Protein AF-A0A4Z0EQK8-F1 (afdb_monomer_lite)

pLDDT: mean 84.34, std 14.25, range [27.05, 97.75]

Secondary structure (DSSP, 8-state):
-----HHHHHHT---HHHHHHHHHH-SGGGEEEEEE-SSEEEEEE--SSSSPEEEEEETTTTEEEE-SS--SSS-HHHHHHHHHHHH-GGGS-B-PPPHHHHHHHHHHHHHHHHHHHS-------S------S--HHHHHHHHHHHHHHHHHHHHHHHHHHHHHHH-STTGGGS-THHHHHHHHHHHHTT-HHHHHHHHHHTTGGGSSTTHHHHHHHHHHHHHHHHHHHHTGGGS-HHHHHHHHHHTT-PPPHHHHHH-TTSEEEEEEEEEEEEEEEEETTEEEEEEEEEETTT--EEEEEEEEETTPPPSS---TT-EEEEEEEEPPSSS--EEEE-TT-EEE-S-PPPPPPPB-HHHHHHHHHHHHHH-TT---EEEEEEEEEEE-TTS-EEEE-TTT-EEEEEE-S-HHHHHHHHHHHTT--EEEEEEE-SS-EEEEEEEPPPTTTSS-----------SPPPP---PPPPPPPPS----SHHHHHHHHHH-TTT--SPPP----S-PPPPSSHHHHHHHHHHHHHHHHHHTPPPEE-PPPPPPPPPSSPBPPHHHHHHHHHHHH-GGGGGGHHHHHHHHHHTT-B--GGGHHHHHHHHTT-TT-HHHHTTTSHHHHHHHHTT-GGGGGG--TTSTT---HHHHHHS-HHHHHHHHHHHHHH-HHHHHHHHHHHGGGS-HHHHHHHHHGGGGS-SSSPBPGGGHHHHGGGGG-S-HHHHHHHHHHHTTBTT-SSHHHHHHHHGGGEEEEEETTEEEEEEE---SS--HHHHHTT--SS-SSSSS-HHHHHHHHHHHHS-THHHHHHHT--HHHHHHHHHTSTTHHHHHHHHHHHHHHHT-HHHHHHHHHHHHTSS---TT-HHHHHHHTTS-HHHHHHHHHHHS-S-GGG--S--HHHHHGGGG-SSPPHHHHHHHHHHHHHHHTPPP-SSTHHHHHHHHHHHHHHHHHH---TTSHHHHHHHH--GGGS-GGGHHHHHHHHHHHHHHHHHHHTT-

Radius of gyration: 37.52 Å; chains: 1; bounding box: 92×62×118 Å

Sequence (999 aa):
MISYTEDQATALVPDAGTLQRGRELAAPAKWAGLGRTDTAAWGECAGSGTKPYLTGIDLTAPAFKCSCPSRVFPCKHGAGLLLLLAQQPELLPPAAPPTWLAEWLDKRQTKQEEQAAKPTVAPASDAVADSAAPDKARLKREAQRQARMAAGAEELETWLLDLLRTGLADLPSRPRSFWETPAARLVDNQLPGLAAVLRELAAYPSTGPDWASRLLGQLGELYLLLRAWANRAALPPAAQLEIAQQVGVTLKKDELLADPTALAVADTWLVLGQHTWPEDRLMARRSWLHGQHSGRRALVLEFAFGSQPFATALLPQERYAGELIFYPGLLPLRAVASAGLVRQPAAPGRRPTPRSLAAMLDAYATALARQPWLREFPASVWAVVGRGAAGAWQLHDPESGAALPLRLPSERRGWHLLARSGGQPLALFGEWDGREFRVLSYWLTTAEEGAELPMAPAPAVAGPTPAATSQVAPPPPPPPATNPWPALLRVALLGTRQAPEALPDLNLGEFPAAATREQQLLSDAGTLALMQKAGFQLLNNALPPAAPPEAQPLLGPTGHALLRQLLSRPHYRPLLSHYLQQIAQHQRIIPPALLVEVLSWLKDQTWAAPLLEGALGARGQWLAAQNPDWFFAVDTAAQHAPTEADWHTDPHPRRQLFLEKLLLTDPAHAARLLADALPQEAAATQVALLDALDTLPLAPPLPADFAPTLAPLLASRSKEVRQITARWLARVADSPLLPRLWARAEPLLQVKRKLLGRAKLTITLPTAWAAEWQRDGIEQKTADYAGGEKAGQLGQLLALLPPGRWAAAWGVRATEAVALAAASDWAVVLLPAWLRAAHLHHDADFALALLLHEASQPSLPPKSRLVVEASRVLSPDQTITWLLAALPASAATLPASSAWAHWLPRAGQPWPAALRQRALPLLRAALRQPPSWAPEQTERDAAVRNLLLSLGASPDPELLLPLTAALGDPADWEPRFADEVAQTLELLALRPQLAASLT

Foldseek 3Di:
DQADALQLLCLQFQDPVLLVLLLVLLFCVQWDPWADAPFKTWTFGDDPDPGTKTWMFGRQATFIDIPDPDPFPVGSPNSNRNNNCNQPVVSHYHDDDPPVVVVVVVVVVVVVVVVVPDDPPDPDDPDDDDDPDDPVVVVVVVVVLLVLLLVLLVVVLVLLLVLLQQFDQCLLVDDPCSQQVSLVSLVVSVQNLLSVLSNVLSPQSVDDDCSLLVSLQSSLQSLVLSVCQVVVVVDDPQANQASCVNSPNDDDPVNLVPDPPFDKDWAKKAFAFKDWDDDPQKIKMWTWIAGQVQRAIAIEIFIGGDNDGTPDSDGHQWIWGTMWTFDRHLQTRYTDGDPRTGTDDDDRGDDPQADFPVLVLQLQLVVCVSPVPPQWDKHWHWFFWFAFPVRFIWTAGPPQRFIAGEDEPDPLVSLLSCLVCLRPIWGFIFIDRLHYTYTGDIDDDDPVNPPDDDPDDDNPSDDDDDPDDDDDDDDDDDDDDDPQSVVLSVSNRNHVNRDPDDRDDPPPDDDDDDPDPSSVSSNVSNVVSSVCSSVPDTHNGHGDDGFDDWPFAAQDPLLLSVLVSCLSDPLNVLQNLVLLQLCQVLLHAYRSSCLSSLQVVCLVPPPRQVSNVSHQTRSSLSSLLRDLSRLSPHDCPRPSHDDPVCCVVDDLSNVLSVLLVCCAPPVLVSLVSLQVPLVVDDPVSNLSNLVSNVSDPQPAQRELSNQVNLLVQLPPPDLSSNQSSLLNLLRYDVRPLAVVLCVVQVVQWDWDDDPPDDIAIHGDFDPDDDVVLSSSSADQDDPQAPDDRRLSSNLSSLLSYQQVVVCVVRVHFLLVVLVNLCPDPSVRRNLLSNLNNCLSHLVQRNLLSSLLVLLPDPDNDLDDPSNVSSLVSHDLVSLLVSLLSNADPALVRQDLAPSSLSSVLSNAPDDDPSCLVRVLLNLLSLQLDDQDPDPRRVRSVVSSLVSLSSLLSHPDLPSLVSNDVSNPDLVNGDPVCSVSNVSSNVSSVCVVSSSVSSD

Structure (mmCIF, N/CA/C/O backbone):
data_AF-A0A4Z0EQK8-F1
#
_entry.id   AF-A0A4Z0EQK8-F1
#
loop_
_atom_site.group_PDB
_atom_site.id
_atom_site.type_symbol
_atom_site.label_atom_id
_atom_site.label_alt_id
_atom_site.label_comp_id
_atom_site.label_asym_id
_atom_site.label_entity_id
_atom_site.label_seq_id
_atom_site.pdbx_PDB_ins_code
_atom_site.Cartn_x
_atom_site.Cartn_y
_atom_site.Cartn_z
_atom_site.occupancy
_atom_site.B_iso_or_equiv
_atom_site.auth_seq_id
_atom_site.auth_comp_id
_atom_site.auth_asym_id
_atom_site.auth_atom_id
_atom_site.pdbx_PDB_model_num
ATOM 1 N N . MET A 1 1 ? 16.840 -4.604 28.975 1.00 59.81 1 MET A N 1
ATOM 2 C CA . MET A 1 1 ? 16.496 -3.410 28.174 1.00 59.81 1 MET A CA 1
ATOM 3 C C . MET A 1 1 ? 15.029 -3.404 27.794 1.00 59.81 1 MET A C 1
ATOM 5 O O . MET A 1 1 ? 14.562 -4.369 27.197 1.00 59.81 1 MET A O 1
ATOM 9 N N . ILE A 1 2 ? 14.304 -2.332 28.132 1.00 66.44 2 ILE A N 1
ATOM 10 C CA . ILE A 1 2 ? 12.931 -2.114 27.654 1.00 66.44 2 ILE A CA 1
ATOM 11 C C . ILE A 1 2 ? 12.987 -1.829 26.146 1.00 66.44 2 ILE A C 1
ATOM 13 O O . ILE A 1 2 ? 13.693 -0.924 25.706 1.00 66.44 2 ILE A O 1
ATOM 17 N N . SER A 1 3 ? 12.260 -2.612 25.351 1.00 70.12 3 SER A N 1
ATOM 18 C CA . SER A 1 3 ? 12.130 -2.429 23.903 1.00 70.12 3 SER A CA 1
ATOM 19 C C . SER A 1 3 ? 10.661 -2.208 23.559 1.00 70.12 3 SER A C 1
ATOM 21 O O . SER A 1 3 ? 9.792 -2.842 24.154 1.00 70.12 3 SER A O 1
ATOM 23 N N . TYR A 1 4 ? 10.400 -1.293 22.624 1.00 81.00 4 TYR A N 1
ATOM 24 C CA . TYR A 1 4 ? 9.065 -1.011 22.110 1.00 81.00 4 TYR A CA 1
ATOM 25 C C . TYR A 1 4 ? 8.918 -1.568 20.702 1.00 81.00 4 TYR A C 1
ATOM 27 O O . TYR A 1 4 ? 9.802 -1.399 19.867 1.00 81.00 4 TYR A O 1
ATOM 35 N N . THR A 1 5 ? 7.778 -2.190 20.421 1.00 81.25 5 THR A N 1
ATOM 36 C CA . THR A 1 5 ? 7.383 -2.498 19.041 1.00 81.25 5 THR A CA 1
ATOM 37 C C . THR A 1 5 ? 6.897 -1.235 18.329 1.00 81.25 5 THR A C 1
ATOM 39 O O . THR A 1 5 ? 6.509 -0.256 18.966 1.00 81.25 5 THR A O 1
ATOM 42 N N . GLU A 1 6 ? 6.866 -1.243 16.997 1.00 80.06 6 GLU A N 1
ATOM 43 C CA . GLU A 1 6 ? 6.343 -0.111 16.220 1.00 80.06 6 GLU A CA 1
ATOM 44 C C . GLU A 1 6 ? 4.860 0.183 16.520 1.00 80.06 6 GLU A C 1
ATOM 46 O O . GLU A 1 6 ? 4.454 1.348 16.573 1.00 80.06 6 GLU A O 1
ATOM 51 N N . ASP A 1 7 ? 4.065 -0.857 16.791 1.00 78.25 7 ASP A N 1
ATOM 52 C CA . ASP A 1 7 ? 2.664 -0.715 17.196 1.00 78.25 7 ASP A CA 1
ATOM 53 C C . ASP A 1 7 ? 2.560 -0.026 18.576 1.00 78.25 7 ASP A C 1
ATOM 55 O O . ASP A 1 7 ? 1.748 0.883 18.754 1.00 78.25 7 ASP A O 1
ATOM 59 N N . GLN A 1 8 ? 3.431 -0.375 19.534 1.00 85.56 8 GLN A N 1
ATOM 60 C CA . GLN A 1 8 ? 3.511 0.299 20.840 1.00 85.56 8 GLN A CA 1
ATOM 61 C C . GLN A 1 8 ? 4.018 1.745 20.722 1.00 85.56 8 GLN A C 1
ATOM 63 O O . GLN A 1 8 ? 3.476 2.642 21.366 1.00 85.56 8 GLN A O 1
ATOM 68 N N . ALA A 1 9 ? 5.019 1.994 19.874 1.00 86.50 9 ALA A N 1
ATOM 69 C CA . ALA A 1 9 ? 5.524 3.336 19.596 1.00 86.50 9 ALA A CA 1
ATOM 70 C C . ALA A 1 9 ? 4.435 4.234 18.991 1.00 86.50 9 ALA A C 1
ATOM 72 O O . ALA A 1 9 ? 4.259 5.377 19.408 1.00 86.50 9 ALA A O 1
ATOM 73 N N . THR A 1 10 ? 3.658 3.690 18.053 1.00 84.56 10 THR A N 1
ATOM 74 C CA . THR A 1 10 ? 2.514 4.376 17.443 1.00 84.56 10 THR A CA 1
ATOM 75 C C . THR A 1 10 ? 1.422 4.669 18.474 1.00 84.56 10 THR A C 1
ATOM 77 O O . THR A 1 10 ? 0.884 5.774 18.492 1.00 84.56 10 THR A O 1
ATOM 80 N N . ALA A 1 11 ? 1.135 3.733 19.385 1.00 83.75 11 ALA A N 1
ATOM 81 C CA . ALA A 1 11 ? 0.147 3.924 20.450 1.00 83.75 11 ALA A CA 1
ATOM 82 C C . ALA A 1 11 ? 0.491 5.076 21.420 1.00 83.75 11 ALA A C 1
ATOM 84 O O . ALA A 1 11 ? -0.411 5.673 22.011 1.00 83.75 11 ALA A O 1
ATOM 85 N N . LEU A 1 12 ? 1.778 5.410 21.565 1.00 86.56 12 LEU A N 1
ATOM 86 C CA . LEU A 1 12 ? 2.270 6.522 22.388 1.00 86.56 12 LEU A CA 1
ATOM 87 C C . LEU A 1 12 ? 2.244 7.886 21.676 1.00 86.56 12 LEU A C 1
ATOM 89 O O . LEU A 1 12 ? 2.430 8.912 22.332 1.00 86.56 12 LEU A O 1
ATOM 93 N N . VAL A 1 13 ? 2.013 7.919 20.359 1.00 86.12 13 VAL A N 1
ATOM 94 C CA . VAL A 1 13 ? 1.959 9.145 19.546 1.00 86.12 13 VAL A CA 1
ATOM 95 C C . VAL A 1 13 ? 0.552 9.283 18.942 1.00 86.12 13 VAL A C 1
ATOM 97 O O . VAL A 1 13 ? 0.334 8.911 17.790 1.00 86.12 13 VAL A O 1
ATOM 100 N N . PRO A 1 14 ? -0.428 9.802 19.706 1.00 74.88 14 PRO A N 1
ATOM 101 C CA . PRO A 1 14 ? -1.833 9.784 19.294 1.00 74.88 14 PRO A CA 1
ATOM 102 C C . PRO A 1 14 ? -2.148 10.731 18.130 1.00 74.88 14 PRO A C 1
ATOM 104 O O . PRO A 1 14 ? -3.024 10.442 17.320 1.00 74.88 14 PRO A O 1
ATOM 107 N N . ASP A 1 15 ? -1.438 11.856 18.027 1.00 83.00 15 ASP A N 1
ATOM 108 C CA . ASP A 1 15 ? -1.609 12.810 16.931 1.00 83.00 15 ASP A CA 1
ATOM 109 C C . ASP A 1 15 ? -1.003 12.247 15.634 1.00 83.00 15 ASP A C 1
ATOM 111 O O . ASP A 1 15 ? 0.219 12.149 15.491 1.00 83.00 15 ASP A O 1
ATOM 115 N N . ALA A 1 16 ? -1.867 11.937 14.662 1.00 79.25 16 ALA A N 1
ATOM 116 C CA . ALA A 1 16 ? -1.488 11.394 13.359 1.00 79.25 16 ALA A CA 1
ATOM 117 C C . ALA A 1 16 ? -0.525 12.304 12.573 1.00 79.25 16 ALA A C 1
ATOM 119 O O . ALA A 1 16 ? 0.393 11.810 11.916 1.00 79.25 16 ALA A O 1
ATOM 120 N N . GLY A 1 17 ? -0.683 13.628 12.662 1.00 82.81 17 GLY A N 1
ATOM 121 C CA . GLY A 1 17 ? 0.214 14.584 12.014 1.00 82.81 17 GLY A CA 1
ATOM 122 C C . GLY A 1 17 ? 1.586 14.624 12.685 1.00 82.81 17 GLY A C 1
ATOM 123 O O . GLY A 1 17 ? 2.615 14.772 12.023 1.00 82.81 17 GLY A O 1
ATOM 124 N N . THR A 1 18 ? 1.641 14.467 14.007 1.00 87.38 18 THR A N 1
ATOM 125 C CA . THR A 1 18 ? 2.906 14.300 14.737 1.00 87.38 18 THR A CA 1
ATOM 126 C C . THR A 1 18 ? 3.566 12.961 14.442 1.00 87.38 18 THR A C 1
ATOM 128 O O . THR A 1 18 ? 4.769 12.944 14.193 1.00 87.38 18 THR A O 1
ATOM 131 N N . LEU A 1 19 ? 2.803 11.868 14.394 1.00 84.94 19 LEU A N 1
ATOM 132 C CA . LEU A 1 19 ? 3.302 10.547 14.027 1.00 84.94 19 LEU A CA 1
ATOM 133 C C . LEU A 1 19 ? 3.905 10.555 12.620 1.00 84.94 19 LEU A C 1
ATOM 135 O O . LEU A 1 19 ? 5.017 10.069 12.434 1.00 84.94 19 LEU A O 1
ATOM 139 N N . GLN A 1 20 ? 3.219 11.156 11.645 1.00 83.44 20 GLN A N 1
ATOM 140 C CA . GLN A 1 20 ? 3.707 11.240 10.269 1.00 83.44 20 GLN A CA 1
ATOM 141 C C . GLN A 1 20 ? 5.024 12.022 10.174 1.00 83.44 20 GLN A C 1
ATOM 143 O O . GLN A 1 20 ? 6.002 11.520 9.626 1.00 83.44 20 GLN A O 1
ATOM 148 N N . ARG A 1 21 ? 5.094 13.206 10.794 1.00 89.06 21 ARG A N 1
ATOM 149 C CA . ARG A 1 21 ? 6.337 13.997 10.869 1.00 89.06 21 ARG A CA 1
ATOM 150 C C . ARG A 1 21 ? 7.431 13.296 11.681 1.00 89.06 21 ARG A C 1
ATOM 152 O O . ARG A 1 21 ? 8.613 13.508 11.439 1.00 89.06 21 ARG A O 1
ATOM 159 N N . GLY A 1 22 ? 7.048 12.486 12.664 1.00 89.25 22 GLY A N 1
ATOM 160 C CA . GLY A 1 22 ? 7.953 11.637 13.430 1.00 89.25 22 GLY A CA 1
ATOM 161 C C . GLY A 1 22 ? 8.560 10.533 12.570 1.00 89.25 22 GLY A C 1
ATOM 162 O O . GLY A 1 22 ? 9.768 10.339 12.623 1.00 89.25 22 GLY A O 1
ATOM 163 N N . ARG A 1 23 ? 7.766 9.872 11.717 1.00 87.50 23 ARG A N 1
ATOM 164 C CA . ARG A 1 23 ? 8.251 8.866 10.753 1.00 87.50 23 ARG A CA 1
ATOM 165 C C . ARG A 1 23 ? 9.282 9.445 9.789 1.00 87.50 23 ARG A C 1
ATOM 167 O O . ARG A 1 23 ? 10.286 8.798 9.526 1.00 87.50 23 ARG A O 1
ATOM 174 N N . GLU A 1 24 ? 9.079 10.677 9.323 1.00 84.31 24 GLU A N 1
ATOM 175 C CA . GLU A 1 24 ? 10.063 11.393 8.492 1.00 84.31 24 GLU A CA 1
ATOM 176 C C . GLU A 1 24 ? 11.385 11.648 9.233 1.00 84.31 24 GLU A C 1
ATOM 178 O O . GLU A 1 24 ? 12.454 11.671 8.622 1.00 84.31 24 GLU A O 1
ATOM 183 N N . LEU A 1 25 ? 11.318 11.835 10.554 1.00 89.62 25 LEU A N 1
ATOM 184 C CA . LEU A 1 25 ? 12.483 12.027 11.411 1.00 89.62 25 LEU A CA 1
ATOM 185 C C . LEU A 1 25 ? 13.075 10.722 11.939 1.00 89.62 25 LEU A C 1
ATOM 187 O O . LEU A 1 25 ? 14.202 10.759 12.411 1.00 89.62 25 LEU A O 1
ATOM 191 N N . ALA A 1 26 ? 12.401 9.576 11.835 1.00 87.75 26 ALA A N 1
ATOM 192 C CA . ALA A 1 26 ? 12.920 8.258 12.224 1.00 87.75 26 ALA A CA 1
ATOM 193 C C . ALA A 1 26 ? 13.975 7.726 11.224 1.00 87.75 26 ALA A C 1
ATOM 195 O O . ALA A 1 26 ? 14.028 6.544 10.894 1.00 87.75 26 ALA A O 1
ATOM 196 N N . ALA A 1 27 ? 14.822 8.624 10.719 1.00 79.56 27 ALA A N 1
ATOM 197 C CA . ALA A 1 27 ? 15.885 8.375 9.767 1.00 79.56 27 ALA A CA 1
ATOM 198 C C . ALA A 1 27 ? 17.236 8.701 10.430 1.00 79.56 27 ALA A C 1
ATOM 200 O O . ALA A 1 27 ? 17.451 9.853 10.808 1.00 79.56 27 ALA A O 1
ATOM 201 N N . PRO A 1 28 ? 18.172 7.744 10.537 1.00 79.69 28 PRO A N 1
ATOM 202 C CA . PRO A 1 28 ? 19.445 7.924 11.249 1.00 79.69 28 PRO A CA 1
ATOM 203 C C . PRO A 1 28 ? 20.269 9.138 10.823 1.00 79.69 28 PRO A C 1
ATOM 205 O O . PRO A 1 28 ? 20.849 9.794 11.674 1.00 79.69 28 PRO A O 1
ATOM 208 N N . ALA A 1 29 ? 20.234 9.516 9.541 1.00 78.81 29 ALA A N 1
ATOM 209 C CA . ALA A 1 29 ? 20.912 10.713 9.028 1.00 78.81 29 ALA A CA 1
ATOM 210 C C . ALA A 1 29 ? 20.441 12.037 9.672 1.00 78.81 29 ALA A C 1
ATOM 212 O O . ALA A 1 29 ? 21.072 13.075 9.501 1.00 78.81 29 ALA A O 1
ATOM 213 N N . LYS A 1 30 ? 19.306 12.033 10.380 1.00 84.75 30 LYS A N 1
ATOM 214 C CA . LYS A 1 30 ? 18.789 13.193 11.118 1.00 84.75 30 LYS A CA 1
ATOM 215 C C . LYS A 1 30 ? 19.263 13.238 12.570 1.00 84.75 30 LYS A C 1
ATOM 217 O O . LYS A 1 30 ? 18.976 14.230 13.235 1.00 84.75 30 LYS A O 1
ATOM 222 N N . TRP A 1 31 ? 19.959 12.208 13.049 1.00 90.56 31 TRP A N 1
ATOM 223 C CA . TRP A 1 31 ? 20.312 12.029 14.453 1.00 90.56 31 TRP A CA 1
ATOM 224 C C . TRP A 1 31 ? 21.820 11.900 14.657 1.00 90.56 31 TRP A C 1
ATOM 226 O O . TRP A 1 31 ? 22.506 11.199 13.921 1.00 90.56 31 TRP A O 1
ATOM 236 N N . ALA A 1 32 ? 22.317 12.537 15.710 1.00 88.94 32 ALA A N 1
ATOM 237 C CA . ALA A 1 32 ? 23.660 12.358 16.249 1.00 88.94 32 ALA A CA 1
ATOM 238 C C . ALA A 1 32 ? 23.580 12.045 17.752 1.00 88.94 32 ALA A C 1
ATOM 240 O O . ALA A 1 32 ? 22.521 12.192 18.363 1.00 88.94 32 ALA A O 1
ATOM 241 N N . GLY A 1 33 ? 24.681 11.582 18.352 1.00 90.06 33 GLY A N 1
ATOM 242 C CA . GLY A 1 33 ? 24.763 11.370 19.806 1.00 90.06 33 GLY A CA 1
ATOM 243 C C . GLY A 1 33 ? 23.715 10.401 20.372 1.00 90.06 33 GLY A C 1
ATOM 244 O O . GLY A 1 33 ? 23.259 10.585 21.500 1.00 90.06 33 GLY A O 1
ATOM 245 N N . LEU A 1 34 ? 23.289 9.413 19.577 1.00 93.12 34 LEU A N 1
ATOM 246 C CA . LEU A 1 34 ? 22.296 8.422 19.986 1.00 93.12 34 LEU A CA 1
ATOM 247 C C . LEU A 1 34 ? 22.839 7.530 21.107 1.00 93.12 34 LEU A C 1
ATOM 249 O O . LEU A 1 34 ? 23.995 7.112 21.079 1.00 93.12 34 LEU A O 1
ATOM 253 N N . GLY A 1 35 ? 21.981 7.193 22.064 1.00 91.25 35 GLY A N 1
ATOM 254 C CA . GLY A 1 35 ? 22.306 6.235 23.114 1.00 91.25 35 GLY A CA 1
ATOM 255 C C . GLY A 1 35 ? 21.079 5.801 23.904 1.00 91.25 35 GLY A C 1
ATOM 256 O O . GLY A 1 35 ? 20.003 6.401 23.801 1.00 91.25 35 GLY A O 1
ATOM 257 N N . ARG A 1 36 ? 21.226 4.719 24.670 1.00 93.94 36 ARG A N 1
ATOM 258 C CA . ARG A 1 36 ? 20.176 4.217 25.565 1.00 93.94 36 ARG A CA 1
ATOM 259 C C . ARG A 1 36 ? 20.732 3.573 26.830 1.00 93.94 36 ARG A C 1
ATOM 261 O O . ARG A 1 36 ? 21.876 3.134 26.872 1.00 93.94 36 ARG A O 1
ATOM 268 N N . THR A 1 37 ? 19.870 3.452 27.828 1.00 90.69 37 THR A N 1
ATOM 269 C CA . THR A 1 37 ? 20.004 2.557 28.983 1.00 90.69 37 THR A CA 1
ATOM 270 C C . THR A 1 37 ? 18.851 1.546 28.973 1.00 90.69 37 THR A C 1
ATOM 272 O O . THR A 1 37 ? 18.054 1.496 28.034 1.00 90.69 37 THR A O 1
ATOM 275 N N . ASP A 1 38 ? 18.713 0.749 30.034 1.00 83.81 38 ASP A N 1
ATOM 276 C CA . ASP A 1 38 ? 17.526 -0.088 30.235 1.00 83.81 38 ASP A CA 1
ATOM 277 C C . ASP A 1 38 ? 16.225 0.714 30.401 1.00 83.81 38 ASP A C 1
ATOM 279 O O . ASP A 1 38 ? 15.146 0.175 30.149 1.00 83.81 38 ASP A O 1
ATOM 283 N N . THR A 1 39 ? 16.330 1.981 30.813 1.00 86.12 39 THR A N 1
ATOM 284 C CA . THR A 1 39 ? 15.215 2.819 31.274 1.00 86.12 39 THR A CA 1
ATOM 285 C C . THR A 1 39 ? 15.073 4.138 30.518 1.00 86.12 39 THR A C 1
ATOM 287 O O . THR A 1 39 ? 14.067 4.815 30.703 1.00 86.12 39 THR A O 1
ATOM 290 N N . ALA A 1 40 ? 16.018 4.515 29.652 1.00 91.56 40 ALA A N 1
ATOM 291 C CA . ALA A 1 40 ? 15.977 5.768 28.902 1.00 91.56 40 ALA A CA 1
ATOM 292 C C . ALA A 1 40 ? 16.613 5.652 27.508 1.00 91.56 40 ALA A C 1
ATOM 294 O O . ALA A 1 40 ? 17.468 4.803 27.275 1.00 91.56 40 ALA A O 1
ATOM 295 N N . ALA A 1 41 ? 16.229 6.534 26.585 1.00 93.81 41 ALA A N 1
ATOM 296 C CA . ALA A 1 41 ? 16.848 6.678 25.263 1.00 93.81 41 ALA A CA 1
ATOM 297 C C . ALA A 1 41 ? 16.998 8.158 24.891 1.00 93.81 41 ALA A C 1
ATOM 299 O O . ALA A 1 41 ? 16.163 8.970 25.286 1.00 93.81 41 ALA A O 1
ATOM 300 N N . TRP A 1 42 ? 18.031 8.525 24.132 1.00 96.25 42 TRP A N 1
ATOM 301 C CA . TRP A 1 42 ? 18.270 9.912 23.715 1.00 96.25 42 TRP A CA 1
ATOM 302 C C . TRP A 1 42 ? 18.949 10.029 22.354 1.00 96.25 42 TRP A C 1
ATOM 304 O O . TRP A 1 42 ? 19.489 9.062 21.821 1.00 96.25 42 TRP A O 1
ATOM 314 N N . GLY A 1 43 ? 18.920 11.246 21.814 1.00 95.19 43 GLY A N 1
ATOM 315 C CA . GLY A 1 43 ? 19.637 11.640 20.611 1.00 95.19 43 GLY A CA 1
ATOM 316 C C . GLY A 1 43 ? 19.526 13.135 20.326 1.00 95.19 43 GLY A C 1
ATOM 317 O O . GLY A 1 43 ? 18.683 13.847 20.881 1.00 95.19 43 GLY A O 1
ATOM 318 N N . GLU A 1 44 ? 20.370 13.605 19.421 1.00 94.62 44 GLU A N 1
ATOM 319 C CA . GLU A 1 44 ? 20.440 14.986 18.958 1.00 94.62 44 GLU A CA 1
ATOM 320 C C . GLU A 1 44 ? 19.886 15.069 17.534 1.00 94.62 44 GLU A C 1
ATOM 322 O O . GLU A 1 44 ? 20.495 14.564 16.594 1.00 94.62 44 GLU A O 1
ATOM 327 N N . CYS A 1 45 ? 18.714 15.683 17.357 1.00 92.62 45 CYS A N 1
ATOM 328 C CA . CYS A 1 45 ? 18.074 15.776 16.045 1.00 92.62 45 CYS A CA 1
ATOM 329 C C . CYS A 1 45 ? 18.479 17.063 15.319 1.00 92.62 45 CYS A C 1
ATOM 331 O O . CYS A 1 45 ? 18.271 18.161 15.843 1.00 92.62 45 CYS A O 1
ATOM 333 N N . ALA A 1 46 ? 18.966 16.952 14.083 1.00 82.50 46 ALA A N 1
ATOM 334 C CA . ALA A 1 46 ? 19.225 18.100 13.219 1.00 82.50 46 ALA A CA 1
ATOM 335 C C . ALA A 1 46 ? 17.922 18.884 12.960 1.00 82.50 46 ALA A C 1
ATOM 337 O O . ALA A 1 46 ? 16.905 18.316 12.550 1.00 82.50 46 ALA A O 1
ATOM 338 N N . GLY A 1 47 ? 17.943 20.190 13.237 1.00 73.81 47 GLY A N 1
ATOM 339 C CA . GLY A 1 47 ? 16.789 21.087 13.149 1.00 73.81 47 GLY A CA 1
ATOM 340 C C . GLY A 1 47 ? 17.026 22.267 12.206 1.00 73.81 47 GLY A C 1
ATOM 341 O O . GLY A 1 47 ? 18.071 22.377 11.582 1.00 73.81 47 GLY A O 1
ATOM 342 N N . SER A 1 48 ? 16.059 23.185 12.124 1.00 60.56 48 SER A N 1
ATOM 343 C CA . SER A 1 48 ? 16.155 24.404 11.300 1.00 60.56 48 SER A CA 1
ATOM 344 C C . SER A 1 48 ? 17.058 25.499 11.893 1.00 60.56 48 SER A C 1
ATOM 346 O O . SER A 1 48 ? 17.120 26.594 11.347 1.00 60.56 48 SER A O 1
ATOM 348 N N . GLY A 1 49 ? 17.691 25.248 13.042 1.00 66.75 49 GLY A N 1
ATOM 349 C CA . GLY A 1 49 ? 18.603 26.173 13.718 1.00 66.75 49 GLY A CA 1
ATOM 350 C C . GLY A 1 49 ? 20.044 25.661 13.726 1.00 66.75 49 GLY A C 1
ATOM 351 O O . GLY A 1 49 ? 20.314 24.535 13.326 1.00 66.75 49 GLY A O 1
ATOM 352 N N . THR A 1 50 ? 20.968 26.478 14.236 1.00 70.50 50 THR A N 1
ATOM 353 C CA . THR A 1 50 ? 22.411 26.167 14.291 1.00 70.50 50 THR A CA 1
ATOM 354 C C . THR A 1 50 ? 22.799 25.112 15.332 1.00 70.50 50 THR A C 1
ATOM 356 O O . THR A 1 50 ? 23.902 24.581 15.260 1.00 70.50 50 THR A O 1
ATOM 359 N N . LYS A 1 51 ? 21.924 24.790 16.297 1.00 83.62 51 LYS A N 1
ATOM 360 C CA . LYS A 1 51 ? 22.142 23.738 17.307 1.00 83.62 51 LYS A CA 1
ATOM 361 C C . LYS A 1 51 ? 21.105 22.617 17.152 1.00 83.62 51 LYS A C 1
ATOM 363 O O . LYS A 1 51 ? 19.924 22.940 16.983 1.00 83.62 51 LYS A O 1
ATOM 368 N N . PRO A 1 52 ? 21.501 21.333 17.239 1.00 87.88 52 PRO A N 1
ATOM 369 C CA . PRO A 1 52 ? 20.559 20.221 17.174 1.00 87.88 52 PRO A CA 1
ATOM 370 C C . PRO A 1 52 ? 19.638 20.196 18.403 1.00 87.88 52 PRO A C 1
ATOM 372 O O . PRO A 1 52 ? 19.977 20.685 19.485 1.00 87.88 52 PRO A O 1
ATOM 375 N N . TYR A 1 53 ? 18.445 19.628 18.239 1.00 93.00 53 TYR A N 1
ATOM 376 C CA . TYR A 1 53 ? 17.486 19.473 19.325 1.00 93.00 53 TYR A CA 1
ATOM 377 C C . TYR A 1 53 ? 17.820 18.241 20.168 1.00 93.00 53 TYR A C 1
ATOM 379 O O . TYR A 1 53 ? 17.716 17.107 19.698 1.00 93.00 53 TYR A O 1
ATOM 387 N N . LEU A 1 54 ? 18.156 18.469 21.437 1.00 94.94 54 LEU A N 1
ATOM 388 C CA . LEU A 1 54 ? 18.385 17.424 22.431 1.00 94.94 54 LEU A CA 1
ATOM 389 C C . LEU A 1 54 ? 17.049 16.763 22.759 1.00 94.94 54 LEU A C 1
ATOM 391 O O . LEU A 1 54 ? 16.127 17.438 23.229 1.00 94.94 54 LEU A O 1
ATOM 395 N N . THR A 1 55 ? 16.930 15.470 22.482 1.00 95.62 55 THR A N 1
ATOM 396 C CA . THR A 1 55 ? 15.694 14.702 22.648 1.00 95.62 55 THR A CA 1
ATOM 397 C C . THR A 1 55 ? 15.962 13.474 23.505 1.00 95.62 55 THR A C 1
ATOM 399 O O . THR A 1 55 ? 16.954 12.784 23.304 1.00 95.62 55 THR A O 1
ATOM 402 N N . GLY A 1 56 ? 15.085 13.206 24.468 1.00 94.19 56 GLY A N 1
ATOM 403 C CA . GLY A 1 56 ? 15.203 12.106 25.418 1.00 94.19 56 GLY A CA 1
ATOM 404 C C . GLY A 1 56 ? 13.848 11.510 25.776 1.00 94.19 56 GLY A C 1
ATOM 405 O O . GLY A 1 56 ? 12.819 12.189 25.709 1.00 94.19 56 GLY A O 1
ATOM 406 N N . ILE A 1 57 ? 13.862 10.233 26.139 1.00 92.81 57 ILE A N 1
ATOM 407 C CA . ILE A 1 57 ? 12.693 9.418 26.456 1.00 92.81 57 ILE A CA 1
ATOM 408 C C . ILE A 1 57 ? 12.976 8.665 27.754 1.00 92.81 57 ILE A C 1
ATOM 410 O O . ILE A 1 57 ? 14.002 8.001 27.864 1.00 92.81 57 ILE A O 1
ATOM 414 N N . ASP A 1 58 ? 12.051 8.743 28.705 1.00 90.31 58 ASP A N 1
ATOM 415 C CA . ASP A 1 58 ? 11.942 7.811 29.832 1.00 90.31 58 ASP A CA 1
ATOM 416 C C . ASP A 1 58 ? 11.123 6.599 29.366 1.00 90.31 58 ASP A C 1
ATOM 418 O O . ASP A 1 58 ? 9.968 6.754 28.975 1.00 90.31 58 ASP A O 1
ATOM 422 N N . LEU A 1 59 ? 11.725 5.409 29.345 1.00 85.94 59 LEU A N 1
ATOM 423 C CA . LEU A 1 59 ? 11.121 4.173 28.837 1.00 85.94 59 LEU A CA 1
ATOM 424 C C . LEU A 1 59 ? 10.294 3.434 29.896 1.00 85.94 59 LEU A C 1
ATOM 426 O O . LEU A 1 59 ? 9.576 2.505 29.535 1.00 85.94 59 LEU A O 1
ATOM 430 N N . THR A 1 60 ? 10.380 3.798 31.178 1.00 78.19 60 THR A N 1
ATOM 431 C CA . THR A 1 60 ? 9.651 3.104 32.258 1.00 78.19 60 THR A CA 1
ATOM 432 C C . THR A 1 60 ? 8.200 3.569 32.338 1.00 78.19 60 THR A C 1
ATOM 434 O O . THR A 1 60 ? 7.276 2.753 32.292 1.00 78.19 60 THR A O 1
ATOM 437 N N . ALA A 1 61 ? 8.012 4.888 32.356 1.00 74.12 61 ALA A N 1
ATOM 438 C CA . ALA A 1 61 ? 6.740 5.581 32.244 1.00 74.12 61 ALA A CA 1
ATOM 439 C C . ALA A 1 61 ? 6.846 6.576 31.075 1.00 74.12 61 ALA A C 1
ATOM 441 O O . ALA A 1 61 ? 7.232 7.725 31.316 1.00 74.12 61 ALA A O 1
ATOM 442 N N . PRO A 1 62 ? 6.529 6.143 29.832 1.00 77.50 62 PRO A N 1
ATOM 443 C CA . PRO A 1 62 ? 6.794 6.869 28.591 1.00 77.50 62 PRO A CA 1
ATOM 444 C C . PRO A 1 62 ? 6.577 8.376 28.688 1.00 77.50 62 PRO A C 1
ATOM 446 O O . PRO A 1 62 ? 5.449 8.867 28.654 1.00 77.50 62 PRO A O 1
ATOM 449 N N . ALA A 1 63 ? 7.675 9.117 28.805 1.00 86.69 63 ALA A N 1
ATOM 450 C CA . ALA A 1 63 ? 7.672 10.570 28.856 1.00 86.69 63 ALA A CA 1
ATOM 451 C C . ALA A 1 63 ? 8.792 11.126 27.988 1.00 86.69 63 ALA A C 1
ATOM 453 O O . ALA A 1 63 ? 9.857 10.527 27.859 1.00 86.69 63 ALA A O 1
ATOM 454 N N . PHE A 1 64 ? 8.544 12.295 27.405 1.00 90.00 64 PHE A N 1
ATOM 455 C CA . PHE A 1 64 ? 9.410 12.872 26.386 1.00 90.00 64 PHE A CA 1
ATOM 456 C C . PHE A 1 64 ? 9.970 14.206 26.855 1.00 90.00 64 PHE A C 1
ATOM 458 O O . PHE A 1 64 ? 9.236 15.078 27.325 1.00 90.00 64 PHE A O 1
ATOM 465 N N . LYS A 1 65 ? 11.269 14.392 26.645 1.00 91.94 65 LYS A N 1
ATOM 466 C CA . LYS A 1 65 ? 11.959 15.667 26.796 1.00 91.94 65 LYS A CA 1
ATOM 467 C C . LYS A 1 65 ? 12.552 16.052 25.451 1.00 91.94 65 LYS A C 1
ATOM 469 O O . LYS A 1 65 ? 13.223 15.255 24.813 1.00 91.94 65 LYS A O 1
ATOM 474 N N . CYS A 1 66 ? 12.304 17.278 25.007 1.00 93.56 66 CYS A N 1
ATOM 475 C CA . CYS A 1 66 ? 12.946 17.822 23.816 1.00 93.56 66 CYS A CA 1
ATOM 476 C C . CYS A 1 66 ? 13.259 19.305 24.034 1.00 93.56 66 CYS A C 1
ATOM 478 O O . CYS A 1 66 ? 12.476 20.000 24.685 1.00 93.56 66 CYS A O 1
ATOM 480 N N . SER A 1 67 ? 14.379 19.796 23.498 1.00 92.56 67 SER A N 1
ATOM 481 C CA . SER A 1 67 ? 14.740 21.222 23.536 1.00 92.56 67 SER A CA 1
ATOM 482 C C . SER A 1 67 ? 14.060 22.072 22.449 1.00 92.56 67 SER A C 1
ATOM 484 O O . SER A 1 67 ? 14.296 23.276 22.374 1.00 92.56 67 SER A O 1
ATOM 486 N N . CYS A 1 68 ? 13.215 21.483 21.595 1.00 90.00 68 CYS A N 1
ATOM 487 C CA . CYS A 1 68 ? 12.514 22.216 20.538 1.00 90.00 68 CYS A CA 1
ATOM 488 C C . CYS A 1 68 ? 11.401 23.134 21.091 1.00 90.00 68 CYS A C 1
ATOM 490 O O . CYS A 1 68 ? 10.809 22.814 22.121 1.00 90.00 68 CYS A O 1
ATOM 492 N N . PRO A 1 69 ? 11.027 24.221 20.384 1.00 86.44 69 PRO A N 1
ATOM 493 C CA . PRO A 1 69 ? 10.017 25.180 20.854 1.00 86.44 69 PRO A CA 1
ATOM 494 C C . PRO A 1 69 ? 8.571 24.651 20.795 1.00 86.44 69 PRO A C 1
ATOM 496 O O . PRO A 1 69 ? 7.627 25.383 21.093 1.00 86.44 69 PRO A O 1
ATOM 499 N N . SER A 1 70 ? 8.370 23.398 20.372 1.00 83.38 70 SER A N 1
ATOM 500 C CA . SER A 1 70 ? 7.040 22.802 20.284 1.00 83.38 70 SER A CA 1
ATOM 501 C C . SER A 1 70 ? 6.426 22.638 21.670 1.00 83.38 70 SER A C 1
ATOM 503 O O . SER A 1 70 ? 7.070 22.153 22.596 1.00 83.38 70 SER A O 1
ATOM 505 N N . ARG A 1 71 ? 5.148 22.999 21.787 1.00 80.12 71 ARG A N 1
ATOM 506 C CA . ARG A 1 71 ? 4.334 22.736 22.980 1.00 80.12 71 ARG A CA 1
ATOM 507 C C . ARG A 1 71 ? 3.595 21.390 22.901 1.00 80.12 71 ARG A C 1
ATOM 509 O O . ARG A 1 71 ? 2.858 21.065 23.822 1.00 80.12 71 ARG A O 1
ATOM 516 N N . VAL A 1 72 ? 3.797 20.629 21.816 1.00 76.88 72 VAL A N 1
ATOM 517 C CA . VAL A 1 72 ? 3.180 19.318 21.562 1.00 76.88 72 VAL A CA 1
ATOM 518 C C . VAL A 1 72 ? 4.120 18.204 22.024 1.00 76.88 72 VAL A C 1
ATOM 520 O O . VAL A 1 72 ? 5.263 18.180 21.572 1.00 76.88 72 VAL A O 1
ATOM 523 N N . PHE A 1 73 ? 3.667 17.295 22.901 1.00 78.19 73 PHE A N 1
ATOM 524 C CA . PHE A 1 73 ? 4.487 16.210 23.465 1.00 78.19 73 PHE A CA 1
ATOM 525 C C . PHE A 1 73 ? 3.785 14.836 23.383 1.00 78.19 73 PHE A C 1
ATOM 527 O O . PHE A 1 73 ? 2.684 14.712 23.907 1.00 78.19 73 PHE A O 1
ATOM 534 N N . PRO A 1 74 ? 4.409 13.792 22.799 1.00 87.19 74 PRO A N 1
ATOM 535 C CA . PRO A 1 74 ? 5.691 13.826 22.092 1.00 87.19 74 PRO A CA 1
ATOM 536 C C . PRO A 1 74 ? 5.665 14.824 20.931 1.00 87.19 74 PRO A C 1
ATOM 538 O O . PRO A 1 74 ? 4.686 14.916 20.203 1.00 87.19 74 PRO A O 1
ATOM 541 N N . CYS A 1 75 ? 6.735 15.604 20.767 1.00 91.50 75 CYS A N 1
ATOM 542 C CA . CYS A 1 75 ? 6.903 16.424 19.570 1.00 91.50 75 CYS A CA 1
ATOM 543 C C . CYS A 1 75 ? 7.347 15.522 18.409 1.00 91.50 75 CYS A C 1
ATOM 545 O O . CYS A 1 75 ? 7.710 14.365 18.628 1.00 91.50 75 CYS A O 1
ATOM 547 N N . LYS A 1 76 ? 7.417 16.049 17.179 1.00 91.69 76 LYS A N 1
ATOM 548 C CA . LYS A 1 76 ? 7.917 15.267 16.031 1.00 91.69 76 LYS A CA 1
ATOM 549 C C . LYS A 1 76 ? 9.297 14.628 16.282 1.00 91.69 76 LYS A C 1
ATOM 551 O O . LYS A 1 76 ? 9.530 13.521 15.822 1.00 91.69 76 LYS A O 1
ATOM 556 N N . HIS A 1 77 ? 10.181 15.275 17.052 1.00 93.62 77 HIS A N 1
ATOM 557 C CA . HIS A 1 77 ? 11.496 14.718 17.400 1.00 93.62 77 HIS A CA 1
ATOM 558 C C . HIS A 1 77 ? 11.379 13.583 18.425 1.00 93.62 77 HIS A C 1
ATOM 560 O O . HIS A 1 77 ? 11.987 12.538 18.242 1.00 93.62 77 HIS A O 1
ATOM 566 N N . GLY A 1 78 ? 10.557 13.746 19.468 1.00 92.94 78 GLY A N 1
ATOM 567 C CA . GLY A 1 78 ? 10.295 12.682 20.446 1.00 92.94 78 GLY A CA 1
ATOM 568 C C . GLY A 1 78 ? 9.644 11.454 19.805 1.00 92.94 78 GLY A C 1
ATOM 569 O O . GLY A 1 78 ? 10.072 10.332 20.056 1.00 92.94 78 GLY A O 1
ATOM 570 N N . ALA A 1 79 ? 8.671 11.675 18.916 1.00 91.94 79 ALA A N 1
ATOM 571 C CA . ALA A 1 79 ? 8.064 10.623 18.106 1.00 91.94 79 ALA A CA 1
ATOM 572 C C . ALA A 1 79 ? 9.094 9.962 17.174 1.00 91.94 79 ALA A C 1
ATOM 574 O O . ALA A 1 79 ? 9.143 8.739 17.093 1.00 91.94 79 ALA A O 1
ATOM 575 N N . GLY A 1 80 ? 9.946 10.757 16.517 1.00 92.62 80 GLY A N 1
ATOM 576 C CA . GLY A 1 80 ? 11.018 10.258 15.657 1.00 92.62 80 GLY A CA 1
ATOM 577 C C . GLY A 1 80 ? 12.028 9.385 16.400 1.00 92.62 80 GLY A C 1
ATOM 578 O O . GLY A 1 80 ? 12.343 8.306 15.915 1.00 92.62 80 GLY A O 1
ATOM 579 N N . LEU A 1 81 ? 12.476 9.788 17.595 1.00 94.06 81 LEU A N 1
ATOM 580 C CA . LEU A 1 81 ? 13.394 8.992 18.419 1.00 94.06 81 LEU A CA 1
ATOM 581 C C . LEU A 1 81 ? 12.745 7.695 18.916 1.00 94.06 81 LEU A C 1
ATOM 583 O O . LEU A 1 81 ? 13.395 6.655 18.925 1.00 94.06 81 LEU A O 1
ATOM 587 N N . LEU A 1 82 ? 11.468 7.735 19.307 1.00 92.62 82 LEU A N 1
ATOM 588 C CA . LEU A 1 82 ? 10.742 6.543 19.753 1.00 92.62 82 LEU A CA 1
ATOM 589 C C . LEU A 1 82 ? 10.549 5.537 18.616 1.00 92.62 82 LEU A C 1
ATOM 591 O O . LEU A 1 82 ? 10.785 4.346 18.803 1.00 92.62 82 LEU A O 1
ATOM 595 N N . LEU A 1 83 ? 10.147 6.015 17.437 1.00 90.44 83 LEU A N 1
ATOM 596 C CA . LEU A 1 83 ? 10.044 5.185 16.238 1.00 90.44 83 LEU A CA 1
ATOM 597 C C . LEU A 1 83 ? 11.414 4.643 15.833 1.00 90.44 83 LEU A C 1
ATOM 599 O O . LEU A 1 83 ? 11.516 3.471 15.493 1.00 90.44 83 LEU A O 1
ATOM 603 N N . LEU A 1 84 ? 12.468 5.457 15.931 1.00 88.31 84 LEU A N 1
ATOM 604 C CA . LEU A 1 84 ? 13.830 5.022 15.652 1.00 88.31 84 LEU A CA 1
ATOM 605 C C . LEU A 1 84 ? 14.286 3.930 16.627 1.00 88.31 84 LEU A C 1
ATOM 607 O O . LEU A 1 84 ? 14.838 2.934 16.183 1.00 88.31 84 LEU A O 1
ATOM 611 N N . LEU A 1 85 ? 13.997 4.066 17.924 1.00 90.00 85 LEU A N 1
ATOM 612 C CA . LEU A 1 85 ? 14.276 3.039 18.931 1.00 90.00 85 LEU A CA 1
ATOM 613 C C . LEU A 1 85 ? 13.493 1.745 18.671 1.00 90.00 85 LEU A C 1
ATOM 615 O O . LEU A 1 85 ? 14.036 0.659 18.857 1.00 90.00 85 LEU A O 1
ATOM 619 N N . ALA A 1 86 ? 12.228 1.853 18.263 1.00 87.31 86 ALA A N 1
ATOM 620 C CA . ALA A 1 86 ? 11.376 0.699 17.986 1.00 87.31 86 ALA A CA 1
ATOM 621 C C . ALA A 1 86 ? 11.761 -0.022 16.688 1.00 87.31 86 ALA A C 1
ATOM 623 O O . ALA A 1 86 ? 11.659 -1.243 16.585 1.00 87.31 86 ALA A O 1
ATOM 624 N N . GLN A 1 87 ? 12.196 0.735 15.683 1.00 81.62 87 GLN A N 1
ATOM 625 C CA . GLN A 1 87 ? 12.574 0.198 14.388 1.00 81.62 87 GLN A CA 1
ATOM 626 C C . GLN A 1 87 ? 14.029 -0.282 14.404 1.00 81.62 87 GLN A C 1
ATOM 628 O O . GLN A 1 87 ? 14.276 -1.421 14.026 1.00 81.62 87 GLN A O 1
ATOM 633 N N . GLN A 1 88 ? 14.979 0.550 14.820 1.00 81.12 88 GLN A N 1
ATOM 634 C CA . GLN A 1 88 ? 16.429 0.341 14.699 1.00 81.12 88 GLN A CA 1
ATOM 635 C C . GLN A 1 88 ? 17.134 0.478 16.070 1.00 81.12 88 GLN A C 1
ATOM 637 O O . GLN A 1 88 ? 17.965 1.376 16.252 1.00 81.12 88 GLN A O 1
ATOM 642 N N . PRO A 1 89 ? 16.806 -0.367 17.072 1.00 82.50 89 PRO A N 1
ATOM 643 C CA . PRO A 1 89 ? 17.391 -0.284 18.415 1.00 82.50 89 PRO A CA 1
ATOM 644 C C . PRO A 1 89 ? 18.922 -0.422 18.438 1.00 82.50 89 PRO A C 1
ATOM 646 O O . PRO A 1 89 ? 19.562 0.051 19.374 1.00 82.50 89 PRO A O 1
ATOM 649 N N . GLU A 1 90 ? 19.509 -1.061 17.427 1.00 78.81 90 GLU A N 1
ATOM 650 C CA . GLU A 1 90 ? 20.949 -1.227 17.223 1.00 78.81 90 GLU A CA 1
ATOM 651 C C . GLU A 1 90 ? 21.705 0.098 17.052 1.00 78.81 90 GLU A C 1
ATOM 653 O O . GLU A 1 90 ? 22.889 0.170 17.369 1.00 78.81 90 GLU A O 1
ATOM 658 N N . LEU A 1 91 ? 21.025 1.161 16.612 1.00 81.81 91 LEU A N 1
ATOM 659 C CA . LEU A 1 91 ? 21.626 2.488 16.439 1.00 81.81 91 LEU A CA 1
ATOM 660 C C . LEU A 1 91 ? 21.760 3.271 17.746 1.00 81.81 91 LEU A C 1
ATOM 662 O O . LEU A 1 91 ? 22.387 4.329 17.765 1.00 81.81 91 LEU A O 1
ATOM 666 N N . LEU A 1 92 ? 21.159 2.775 18.829 1.00 88.75 92 LEU A N 1
ATOM 667 C CA . LEU A 1 92 ? 21.238 3.365 20.157 1.00 88.75 92 LEU A CA 1
ATOM 668 C C . LEU A 1 92 ? 22.111 2.454 21.034 1.00 88.75 92 LEU A C 1
ATOM 670 O O . LEU A 1 92 ? 21.591 1.527 21.669 1.00 88.75 92 LEU A O 1
ATOM 674 N N . PRO A 1 93 ? 23.439 2.664 21.065 1.00 85.12 93 PRO A N 1
ATOM 675 C CA . PRO A 1 93 ? 24.323 1.847 21.881 1.00 85.12 93 PRO A CA 1
ATOM 676 C C . PRO A 1 93 ? 24.030 2.046 23.380 1.00 85.12 93 PRO A C 1
ATOM 678 O O . PRO A 1 93 ? 23.618 3.139 23.790 1.00 85.12 93 PRO A O 1
ATOM 681 N N . PRO A 1 94 ? 24.247 1.013 24.216 1.00 87.88 94 PRO A N 1
ATOM 682 C CA . PRO A 1 94 ? 24.231 1.170 25.664 1.00 87.88 94 PRO A CA 1
ATOM 683 C C . PRO A 1 94 ? 25.272 2.209 26.094 1.00 87.88 94 PRO A C 1
ATOM 685 O O . PRO A 1 94 ? 26.452 2.070 25.778 1.00 87.88 94 PRO A O 1
ATOM 688 N N . ALA A 1 95 ? 24.846 3.250 26.803 1.00 89.69 95 ALA A N 1
ATOM 689 C CA . ALA A 1 95 ? 25.722 4.325 27.260 1.00 89.69 95 ALA A CA 1
ATOM 690 C C . ALA A 1 95 ? 25.202 4.940 28.568 1.00 89.69 95 ALA A C 1
ATOM 692 O O . ALA A 1 95 ? 24.055 4.725 28.957 1.00 89.69 95 ALA A O 1
ATOM 693 N N . ALA A 1 96 ? 26.040 5.716 29.257 1.00 89.38 96 ALA A N 1
ATOM 694 C CA . ALA A 1 96 ? 25.575 6.532 30.376 1.00 89.38 96 ALA A CA 1
ATOM 695 C C . ALA A 1 96 ? 24.740 7.718 29.845 1.00 89.38 96 ALA A C 1
ATOM 697 O O . ALA A 1 96 ? 25.127 8.316 28.835 1.00 89.38 96 ALA A O 1
ATOM 698 N N . PRO A 1 97 ? 23.612 8.074 30.491 1.00 90.81 97 PRO A N 1
ATOM 699 C CA . PRO A 1 97 ? 22.785 9.187 30.043 1.00 90.81 97 PRO A CA 1
ATOM 700 C C . PRO A 1 97 ? 23.558 10.515 30.159 1.00 90.81 97 PRO A C 1
ATOM 702 O O . PRO A 1 97 ? 24.244 10.735 31.161 1.00 90.81 97 PRO A O 1
ATOM 705 N N . PRO A 1 98 ? 23.436 11.434 29.182 1.00 92.19 98 PRO A N 1
ATOM 706 C CA . PRO A 1 98 ? 24.000 12.776 29.284 1.00 92.19 98 PRO A CA 1
ATOM 707 C C . PRO A 1 98 ? 23.489 13.504 30.531 1.00 92.19 98 PRO A C 1
ATOM 709 O O . PRO A 1 98 ? 22.346 13.302 30.943 1.00 92.19 98 PRO A O 1
ATOM 712 N N . THR A 1 99 ? 24.292 14.413 31.087 1.00 90.69 99 THR A N 1
ATOM 713 C CA . THR A 1 99 ? 23.976 15.131 32.338 1.00 90.69 99 THR A CA 1
ATOM 714 C C . THR A 1 99 ? 22.598 15.793 32.323 1.00 90.69 99 THR A C 1
ATOM 716 O O . THR A 1 99 ? 21.823 15.616 33.257 1.00 90.69 99 THR A O 1
ATOM 719 N N . TRP A 1 100 ? 22.231 16.463 31.225 1.00 93.06 100 TRP A N 1
ATOM 720 C CA . TRP A 1 100 ? 20.917 17.107 31.082 1.00 93.06 100 TRP A CA 1
ATOM 721 C C . TRP A 1 100 ? 19.739 16.123 31.172 1.00 93.06 100 TRP A C 1
ATOM 723 O O . TRP A 1 100 ? 18.646 16.504 31.598 1.00 93.06 100 TRP A O 1
ATOM 733 N N . LEU A 1 101 ? 19.938 14.877 30.729 1.00 92.75 101 LEU A N 1
ATOM 734 C CA . LEU A 1 101 ? 18.921 13.832 30.754 1.00 92.75 101 LEU A CA 1
ATOM 735 C C . LEU A 1 101 ? 18.867 13.176 32.130 1.00 92.75 101 LEU A C 1
ATOM 737 O O . LEU A 1 101 ? 17.770 12.980 32.641 1.00 92.75 101 LEU A O 1
ATOM 741 N N . ALA A 1 102 ? 20.026 12.892 32.731 1.00 90.56 102 ALA A N 1
ATOM 742 C CA . ALA A 1 102 ? 20.125 12.361 34.088 1.00 90.56 102 ALA A CA 1
ATOM 743 C C . ALA A 1 102 ? 19.417 13.285 35.093 1.00 90.56 102 ALA A C 1
ATOM 745 O O . ALA A 1 102 ? 18.493 12.856 35.774 1.00 90.56 102 ALA A O 1
ATOM 746 N N . GLU A 1 103 ? 19.713 14.589 35.062 1.00 91.00 103 GLU A N 1
ATOM 747 C CA . GLU A 1 103 ? 19.041 15.583 35.911 1.00 91.00 103 GLU A CA 1
ATOM 748 C C . GLU A 1 103 ? 17.518 15.637 35.699 1.00 91.00 103 GLU A C 1
ATOM 750 O O . GLU A 1 103 ? 16.759 15.960 36.617 1.00 91.00 103 GLU A O 1
ATOM 755 N N . TRP A 1 104 ? 17.048 15.380 34.474 1.00 92.88 104 TRP A N 1
ATOM 756 C CA . TRP A 1 104 ? 15.619 15.349 34.165 1.00 92.88 104 TRP A CA 1
ATOM 757 C C . TRP A 1 104 ? 14.944 14.063 34.661 1.00 92.88 104 TRP A C 1
ATOM 759 O O . TRP A 1 104 ? 13.821 14.139 35.168 1.00 92.88 104 TRP A O 1
ATOM 769 N N . LEU A 1 105 ? 15.615 12.914 34.533 1.00 89.88 105 LEU A N 1
ATOM 770 C CA . LEU A 1 105 ? 15.146 11.620 35.029 1.00 89.88 105 LEU A CA 1
ATOM 771 C C . LEU A 1 105 ? 15.084 11.608 36.560 1.00 89.88 105 LEU A C 1
ATOM 773 O O . LEU A 1 105 ? 14.037 11.256 37.098 1.00 89.88 105 LEU A O 1
ATOM 777 N N . ASP A 1 106 ? 16.120 12.097 37.246 1.00 88.00 106 ASP A N 1
ATOM 778 C CA . ASP A 1 106 ? 16.168 12.164 38.714 1.00 88.00 106 ASP A CA 1
ATOM 779 C C . ASP A 1 106 ? 15.021 13.023 39.262 1.00 88.00 106 ASP A C 1
ATOM 781 O O . ASP A 1 106 ? 14.234 12.580 40.096 1.00 88.00 106 ASP A O 1
ATOM 785 N N . LYS A 1 107 ? 14.820 14.227 38.700 1.00 87.19 107 LYS A N 1
ATOM 786 C CA . LYS A 1 107 ? 13.689 15.100 39.068 1.00 87.19 107 LYS A CA 1
ATOM 787 C C . LYS A 1 107 ? 12.330 14.437 38.838 1.00 87.19 107 LYS A C 1
ATOM 789 O O . LYS A 1 107 ? 11.375 14.739 39.556 1.00 87.19 107 LYS A O 1
ATOM 794 N N . ARG A 1 108 ? 12.201 13.586 37.812 1.00 85.25 108 ARG A N 1
ATOM 795 C CA . ARG A 1 108 ? 10.965 12.833 37.549 1.00 85.25 108 ARG A CA 1
ATOM 796 C C . ARG A 1 108 ? 10.762 11.719 38.560 1.00 85.25 108 ARG A C 1
ATOM 798 O O . ARG A 1 108 ? 9.642 11.604 39.046 1.00 85.25 108 ARG A O 1
ATOM 805 N N . GLN A 1 109 ? 11.800 10.950 38.869 1.00 78.81 109 GLN A N 1
ATOM 806 C CA . GLN A 1 109 ? 11.731 9.864 39.843 1.00 78.81 109 GLN A CA 1
ATOM 807 C C . GLN A 1 109 ? 11.341 10.403 41.219 1.00 78.81 109 GLN A C 1
ATOM 809 O O . GLN A 1 109 ? 10.333 9.960 41.758 1.00 78.81 109 GLN A O 1
ATOM 814 N N . THR A 1 110 ? 11.990 11.470 41.702 1.00 76.56 110 THR A N 1
ATOM 815 C CA . THR A 1 110 ? 11.612 12.117 42.973 1.00 76.56 110 THR A CA 1
ATOM 816 C C . THR A 1 110 ? 10.156 12.589 42.961 1.00 76.56 110 THR A C 1
ATOM 818 O O . THR A 1 110 ? 9.413 12.356 43.907 1.00 76.56 110 THR A O 1
ATOM 821 N N . LYS A 1 111 ? 9.692 13.200 41.861 1.00 74.94 111 LYS A N 1
ATOM 822 C CA . LYS A 1 111 ? 8.305 13.677 41.752 1.00 74.94 111 LYS A CA 1
ATOM 823 C C . LYS A 1 111 ? 7.283 12.536 41.665 1.00 74.94 111 LYS A C 1
ATOM 825 O O . LYS A 1 111 ? 6.155 12.699 42.125 1.00 74.94 111 LYS A O 1
ATOM 830 N N . GLN A 1 112 ? 7.645 11.409 41.056 1.00 66.44 112 GLN A N 1
ATOM 831 C CA . GLN A 1 112 ? 6.809 10.209 40.993 1.00 66.44 112 GLN A CA 1
ATOM 832 C C . GLN A 1 112 ? 6.744 9.504 42.347 1.00 66.44 112 GLN A C 1
ATOM 834 O O . GLN A 1 112 ? 5.659 9.100 42.749 1.00 66.44 112 GLN A O 1
ATOM 839 N N . GLU A 1 113 ? 7.856 9.425 43.076 1.00 65.44 113 GLU A N 1
ATOM 840 C CA . GLU A 1 113 ? 7.908 8.915 44.448 1.00 65.44 113 GLU A CA 1
ATOM 841 C C . GLU A 1 113 ? 7.096 9.806 45.401 1.00 65.44 113 GLU A C 1
ATOM 843 O O . GLU A 1 113 ? 6.288 9.299 46.173 1.00 65.44 113 GLU A O 1
ATOM 848 N N . GLU A 1 114 ? 7.191 11.134 45.279 1.00 64.38 114 GLU A N 1
ATOM 849 C CA . GLU A 1 114 ? 6.363 12.090 46.033 1.00 64.38 114 GLU A CA 1
ATOM 850 C C . GLU A 1 114 ? 4.864 12.002 45.688 1.00 64.38 114 GLU A C 1
ATOM 852 O O . GLU A 1 114 ? 4.013 12.231 46.550 1.00 64.38 114 GLU A O 1
ATOM 857 N N . GLN A 1 115 ? 4.518 11.691 44.434 1.00 55.62 115 GLN A N 1
ATOM 858 C CA . GLN A 1 115 ? 3.129 11.484 44.003 1.00 55.62 115 GLN A CA 1
ATOM 859 C C . GLN A 1 115 ? 2.582 10.109 44.404 1.00 55.62 115 GLN A C 1
ATOM 861 O O . GLN A 1 115 ? 1.393 10.012 44.688 1.00 55.62 115 GLN A O 1
ATOM 866 N N . ALA A 1 116 ? 3.426 9.076 44.467 1.00 52.53 116 ALA A N 1
ATOM 867 C CA . ALA A 1 116 ? 3.066 7.741 44.939 1.00 52.53 116 ALA A CA 1
ATOM 868 C C . ALA A 1 116 ? 2.987 7.659 46.476 1.00 52.53 116 ALA A C 1
ATOM 870 O O . ALA A 1 116 ? 2.204 6.874 47.005 1.00 52.53 116 ALA A O 1
ATOM 871 N N . ALA A 1 117 ? 3.764 8.481 47.194 1.00 44.69 117 ALA A N 1
ATOM 872 C CA . ALA A 1 117 ? 3.784 8.550 48.658 1.00 44.69 117 ALA A CA 1
ATOM 873 C C . ALA A 1 117 ? 2.755 9.529 49.254 1.00 44.69 117 ALA A C 1
ATOM 875 O O . ALA A 1 117 ? 2.511 9.502 50.462 1.00 44.69 117 ALA A O 1
ATOM 876 N N . LYS A 1 118 ? 2.128 10.391 48.444 1.00 35.28 118 LYS A N 1
ATOM 877 C CA . LYS A 1 118 ? 0.980 11.187 48.891 1.00 35.28 118 LYS A CA 1
ATOM 878 C C . LYS A 1 118 ? -0.280 10.319 48.857 1.00 35.28 118 LYS A C 1
ATOM 880 O O . LYS A 1 118 ? -0.679 9.904 47.770 1.00 35.28 118 LYS A O 1
ATOM 885 N N . PRO A 1 119 ? -0.984 10.119 49.990 1.00 36.44 119 PRO A N 1
ATOM 886 C CA . PRO A 1 119 ? -2.395 9.777 49.917 1.00 36.44 119 PRO A CA 1
ATOM 887 C C . PRO A 1 119 ? -3.049 10.861 49.064 1.00 36.44 119 PRO A C 1
ATOM 889 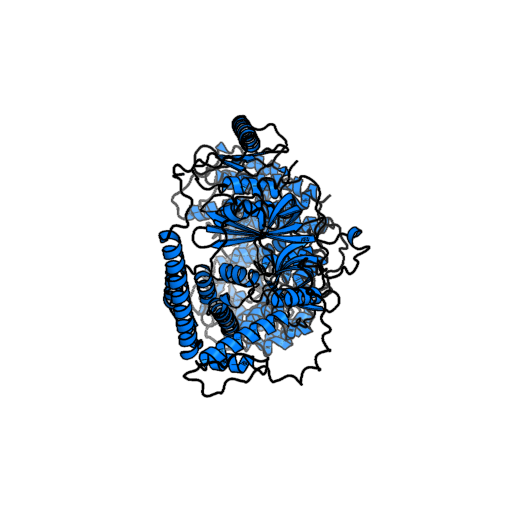O O . PRO A 1 119 ? -2.804 12.049 49.295 1.00 36.44 119 PRO A O 1
ATOM 892 N N . THR A 1 120 ? -3.830 10.477 48.061 1.00 32.25 120 THR A N 1
ATOM 893 C CA . THR A 1 120 ? -4.650 11.397 47.272 1.00 32.25 120 THR A CA 1
ATOM 894 C C . THR A 1 120 ? -5.666 12.077 48.185 1.00 32.25 120 THR A C 1
ATOM 896 O O . THR A 1 120 ? -6.822 11.679 48.273 1.00 32.25 120 THR A O 1
ATOM 899 N N . VAL A 1 121 ? -5.225 13.115 48.890 1.00 33.56 121 VAL A N 1
ATOM 900 C CA . VAL A 1 121 ? -6.096 14.155 49.409 1.00 33.56 121 VAL A CA 1
ATOM 901 C C . VAL A 1 121 ? -6.462 14.992 48.194 1.00 33.56 121 VAL A C 1
ATOM 903 O O . VAL A 1 121 ? -5.597 15.572 47.532 1.00 33.56 121 VAL A O 1
ATOM 906 N N . ALA A 1 122 ? -7.751 14.963 47.865 1.00 32.47 122 ALA A N 1
ATOM 907 C CA . ALA A 1 122 ? -8.369 15.799 46.852 1.00 32.47 122 ALA A CA 1
ATOM 908 C C . ALA A 1 122 ? -7.921 17.268 47.002 1.00 32.47 122 ALA A C 1
ATOM 910 O O . ALA A 1 122 ? -7.641 17.711 48.120 1.00 32.47 122 ALA A O 1
ATOM 911 N N . PRO A 1 123 ? -7.882 18.062 45.918 1.00 28.92 123 PRO A N 1
ATOM 912 C CA . PRO A 1 123 ? -7.809 19.507 46.064 1.00 28.92 123 PRO A CA 1
ATOM 913 C C . PRO A 1 123 ? -8.966 19.942 46.964 1.00 28.92 123 PRO A C 1
ATOM 915 O O . PRO A 1 123 ? -10.118 19.611 46.680 1.00 28.92 123 PRO A O 1
ATOM 918 N N . ALA A 1 124 ? -8.653 20.643 48.054 1.00 28.55 124 ALA A N 1
ATOM 919 C CA . ALA A 1 124 ? -9.655 21.292 48.878 1.00 28.55 124 ALA A CA 1
ATOM 920 C C . ALA A 1 124 ? -10.482 22.209 47.971 1.00 28.55 124 ALA A C 1
ATOM 922 O O . ALA A 1 124 ? -9.999 23.225 47.472 1.00 28.55 124 ALA A O 1
ATOM 923 N N . SER A 1 125 ? -11.722 21.808 47.708 1.00 30.98 125 SER A N 1
ATOM 924 C CA . SER A 1 125 ? -12.746 22.727 47.256 1.00 30.98 125 SER A CA 1
ATOM 925 C C . SER A 1 125 ? -13.029 23.661 48.425 1.00 30.98 125 SER A C 1
ATOM 927 O O . SER A 1 125 ? -13.667 23.257 49.401 1.00 30.98 125 SER A O 1
ATOM 929 N N . ASP A 1 126 ? -12.559 24.899 48.330 1.00 29.45 126 ASP A N 1
ATOM 930 C CA . ASP A 1 126 ? -13.112 25.997 49.113 1.00 29.45 126 ASP A CA 1
ATOM 931 C C . ASP A 1 126 ? -14.586 26.163 48.725 1.00 29.45 126 ASP A C 1
ATOM 933 O O . ASP A 1 126 ? -14.916 26.808 47.732 1.00 29.45 126 ASP A O 1
ATOM 937 N N . ALA A 1 127 ? -15.446 25.464 49.469 1.00 33.72 127 ALA A N 1
ATOM 938 C CA . ALA A 1 127 ? -16.830 25.782 49.821 1.00 33.72 127 ALA A CA 1
ATOM 939 C C . ALA A 1 127 ? -17.534 24.499 50.302 1.00 33.72 127 ALA A C 1
ATOM 941 O O . ALA A 1 127 ? -18.392 23.946 49.615 1.00 33.72 127 ALA A O 1
ATOM 942 N N . VAL A 1 128 ? -17.201 24.035 51.509 1.00 31.62 128 VAL A N 1
ATOM 943 C CA . VAL A 1 128 ? -18.164 23.274 52.314 1.00 31.62 128 VAL A CA 1
ATOM 944 C C . VAL A 1 128 ? -18.738 24.253 53.325 1.00 31.62 128 VAL A C 1
ATOM 946 O O . VAL A 1 128 ? -18.165 24.490 54.383 1.00 31.62 128 VAL A O 1
ATOM 949 N N . ALA A 1 129 ? -19.854 24.869 52.949 1.00 30.14 129 ALA A N 1
ATOM 950 C CA . ALA A 1 129 ? -20.824 25.338 53.919 1.00 30.14 129 ALA A CA 1
ATOM 951 C C . ALA A 1 129 ? -21.843 24.210 54.110 1.00 30.14 129 ALA A C 1
ATOM 953 O O . ALA A 1 129 ? -22.368 23.668 53.134 1.00 30.14 129 ALA A O 1
ATOM 954 N N . ASP A 1 130 ? -22.069 23.862 55.372 1.00 31.50 130 ASP A N 1
ATOM 955 C CA . ASP A 1 130 ? -23.129 22.992 55.864 1.00 31.50 130 ASP A CA 1
ATOM 956 C C . ASP A 1 130 ? -24.452 23.148 55.103 1.00 31.50 130 ASP A C 1
ATOM 958 O O . ASP A 1 130 ? -24.950 24.258 54.909 1.00 31.50 130 ASP A O 1
ATOM 962 N N . SER A 1 131 ? -25.093 22.027 54.768 1.00 33.66 131 SER A N 1
ATOM 963 C CA . SER A 1 131 ? -26.461 21.764 55.243 1.00 33.66 131 SER A CA 1
ATOM 964 C C . SER A 1 131 ? -27.014 20.439 54.719 1.00 33.66 131 SER A C 1
ATOM 966 O O . SER A 1 131 ? -27.151 20.180 53.523 1.00 33.66 131 SER A O 1
ATOM 968 N N . ALA A 1 132 ? -27.412 19.607 55.675 1.00 45.50 132 ALA A N 1
ATOM 969 C CA . ALA A 1 132 ? -28.341 18.514 55.484 1.00 45.50 132 ALA A CA 1
ATOM 970 C C . ALA A 1 132 ? -29.757 19.069 55.220 1.00 45.50 132 ALA A C 1
ATOM 972 O O . ALA A 1 132 ? -30.467 19.429 56.151 1.00 45.50 132 ALA A O 1
ATOM 973 N N . ALA A 1 133 ? -30.153 19.144 53.945 1.00 46.44 133 ALA A N 1
ATOM 974 C CA . ALA A 1 133 ? -31.529 19.046 53.430 1.00 46.44 133 ALA A CA 1
ATOM 975 C C . ALA A 1 133 ? -31.475 19.022 51.884 1.00 46.44 133 ALA A C 1
ATOM 977 O O . ALA A 1 133 ? -30.681 19.761 51.302 1.00 46.44 133 ALA A O 1
ATOM 978 N N . PRO A 1 134 ? -32.281 18.214 51.163 1.00 48.50 134 PRO A N 1
ATOM 979 C CA . PRO A 1 134 ? -32.300 18.262 49.705 1.00 48.50 134 PRO A CA 1
ATOM 980 C C . PRO A 1 134 ? -32.918 19.588 49.252 1.00 48.50 134 PRO A C 1
ATOM 982 O O . PRO A 1 134 ? -34.129 19.800 49.303 1.00 48.50 134 PRO A O 1
ATOM 985 N N . ASP A 1 135 ? -32.049 20.496 48.828 1.00 61.38 135 ASP A N 1
ATOM 986 C CA . ASP A 1 135 ? -32.394 21.855 48.451 1.00 61.38 135 ASP A CA 1
ATOM 987 C C . ASP A 1 135 ? -33.346 21.850 47.238 1.00 61.38 135 ASP A C 1
ATOM 989 O O . ASP A 1 135 ? -33.013 21.331 46.164 1.00 61.38 135 ASP A O 1
ATOM 993 N N . LYS A 1 136 ? -34.556 22.409 47.388 1.00 68.38 136 LYS A N 1
ATOM 994 C CA . LYS A 1 136 ? -35.609 22.438 46.345 1.00 68.38 136 LYS A CA 1
ATOM 995 C C . LYS A 1 136 ? -35.085 22.976 45.007 1.00 68.38 136 LYS A C 1
ATOM 997 O O . LYS A 1 136 ? -35.568 22.587 43.943 1.00 68.38 136 LYS A O 1
ATOM 1002 N N . ALA A 1 137 ? -34.064 23.832 45.048 1.00 73.50 137 ALA A N 1
ATOM 1003 C CA . ALA A 1 137 ? -33.376 24.366 43.881 1.00 73.50 137 ALA A CA 1
ATOM 1004 C C . ALA A 1 137 ? -32.600 23.308 43.068 1.00 73.50 137 ALA A C 1
ATOM 1006 O O . ALA A 1 137 ? -32.504 23.443 41.848 1.00 73.50 137 ALA A O 1
ATOM 1007 N N . ARG A 1 138 ? -32.040 22.262 43.695 1.00 74.19 138 ARG A N 1
ATOM 1008 C CA . ARG A 1 138 ? -31.358 21.152 42.999 1.00 74.19 138 ARG A CA 1
ATOM 1009 C C . ARG A 1 138 ? -32.367 20.246 42.300 1.00 74.19 138 ARG A C 1
ATOM 1011 O O . ARG A 1 138 ? -32.192 19.941 41.126 1.00 74.19 138 ARG A O 1
ATOM 1018 N N . LEU A 1 139 ? -33.457 19.904 42.992 1.00 78.94 139 LEU A N 1
ATOM 1019 C CA . LEU A 1 139 ? -34.565 19.125 42.426 1.00 78.94 139 LEU A CA 1
ATOM 1020 C C . LEU A 1 139 ? -35.229 19.862 41.253 1.00 78.94 139 LEU A C 1
ATOM 1022 O O . LEU A 1 139 ? -35.467 19.266 40.209 1.00 78.94 139 LEU A O 1
ATOM 1026 N N . LYS A 1 140 ? -35.450 21.179 41.380 1.00 82.56 140 LYS A N 1
ATOM 1027 C CA . LYS A 1 140 ? -35.986 22.015 40.293 1.00 82.56 140 LYS A CA 1
ATOM 1028 C C . LYS A 1 140 ? -35.051 22.068 39.079 1.00 82.56 140 LYS A C 1
ATOM 1030 O O . LYS A 1 140 ? -35.534 22.002 37.953 1.00 82.56 140 LYS A O 1
ATOM 1035 N N . ARG A 1 141 ? -33.731 22.170 39.287 1.00 85.56 141 ARG A N 1
ATOM 1036 C CA . ARG A 1 141 ? -32.729 22.156 38.204 1.00 85.56 141 ARG A CA 1
ATOM 1037 C C . ARG A 1 141 ? -32.673 20.810 37.483 1.00 85.56 141 ARG A C 1
ATOM 1039 O O . ARG A 1 141 ? -32.653 20.796 36.257 1.00 85.56 141 ARG A O 1
ATOM 1046 N N . GLU A 1 142 ? -32.709 19.702 38.220 1.00 84.31 142 GLU A N 1
ATOM 1047 C CA . GLU A 1 142 ? -32.740 18.362 37.621 1.00 84.31 142 GLU A CA 1
ATOM 1048 C C . GLU A 1 142 ? -34.046 18.122 36.851 1.00 84.31 142 GLU A C 1
ATOM 1050 O O . GLU A 1 142 ? -34.012 17.652 35.718 1.00 84.31 142 GLU A O 1
ATOM 1055 N N . ALA A 1 143 ? -35.192 18.542 37.395 1.00 84.81 143 ALA A N 1
ATOM 1056 C CA . ALA A 1 143 ? -36.472 18.453 36.691 1.00 84.81 143 ALA A CA 1
ATOM 1057 C C . ALA A 1 143 ? -36.481 19.290 35.396 1.00 84.81 143 ALA A C 1
ATOM 1059 O O . ALA A 1 143 ? -36.937 18.822 34.356 1.00 84.81 143 ALA A O 1
ATOM 1060 N N . GLN A 1 144 ? -35.928 20.511 35.425 1.00 89.00 144 GLN A N 1
ATOM 1061 C CA . GLN A 1 144 ? -35.769 21.349 34.228 1.00 89.00 144 GLN A CA 1
ATOM 1062 C C . GLN A 1 144 ? -34.832 20.720 33.193 1.00 89.00 144 GLN A C 1
ATOM 1064 O O . GLN A 1 144 ? -35.100 20.798 31.996 1.00 89.00 144 GLN A O 1
ATOM 1069 N N . ARG A 1 145 ? -33.742 20.091 33.642 1.00 90.44 145 ARG A N 1
ATOM 1070 C CA . ARG A 1 145 ? -32.828 19.337 32.781 1.00 90.44 145 ARG A CA 1
ATOM 1071 C C . ARG A 1 145 ? -33.547 18.172 32.105 1.00 90.44 145 ARG A C 1
ATOM 1073 O O . ARG A 1 145 ? -33.497 18.070 30.884 1.00 90.44 145 ARG A O 1
ATOM 1080 N N . GLN A 1 146 ? -34.270 17.357 32.870 1.00 87.88 146 GLN A N 1
ATOM 1081 C CA . GLN A 1 146 ? -35.049 16.243 32.329 1.00 87.88 146 GLN A CA 1
ATOM 1082 C C . GLN A 1 146 ? -36.122 16.711 31.338 1.00 87.88 146 GLN A C 1
ATOM 1084 O O . GLN A 1 146 ? -36.302 16.072 30.306 1.00 87.88 146 GLN A O 1
ATOM 1089 N N . ALA A 1 147 ? -36.783 17.843 31.603 1.00 89.75 147 ALA A N 1
ATOM 1090 C CA . ALA A 1 147 ? -37.758 18.427 30.683 1.00 89.75 147 ALA A CA 1
ATOM 1091 C C . ALA A 1 147 ? -37.120 18.884 29.356 1.00 89.75 147 ALA A C 1
ATOM 1093 O O . ALA A 1 147 ? -37.670 18.604 28.295 1.00 89.75 147 ALA A O 1
ATOM 1094 N N . ARG A 1 148 ? -35.942 19.531 29.391 1.00 93.44 148 ARG A N 1
ATOM 1095 C CA . ARG A 1 148 ? -35.198 19.912 28.169 1.00 93.44 148 ARG A CA 1
ATOM 1096 C C . ARG A 1 148 ? -34.773 18.693 27.357 1.00 93.44 148 ARG A C 1
ATOM 1098 O O . ARG A 1 148 ? -34.937 18.678 26.144 1.00 93.44 148 ARG A O 1
ATOM 1105 N N . MET A 1 149 ? -34.280 17.659 28.034 1.00 94.75 149 MET A N 1
ATOM 1106 C CA . MET A 1 149 ? -33.911 16.403 27.387 1.00 94.75 149 MET A CA 1
ATOM 1107 C C . MET A 1 149 ? -35.121 15.695 26.766 1.00 94.75 149 MET A C 1
ATOM 1109 O O . MET A 1 149 ? -35.014 15.152 25.675 1.00 94.75 149 MET A O 1
ATOM 1113 N N . ALA A 1 150 ? -36.279 15.689 27.433 1.00 92.81 150 ALA A N 1
ATOM 1114 C CA . ALA A 1 150 ? -37.502 15.127 26.861 1.00 92.81 150 ALA A CA 1
ATOM 1115 C C . ALA A 1 150 ? -37.922 15.886 25.590 1.00 92.81 150 ALA A C 1
ATOM 1117 O O . ALA A 1 150 ? -38.087 15.265 24.545 1.00 92.81 150 ALA A O 1
ATOM 1118 N N . ALA A 1 151 ? -37.966 17.221 25.651 1.00 93.94 151 ALA A N 1
ATOM 1119 C CA . ALA A 1 151 ? -38.306 18.061 24.503 1.00 93.94 151 ALA A CA 1
ATOM 1120 C C . ALA A 1 151 ? -37.331 17.877 23.324 1.00 93.94 151 ALA A C 1
ATOM 1122 O O . ALA A 1 151 ? -37.757 17.769 22.179 1.00 93.94 151 ALA A O 1
ATOM 1123 N N . GLY A 1 152 ? -36.023 17.786 23.592 1.00 95.88 152 GLY A N 1
ATOM 1124 C CA . GLY A 1 152 ? -35.025 17.538 22.548 1.00 95.88 152 GLY A CA 1
ATOM 1125 C C . GLY A 1 152 ? -35.159 16.164 21.885 1.00 95.88 152 GLY A C 1
ATOM 1126 O O . GLY A 1 152 ? -34.946 16.042 20.680 1.00 95.88 152 GLY A O 1
ATOM 1127 N N . ALA A 1 153 ? -35.540 15.133 22.646 1.00 95.38 153 ALA A N 1
ATOM 1128 C CA . ALA A 1 153 ? -35.808 13.802 22.104 1.00 95.38 153 ALA A CA 1
ATOM 1129 C C . ALA A 1 153 ? -37.081 13.780 21.235 1.00 95.38 153 ALA A C 1
ATOM 1131 O O . ALA A 1 153 ? -37.072 13.172 20.166 1.00 95.38 153 ALA A O 1
ATOM 1132 N N . GLU A 1 154 ? -38.143 14.478 21.650 1.00 95.94 154 GLU A N 1
ATOM 1133 C CA . GLU A 1 154 ? -39.389 14.630 20.878 1.00 95.94 154 GLU A CA 1
ATOM 1134 C C . GLU A 1 154 ? -39.177 15.420 19.575 1.00 95.94 154 GLU A C 1
ATOM 1136 O O . GLU A 1 154 ? -39.716 15.064 18.522 1.00 95.94 154 GLU A O 1
ATOM 1141 N N . GLU A 1 155 ? -38.351 16.471 19.615 1.00 96.88 155 GLU A N 1
ATOM 1142 C CA . GLU A 1 155 ? -37.967 17.231 18.422 1.00 96.88 155 GLU A CA 1
ATOM 1143 C C . GLU A 1 155 ? -37.198 16.349 17.428 1.00 96.88 155 GLU A C 1
ATOM 1145 O O . GLU A 1 155 ? -37.479 16.377 16.227 1.00 96.88 155 GLU A O 1
ATOM 1150 N N . LEU A 1 156 ? -36.270 15.518 17.920 1.00 97.75 156 LEU A N 1
ATOM 1151 C CA . LEU A 1 156 ? -35.549 14.569 17.076 1.00 97.75 156 LEU A CA 1
ATOM 1152 C C . LEU A 1 156 ? -36.475 13.507 16.481 1.00 97.75 156 LEU A C 1
ATOM 1154 O O . LEU A 1 156 ? -36.356 13.210 15.295 1.00 97.75 156 LEU A O 1
ATOM 1158 N N . GLU A 1 157 ? -37.401 12.952 17.267 1.00 96.88 157 GLU A N 1
ATOM 1159 C CA . GLU A 1 157 ? -38.399 12.008 16.755 1.00 96.88 157 GLU A CA 1
ATOM 1160 C C . GLU A 1 157 ? -39.202 12.653 15.618 1.00 96.88 157 GLU A C 1
ATOM 1162 O O . GLU A 1 157 ? -39.295 12.083 14.534 1.00 96.88 157 GLU A O 1
ATOM 1167 N N . THR A 1 158 ? -39.686 13.882 15.812 1.00 97.12 158 THR A N 1
ATOM 1168 C CA . THR A 1 158 ? -40.407 14.637 14.774 1.00 97.12 158 THR A CA 1
ATOM 1169 C C . THR A 1 158 ? -39.566 14.801 13.507 1.00 97.12 158 THR A C 1
ATOM 1171 O O . THR A 1 158 ? -40.046 14.540 12.403 1.00 97.12 158 THR A O 1
ATOM 1174 N N . TRP A 1 159 ? -38.290 15.160 13.660 1.00 97.75 159 TRP A N 1
ATOM 1175 C CA . TRP A 1 159 ? -37.364 15.314 12.541 1.00 97.75 159 TRP A CA 1
ATOM 1176 C C . TRP A 1 159 ? -37.118 13.998 11.782 1.00 97.75 159 TRP A C 1
ATOM 1178 O O . TRP A 1 159 ? -37.108 13.999 10.550 1.00 97.75 159 TRP A O 1
ATOM 1188 N N . LEU A 1 160 ? -36.981 12.863 12.481 1.00 97.62 160 LEU A N 1
ATOM 1189 C CA . LEU A 1 160 ? -36.837 11.539 11.856 1.00 97.62 160 LEU A CA 1
ATOM 1190 C C . LEU A 1 160 ? -38.085 11.145 11.057 1.00 97.62 160 LEU A C 1
ATOM 1192 O O . LEU A 1 160 ? -37.974 10.597 9.956 1.00 97.62 160 LEU A O 1
ATOM 1196 N N . LEU A 1 161 ? -39.271 11.443 11.590 1.00 97.75 161 LEU A N 1
ATOM 1197 C CA . LEU A 1 161 ? -40.531 11.183 10.899 1.00 97.75 161 LEU A CA 1
ATOM 1198 C C . LEU A 1 161 ? -40.659 12.066 9.650 1.00 97.75 161 LEU A C 1
ATOM 1200 O O . LEU A 1 161 ? -41.013 11.564 8.587 1.00 97.75 161 LEU A O 1
ATOM 1204 N N . ASP A 1 162 ? -40.307 13.351 9.723 1.00 97.38 162 ASP A N 1
ATOM 1205 C CA . ASP A 1 162 ? -40.312 14.242 8.554 1.00 97.38 162 ASP A CA 1
ATOM 1206 C C . ASP A 1 162 ? -39.289 13.837 7.485 1.00 97.38 162 ASP A C 1
ATOM 1208 O O . ASP A 1 162 ? -39.566 13.942 6.281 1.00 97.38 162 ASP A O 1
ATOM 1212 N N . LEU A 1 163 ? -38.136 13.317 7.911 1.00 96.44 163 LEU A N 1
ATOM 1213 C CA . LEU A 1 163 ? -37.135 12.746 7.020 1.00 96.44 163 LEU A CA 1
ATOM 1214 C C . LEU A 1 163 ? -37.712 11.555 6.241 1.00 96.44 163 LEU A C 1
ATOM 1216 O O . LEU A 1 163 ? -37.662 11.556 5.010 1.00 96.44 163 LEU A O 1
ATOM 1220 N N . LEU A 1 164 ? -38.318 10.575 6.922 1.00 96.88 164 LEU A N 1
ATOM 1221 C CA . LEU A 1 164 ? -38.917 9.415 6.245 1.00 96.88 164 LEU A CA 1
ATOM 1222 C C . LEU A 1 164 ? -40.176 9.770 5.451 1.00 96.88 164 LEU A C 1
ATOM 1224 O O . LEU A 1 164 ? -40.486 9.112 4.459 1.00 96.88 164 LEU A O 1
ATOM 1228 N N . ARG A 1 165 ? -40.880 10.833 5.836 1.00 96.62 165 ARG A N 1
ATOM 1229 C CA . ARG A 1 165 ? -42.010 11.365 5.074 1.00 96.62 165 ARG A CA 1
ATOM 1230 C C . ARG A 1 165 ? -41.591 11.927 3.725 1.00 96.62 165 ARG A C 1
ATOM 1232 O O . ARG A 1 165 ? -42.308 11.746 2.740 1.00 96.62 165 ARG A O 1
ATOM 1239 N N . THR A 1 166 ? -40.452 12.612 3.699 1.00 95.81 166 THR A N 1
ATOM 1240 C CA . THR A 1 166 ? -39.901 13.262 2.502 1.00 95.81 166 THR A CA 1
ATOM 1241 C C . THR A 1 166 ? -39.135 12.281 1.617 1.00 95.81 166 THR A C 1
ATOM 1243 O O . THR A 1 166 ? -39.227 12.385 0.398 1.00 95.81 166 THR A O 1
ATOM 1246 N N . GLY A 1 167 ? -38.430 11.322 2.223 1.00 96.12 167 GLY A N 1
ATOM 1247 C CA . GLY A 1 167 ? -37.646 10.296 1.540 1.00 96.12 167 GLY A CA 1
ATOM 1248 C C . GLY A 1 167 ? -36.135 10.503 1.652 1.00 96.12 167 GLY A C 1
ATOM 1249 O O . GLY A 1 167 ? -35.645 11.616 1.846 1.00 96.12 167 GLY A O 1
ATOM 1250 N N . LEU A 1 168 ? -35.383 9.407 1.531 1.00 96.12 168 LEU A N 1
ATOM 1251 C CA . LEU A 1 168 ? -33.925 9.391 1.686 1.00 96.12 168 LEU A CA 1
ATOM 1252 C C . LEU A 1 168 ? -33.169 9.720 0.387 1.00 96.12 168 LEU A C 1
ATOM 1254 O O . LEU A 1 168 ? -31.999 10.083 0.460 1.00 96.12 168 LEU A O 1
ATOM 1258 N N . ALA A 1 169 ? -33.792 9.607 -0.792 1.00 93.94 169 ALA A N 1
ATOM 1259 C CA . ALA A 1 169 ? -33.086 9.654 -2.081 1.00 93.94 169 ALA A CA 1
ATOM 1260 C C . ALA A 1 169 ? -32.314 10.963 -2.357 1.00 93.94 169 ALA A C 1
ATOM 1262 O O . ALA A 1 169 ? -31.265 10.925 -2.993 1.00 93.94 169 ALA A O 1
ATOM 1263 N N . ASP A 1 170 ? -32.799 12.102 -1.857 1.00 91.81 170 ASP A N 1
ATOM 1264 C CA . ASP A 1 170 ? -32.187 13.429 -2.051 1.00 91.81 170 ASP A CA 1
ATOM 1265 C C . ASP A 1 170 ? -31.117 13.765 -0.989 1.00 91.81 170 ASP A C 1
ATOM 1267 O O . ASP A 1 170 ? -30.508 14.830 -1.014 1.00 91.81 170 ASP A O 1
ATOM 1271 N N . LEU A 1 171 ? -30.845 12.873 -0.029 1.00 93.25 171 LEU A N 1
ATOM 1272 C CA . LEU A 1 171 ? -29.858 13.138 1.023 1.00 93.25 171 LEU A CA 1
ATOM 1273 C C . LEU A 1 171 ? -28.424 13.400 0.527 1.00 93.25 171 LEU A C 1
ATOM 1275 O O . LEU A 1 171 ? -27.781 14.270 1.118 1.00 93.25 171 LEU A O 1
ATOM 1279 N N . PRO A 1 172 ? -27.904 12.734 -0.527 1.00 92.12 172 PRO A N 1
ATOM 1280 C CA . PRO A 1 172 ? -26.571 13.037 -1.053 1.00 92.12 172 PRO A CA 1
ATOM 1281 C C . PRO A 1 172 ? -26.406 14.489 -1.538 1.00 92.12 172 PRO A C 1
ATOM 1283 O O . PRO A 1 172 ? -25.299 15.020 -1.502 1.00 92.12 172 PRO A O 1
ATOM 1286 N N . SER A 1 173 ? -27.492 15.142 -1.968 1.00 90.25 173 SER A N 1
ATOM 1287 C CA . SER A 1 173 ? -27.521 16.539 -2.430 1.00 90.25 173 SER A CA 1
ATOM 1288 C C . SER A 1 173 ? -27.739 17.555 -1.305 1.00 90.25 173 SER A C 1
ATOM 1290 O O . SER A 1 173 ? -27.613 18.761 -1.535 1.00 90.25 173 SER A O 1
ATOM 1292 N N . ARG A 1 174 ? -28.069 17.117 -0.082 1.00 92.44 174 ARG A N 1
ATOM 1293 C CA . ARG A 1 174 ? -28.365 18.029 1.031 1.00 92.44 174 ARG A CA 1
ATOM 1294 C C . ARG A 1 174 ? -27.090 18.644 1.620 1.00 92.44 174 ARG A C 1
ATOM 1296 O O . ARG A 1 174 ? -26.073 17.967 1.767 1.00 92.44 174 ARG A O 1
ATOM 1303 N N . PRO A 1 175 ? -27.127 19.929 2.018 1.00 92.50 175 PRO A N 1
ATOM 1304 C CA . PRO A 1 175 ? -25.985 20.574 2.653 1.00 92.50 175 PRO A CA 1
ATOM 1305 C C . PRO A 1 175 ? -25.727 19.993 4.050 1.00 92.50 175 PRO A C 1
ATOM 1307 O O . PRO A 1 175 ? -26.652 19.564 4.737 1.00 92.50 175 PRO A O 1
ATOM 1310 N N . ARG A 1 176 ? -24.479 20.078 4.533 1.00 89.06 176 ARG A N 1
ATOM 1311 C CA . ARG A 1 176 ? -24.098 19.617 5.887 1.00 89.06 176 ARG A CA 1
ATOM 1312 C C . ARG A 1 176 ? -24.948 20.229 7.008 1.00 89.06 176 ARG A C 1
ATOM 1314 O O . ARG A 1 176 ? -25.206 19.570 8.009 1.00 89.06 176 ARG A O 1
ATOM 1321 N N . SER A 1 177 ? -25.421 21.464 6.827 1.00 93.75 177 SER A N 1
ATOM 1322 C CA . SER A 1 177 ? -26.297 22.156 7.781 1.00 93.75 177 SER A CA 1
ATOM 1323 C C . SER A 1 177 ? -27.627 21.441 8.028 1.00 93.75 177 SER A C 1
ATOM 1325 O O . SER A 1 177 ? -28.213 21.632 9.091 1.00 93.75 177 SER A O 1
ATOM 1327 N N . PHE A 1 178 ? -28.089 20.596 7.101 1.00 94.88 178 PHE A N 1
ATOM 1328 C CA . PHE A 1 178 ? -29.298 19.794 7.280 1.00 94.88 178 PHE A CA 1
ATOM 1329 C C . PHE A 1 178 ? -29.188 18.840 8.480 1.00 94.88 178 PHE A C 1
ATOM 1331 O O . PHE A 1 178 ? -30.141 18.707 9.240 1.00 94.88 178 PHE A O 1
ATOM 1338 N N . TRP A 1 179 ? -28.013 18.234 8.672 1.00 94.31 179 TRP A N 1
ATOM 1339 C CA . TRP A 1 179 ? -27.717 17.330 9.787 1.00 94.31 179 TRP A CA 1
ATOM 1340 C C . TRP A 1 179 ? -27.201 18.077 11.015 1.00 94.31 179 TRP A C 1
ATOM 1342 O O . TRP A 1 179 ? -27.550 17.747 12.146 1.00 94.31 179 TRP A O 1
ATOM 1352 N N . GLU A 1 180 ? -26.386 19.111 10.799 1.00 94.56 180 GLU A N 1
ATOM 1353 C CA . GLU A 1 180 ? -25.732 19.800 11.911 1.00 94.56 180 GLU A CA 1
ATOM 1354 C C . GLU A 1 180 ? -26.699 20.673 12.721 1.00 94.56 180 GLU A C 1
ATOM 1356 O O . GLU A 1 180 ? -26.534 20.809 13.929 1.00 94.56 180 GLU A O 1
ATOM 1361 N N . THR A 1 181 ? -27.753 21.212 12.096 1.00 95.69 181 THR A N 1
ATOM 1362 C CA . THR A 1 181 ? -28.790 21.984 12.807 1.00 95.69 181 THR A CA 1
ATOM 1363 C C . THR A 1 181 ? -29.490 21.166 13.906 1.00 95.69 181 THR A C 1
ATOM 1365 O O . THR A 1 181 ? -29.466 21.604 15.059 1.00 95.69 181 THR A O 1
ATOM 1368 N N . PRO A 1 182 ? -30.096 19.993 13.617 1.00 96.06 182 PRO A N 1
ATOM 1369 C CA . PRO A 1 182 ? -30.697 19.162 14.660 1.00 96.06 182 PRO A CA 1
ATOM 1370 C C . PRO A 1 182 ? -29.655 18.604 15.643 1.00 96.06 182 PRO A C 1
ATOM 1372 O O . PRO A 1 182 ? -29.932 18.543 16.839 1.00 96.06 182 PRO A O 1
ATOM 1375 N N . ALA A 1 183 ? -28.436 18.276 15.193 1.00 95.56 183 ALA A N 1
ATOM 1376 C CA . ALA A 1 183 ? -27.367 17.828 16.090 1.00 95.56 183 ALA A CA 1
ATOM 1377 C C . ALA A 1 183 ? -26.970 18.903 17.123 1.00 95.56 183 ALA A C 1
ATOM 1379 O O . ALA A 1 183 ? -26.822 18.595 18.305 1.00 95.56 183 ALA A O 1
ATOM 1380 N N . ALA A 1 184 ? -26.852 20.170 16.715 1.00 95.12 184 ALA A N 1
ATOM 1381 C CA . ALA A 1 184 ? -26.565 21.279 17.626 1.00 95.12 184 ALA A CA 1
ATOM 1382 C C . ALA A 1 184 ? -27.681 21.474 18.667 1.00 95.12 184 ALA A C 1
ATOM 1384 O O . ALA A 1 184 ? -27.396 21.584 19.859 1.00 95.12 184 ALA A O 1
ATOM 1385 N N . ARG A 1 185 ? -28.953 21.406 18.246 1.00 95.19 185 ARG A N 1
ATOM 1386 C CA . ARG A 1 185 ? -30.105 21.494 19.164 1.00 95.19 185 ARG A CA 1
ATOM 1387 C C . ARG A 1 185 ? -30.128 20.366 20.194 1.00 95.19 185 ARG A C 1
ATOM 1389 O O . ARG A 1 185 ? -30.504 20.590 21.341 1.00 95.19 185 ARG A O 1
ATOM 1396 N N . LEU A 1 186 ? -29.697 19.160 19.825 1.00 96.62 186 LEU A N 1
ATOM 1397 C CA . LEU A 1 186 ? -29.552 18.053 20.776 1.00 96.62 186 LEU A CA 1
ATOM 1398 C C . LEU A 1 186 ? -28.493 18.346 21.841 1.00 96.62 186 LEU A C 1
ATOM 1400 O O . LEU A 1 186 ? -28.717 18.040 23.011 1.00 96.62 186 LEU A O 1
ATOM 1404 N N . VAL A 1 187 ? -27.372 18.974 21.475 1.00 93.38 187 VAL A N 1
ATOM 1405 C CA . VAL A 1 187 ? -26.363 19.422 22.450 1.00 93.38 187 VAL A CA 1
ATOM 1406 C C . VAL A 1 187 ? -26.961 20.460 23.404 1.00 93.38 187 VAL A C 1
ATOM 1408 O O . VAL A 1 187 ? -26.826 20.306 24.620 1.00 93.38 187 VAL A O 1
ATOM 1411 N N . ASP A 1 188 ? -27.691 21.448 22.880 1.00 93.75 188 ASP A N 1
ATOM 1412 C CA . ASP A 1 188 ? -28.375 22.474 23.685 1.00 93.75 188 ASP A CA 1
ATOM 1413 C C . ASP A 1 188 ? -29.413 21.863 24.649 1.00 93.75 188 ASP A C 1
ATOM 1415 O O . ASP A 1 188 ? -29.572 22.307 25.792 1.00 93.75 188 ASP A O 1
ATOM 1419 N N . ASN A 1 189 ? -30.065 20.780 24.218 1.00 95.31 189 ASN A N 1
ATOM 1420 C CA . ASN A 1 189 ? -31.017 19.994 25.003 1.00 95.31 189 ASN A CA 1
ATOM 1421 C C . ASN A 1 189 ? -30.367 18.898 25.873 1.00 95.31 189 ASN A C 1
ATOM 1423 O O . ASN A 1 189 ? -31.077 18.092 26.472 1.00 95.31 189 ASN A O 1
ATOM 1427 N N . GLN A 1 190 ? -29.036 18.897 26.018 1.00 93.94 190 GLN A N 1
ATOM 1428 C CA . GLN A 1 190 ? -28.267 17.970 26.864 1.00 93.94 190 GLN A CA 1
ATOM 1429 C C . GLN A 1 190 ? -28.350 16.490 26.446 1.00 93.94 190 GLN A C 1
ATOM 1431 O O . GLN A 1 190 ? -28.310 15.594 27.291 1.00 93.94 190 GLN A O 1
ATOM 1436 N N . LEU A 1 191 ? -28.410 16.236 25.138 1.00 94.69 191 LEU A N 1
ATOM 1437 C CA . LEU A 1 191 ? -28.395 14.911 24.509 1.00 94.69 191 LEU A CA 1
ATOM 1438 C C . LEU A 1 191 ? -27.181 14.740 23.568 1.00 94.69 191 LEU A C 1
ATOM 1440 O O . LEU A 1 191 ? -27.346 14.450 22.378 1.00 94.69 191 LEU A O 1
ATOM 1444 N N . PRO A 1 192 ? -25.937 14.932 24.051 1.00 91.75 192 PRO A N 1
ATOM 1445 C CA . PRO A 1 192 ? -24.754 14.903 23.192 1.00 91.75 192 PRO A CA 1
ATOM 1446 C C . PRO A 1 192 ? -24.503 13.529 22.552 1.00 91.75 192 PRO A C 1
ATOM 1448 O O . PRO A 1 192 ? -23.917 13.472 21.474 1.00 91.75 192 PRO A O 1
ATOM 1451 N N . GLY A 1 193 ? -24.978 12.433 23.162 1.00 90.81 193 GLY A N 1
ATOM 1452 C CA . GLY A 1 193 ? -24.871 11.092 22.576 1.00 90.81 193 GLY A CA 1
ATOM 1453 C C . GLY A 1 193 ? -25.691 10.962 21.291 1.00 90.81 193 GLY A C 1
ATOM 1454 O O . GLY A 1 193 ? -25.184 10.497 20.274 1.00 90.81 193 GLY A O 1
ATOM 1455 N N . LEU A 1 194 ? -26.923 11.481 21.292 1.00 94.50 194 LEU A N 1
ATOM 1456 C CA . LEU A 1 194 ? -27.773 11.502 20.096 1.00 94.50 194 LEU A CA 1
ATOM 1457 C C . LEU A 1 194 ? -27.222 12.448 19.018 1.00 94.50 194 LEU A C 1
ATOM 1459 O O . LEU A 1 194 ? -27.294 12.138 17.829 1.00 94.50 194 LEU A O 1
ATOM 1463 N N . ALA A 1 195 ? -26.629 13.575 19.425 1.00 93.44 195 ALA A N 1
ATOM 1464 C CA . ALA A 1 195 ? -25.958 14.491 18.503 1.00 93.44 195 ALA A CA 1
ATOM 1465 C C . ALA A 1 195 ? -24.774 13.820 17.785 1.00 93.44 195 ALA A C 1
ATOM 1467 O O . ALA A 1 195 ? -24.620 13.977 16.574 1.00 93.44 195 ALA A O 1
ATOM 1468 N N . ALA A 1 196 ? -23.960 13.050 18.516 1.00 89.88 196 ALA A N 1
ATOM 1469 C CA . ALA A 1 196 ? -22.854 12.290 17.941 1.00 89.88 196 ALA A CA 1
ATOM 1470 C C . ALA A 1 196 ? -23.354 11.259 16.917 1.00 89.88 196 ALA A C 1
ATOM 1472 O O . ALA A 1 196 ? -22.846 11.226 15.797 1.00 89.88 196 ALA A O 1
ATOM 1473 N N . VAL A 1 197 ? -24.408 10.501 17.249 1.00 91.56 197 VAL A N 1
ATOM 1474 C CA . VAL A 1 197 ? -25.027 9.542 16.316 1.00 91.56 197 VAL A CA 1
ATOM 1475 C C . VAL A 1 197 ? -25.500 10.241 15.038 1.00 91.56 197 VAL A C 1
ATOM 1477 O O . VAL A 1 197 ? -25.158 9.794 13.949 1.00 91.56 197 VAL A O 1
ATOM 1480 N N . LEU A 1 198 ? -26.211 11.373 15.122 1.00 93.62 198 LEU A N 1
ATOM 1481 C CA . LEU A 1 198 ? -26.644 12.105 13.920 1.00 93.62 198 LEU A CA 1
ATOM 1482 C C . LEU A 1 198 ? -25.481 12.537 13.019 1.00 93.62 198 LEU A C 1
ATOM 1484 O O . LEU A 1 198 ? -25.587 12.448 11.795 1.00 93.62 198 LEU A O 1
ATOM 1488 N N . ARG A 1 199 ? -24.372 12.996 13.606 1.00 92.31 199 ARG A N 1
ATOM 1489 C CA . ARG A 1 199 ? -23.179 13.391 12.842 1.00 92.31 199 ARG A CA 1
ATOM 1490 C C . ARG A 1 199 ? -22.526 12.206 12.140 1.00 92.31 199 ARG A C 1
ATOM 1492 O O . ARG A 1 199 ? -22.037 12.362 11.025 1.00 92.31 199 ARG A O 1
ATOM 1499 N N . GLU A 1 200 ? -22.555 11.025 12.750 1.00 89.56 200 GLU A N 1
ATOM 1500 C CA . GLU A 1 200 ? -22.111 9.794 12.096 1.00 89.56 200 GLU A CA 1
ATOM 1501 C C . GLU A 1 200 ? -23.035 9.405 10.931 1.00 89.56 200 GLU A C 1
ATOM 1503 O O . GLU A 1 200 ? -22.549 9.082 9.846 1.00 89.56 200 GLU A O 1
ATOM 1508 N N . LEU A 1 201 ? -24.359 9.494 11.109 1.00 92.12 201 LEU A N 1
ATOM 1509 C CA . LEU A 1 201 ? -25.335 9.204 10.047 1.00 92.12 201 LEU A CA 1
ATOM 1510 C C . LEU A 1 201 ? -25.199 10.150 8.849 1.00 92.12 201 LEU A C 1
ATOM 1512 O O . LEU A 1 201 ? -25.364 9.723 7.706 1.00 92.12 201 LEU A O 1
ATOM 1516 N N . ALA A 1 202 ? -24.814 11.406 9.090 1.00 92.00 202 ALA A N 1
ATOM 1517 C CA . ALA A 1 202 ? -24.567 12.395 8.043 1.00 92.00 202 ALA A CA 1
ATOM 1518 C C . ALA A 1 202 ? -23.455 11.987 7.057 1.00 92.00 202 ALA A C 1
ATOM 1520 O O . ALA A 1 202 ? -23.414 12.498 5.937 1.00 92.00 202 ALA A O 1
ATOM 1521 N N . ALA A 1 203 ? -22.562 11.070 7.446 1.00 90.00 203 ALA A N 1
ATOM 1522 C CA . ALA A 1 203 ? -21.496 10.568 6.583 1.00 90.00 203 ALA A CA 1
ATOM 1523 C C . ALA A 1 203 ? -21.956 9.454 5.626 1.00 90.00 203 ALA A C 1
ATOM 1525 O O . ALA A 1 203 ? -21.248 9.148 4.671 1.00 90.00 203 ALA A O 1
ATOM 1526 N N . TYR A 1 204 ? -23.123 8.839 5.843 1.00 89.94 204 TYR A N 1
ATOM 1527 C CA . TYR A 1 204 ? -23.560 7.679 5.061 1.00 89.94 204 TYR A CA 1
ATOM 1528 C C . TYR A 1 204 ? -23.825 7.988 3.580 1.00 89.94 204 TYR A C 1
ATOM 1530 O O . TYR A 1 204 ? -23.329 7.224 2.752 1.00 89.94 204 TYR A O 1
ATOM 1538 N N . PRO A 1 205 ? -24.541 9.065 3.193 1.00 88.94 205 PRO A N 1
ATOM 1539 C CA . PRO A 1 205 ? -24.924 9.305 1.795 1.00 88.94 205 PRO A CA 1
ATOM 1540 C C . PRO A 1 205 ? -23.770 9.363 0.781 1.00 88.94 205 PRO A C 1
ATOM 1542 O O . PRO A 1 205 ? -23.999 9.230 -0.416 1.00 88.94 205 PRO A O 1
ATOM 1545 N N . SER A 1 206 ? -22.530 9.528 1.245 1.00 82.31 206 SER A N 1
ATOM 1546 C CA . SER A 1 206 ? -21.315 9.524 0.427 1.00 82.31 206 SER A CA 1
ATOM 1547 C C . SER A 1 206 ? -20.519 8.206 0.473 1.00 82.31 206 SER A C 1
ATOM 1549 O O . SER A 1 206 ? -19.370 8.180 0.033 1.00 82.31 206 SER A O 1
ATOM 1551 N N . THR A 1 207 ? -21.084 7.105 0.994 1.00 81.75 207 THR A N 1
ATOM 1552 C CA . THR A 1 207 ? -20.342 5.853 1.264 1.00 81.75 207 THR A CA 1
ATOM 1553 C C . THR A 1 207 ? -20.867 4.636 0.494 1.00 81.75 207 THR A C 1
ATOM 1555 O O . THR A 1 207 ? -21.713 3.893 0.974 1.00 81.75 207 THR A O 1
ATOM 1558 N N . GLY A 1 208 ? -20.303 4.340 -0.677 1.00 79.75 208 GLY A N 1
ATOM 1559 C CA . GLY A 1 208 ? -20.592 3.093 -1.406 1.00 79.75 208 GLY A CA 1
ATOM 1560 C C . GLY A 1 208 ? -22.051 2.938 -1.882 1.00 79.75 208 GLY A C 1
ATOM 1561 O O . GLY A 1 208 ? -22.884 3.810 -1.649 1.00 79.75 208 GLY A O 1
ATOM 1562 N N . PRO A 1 209 ? -22.381 1.846 -2.590 1.00 81.31 209 PRO A N 1
ATOM 1563 C CA . PRO A 1 209 ? -23.686 1.681 -3.241 1.00 81.31 209 PRO A CA 1
ATOM 1564 C C . PRO A 1 209 ? -24.835 1.316 -2.282 1.00 81.31 209 PRO A C 1
ATOM 1566 O O . PRO A 1 209 ? -25.992 1.601 -2.575 1.00 81.31 209 PRO A O 1
ATOM 1569 N N . ASP A 1 210 ? -24.546 0.715 -1.128 1.00 87.81 210 ASP A N 1
ATOM 1570 C CA . ASP A 1 210 ? -25.528 0.242 -0.141 1.00 87.81 210 ASP A CA 1
ATOM 1571 C C . ASP A 1 210 ? -25.830 1.264 0.975 1.00 87.81 210 ASP A C 1
ATOM 1573 O O . ASP A 1 210 ? -26.507 0.935 1.955 1.00 87.81 210 ASP A O 1
ATOM 1577 N N . TRP A 1 211 ? -25.367 2.515 0.837 1.00 93.06 211 TRP A N 1
ATOM 1578 C CA . TRP A 1 211 ? -25.482 3.552 1.870 1.00 93.06 211 TRP A CA 1
ATOM 1579 C C . TRP A 1 211 ? -26.904 3.738 2.413 1.00 93.06 211 TRP A C 1
ATOM 1581 O O . TRP A 1 211 ? -27.081 3.847 3.626 1.00 93.06 211 TRP A O 1
ATOM 1591 N N . ALA A 1 212 ? -27.915 3.740 1.538 1.00 94.75 212 ALA A N 1
ATOM 1592 C CA . ALA A 1 212 ? -29.303 4.007 1.910 1.00 94.75 212 ALA A CA 1
ATOM 1593 C C . ALA A 1 212 ? -29.871 2.893 2.791 1.00 94.75 212 ALA A C 1
ATOM 1595 O O . ALA A 1 212 ? -30.559 3.160 3.774 1.00 94.75 212 ALA A O 1
ATOM 1596 N N . SER A 1 213 ? -29.513 1.644 2.479 1.00 93.38 213 SER A N 1
ATOM 1597 C CA . SER A 1 213 ? -29.859 0.490 3.302 1.00 93.38 213 SER A CA 1
ATOM 1598 C C . SER A 1 213 ? -29.253 0.629 4.693 1.00 93.38 213 SER A C 1
ATOM 1600 O O . SER A 1 213 ? -29.942 0.432 5.689 1.00 93.38 213 SER A O 1
ATOM 1602 N N . ARG A 1 214 ? -27.965 0.973 4.789 1.00 91.94 214 ARG A N 1
ATOM 1603 C CA . ARG A 1 214 ? -27.317 1.085 6.100 1.00 91.94 214 ARG A CA 1
ATOM 1604 C C . ARG A 1 214 ? -27.871 2.251 6.917 1.00 91.94 214 ARG A C 1
ATOM 1606 O O . ARG A 1 214 ? -28.087 2.099 8.116 1.00 91.94 214 ARG A O 1
ATOM 1613 N N . LEU A 1 215 ? -28.139 3.380 6.260 1.00 95.81 215 LEU A N 1
ATOM 1614 C CA . LEU A 1 215 ? -28.727 4.553 6.895 1.00 95.81 215 LEU A CA 1
ATOM 1615 C C . LEU A 1 215 ? -30.116 4.235 7.461 1.00 95.81 215 LEU A C 1
ATOM 1617 O O . LEU A 1 215 ? -30.373 4.555 8.615 1.00 95.81 215 LEU A O 1
ATOM 1621 N N . LEU A 1 216 ? -30.983 3.566 6.694 1.00 96.88 216 LEU A N 1
ATOM 1622 C CA . LEU A 1 216 ? -32.329 3.201 7.147 1.00 96.88 216 LEU A CA 1
ATOM 1623 C C . LEU A 1 216 ? -32.301 2.342 8.420 1.00 96.88 216 LEU A C 1
ATOM 1625 O O . LEU A 1 216 ? -33.027 2.638 9.367 1.00 96.88 216 LEU A O 1
ATOM 1629 N N . GLY A 1 217 ? -31.440 1.322 8.472 1.00 94.62 217 GLY A N 1
ATOM 1630 C CA . GLY A 1 217 ? -31.308 0.484 9.669 1.00 94.62 217 GLY A CA 1
ATOM 1631 C C . GLY A 1 217 ? -30.860 1.273 10.896 1.00 94.62 217 GLY A C 1
ATOM 1632 O O . GLY A 1 217 ? -31.433 1.127 11.972 1.00 94.62 217 GLY A O 1
ATOM 1633 N N . GLN A 1 218 ? -29.892 2.175 10.728 1.00 94.25 218 GLN A N 1
ATOM 1634 C CA . GLN A 1 218 ? -29.409 3.009 11.827 1.00 94.25 218 GLN A CA 1
ATOM 1635 C C . GLN A 1 218 ? -30.414 4.087 12.266 1.00 94.25 218 GLN A C 1
ATOM 1637 O O . GLN A 1 218 ? -30.520 4.366 13.459 1.00 94.25 218 GLN A O 1
ATOM 1642 N N . LEU A 1 219 ? -31.200 4.655 11.344 1.00 96.94 219 LEU A N 1
ATOM 1643 C CA . LEU A 1 219 ? -32.326 5.534 11.688 1.00 96.94 219 LEU A CA 1
ATOM 1644 C C . LEU A 1 219 ? -33.388 4.777 12.497 1.00 96.94 219 LEU A C 1
ATOM 1646 O O . LEU A 1 219 ? -33.920 5.320 13.464 1.00 96.94 219 LEU A O 1
ATOM 1650 N N . GLY A 1 220 ? -33.662 3.520 12.139 1.00 95.62 220 GLY A N 1
ATOM 1651 C CA . GLY A 1 220 ? -34.558 2.648 12.894 1.00 95.62 220 GLY A CA 1
ATOM 1652 C C . GLY A 1 220 ? -34.041 2.331 14.301 1.00 95.62 220 GLY A C 1
ATOM 1653 O O . GLY A 1 220 ? -34.777 2.468 15.274 1.00 95.62 220 GLY A O 1
ATOM 1654 N N . GLU A 1 221 ? -32.762 1.977 14.451 1.00 95.12 221 GLU A N 1
ATOM 1655 C CA . GLU A 1 221 ? -32.140 1.754 15.770 1.00 95.12 221 GLU A CA 1
ATOM 1656 C C . GLU A 1 221 ? -32.159 3.018 16.650 1.00 95.12 221 GLU A C 1
ATOM 1658 O O . GLU A 1 221 ? -32.447 2.940 17.849 1.00 95.12 221 GLU A O 1
ATOM 1663 N N . LEU A 1 222 ? -31.912 4.192 16.053 1.00 96.06 222 LEU A N 1
ATOM 1664 C CA . LEU A 1 222 ? -32.021 5.490 16.722 1.00 96.06 222 LEU A CA 1
ATOM 1665 C C . LEU A 1 222 ? -33.463 5.776 17.166 1.00 96.06 222 LEU A C 1
ATOM 1667 O O . LEU A 1 222 ? -33.684 6.237 18.285 1.00 96.06 222 LEU A O 1
ATOM 1671 N N . TYR A 1 223 ? -34.449 5.461 16.325 1.00 95.94 223 TYR A N 1
ATOM 1672 C CA . TYR A 1 223 ? -35.859 5.566 16.689 1.00 95.94 223 TYR A CA 1
ATOM 1673 C C . TYR A 1 223 ? -36.202 4.659 17.878 1.00 95.94 223 TYR A C 1
ATOM 1675 O O . TYR A 1 223 ? -36.794 5.122 18.852 1.00 95.94 223 TYR A O 1
ATOM 1683 N N . LEU A 1 224 ? -35.761 3.397 17.870 1.00 93.75 224 LEU A N 1
ATOM 1684 C CA . LEU A 1 224 ? -35.966 2.482 18.998 1.00 93.75 224 LEU A CA 1
ATOM 1685 C C . LEU A 1 224 ? -35.301 2.991 20.290 1.00 93.75 224 LEU A C 1
ATOM 1687 O O . LEU A 1 224 ? -35.888 2.855 21.366 1.00 93.75 224 LEU A O 1
ATOM 1691 N N . LEU A 1 225 ? -34.130 3.637 20.204 1.00 95.31 225 LEU A N 1
ATOM 1692 C CA . LEU A 1 225 ? -33.495 4.296 21.353 1.00 95.31 225 LEU A CA 1
ATOM 1693 C C . LEU A 1 225 ? -34.352 5.443 21.907 1.00 95.31 225 LEU A C 1
ATOM 1695 O O . LEU A 1 225 ? -34.518 5.552 23.122 1.00 95.31 225 LEU A O 1
ATOM 1699 N N . LEU A 1 226 ? -34.933 6.275 21.037 1.00 95.00 226 LEU A N 1
ATOM 1700 C CA . LEU A 1 226 ? -35.837 7.358 21.441 1.00 95.00 226 LEU A CA 1
ATOM 1701 C C . LEU A 1 226 ? -37.095 6.820 22.128 1.00 95.00 226 LEU A C 1
ATOM 1703 O O . LEU A 1 226 ? -37.492 7.331 23.177 1.00 95.00 226 LEU A O 1
ATOM 1707 N N . ARG A 1 227 ? -37.682 5.740 21.601 1.00 92.75 227 ARG A N 1
ATOM 1708 C CA . ARG A 1 227 ? -38.831 5.070 22.229 1.00 92.75 227 ARG A CA 1
ATOM 1709 C C . ARG A 1 227 ? -38.467 4.466 23.584 1.00 92.75 227 ARG A C 1
ATOM 1711 O O . ARG A 1 227 ? -39.242 4.589 24.534 1.00 92.75 227 ARG A O 1
ATOM 1718 N N . ALA A 1 228 ? -37.284 3.866 23.709 1.00 93.00 228 ALA A N 1
ATOM 1719 C CA . ALA A 1 228 ? -36.784 3.359 24.982 1.00 93.00 228 ALA A CA 1
ATOM 1720 C C . ALA A 1 228 ? -36.535 4.491 25.993 1.00 93.00 228 ALA A C 1
ATOM 1722 O O . ALA A 1 228 ? -36.886 4.356 27.163 1.00 93.00 228 ALA A O 1
ATOM 1723 N N . TRP A 1 229 ? -36.008 5.636 25.545 1.00 93.56 229 TRP A N 1
ATOM 1724 C CA . TRP A 1 229 ? -35.850 6.833 26.372 1.00 93.56 229 TRP A CA 1
ATOM 1725 C C . TRP A 1 229 ? -37.195 7.372 26.860 1.00 93.56 229 TRP A C 1
ATOM 1727 O O . TRP A 1 229 ? -37.340 7.639 28.054 1.00 93.56 229 TRP A O 1
ATOM 1737 N N . ALA A 1 230 ? -38.195 7.482 25.984 1.00 91.81 230 ALA A N 1
ATOM 1738 C CA . ALA A 1 230 ? -39.538 7.926 26.354 1.00 91.81 230 ALA A CA 1
ATOM 1739 C C . ALA A 1 230 ? -40.182 6.998 27.403 1.00 91.81 230 ALA A C 1
ATOM 1741 O O . ALA A 1 230 ? -40.749 7.472 28.386 1.00 91.81 230 ALA A O 1
ATOM 1742 N N . ASN A 1 231 ? -40.003 5.682 27.252 1.00 90.75 231 ASN A N 1
ATOM 1743 C CA . ASN A 1 231 ? -40.599 4.660 28.121 1.00 90.75 231 ASN A CA 1
ATOM 1744 C C . ASN A 1 231 ? -39.703 4.211 29.289 1.00 90.75 231 ASN A C 1
ATOM 1746 O O . ASN A 1 231 ? -40.041 3.267 30.004 1.00 90.75 231 ASN A O 1
ATOM 1750 N N . ARG A 1 232 ? -38.567 4.881 29.519 1.00 91.75 232 ARG A N 1
ATOM 1751 C CA . ARG A 1 232 ? -37.516 4.431 30.451 1.00 91.75 232 ARG A CA 1
ATOM 1752 C C . ARG A 1 232 ? -37.996 4.147 31.875 1.00 91.75 232 ARG A C 1
ATOM 1754 O O . ARG A 1 232 ? -37.451 3.268 32.529 1.00 91.75 232 ARG A O 1
ATOM 1761 N N . ALA A 1 233 ? -39.020 4.857 32.354 1.00 90.94 233 ALA A N 1
ATOM 1762 C CA . ALA A 1 233 ? -39.554 4.683 33.707 1.00 90.94 233 ALA A CA 1
ATOM 1763 C C . ALA A 1 233 ? -40.135 3.277 33.956 1.00 90.94 233 ALA A C 1
ATOM 1765 O O . ALA A 1 233 ? -40.170 2.832 35.099 1.00 90.94 233 ALA A O 1
ATOM 1766 N N . ALA A 1 234 ? -40.558 2.577 32.899 1.00 91.44 234 ALA A N 1
ATOM 1767 C CA . ALA A 1 234 ? -41.071 1.210 32.970 1.00 91.44 234 ALA A CA 1
ATOM 1768 C C . ALA A 1 234 ? -39.970 0.135 32.859 1.00 91.44 234 ALA A C 1
ATOM 1770 O O . ALA A 1 234 ? -40.261 -1.054 32.964 1.00 91.44 234 ALA A O 1
ATOM 1771 N N . LEU A 1 235 ? -38.712 0.528 32.623 1.00 91.44 235 LEU A N 1
ATOM 1772 C CA . LEU A 1 235 ? -37.603 -0.399 32.397 1.00 91.44 235 LEU A CA 1
ATOM 1773 C C . LEU A 1 235 ? -36.821 -0.687 33.690 1.00 91.44 235 LEU A C 1
ATOM 1775 O O . LEU A 1 235 ? -36.788 0.159 34.588 1.00 91.44 235 LEU A O 1
ATOM 1779 N N . PRO A 1 236 ? -36.132 -1.840 33.797 1.00 91.50 236 PRO A N 1
ATOM 1780 C CA . PRO A 1 236 ? -35.278 -2.144 34.944 1.00 91.50 236 PRO A CA 1
ATOM 1781 C C . PRO A 1 236 ? -34.168 -1.095 35.156 1.00 91.50 236 PRO A C 1
ATOM 1783 O O . PRO A 1 236 ? -33.679 -0.529 34.174 1.00 91.50 236 PRO A O 1
ATOM 1786 N N . PRO A 1 237 ? -33.677 -0.878 36.393 1.00 89.69 237 PRO A N 1
ATOM 1787 C CA . PRO A 1 237 ? -32.669 0.150 36.685 1.00 89.69 237 PRO A CA 1
ATOM 1788 C C . PRO A 1 237 ? -31.401 0.070 35.819 1.00 89.69 237 PRO A C 1
ATOM 1790 O O . PRO A 1 237 ? -30.898 1.092 35.358 1.00 89.69 237 PRO A O 1
ATOM 1793 N N . ALA A 1 238 ? -30.914 -1.141 35.527 1.00 88.38 238 ALA A N 1
ATOM 1794 C CA . ALA A 1 238 ? -29.758 -1.341 34.650 1.00 88.38 238 ALA A CA 1
ATOM 1795 C C . ALA A 1 238 ? -30.012 -0.854 33.210 1.00 88.38 238 ALA A C 1
ATOM 1797 O O . ALA A 1 238 ? -29.123 -0.264 32.600 1.00 88.38 238 ALA A O 1
ATOM 1798 N N . ALA A 1 239 ? -31.230 -1.040 32.687 1.00 91.25 239 ALA A N 1
ATOM 1799 C CA . ALA A 1 239 ? -31.624 -0.542 31.370 1.00 91.25 239 ALA A CA 1
ATOM 1800 C C . ALA A 1 239 ? -31.771 0.985 31.363 1.00 91.25 239 ALA A C 1
ATOM 1802 O O . ALA A 1 239 ? -31.366 1.636 30.406 1.00 91.25 239 ALA A O 1
ATOM 1803 N N . GLN A 1 240 ? -32.296 1.574 32.443 1.00 92.06 240 GLN A N 1
ATOM 1804 C CA . GLN A 1 240 ? -32.389 3.032 32.574 1.00 92.06 240 GLN A CA 1
ATOM 1805 C C . GLN A 1 240 ? -31.008 3.693 32.514 1.00 92.06 240 GLN A C 1
ATOM 1807 O O . GLN A 1 240 ? -30.826 4.672 31.792 1.00 92.06 240 GLN A O 1
ATOM 1812 N N . LEU A 1 241 ? -30.032 3.136 33.240 1.00 89.31 241 LEU A N 1
ATOM 1813 C CA . LEU A 1 241 ? -28.645 3.607 33.226 1.00 89.31 241 LEU A CA 1
ATOM 1814 C C . LEU A 1 241 ? -27.994 3.429 31.855 1.00 89.31 241 LEU A C 1
ATOM 1816 O O . LEU A 1 241 ? -27.284 4.322 31.398 1.00 89.31 241 LEU A O 1
ATOM 1820 N N . GLU A 1 242 ? -28.249 2.303 31.193 1.00 91.06 242 GLU A N 1
ATOM 1821 C CA . GLU A 1 242 ? -27.733 2.039 29.854 1.00 91.06 242 GLU A CA 1
ATOM 1822 C C . GLU A 1 242 ? -28.261 3.065 28.843 1.00 91.06 242 GLU A C 1
ATOM 1824 O O . GLU A 1 242 ? -27.478 3.729 28.171 1.00 91.06 242 GLU A O 1
ATOM 1829 N N . ILE A 1 243 ? -29.579 3.276 28.786 1.00 92.94 243 ILE A N 1
ATOM 1830 C CA . ILE A 1 243 ? -30.193 4.248 27.870 1.00 92.94 243 ILE A CA 1
ATOM 1831 C C . ILE A 1 243 ? -29.697 5.663 28.186 1.00 92.94 243 ILE A C 1
ATOM 1833 O O . ILE A 1 243 ? -29.383 6.420 27.268 1.00 92.94 243 ILE A O 1
ATOM 1837 N N . ALA A 1 244 ? -29.566 6.016 29.470 1.00 91.44 244 ALA A N 1
ATOM 1838 C CA . ALA A 1 244 ? -28.993 7.291 29.887 1.00 91.44 244 ALA A CA 1
ATOM 1839 C C . ALA A 1 244 ? -27.578 7.488 29.314 1.00 91.44 244 ALA A C 1
ATOM 1841 O O . ALA A 1 244 ? -27.295 8.542 28.745 1.00 91.44 244 ALA A O 1
ATOM 1842 N N . GLN A 1 245 ? -26.721 6.464 29.371 1.00 89.56 245 GLN A N 1
ATOM 1843 C CA . GLN A 1 245 ? -25.385 6.515 28.773 1.00 89.56 245 GLN A CA 1
ATOM 1844 C C . GLN A 1 245 ? -25.437 6.668 27.246 1.00 89.56 245 GLN A C 1
ATOM 1846 O O . GLN A 1 245 ? -24.705 7.502 26.713 1.00 89.56 245 GLN A O 1
ATOM 1851 N N . GLN A 1 246 ? -26.322 5.939 26.555 1.00 90.94 246 GLN A N 1
ATOM 1852 C CA . GLN A 1 246 ? -26.474 6.017 25.092 1.00 90.94 246 GLN A CA 1
ATOM 1853 C C . GLN A 1 246 ? -26.906 7.415 24.615 1.00 90.94 246 GLN A C 1
ATOM 1855 O O . GLN A 1 246 ? -26.419 7.899 23.595 1.00 90.94 246 GLN A O 1
ATOM 1860 N N . VAL A 1 247 ? -27.765 8.113 25.368 1.00 92.88 247 VAL A N 1
ATOM 1861 C CA . VAL A 1 247 ? -28.180 9.489 25.024 1.00 92.88 247 VAL A CA 1
ATOM 1862 C C . VAL A 1 247 ? -27.177 10.566 25.472 1.00 92.88 247 VAL A C 1
ATOM 1864 O O . VAL A 1 247 ? -27.343 11.744 25.149 1.00 92.88 247 VAL A O 1
ATOM 1867 N N . GLY A 1 248 ? -26.104 10.182 26.174 1.00 88.50 248 GLY A N 1
ATOM 1868 C CA . GLY A 1 248 ? -25.017 11.074 26.592 1.00 88.50 248 GLY A CA 1
ATOM 1869 C C . GLY A 1 248 ? -25.061 11.539 28.052 1.00 88.50 248 GLY A C 1
ATOM 1870 O O . GLY A 1 248 ? -24.332 12.458 28.421 1.00 88.50 248 GLY A O 1
ATOM 1871 N N . VAL A 1 249 ? -25.880 10.918 28.905 1.00 88.00 249 VAL A N 1
ATOM 1872 C CA . VAL A 1 249 ? -25.847 11.107 30.364 1.00 88.00 249 VAL A CA 1
ATOM 1873 C C . VAL A 1 249 ? -24.905 10.083 30.986 1.00 88.00 249 VAL A C 1
ATOM 1875 O O . VAL A 1 249 ? -25.289 8.963 31.315 1.00 88.00 249 VAL A O 1
ATOM 1878 N N . THR A 1 250 ? -23.642 10.470 31.141 1.00 81.69 250 THR A N 1
ATOM 1879 C CA . THR A 1 250 ? -22.597 9.592 31.677 1.00 81.69 250 THR A CA 1
ATOM 1880 C C . THR A 1 250 ? -22.364 9.822 33.165 1.00 81.69 250 THR A C 1
ATOM 1882 O O . THR A 1 250 ? -22.210 10.967 33.594 1.00 81.69 250 THR A O 1
ATOM 1885 N N . LEU A 1 251 ? -22.236 8.733 33.927 1.00 84.94 251 LEU A N 1
ATOM 1886 C CA . LEU A 1 251 ? -21.666 8.759 35.276 1.00 84.94 251 LEU A CA 1
ATOM 1887 C C . LEU A 1 251 ? -20.224 9.281 35.203 1.00 84.94 251 LEU A C 1
ATOM 1889 O O . LEU A 1 251 ? -19.462 8.869 34.323 1.00 84.94 251 LEU A O 1
ATOM 1893 N N . LYS A 1 252 ? -19.839 10.211 36.082 1.00 88.06 252 LYS A N 1
ATOM 1894 C CA . LYS A 1 252 ? -18.474 10.753 36.059 1.00 88.06 252 LYS A CA 1
ATOM 1895 C C . LYS A 1 252 ? -17.484 9.734 36.611 1.00 88.06 252 LYS A C 1
ATOM 1897 O O . LYS A 1 252 ? -17.805 8.977 37.521 1.00 88.06 252 LYS A O 1
ATOM 1902 N N . LYS A 1 253 ? -16.248 9.770 36.104 1.00 87.00 253 LYS A N 1
ATOM 1903 C CA . LYS A 1 253 ? -15.159 8.894 36.563 1.00 87.00 253 LYS A CA 1
ATOM 1904 C C . LYS A 1 253 ? -14.962 8.971 38.080 1.00 87.00 253 LYS A C 1
ATOM 1906 O O . LYS A 1 253 ? -14.883 7.930 38.716 1.00 87.00 253 LYS A O 1
ATOM 1911 N N . ASP A 1 254 ? -14.909 10.175 38.643 1.00 86.88 254 ASP A N 1
ATOM 1912 C CA . ASP A 1 254 ? -14.645 10.359 40.077 1.00 86.88 254 ASP A CA 1
ATOM 1913 C C . ASP A 1 254 ? -15.815 9.870 40.943 1.00 86.88 254 ASP A C 1
ATOM 1915 O O . ASP A 1 254 ? -15.592 9.296 42.003 1.00 86.88 254 ASP A O 1
ATOM 1919 N N . GLU A 1 255 ? -17.053 10.027 40.461 1.00 89.81 255 GLU A N 1
ATOM 1920 C CA . GLU A 1 255 ? -18.253 9.491 41.120 1.00 89.81 255 GLU A CA 1
ATOM 1921 C C . GLU A 1 255 ? -18.242 7.957 41.111 1.00 89.81 255 GLU A C 1
ATOM 1923 O O . GLU A 1 255 ? -18.504 7.343 42.138 1.00 89.81 255 GLU A O 1
ATOM 1928 N N . LEU A 1 256 ? -17.868 7.336 39.985 1.00 90.75 256 LEU A N 1
ATOM 1929 C CA . LEU A 1 256 ? -17.737 5.881 39.876 1.00 90.75 256 LEU A CA 1
ATOM 1930 C C . LEU A 1 256 ? -16.604 5.327 40.752 1.00 90.75 256 LEU A C 1
ATOM 1932 O O . LEU A 1 256 ? -16.761 4.276 41.360 1.00 90.75 256 LEU A O 1
ATOM 1936 N N . LEU A 1 257 ? -15.461 6.018 40.818 1.00 88.75 257 LEU A N 1
ATOM 1937 C CA . LEU A 1 257 ? -14.334 5.618 41.667 1.00 88.75 257 LEU A CA 1
ATOM 1938 C C . LEU A 1 257 ? -14.651 5.742 43.164 1.00 88.75 257 LEU A C 1
ATOM 1940 O O . LEU A 1 257 ? -14.062 5.021 43.964 1.00 88.75 257 LEU A O 1
ATOM 1944 N N . ALA A 1 258 ? -15.551 6.655 43.536 1.00 88.88 258 ALA A N 1
ATOM 1945 C CA . ALA A 1 258 ? -15.991 6.854 44.913 1.00 88.88 258 ALA A CA 1
ATOM 1946 C C . ALA A 1 258 ? -17.176 5.958 45.319 1.00 88.88 258 ALA A C 1
ATOM 1948 O O . ALA A 1 258 ? -17.503 5.905 46.505 1.00 88.88 258 ALA A O 1
ATOM 1949 N N . ASP A 1 259 ? -17.831 5.280 44.371 1.00 87.56 259 ASP A N 1
ATOM 1950 C CA . ASP A 1 259 ? -18.990 4.425 44.630 1.00 87.56 259 ASP A CA 1
ATOM 1951 C C . ASP A 1 259 ? -18.551 3.046 45.167 1.00 87.56 259 ASP A C 1
ATOM 1953 O O . ASP A 1 259 ? -18.012 2.234 44.411 1.00 87.56 259 ASP A O 1
ATOM 1957 N N . PRO A 1 260 ? -18.813 2.723 46.450 1.00 85.56 260 PRO A N 1
ATOM 1958 C CA . PRO A 1 260 ? -18.420 1.443 47.037 1.00 85.56 260 PRO A CA 1
ATOM 1959 C C . PRO A 1 260 ? -19.234 0.258 46.496 1.00 85.56 260 PRO A C 1
ATOM 1961 O O . PRO A 1 260 ? -18.880 -0.892 46.746 1.00 85.56 260 PRO A O 1
ATOM 1964 N N . THR A 1 261 ? -20.340 0.519 45.793 1.00 87.38 261 THR A N 1
ATOM 1965 C CA . THR A 1 261 ? -21.198 -0.510 45.193 1.00 87.38 261 THR A CA 1
ATOM 1966 C C . THR A 1 261 ? -20.824 -0.826 43.746 1.00 87.38 261 THR A C 1
ATOM 1968 O O . THR A 1 261 ? -21.354 -1.778 43.166 1.00 87.38 261 THR A O 1
ATOM 1971 N N . ALA A 1 262 ? -19.896 -0.063 43.161 1.00 89.81 262 ALA A N 1
ATOM 1972 C CA . ALA A 1 262 ? -19.416 -0.297 41.812 1.00 89.81 262 ALA A CA 1
ATOM 1973 C C . ALA A 1 262 ? -18.666 -1.634 41.707 1.00 89.81 262 ALA A C 1
ATOM 1975 O O . ALA A 1 262 ? -17.948 -2.060 42.613 1.00 89.81 262 ALA A O 1
ATOM 1976 N N . LEU A 1 263 ? -18.802 -2.303 40.560 1.00 93.12 263 LEU A N 1
ATOM 1977 C CA . LEU A 1 263 ? -18.111 -3.564 40.306 1.00 93.12 263 LEU A CA 1
ATOM 1978 C C . LEU A 1 263 ? -16.613 -3.305 40.090 1.00 93.12 263 LEU A C 1
ATOM 1980 O O . LEU A 1 263 ? -16.197 -2.953 38.985 1.00 93.12 263 LEU A O 1
ATOM 1984 N N . ALA A 1 264 ? -15.812 -3.514 41.131 1.00 94.31 264 ALA A N 1
ATOM 1985 C CA . ALA A 1 264 ? -14.354 -3.503 41.072 1.00 94.31 264 ALA A CA 1
ATOM 1986 C C . ALA A 1 264 ? -13.809 -4.926 40.873 1.00 94.31 264 ALA A C 1
ATOM 1988 O O . ALA A 1 264 ? -14.200 -5.860 41.572 1.00 94.31 264 ALA A O 1
ATOM 1989 N N . VAL A 1 265 ? -12.907 -5.102 39.904 1.00 96.12 265 VAL A N 1
ATOM 1990 C CA . VAL A 1 265 ? -12.269 -6.394 39.616 1.00 96.12 265 VAL A CA 1
ATOM 1991 C C . VAL A 1 265 ? -10.754 -6.228 39.644 1.00 96.12 265 VAL A C 1
ATOM 1993 O O . VAL A 1 265 ? -10.183 -5.575 38.768 1.00 96.12 265 VAL A O 1
ATOM 1996 N N . ALA A 1 266 ? -10.111 -6.849 40.634 1.00 95.62 266 ALA A N 1
ATOM 1997 C CA . ALA A 1 266 ? -8.663 -7.013 40.693 1.00 95.62 266 ALA A CA 1
ATOM 1998 C C . ALA A 1 266 ? -8.230 -8.161 39.772 1.00 95.62 266 ALA A C 1
ATOM 2000 O O . ALA A 1 266 ? -8.721 -9.283 39.896 1.00 95.62 266 ALA A O 1
ATOM 2001 N N . ASP A 1 267 ? -7.315 -7.892 38.842 1.00 95.00 267 ASP A N 1
ATOM 2002 C CA . ASP A 1 267 ? -6.761 -8.915 37.951 1.00 95.00 267 ASP A CA 1
ATOM 2003 C C . ASP A 1 267 ? -5.379 -8.490 37.424 1.00 95.00 267 ASP A C 1
ATOM 2005 O O . ASP A 1 267 ? -4.880 -7.393 37.685 1.00 95.00 267 ASP A O 1
ATOM 2009 N N . THR A 1 268 ? -4.760 -9.371 36.645 1.00 93.81 268 THR A N 1
ATOM 2010 C CA . THR A 1 268 ? -3.719 -9.013 35.687 1.00 93.81 268 THR A CA 1
ATOM 2011 C C . THR A 1 268 ? -4.367 -8.853 34.318 1.00 93.81 268 THR A C 1
ATOM 2013 O O . THR A 1 268 ? -4.918 -9.796 33.758 1.00 93.81 268 THR A O 1
ATOM 2016 N N . TRP A 1 269 ? -4.317 -7.642 33.783 1.00 94.19 269 TRP A N 1
ATOM 2017 C CA . TRP A 1 269 ? -4.989 -7.230 32.562 1.00 94.19 269 TRP A CA 1
ATOM 2018 C C . TRP A 1 269 ? -4.008 -7.190 31.394 1.00 94.19 269 TRP A C 1
ATOM 2020 O O . TRP A 1 269 ? -3.079 -6.383 31.383 1.00 94.19 269 TRP A O 1
ATOM 2030 N N . LEU A 1 270 ? -4.225 -8.038 30.390 1.00 93.62 270 LEU A N 1
ATOM 2031 C CA . LEU A 1 270 ? -3.517 -7.984 29.111 1.00 93.62 270 LEU A CA 1
ATOM 2032 C C . LEU A 1 270 ? -4.208 -6.980 28.186 1.00 93.62 270 LEU A C 1
ATOM 2034 O O . LEU A 1 270 ? -5.388 -7.152 27.881 1.00 93.62 270 LEU A O 1
ATOM 2038 N N . VAL A 1 271 ? -3.486 -5.975 27.688 1.00 93.50 271 VAL A N 1
ATOM 2039 C CA . VAL A 1 271 ? -4.003 -5.059 26.660 1.00 93.50 271 VAL A CA 1
ATOM 2040 C C . VAL A 1 271 ? -3.985 -5.771 25.310 1.00 93.50 271 VAL A C 1
ATOM 2042 O O . VAL A 1 271 ? -2.928 -6.049 24.746 1.00 93.50 271 VAL A O 1
ATOM 2045 N N . LEU A 1 272 ? -5.161 -6.072 24.773 1.00 93.50 272 LEU A N 1
ATOM 2046 C CA . LEU A 1 272 ? -5.302 -6.853 23.547 1.00 93.50 272 LEU A CA 1
ATOM 2047 C C . LEU A 1 272 ? -5.089 -6.004 22.304 1.00 93.50 272 LEU A C 1
ATOM 2049 O O . LEU A 1 272 ? -4.457 -6.455 21.359 1.00 93.50 272 LEU A O 1
ATOM 2053 N N . GLY A 1 273 ? -5.627 -4.789 22.290 1.00 91.88 273 GLY A N 1
ATOM 2054 C CA . GLY A 1 273 ? -5.629 -3.931 21.116 1.00 91.88 273 GLY A CA 1
ATOM 2055 C C . GLY A 1 273 ? -6.249 -2.577 21.416 1.00 91.88 273 GLY A C 1
ATOM 2056 O O . GLY A 1 273 ? -6.943 -2.401 22.423 1.00 91.88 273 GLY A O 1
ATOM 2057 N N . GLN A 1 274 ? -5.964 -1.614 20.545 1.00 92.69 274 GLN A N 1
ATOM 2058 C CA . GLN A 1 274 ? -6.405 -0.236 20.704 1.00 92.69 274 GLN A CA 1
ATOM 2059 C C . GLN A 1 274 ? -6.877 0.347 19.379 1.00 92.69 274 GLN A C 1
ATOM 2061 O O . GLN A 1 274 ? -6.346 0.022 18.318 1.00 92.69 274 GLN A O 1
ATOM 2066 N N . HIS A 1 275 ? -7.843 1.252 19.462 1.00 91.00 275 HIS A N 1
ATOM 2067 C CA . HIS A 1 275 ? -8.273 2.075 18.344 1.00 91.00 275 HIS A CA 1
ATOM 2068 C C . HIS A 1 275 ? -8.314 3.538 18.777 1.00 91.00 275 HIS A C 1
ATOM 2070 O O . HIS A 1 275 ? -8.920 3.861 19.798 1.00 91.00 275 HIS A O 1
ATOM 2076 N N . THR A 1 276 ? -7.677 4.405 17.992 1.00 89.50 276 THR A N 1
ATOM 2077 C CA . THR A 1 276 ? -7.575 5.843 18.253 1.00 89.50 276 THR A CA 1
ATOM 2078 C C . THR A 1 276 ? -8.145 6.607 17.065 1.00 89.50 276 THR A C 1
ATOM 2080 O O . THR A 1 276 ? -7.815 6.286 15.921 1.00 89.50 276 THR A O 1
ATOM 2083 N N . TRP A 1 277 ? -8.975 7.615 17.325 1.00 86.69 277 TRP A N 1
ATOM 2084 C CA . TRP A 1 277 ? -9.585 8.457 16.295 1.00 86.69 277 TRP A CA 1
ATOM 2085 C C . TRP A 1 277 ? -9.696 9.919 16.765 1.00 86.69 277 TRP A C 1
ATOM 2087 O O . TRP A 1 277 ? -9.741 10.176 17.971 1.00 86.69 277 TRP A O 1
ATOM 2097 N N . PRO A 1 278 ? -9.694 10.890 15.836 1.00 83.44 278 PRO A N 1
ATOM 2098 C CA . PRO A 1 278 ? -9.956 12.287 16.166 1.00 83.44 278 PRO A CA 1
ATOM 2099 C C . PRO A 1 278 ? -11.452 12.529 16.410 1.00 83.44 278 PRO A C 1
ATOM 2101 O O . PRO A 1 278 ? -12.294 12.027 15.668 1.00 83.44 278 PRO A O 1
ATOM 2104 N N . GLU A 1 279 ? -11.771 13.346 17.412 1.00 79.31 279 GLU A N 1
ATOM 2105 C CA . GLU A 1 279 ? -13.133 13.757 17.769 1.00 79.31 279 GLU A CA 1
ATOM 2106 C C . GLU A 1 279 ? -13.140 15.261 18.098 1.00 79.31 279 GLU A C 1
ATOM 2108 O O . GLU A 1 279 ? -12.689 15.692 19.159 1.00 79.31 279 GLU A O 1
ATOM 2113 N N . ASP A 1 280 ? -13.589 16.087 17.149 1.00 75.25 280 ASP A N 1
ATOM 2114 C CA . ASP A 1 280 ? -13.504 17.555 17.189 1.00 75.25 280 ASP A CA 1
ATOM 2115 C C . ASP A 1 280 ? -12.091 18.092 17.508 1.00 75.25 280 ASP A C 1
ATOM 2117 O O . ASP A 1 280 ? -11.215 18.133 16.644 1.00 75.25 280 ASP A O 1
ATOM 2121 N N . ARG A 1 281 ? -11.867 18.553 18.748 1.00 78.25 281 ARG A N 1
ATOM 2122 C CA . ARG A 1 281 ? -10.582 19.083 19.254 1.00 78.25 281 ARG A CA 1
ATOM 2123 C C . ARG A 1 281 ? -9.857 18.098 20.182 1.00 78.25 281 ARG A C 1
ATOM 2125 O O . ARG A 1 281 ? -8.876 18.471 20.831 1.00 78.25 281 ARG A O 1
ATOM 2132 N N . LEU A 1 282 ? -10.362 16.873 20.282 1.00 86.12 282 LEU A N 1
ATOM 2133 C CA . LEU A 1 282 ? -9.878 15.804 21.146 1.00 86.12 282 LEU A CA 1
ATOM 2134 C C . LEU A 1 282 ? -9.380 14.625 20.301 1.00 86.12 282 LEU A C 1
ATOM 2136 O O . LEU A 1 282 ? -9.796 14.420 19.163 1.00 86.12 282 LEU A O 1
ATOM 2140 N N . MET A 1 283 ? -8.503 13.820 20.889 1.00 85.50 283 MET A N 1
ATOM 2141 C CA . MET A 1 283 ? -8.218 12.463 20.437 1.00 85.50 283 MET A CA 1
ATOM 2142 C C . MET A 1 283 ? -8.919 11.495 21.378 1.00 85.50 283 MET A C 1
ATOM 2144 O O . MET A 1 283 ? -8.726 11.577 22.590 1.00 85.50 283 MET A O 1
ATOM 2148 N N . ALA A 1 284 ? -9.701 10.574 20.834 1.00 89.69 284 ALA A N 1
ATOM 2149 C CA . ALA A 1 284 ? -10.350 9.517 21.590 1.00 89.69 284 ALA A CA 1
ATOM 2150 C C . ALA A 1 284 ? -9.619 8.188 21.369 1.00 89.69 284 ALA A C 1
ATOM 2152 O O . ALA A 1 284 ? -9.095 7.923 20.283 1.00 89.69 284 ALA A O 1
ATOM 2153 N N . ARG A 1 285 ? -9.566 7.347 22.405 1.00 92.75 285 ARG A N 1
ATOM 2154 C CA . ARG A 1 285 ? -8.960 6.013 22.348 1.00 92.75 285 ARG A CA 1
ATOM 2155 C C . ARG A 1 285 ? -9.801 4.988 23.085 1.00 92.75 285 ARG A C 1
ATOM 2157 O O . ARG A 1 285 ? -10.148 5.173 24.249 1.00 92.75 285 ARG A O 1
ATOM 2164 N N . ARG A 1 286 ? -10.028 3.854 22.425 1.00 94.25 286 ARG A N 1
ATOM 2165 C CA . ARG A 1 286 ? -10.548 2.618 23.016 1.00 94.25 286 ARG A CA 1
ATOM 2166 C C . ARG A 1 286 ? -9.405 1.649 23.232 1.00 94.25 286 ARG A C 1
ATOM 2168 O O . ARG A 1 286 ? -8.679 1.345 22.290 1.00 94.25 286 ARG A O 1
ATOM 2175 N N . SER A 1 287 ? -9.263 1.165 24.460 1.00 95.44 287 SER A N 1
ATOM 2176 C CA . SER A 1 287 ? -8.321 0.104 24.816 1.00 95.44 287 SER A CA 1
ATOM 2177 C C . SER A 1 287 ? -9.084 -1.097 25.340 1.00 95.44 287 SER A C 1
ATOM 2179 O O . SER A 1 287 ? -9.803 -0.983 26.332 1.00 95.44 287 SER A O 1
ATOM 2181 N N . TRP A 1 288 ? -8.905 -2.246 24.694 1.00 96.62 288 TRP A N 1
ATOM 2182 C CA . TRP A 1 288 ? -9.482 -3.502 25.154 1.00 96.62 288 TRP A CA 1
ATOM 2183 C C . TRP A 1 288 ? -8.485 -4.277 25.993 1.00 96.62 288 TRP A C 1
ATOM 2185 O O . TRP A 1 288 ? -7.347 -4.496 25.576 1.00 96.62 288 TRP A O 1
ATOM 2195 N N . LEU A 1 289 ? -8.940 -4.734 27.155 1.00 95.75 289 LEU A N 1
ATOM 2196 C CA . LEU A 1 289 ? -8.161 -5.542 28.075 1.00 95.75 289 LEU A CA 1
ATOM 2197 C C . LEU A 1 289 ? -8.845 -6.883 28.348 1.00 95.75 289 LEU A C 1
ATOM 2199 O O . LEU A 1 289 ? -10.070 -7.020 28.256 1.00 95.75 289 LEU A O 1
ATOM 2203 N N . HIS A 1 290 ? -8.032 -7.873 28.701 1.00 95.50 290 HIS A N 1
ATOM 2204 C CA . HIS A 1 290 ? -8.466 -9.187 29.151 1.00 95.50 290 HIS A CA 1
ATOM 2205 C C . HIS A 1 290 ? -7.892 -9.493 30.528 1.00 95.50 290 HIS A C 1
ATOM 2207 O O . HIS A 1 290 ? -6.672 -9.494 30.690 1.00 95.50 290 HIS A O 1
ATOM 2213 N N . GLY A 1 291 ? -8.767 -9.768 31.490 1.00 95.06 291 GLY A N 1
ATOM 2214 C CA . GLY A 1 291 ? -8.367 -10.269 32.797 1.00 95.06 291 GLY A CA 1
ATOM 2215 C C . GLY A 1 291 ? -7.898 -11.718 32.686 1.00 95.06 291 GLY A C 1
ATOM 2216 O O . GLY A 1 291 ? -8.644 -12.573 32.209 1.00 95.06 291 GLY A O 1
ATOM 2217 N N . GLN A 1 292 ? -6.656 -11.992 33.078 1.00 90.69 292 GLN A N 1
ATOM 2218 C CA . GLN A 1 292 ? -6.028 -13.303 32.904 1.00 90.69 292 GLN A CA 1
ATOM 2219 C C . GLN A 1 292 ? -6.587 -14.373 33.841 1.00 90.69 292 GLN A C 1
ATOM 2221 O O . GLN A 1 292 ? -6.575 -15.550 33.479 1.00 90.69 292 GLN A O 1
ATOM 2226 N N . HIS A 1 293 ? -7.081 -13.975 35.016 1.00 89.81 293 HIS A N 1
ATOM 2227 C CA . HIS A 1 293 ? -7.678 -14.889 35.990 1.00 89.81 293 HIS A CA 1
ATOM 2228 C C . HIS A 1 293 ? -9.205 -14.872 35.902 1.00 89.81 293 HIS A C 1
ATOM 2230 O O . HIS A 1 293 ? -9.835 -15.925 35.912 1.00 89.81 293 HIS A O 1
ATOM 2236 N N . SER A 1 294 ? -9.811 -13.689 35.763 1.00 91.62 294 SER A N 1
ATOM 2237 C CA . SER A 1 294 ? -11.269 -13.537 35.678 1.00 91.62 294 SER A CA 1
ATOM 2238 C C . SER A 1 294 ? -11.850 -13.927 34.317 1.00 91.62 294 SER A C 1
ATOM 2240 O O . SER A 1 294 ? -13.058 -14.124 34.198 1.00 91.62 294 SER A O 1
ATOM 2242 N N . GLY A 1 295 ? -11.030 -13.955 33.261 1.00 90.75 295 GLY A N 1
ATOM 2243 C CA . GLY A 1 295 ? -11.483 -14.116 31.879 1.00 90.75 295 GLY A CA 1
ATOM 2244 C C . GLY A 1 295 ? -12.295 -12.925 31.343 1.00 90.75 295 GLY A C 1
ATOM 2245 O O . GLY A 1 295 ? -12.773 -12.963 30.204 1.00 90.75 295 GLY A O 1
ATOM 2246 N N . ARG A 1 296 ? -12.465 -11.853 32.130 1.00 93.38 296 ARG A N 1
ATOM 2247 C CA . ARG A 1 296 ? -13.358 -10.731 31.815 1.00 93.38 296 ARG A CA 1
ATOM 2248 C C . ARG A 1 296 ? -12.779 -9.833 30.718 1.00 93.38 296 ARG A C 1
ATOM 2250 O O . ARG A 1 296 ? -11.566 -9.649 30.611 1.00 93.38 296 ARG A O 1
ATOM 2257 N N . ARG A 1 297 ? -13.658 -9.252 29.894 1.00 95.00 297 ARG A N 1
ATOM 2258 C CA . ARG A 1 297 ? -13.320 -8.182 28.939 1.00 95.00 297 ARG A CA 1
ATOM 2259 C C . ARG A 1 297 ? -13.545 -6.819 29.583 1.00 95.00 297 ARG A C 1
ATOM 2261 O O . ARG A 1 297 ? -14.567 -6.627 30.235 1.00 95.00 297 ARG A O 1
ATOM 2268 N N . ALA A 1 298 ? -12.630 -5.885 29.348 1.00 96.44 298 ALA A N 1
ATOM 2269 C CA . ALA A 1 298 ? -12.773 -4.500 29.781 1.00 96.44 298 ALA A CA 1
ATOM 2270 C C . ALA A 1 298 ? -12.448 -3.527 28.644 1.00 96.44 298 ALA A C 1
ATOM 2272 O O . ALA A 1 298 ? -11.479 -3.728 27.912 1.00 96.44 298 ALA A O 1
ATOM 2273 N N . LEU A 1 299 ? -13.247 -2.470 28.528 1.00 96.25 299 LEU A N 1
ATOM 2274 C CA . LEU A 1 299 ? -13.040 -1.345 27.626 1.00 96.25 299 LEU A CA 1
ATOM 2275 C C . LEU A 1 299 ? -12.683 -0.101 28.436 1.00 96.25 299 LEU A C 1
ATOM 2277 O O . LEU A 1 299 ? -13.532 0.447 29.139 1.00 96.25 299 LEU A O 1
ATOM 2281 N N . VAL A 1 300 ? -11.456 0.382 28.282 1.00 95.31 300 VAL A N 1
ATOM 2282 C CA . VAL A 1 300 ? -11.037 1.688 28.799 1.00 95.31 300 VAL A CA 1
ATOM 2283 C C . VAL A 1 300 ? -11.152 2.705 27.665 1.00 95.31 300 VAL A C 1
ATOM 2285 O O . VAL A 1 300 ? -10.447 2.605 26.658 1.00 95.31 300 VAL A O 1
ATOM 2288 N N . LEU A 1 301 ? -12.084 3.651 27.818 1.00 92.50 301 LEU A N 1
ATOM 2289 C CA . LEU A 1 301 ? -12.324 4.752 26.883 1.00 92.50 301 LEU A CA 1
ATOM 2290 C C . LEU A 1 301 ? -11.726 6.041 27.452 1.00 92.50 301 LEU A C 1
ATOM 2292 O O . LEU A 1 301 ? -12.124 6.480 28.533 1.00 92.50 301 LEU A O 1
ATOM 2296 N N . GLU A 1 302 ? -10.799 6.646 26.718 1.00 90.94 302 GLU A N 1
ATOM 2297 C CA . GLU A 1 302 ? -10.074 7.844 27.139 1.00 90.94 302 GLU A CA 1
ATOM 2298 C C . GLU A 1 302 ? -10.102 8.928 26.067 1.00 90.94 302 GLU A C 1
ATOM 2300 O O . GLU A 1 302 ? -10.120 8.642 24.871 1.00 90.94 302 GLU A O 1
ATOM 2305 N N . PHE A 1 303 ? -10.043 10.177 26.521 1.00 88.38 303 PHE A N 1
ATOM 2306 C CA . PHE A 1 303 ? -9.991 11.362 25.677 1.00 88.38 303 PHE A CA 1
ATOM 2307 C C . PHE A 1 303 ? -8.776 12.197 26.074 1.00 88.38 303 PHE A C 1
ATOM 2309 O O . PHE A 1 303 ? -8.503 12.374 27.261 1.00 88.38 303 PHE A O 1
ATOM 2316 N N . ALA A 1 304 ? -8.057 12.710 25.085 1.00 85.50 304 ALA A N 1
ATOM 2317 C CA . ALA A 1 304 ? -6.906 13.580 25.264 1.00 85.50 304 ALA A CA 1
ATOM 2318 C C . ALA A 1 304 ? -7.122 14.894 24.505 1.00 85.50 304 ALA A C 1
ATOM 2320 O O . ALA A 1 304 ? -7.508 14.885 23.336 1.00 85.50 304 ALA A O 1
ATOM 2321 N N . PHE A 1 305 ? -6.875 16.031 25.162 1.00 81.50 305 PHE A N 1
ATOM 2322 C CA . PHE A 1 305 ? -7.016 17.353 24.549 1.00 81.50 305 PHE A CA 1
ATOM 2323 C C . PHE A 1 305 ? -5.687 17.876 24.015 1.00 81.50 305 PHE A C 1
ATOM 2325 O O . PHE A 1 305 ? -4.680 17.918 24.728 1.00 81.50 305 PHE A O 1
ATOM 2332 N N . GLY A 1 306 ? -5.703 18.318 22.756 1.00 73.56 306 GLY A N 1
ATOM 2333 C CA . GLY A 1 306 ? -4.522 18.823 22.070 1.00 73.56 306 GLY A CA 1
ATOM 2334 C C . GLY A 1 306 ? -3.396 17.791 22.062 1.00 73.56 306 GLY A C 1
ATOM 2335 O O . GLY A 1 306 ? -3.518 16.724 21.474 1.00 73.56 306 GLY A O 1
ATOM 2336 N N . SER A 1 307 ? -2.287 18.124 22.714 1.00 67.44 307 SER A N 1
ATOM 2337 C CA . SER A 1 307 ? -1.074 17.306 22.748 1.00 67.44 307 SER A CA 1
ATOM 2338 C C . SER A 1 307 ? -0.824 16.615 24.080 1.00 67.44 307 SER A C 1
ATOM 2340 O O . SER A 1 307 ? 0.320 16.293 24.391 1.00 67.44 307 SER A O 1
ATOM 2342 N N . GLN A 1 308 ? -1.839 16.509 24.932 1.00 73.00 308 GLN A N 1
ATOM 2343 C CA . GLN A 1 308 ? -1.690 15.770 26.176 1.00 73.00 308 GLN A CA 1
ATOM 2344 C C . GLN A 1 308 ? -1.660 14.264 25.871 1.00 73.00 308 GLN A C 1
ATOM 2346 O O . GLN A 1 308 ? -2.383 13.813 24.981 1.00 73.00 308 GLN A O 1
ATOM 2351 N N . PRO A 1 309 ? -0.837 13.470 26.575 1.00 73.19 309 PRO A N 1
ATOM 2352 C CA . PRO A 1 309 ? -0.955 12.022 26.512 1.00 73.19 309 PRO A CA 1
ATOM 2353 C C . PRO A 1 309 ? -2.282 11.578 27.140 1.00 73.19 309 PRO A C 1
ATOM 2355 O O . PRO A 1 309 ? -2.880 12.294 27.946 1.00 73.19 309 PRO A O 1
ATOM 2358 N N . PHE A 1 310 ? -2.725 10.369 26.804 1.00 83.62 310 PHE A N 1
ATOM 2359 C CA . PHE A 1 310 ? -3.826 9.734 27.525 1.00 83.62 310 PHE A CA 1
ATOM 2360 C C . PHE A 1 310 ? -3.459 9.512 28.998 1.00 83.62 310 PHE A C 1
ATOM 2362 O O . PHE A 1 310 ? -2.291 9.291 29.326 1.00 83.62 310 PHE A O 1
ATOM 2369 N N . ALA A 1 311 ? -4.461 9.571 29.878 1.00 79.81 311 ALA A N 1
ATOM 2370 C CA . ALA A 1 311 ? -4.267 9.531 31.326 1.00 79.81 311 ALA A CA 1
ATOM 2371 C C . ALA A 1 311 ? -3.600 8.229 31.795 1.00 79.81 311 ALA A C 1
ATOM 2373 O O . ALA A 1 311 ? -2.779 8.248 32.710 1.00 79.81 311 ALA A O 1
ATOM 2374 N N . THR A 1 312 ? -3.923 7.105 31.156 1.00 81.25 312 THR A N 1
ATOM 2375 C CA . THR A 1 312 ? -3.300 5.809 31.413 1.00 81.25 312 THR A CA 1
ATOM 2376 C C . THR A 1 312 ? -2.431 5.407 30.224 1.00 81.25 312 THR A C 1
ATOM 2378 O O . THR A 1 312 ? -2.899 5.289 29.094 1.00 81.25 312 THR A O 1
ATOM 2381 N N . ALA A 1 313 ? -1.144 5.141 30.446 1.00 81.06 313 ALA A N 1
ATOM 2382 C CA . ALA A 1 313 ? -0.226 4.692 29.397 1.00 81.06 313 ALA A CA 1
ATOM 2383 C C . ALA A 1 313 ? -0.407 3.193 29.082 1.00 81.06 313 ALA A C 1
ATOM 2385 O O . ALA A 1 313 ? 0.520 2.405 29.256 1.00 81.06 313 ALA A O 1
ATOM 2386 N N . LEU A 1 314 ? -1.614 2.788 28.665 1.00 87.94 314 LEU A N 1
ATOM 2387 C CA . LEU A 1 314 ? -1.912 1.430 28.204 1.00 87.94 314 LEU A CA 1
ATOM 2388 C C . LEU A 1 314 ? -1.238 1.180 26.856 1.00 87.94 314 LEU A C 1
ATOM 2390 O O . LEU A 1 314 ? -1.479 1.920 25.900 1.00 87.94 314 LEU A O 1
ATOM 2394 N N . LEU A 1 315 ? -0.422 0.133 26.790 1.00 86.50 315 LEU A N 1
ATOM 2395 C CA . LEU A 1 315 ? 0.328 -0.263 25.605 1.00 86.50 315 LEU A CA 1
ATOM 2396 C C . LEU A 1 315 ? -0.154 -1.617 25.084 1.00 86.50 315 LEU A C 1
ATOM 2398 O O . LEU A 1 315 ? -0.331 -2.531 25.890 1.00 86.50 315 LEU A O 1
ATOM 2402 N N . PRO A 1 316 ? -0.331 -1.793 23.763 1.00 87.62 316 PRO A N 1
ATOM 2403 C CA . PRO A 1 316 ? -0.725 -3.076 23.198 1.00 87.62 316 PRO A CA 1
ATOM 2404 C C . PRO A 1 316 ? 0.239 -4.201 23.591 1.00 87.62 316 PRO A C 1
ATOM 2406 O O . PRO A 1 316 ? 1.458 -4.016 23.596 1.00 87.62 316 PRO A O 1
ATOM 2409 N N . GLN A 1 317 ? -0.327 -5.374 23.875 1.00 85.25 317 GLN A N 1
ATOM 2410 C CA . GLN A 1 317 ? 0.363 -6.613 24.256 1.00 85.25 317 GLN A CA 1
ATOM 2411 C C . GLN A 1 317 ? 1.096 -6.583 25.610 1.00 85.25 317 GLN A C 1
ATOM 2413 O O . GLN A 1 317 ? 1.734 -7.567 25.981 1.00 85.25 317 GLN A O 1
ATOM 2418 N N . GLU A 1 318 ? 0.966 -5.503 26.381 1.00 86.94 318 GLU A N 1
ATOM 2419 C CA . GLU A 1 318 ? 1.523 -5.386 27.731 1.00 86.94 318 GLU A CA 1
ATOM 2420 C C . GLU A 1 318 ? 0.516 -5.814 28.807 1.00 86.94 318 GLU A C 1
ATOM 2422 O O . GLU A 1 318 ? -0.699 -5.846 28.581 1.00 86.94 318 GLU A O 1
ATOM 2427 N N . ARG A 1 319 ? 1.033 -6.128 30.000 1.00 90.25 319 ARG A N 1
ATOM 2428 C CA . ARG A 1 319 ? 0.237 -6.533 31.166 1.00 90.25 319 ARG A CA 1
ATOM 2429 C C . ARG A 1 319 ? 0.235 -5.463 32.245 1.00 90.25 319 ARG A C 1
ATOM 2431 O O . ARG A 1 319 ? 1.263 -4.837 32.505 1.00 90.25 319 ARG A O 1
ATOM 2438 N N . TYR A 1 320 ? -0.898 -5.329 32.921 1.00 91.69 320 TYR A N 1
ATOM 2439 C CA . TYR A 1 320 ? -1.086 -4.402 34.030 1.00 91.69 320 TYR A CA 1
ATOM 2440 C C . TYR A 1 320 ? -1.770 -5.118 35.189 1.00 91.69 320 TYR A C 1
ATOM 2442 O O . TYR A 1 320 ? -2.841 -5.685 35.004 1.00 91.69 320 TYR A O 1
ATOM 2450 N N . ALA A 1 321 ? -1.175 -5.101 36.376 1.00 92.94 321 ALA A N 1
ATOM 2451 C CA . ALA A 1 321 ? -1.804 -5.639 37.576 1.00 92.94 321 ALA A CA 1
ATOM 2452 C C . ALA A 1 321 ? -2.497 -4.523 38.352 1.00 92.94 321 ALA A C 1
ATOM 2454 O O . ALA A 1 321 ? -1.934 -3.442 38.515 1.00 92.94 321 ALA A O 1
ATOM 2455 N N . GLY A 1 322 ? -3.719 -4.788 38.806 1.00 93.38 322 GLY A N 1
ATOM 2456 C CA . GLY A 1 322 ? -4.513 -3.841 39.578 1.00 93.38 322 GLY A CA 1
ATOM 2457 C C . GLY A 1 322 ? -6.006 -3.984 39.313 1.00 93.38 322 GLY A C 1
ATOM 2458 O O . GLY A 1 322 ? -6.476 -4.970 38.739 1.00 93.38 322 GLY A O 1
ATOM 2459 N N . GLU A 1 323 ? -6.755 -2.977 39.743 1.00 95.00 323 GLU A N 1
ATOM 2460 C CA . GLU A 1 323 ? -8.214 -2.992 39.714 1.00 95.00 323 GLU A CA 1
ATOM 2461 C C . GLU A 1 323 ? -8.777 -2.164 38.558 1.00 95.00 323 GLU A C 1
ATOM 2463 O O . GLU A 1 323 ? -8.339 -1.040 38.292 1.00 95.00 323 GLU A O 1
ATOM 2468 N N . LEU A 1 324 ? -9.797 -2.716 37.898 1.00 96.06 324 LEU A N 1
ATOM 2469 C CA . LEU A 1 324 ? -10.674 -1.978 36.993 1.00 96.06 324 LEU A CA 1
ATOM 2470 C C . LEU A 1 324 ? -12.073 -1.880 37.606 1.00 96.06 324 LEU A C 1
ATOM 2472 O O . LEU A 1 324 ? -12.636 -2.893 38.023 1.00 96.06 324 LEU A O 1
ATOM 2476 N N . ILE A 1 325 ? -12.636 -0.670 37.623 1.00 95.88 325 ILE A N 1
ATOM 2477 C CA . ILE A 1 325 ? -13.996 -0.400 38.104 1.00 95.88 325 ILE A CA 1
ATOM 2478 C C . ILE A 1 325 ? -14.924 -0.259 36.895 1.00 95.88 325 ILE A C 1
ATOM 2480 O O . ILE A 1 325 ? -14.682 0.578 36.021 1.00 95.88 325 ILE A O 1
ATOM 2484 N N . PHE A 1 326 ? -15.968 -1.082 36.822 1.00 94.50 326 PHE A N 1
ATOM 2485 C CA . PHE A 1 326 ? -16.881 -1.159 35.681 1.00 94.50 326 PHE A CA 1
ATOM 2486 C C . PHE A 1 326 ? -18.075 -0.217 35.829 1.00 94.50 326 PHE A C 1
ATOM 2488 O O . PHE A 1 326 ? -18.688 -0.130 36.891 1.00 94.50 326 PHE A O 1
ATOM 2495 N N . TYR A 1 327 ? -18.450 0.431 34.725 1.00 91.38 327 TYR A N 1
ATOM 2496 C CA . TYR A 1 327 ? -19.694 1.191 34.658 1.00 91.38 327 TYR A CA 1
ATOM 2497 C C . TYR A 1 327 ? -20.888 0.230 34.745 1.00 91.38 327 TYR A C 1
ATOM 2499 O O . TYR A 1 327 ? -20.889 -0.797 34.056 1.00 91.38 327 TYR A O 1
ATOM 2507 N N . PRO A 1 328 ? -21.916 0.552 35.547 1.00 89.88 328 PRO A N 1
ATOM 2508 C CA . PRO A 1 328 ? -23.137 -0.239 35.593 1.00 89.88 328 PRO A CA 1
ATOM 2509 C C . PRO A 1 328 ? -23.886 -0.149 34.256 1.00 89.88 328 PRO A C 1
ATOM 2511 O O . PRO A 1 328 ? -23.858 0.882 33.581 1.00 89.88 328 PRO A O 1
ATOM 2514 N N . GLY A 1 329 ? -24.573 -1.225 33.882 1.00 87.81 329 GLY A N 1
ATOM 2515 C CA . GLY A 1 329 ? -25.317 -1.316 32.627 1.00 87.81 329 GLY A CA 1
ATOM 2516 C C . GLY A 1 329 ? -25.800 -2.737 32.356 1.00 87.81 329 GLY A C 1
ATOM 2517 O O . GLY A 1 329 ? -25.584 -3.642 33.166 1.00 87.81 329 GLY A O 1
ATOM 2518 N N . LEU A 1 330 ? -26.447 -2.937 31.207 1.00 91.12 330 LEU A N 1
ATOM 2519 C CA . LEU A 1 330 ? -26.972 -4.250 30.802 1.00 91.12 330 LEU A CA 1
ATOM 2520 C C . LEU A 1 330 ? -25.849 -5.237 30.460 1.00 91.12 330 LEU A C 1
ATOM 2522 O O . LEU A 1 330 ? -25.967 -6.442 30.695 1.00 91.12 330 LEU A O 1
ATOM 2526 N N . LEU A 1 331 ? -24.736 -4.713 29.945 1.00 91.19 331 LEU A N 1
ATOM 2527 C CA . LEU A 1 331 ? -23.530 -5.470 29.640 1.00 91.19 331 LEU A CA 1
ATOM 2528 C C . LEU A 1 331 ? -22.290 -4.673 30.090 1.00 91.19 331 LEU A C 1
ATOM 2530 O O . LEU A 1 331 ? -21.723 -3.923 29.293 1.00 91.19 331 LEU A O 1
ATOM 2534 N N . PRO A 1 332 ? -21.850 -4.805 31.360 1.00 90.75 332 PRO A N 1
ATOM 2535 C CA . PRO A 1 332 ? -20.752 -4.006 31.909 1.00 90.75 332 PRO A CA 1
ATOM 2536 C C . PRO A 1 332 ? -19.392 -4.363 31.282 1.00 90.75 332 PRO A C 1
ATOM 2538 O O . PRO A 1 332 ? -18.660 -5.219 31.793 1.00 90.75 332 PRO A O 1
ATOM 2541 N N . LEU A 1 333 ? -19.071 -3.707 30.161 1.00 92.94 333 LEU A N 1
ATOM 2542 C CA . LEU A 1 333 ? -17.788 -3.787 29.449 1.00 92.94 333 LEU A CA 1
ATOM 2543 C C . LEU A 1 333 ? -16.902 -2.572 29.723 1.00 92.94 333 LEU A C 1
ATOM 2545 O O . LEU A 1 333 ? -15.689 -2.715 29.856 1.00 92.94 333 LEU A O 1
ATOM 2549 N N . ARG A 1 334 ? -17.493 -1.375 29.789 1.00 93.69 334 ARG A N 1
ATOM 2550 C CA . ARG A 1 334 ? -16.754 -0.129 30.009 1.00 93.69 334 ARG A CA 1
ATOM 2551 C C . ARG A 1 334 ? -16.222 -0.089 31.437 1.00 93.69 334 ARG A C 1
ATOM 2553 O O . ARG A 1 334 ? -16.970 -0.347 32.377 1.00 93.69 334 ARG A O 1
ATOM 2560 N N . ALA A 1 335 ? -14.957 0.280 31.596 1.00 94.69 335 ALA A N 1
ATOM 2561 C CA . ALA A 1 335 ? -14.299 0.389 32.889 1.00 94.69 335 ALA A CA 1
ATOM 2562 C C . ALA A 1 335 ? -13.347 1.591 32.957 1.00 94.69 335 ALA A C 1
ATOM 2564 O O . ALA A 1 335 ? -12.951 2.161 31.937 1.00 94.69 335 ALA A O 1
ATOM 2565 N N . VAL A 1 336 ? -12.971 1.965 34.176 1.00 94.12 336 VAL A N 1
ATOM 2566 C CA . VAL A 1 336 ? -11.899 2.921 34.478 1.00 94.12 336 VAL A CA 1
ATOM 2567 C C . VAL A 1 336 ? -10.813 2.236 35.294 1.00 94.12 336 VAL A C 1
ATOM 2569 O O . VAL A 1 336 ? -11.097 1.429 36.178 1.00 94.12 336 VAL A O 1
ATOM 2572 N N . ALA A 1 337 ? -9.562 2.566 34.982 1.00 90.88 337 ALA A N 1
ATOM 2573 C CA . ALA A 1 337 ? -8.415 2.122 35.759 1.00 90.88 337 ALA A CA 1
ATOM 2574 C C . ALA A 1 337 ? -8.392 2.806 37.130 1.00 90.88 337 ALA A C 1
ATOM 2576 O O . ALA A 1 337 ? -8.541 4.033 37.206 1.00 90.88 337 ALA A O 1
ATOM 2577 N N . SER A 1 338 ? -8.179 2.021 38.189 1.00 87.25 338 SER A N 1
ATOM 2578 C CA . SER A 1 338 ? -7.856 2.561 39.508 1.00 87.25 338 SER A CA 1
ATOM 2579 C C . SER A 1 338 ? -6.445 3.167 39.515 1.00 87.25 338 SER A C 1
ATOM 2581 O O . SER A 1 338 ? -5.635 2.923 38.616 1.00 87.25 338 SER A O 1
ATOM 2583 N N . ALA A 1 339 ? -6.127 3.960 40.542 1.00 80.94 339 ALA A N 1
ATOM 2584 C CA . ALA A 1 339 ? -4.787 4.530 40.709 1.00 80.94 339 ALA A CA 1
ATOM 2585 C C . ALA A 1 339 ? -3.694 3.456 40.901 1.00 80.94 339 ALA A C 1
ATOM 2587 O O . ALA A 1 339 ? -2.527 3.720 40.631 1.00 80.94 339 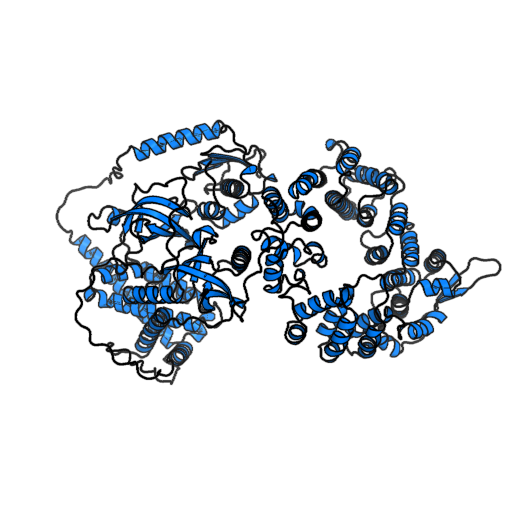ALA A O 1
ATOM 2588 N N . GLY A 1 340 ? -4.071 2.246 41.332 1.00 80.81 340 GLY A N 1
ATOM 2589 C CA . GLY A 1 340 ? -3.160 1.126 41.580 1.00 80.81 340 GLY A CA 1
ATOM 2590 C C . GLY A 1 340 ? -2.878 0.240 40.364 1.00 80.81 340 GLY A C 1
ATOM 2591 O O . GLY A 1 340 ? -2.285 -0.821 40.531 1.00 80.81 340 GLY A O 1
ATOM 2592 N N . LEU A 1 341 ? -3.313 0.618 39.155 1.00 87.31 341 LEU A N 1
ATOM 2593 C CA . LEU A 1 341 ? -3.037 -0.158 37.945 1.00 87.31 341 LEU A CA 1
ATOM 2594 C C . LEU A 1 341 ? -1.584 0.052 37.484 1.00 87.31 341 LEU A C 1
ATOM 2596 O O . LEU A 1 341 ? -1.240 1.093 36.922 1.00 87.31 341 LEU A O 1
ATOM 2600 N N . VAL A 1 342 ? -0.736 -0.957 37.681 1.00 87.06 342 VAL A N 1
ATOM 2601 C CA . VAL A 1 342 ? 0.712 -0.875 37.436 1.00 87.06 342 VAL A CA 1
ATOM 2602 C C . VAL A 1 342 ? 1.137 -1.822 36.318 1.00 87.06 342 VAL A C 1
ATOM 2604 O O . VAL A 1 342 ? 0.748 -2.990 36.287 1.00 87.06 342 VAL A O 1
ATOM 2607 N N . ARG A 1 343 ? 1.972 -1.331 35.394 1.00 87.06 343 ARG A N 1
ATOM 2608 C CA . ARG A 1 343 ? 2.556 -2.143 34.317 1.00 87.06 343 ARG A CA 1
ATOM 2609 C C . ARG A 1 343 ? 3.490 -3.213 34.892 1.00 87.06 343 ARG A C 1
ATOM 2611 O O . ARG A 1 343 ? 4.372 -2.898 35.685 1.00 87.06 343 ARG A O 1
ATOM 2618 N N . GLN A 1 344 ? 3.356 -4.456 34.433 1.00 83.44 344 GLN A N 1
ATOM 2619 C CA . GLN A 1 344 ? 4.246 -5.558 34.804 1.00 83.44 344 GLN A CA 1
ATOM 2620 C C . GLN A 1 344 ? 5.248 -5.880 33.682 1.00 83.44 344 GLN A C 1
ATOM 2622 O O . GLN A 1 344 ? 4.836 -6.387 32.634 1.00 83.44 344 GLN A O 1
ATOM 2627 N N . PRO A 1 345 ? 6.559 -5.646 33.877 1.00 63.19 345 PRO A N 1
ATOM 2628 C CA . PRO A 1 345 ? 7.558 -5.974 32.866 1.00 63.19 345 PRO A CA 1
ATOM 2629 C C . PRO A 1 345 ? 7.769 -7.497 32.708 1.00 63.19 345 PRO A C 1
ATOM 2631 O O . PRO A 1 345 ? 7.815 -8.242 33.683 1.00 63.19 345 PRO A O 1
ATOM 2634 N N . ALA A 1 346 ? 7.956 -7.925 31.452 1.00 58.22 346 ALA A N 1
ATOM 2635 C CA . ALA A 1 346 ? 8.724 -9.108 31.023 1.00 58.22 346 ALA A CA 1
ATOM 2636 C C . ALA A 1 346 ? 8.102 -10.530 31.017 1.00 58.22 346 ALA A C 1
ATOM 2638 O O . ALA A 1 346 ? 8.835 -11.506 31.139 1.00 58.22 346 ALA A O 1
ATOM 2639 N N . ALA A 1 347 ? 6.807 -10.693 30.720 1.00 60.03 347 ALA A N 1
ATOM 2640 C CA . ALA A 1 347 ? 6.332 -11.930 30.070 1.00 60.03 347 ALA A CA 1
ATOM 2641 C C . ALA A 1 347 ? 5.082 -11.657 29.213 1.00 60.03 347 ALA A C 1
ATOM 2643 O O . ALA A 1 347 ? 4.212 -10.903 29.666 1.00 60.03 347 ALA A O 1
ATOM 2644 N N . PRO A 1 348 ? 4.957 -12.244 28.005 1.00 64.06 348 PRO A N 1
ATOM 2645 C CA . PRO A 1 348 ? 3.717 -12.174 27.245 1.00 64.06 348 PRO A CA 1
ATOM 2646 C C . PRO A 1 348 ? 2.600 -12.817 28.067 1.00 64.06 348 PRO A C 1
ATOM 2648 O O . PRO A 1 348 ? 2.734 -13.921 28.593 1.00 64.06 348 PRO A O 1
ATOM 2651 N N . GLY A 1 349 ? 1.498 -12.093 28.232 1.00 67.12 349 GLY A N 1
ATOM 2652 C CA . GLY A 1 349 ? 0.362 -12.617 28.967 1.00 67.12 349 GLY A CA 1
ATOM 2653 C C . GLY A 1 349 ? -0.312 -13.779 28.243 1.00 67.12 349 GLY A C 1
ATOM 2654 O O . GLY A 1 349 ? -0.374 -13.777 27.015 1.00 67.12 349 GLY A O 1
ATOM 2655 N N . ARG A 1 350 ? -0.887 -14.727 29.002 1.00 78.62 350 ARG A N 1
ATOM 2656 C CA . ARG A 1 350 ? -1.842 -15.703 28.467 1.00 78.62 350 ARG A CA 1
ATOM 2657 C C . ARG A 1 350 ? -2.901 -14.965 27.649 1.00 78.62 350 ARG A C 1
ATOM 2659 O O . ARG A 1 350 ? -3.582 -14.074 28.163 1.00 78.62 350 ARG A O 1
ATOM 2666 N N . ARG A 1 351 ? -2.984 -15.324 26.371 1.00 83.44 351 ARG A N 1
ATOM 2667 C CA . ARG A 1 351 ? -3.915 -14.745 25.406 1.00 83.44 351 ARG A CA 1
ATOM 2668 C C . ARG A 1 351 ? -5.294 -15.393 25.572 1.00 83.44 351 ARG A C 1
ATOM 2670 O O . ARG A 1 351 ? -5.369 -16.556 25.972 1.00 83.44 351 ARG A O 1
ATOM 2677 N N . PRO A 1 352 ? -6.382 -14.669 25.267 1.00 85.06 352 PRO A N 1
ATOM 2678 C CA . PRO A 1 352 ? -7.709 -15.270 25.196 1.00 85.06 352 PRO A CA 1
ATOM 2679 C C . PRO A 1 352 ? -7.744 -16.354 24.110 1.00 85.06 352 PRO A C 1
ATOM 2681 O O . PRO A 1 352 ? -7.255 -16.124 23.003 1.00 85.06 352 PRO A O 1
ATOM 2684 N N . THR A 1 353 ? -8.358 -17.501 24.405 1.00 86.44 353 THR A N 1
ATOM 2685 C CA . THR A 1 353 ? -8.561 -18.560 23.408 1.00 86.44 353 THR A CA 1
ATOM 2686 C C . THR A 1 353 ? -9.433 -18.027 22.264 1.00 86.44 353 THR A C 1
ATOM 2688 O O . THR A 1 353 ? -10.527 -17.510 22.532 1.00 86.44 353 THR A O 1
ATOM 2691 N N . PRO A 1 354 ? -8.968 -18.093 21.006 1.00 90.31 354 PRO A N 1
ATOM 2692 C CA . PRO A 1 354 ? -9.762 -17.668 19.863 1.00 90.31 354 PRO A CA 1
ATOM 2693 C C . PRO A 1 354 ? -10.926 -18.637 19.604 1.00 90.31 354 PRO A C 1
ATOM 2695 O O . PRO A 1 354 ? -10.887 -19.796 20.009 1.00 90.31 354 PRO A O 1
ATOM 2698 N N . ARG A 1 355 ? -11.977 -18.150 18.940 1.00 89.69 355 ARG A N 1
ATOM 2699 C CA . ARG A 1 355 ? -13.169 -18.930 18.563 1.00 89.69 355 ARG A CA 1
ATOM 2700 C C . ARG A 1 355 ? -13.335 -19.022 17.051 1.00 89.69 355 ARG A C 1
ATOM 2702 O O . ARG A 1 355 ? -12.771 -18.201 16.329 1.00 89.69 355 ARG A O 1
ATOM 2709 N N . SER A 1 356 ? -14.164 -19.958 16.592 1.00 92.12 356 SER A N 1
ATOM 2710 C CA . SER A 1 356 ? -14.673 -19.947 15.216 1.00 92.12 356 SER A CA 1
ATOM 2711 C C . SER A 1 356 ? -15.526 -18.703 14.951 1.00 92.12 356 SER A C 1
ATOM 2713 O O . SER A 1 356 ? -16.014 -18.046 15.883 1.00 92.12 356 SER A O 1
ATOM 2715 N N . LEU A 1 357 ? -15.725 -18.376 13.671 1.00 94.19 357 LEU A N 1
ATOM 2716 C CA . LEU A 1 357 ? -16.524 -17.208 13.292 1.00 94.19 357 LEU A CA 1
ATOM 2717 C C . LEU A 1 357 ? -17.995 -17.371 13.700 1.00 94.19 357 LEU A C 1
ATOM 2719 O O . LEU A 1 357 ? -18.590 -16.426 14.213 1.00 94.19 357 LEU A O 1
ATOM 2723 N N . ALA A 1 358 ? -18.553 -18.577 13.569 1.00 93.12 358 ALA A N 1
ATOM 2724 C CA . ALA A 1 358 ? -19.920 -18.879 13.997 1.00 93.12 358 ALA A CA 1
ATOM 2725 C C . ALA A 1 358 ? -20.110 -18.671 15.512 1.00 93.12 358 ALA A C 1
ATOM 2727 O O . ALA A 1 358 ? -20.998 -17.935 15.933 1.00 93.12 358 ALA A O 1
ATOM 2728 N N . ALA A 1 359 ? -19.203 -19.209 16.337 1.00 93.50 359 ALA A N 1
ATOM 2729 C CA . ALA A 1 359 ? -19.277 -19.045 17.790 1.00 93.50 359 ALA A CA 1
ATOM 2730 C C . ALA A 1 359 ? -19.090 -17.582 18.241 1.00 93.50 359 ALA A C 1
ATOM 2732 O O . ALA A 1 359 ? -19.552 -17.186 19.314 1.00 93.50 359 ALA A O 1
ATOM 2733 N N . MET A 1 360 ? -18.393 -16.764 17.445 1.00 95.38 360 MET A N 1
ATOM 2734 C CA . MET A 1 360 ? -18.314 -15.320 17.665 1.00 95.38 360 MET A CA 1
ATOM 2735 C C . MET A 1 360 ? -19.661 -14.637 17.396 1.00 95.38 360 MET A C 1
ATOM 2737 O O . MET A 1 360 ? -20.094 -13.843 18.234 1.00 95.38 360 MET A O 1
ATOM 2741 N N . LEU A 1 361 ? -20.333 -14.979 16.292 1.00 96.00 361 LEU A N 1
ATOM 2742 C CA . LEU A 1 361 ? -21.651 -14.439 15.944 1.00 96.00 361 LEU A CA 1
ATOM 2743 C C . LEU A 1 361 ? -22.722 -14.831 16.973 1.00 96.00 361 LEU A C 1
ATOM 2745 O O . LEU A 1 361 ? -23.468 -13.961 17.413 1.00 96.00 361 LEU A O 1
ATOM 2749 N N . ASP A 1 362 ? -22.730 -16.075 17.459 1.00 95.75 362 ASP A N 1
ATOM 2750 C CA . ASP A 1 362 ? -23.650 -16.517 18.522 1.00 95.75 362 ASP A CA 1
ATOM 2751 C C . ASP A 1 362 ? -23.439 -15.739 19.831 1.00 95.75 362 ASP A C 1
ATOM 2753 O O . ASP A 1 362 ? -24.388 -15.327 20.513 1.00 95.75 362 ASP A O 1
ATOM 2757 N N . ALA A 1 363 ? -22.172 -15.493 20.187 1.00 94.81 363 ALA A N 1
ATOM 2758 C CA . ALA A 1 363 ? -21.828 -14.694 21.357 1.00 94.81 363 ALA A CA 1
ATOM 2759 C C . ALA A 1 363 ? -22.258 -13.228 21.187 1.00 94.81 363 ALA A C 1
ATOM 2761 O O . ALA A 1 363 ? -22.721 -12.615 22.153 1.00 94.81 363 ALA A O 1
ATOM 2762 N N . TYR A 1 364 ? -22.142 -12.678 19.975 1.00 95.88 364 TYR A N 1
ATOM 2763 C CA . TYR A 1 364 ? -22.633 -11.342 19.654 1.00 95.88 364 TYR A CA 1
ATOM 2764 C C . TYR A 1 364 ? -24.161 -11.265 19.712 1.00 95.88 364 TYR A C 1
ATOM 2766 O O . TYR A 1 364 ? -24.685 -10.362 20.356 1.00 95.88 364 TYR A O 1
ATOM 2774 N N . ALA A 1 365 ? -24.882 -12.231 19.138 1.00 95.69 365 ALA A N 1
ATOM 2775 C CA . ALA A 1 365 ? -26.341 -12.300 19.193 1.00 95.69 365 ALA A CA 1
ATOM 2776 C C . ALA A 1 365 ? -26.850 -12.366 20.642 1.00 95.69 365 ALA A C 1
ATOM 2778 O O . ALA A 1 365 ? -27.751 -11.623 21.030 1.00 95.69 365 ALA A O 1
ATOM 2779 N N . THR A 1 366 ? -26.200 -13.182 21.479 1.00 95.75 366 THR A N 1
ATOM 2780 C CA . THR A 1 366 ? -26.489 -13.267 22.920 1.00 95.75 366 THR A CA 1
ATOM 2781 C C . THR A 1 366 ? -26.240 -11.933 23.632 1.00 95.75 366 THR A C 1
ATOM 2783 O O . THR A 1 366 ? -27.001 -11.545 24.520 1.00 95.75 366 THR A O 1
ATOM 2786 N N . ALA A 1 367 ? -25.175 -11.216 23.260 1.00 94.69 367 ALA A N 1
ATOM 2787 C CA . ALA A 1 367 ? -24.871 -9.901 23.812 1.00 94.69 367 ALA A CA 1
ATOM 2788 C C . ALA A 1 367 ? -25.885 -8.840 23.352 1.00 94.69 367 ALA 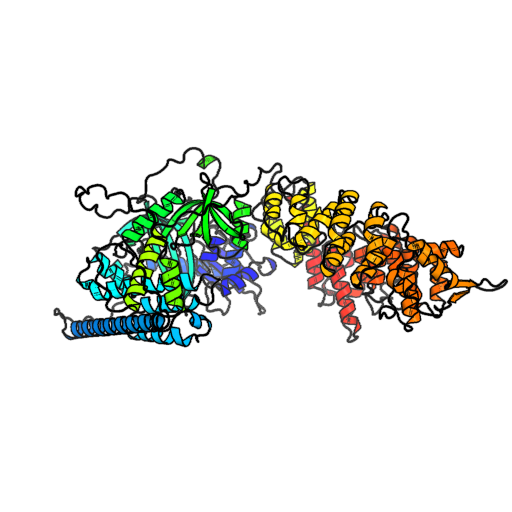A C 1
ATOM 2790 O O . ALA A 1 367 ? -26.346 -8.056 24.180 1.00 94.69 367 ALA A O 1
ATOM 2791 N N . LEU A 1 368 ? -26.281 -8.857 22.077 1.00 94.00 368 LEU A N 1
ATOM 2792 C CA . LEU A 1 368 ? -27.251 -7.931 21.491 1.00 94.00 368 LEU A CA 1
ATOM 2793 C C . LEU A 1 368 ? -28.654 -8.130 22.082 1.00 94.00 368 LEU A C 1
ATOM 2795 O O . LEU A 1 368 ? -29.347 -7.155 22.354 1.00 94.00 368 LEU A O 1
ATOM 2799 N N . ALA A 1 369 ? -29.040 -9.375 22.379 1.00 92.19 369 ALA A N 1
ATOM 2800 C CA . ALA A 1 369 ? -30.290 -9.686 23.075 1.00 92.19 369 ALA A CA 1
ATOM 2801 C C . ALA A 1 369 ? -30.353 -9.087 24.495 1.00 92.19 369 ALA A C 1
ATOM 2803 O O . ALA A 1 369 ? -31.438 -8.810 25.002 1.00 92.19 369 ALA A O 1
ATOM 2804 N N . ARG A 1 370 ? -29.199 -8.876 25.146 1.00 92.19 370 ARG A N 1
ATOM 2805 C CA . ARG A 1 370 ? -29.110 -8.188 26.446 1.00 92.19 370 ARG A CA 1
ATOM 2806 C C . ARG A 1 370 ? -28.980 -6.679 26.291 1.00 92.19 370 ARG A C 1
ATOM 2808 O O . ARG A 1 370 ? -29.547 -5.948 27.092 1.00 92.19 370 ARG A O 1
ATOM 2815 N N . GLN A 1 371 ? -28.206 -6.228 25.306 1.00 91.94 371 GLN A N 1
ATOM 2816 C CA . GLN A 1 371 ? -27.939 -4.822 25.038 1.00 91.94 371 GLN A CA 1
ATOM 2817 C C . GLN A 1 371 ? -28.099 -4.512 23.534 1.00 91.94 371 GLN A C 1
ATOM 2819 O O . GLN A 1 371 ? -27.122 -4.615 22.788 1.00 91.94 371 GLN A O 1
ATOM 2824 N N . PRO A 1 372 ? -29.301 -4.088 23.087 1.00 91.50 372 PRO A N 1
ATOM 2825 C CA . PRO A 1 372 ? -29.611 -3.835 21.676 1.00 91.50 372 PRO A CA 1
ATOM 2826 C C . PRO A 1 372 ? -28.790 -2.719 21.017 1.00 91.50 372 PRO A C 1
ATOM 2828 O O . PRO A 1 372 ? -28.645 -2.706 19.800 1.00 91.50 372 PRO A O 1
ATOM 2831 N N . TRP A 1 373 ? -28.221 -1.796 21.797 1.00 90.81 373 TRP A N 1
ATOM 2832 C CA . TRP A 1 373 ? -27.396 -0.693 21.277 1.00 90.81 373 TRP A CA 1
ATOM 2833 C C . TRP A 1 373 ? -25.891 -0.991 21.328 1.00 90.81 373 TRP A C 1
ATOM 2835 O O . TRP A 1 373 ? -25.063 -0.080 21.266 1.00 90.81 373 TRP A O 1
ATOM 2845 N N . LEU A 1 374 ? -25.506 -2.266 21.456 1.00 91.31 374 LEU A N 1
ATOM 2846 C CA . LEU A 1 374 ? -24.106 -2.678 21.443 1.00 91.31 374 LEU A CA 1
ATOM 2847 C C . LEU A 1 374 ? -23.474 -2.423 20.067 1.00 91.31 374 LEU A C 1
ATOM 2849 O O . LEU A 1 374 ? -23.680 -3.177 19.116 1.00 91.31 374 LEU A O 1
ATOM 2853 N N . ARG A 1 375 ? -22.666 -1.363 19.988 1.00 86.00 375 ARG A N 1
ATOM 2854 C CA . ARG A 1 375 ? -22.009 -0.945 18.744 1.00 86.00 375 ARG A CA 1
ATOM 2855 C C . ARG A 1 375 ? -20.771 -1.756 18.392 1.00 86.00 375 ARG A C 1
ATOM 2857 O O . ARG A 1 375 ? -20.541 -1.999 17.222 1.00 86.00 375 ARG A O 1
ATOM 2864 N N . GLU A 1 376 ? -19.953 -2.104 19.380 1.00 91.62 376 GLU A N 1
ATOM 2865 C CA . GLU A 1 376 ? -18.613 -2.656 19.153 1.00 91.62 376 GLU A CA 1
ATOM 2866 C C . GLU A 1 376 ? -18.392 -3.833 20.105 1.00 91.62 376 GLU A C 1
ATOM 2868 O O . GLU A 1 376 ? -18.275 -3.655 21.323 1.00 91.62 376 GLU A O 1
ATOM 2873 N N . PHE A 1 377 ? -18.375 -5.047 19.557 1.00 95.50 377 PHE A N 1
ATOM 2874 C CA . PHE A 1 377 ? -18.250 -6.278 20.330 1.00 95.50 377 PHE A CA 1
ATOM 2875 C C . PHE A 1 377 ? -16.818 -6.832 20.287 1.00 95.50 377 PHE A C 1
ATOM 2877 O O . PHE A 1 377 ? -16.311 -7.120 19.201 1.00 95.50 377 PHE A O 1
ATOM 2884 N N . PRO A 1 378 ? -16.151 -7.017 21.442 1.00 96.00 378 PRO A N 1
ATOM 2885 C CA . PRO A 1 378 ? -14.780 -7.511 21.487 1.00 96.00 378 PRO A CA 1
ATOM 2886 C C . PRO A 1 378 ? -14.728 -9.022 21.255 1.00 96.00 378 PRO A C 1
ATOM 2888 O O . PRO A 1 378 ? -15.223 -9.803 22.074 1.00 96.00 378 PRO A O 1
ATOM 2891 N N . ALA A 1 379 ? -14.031 -9.464 20.212 1.00 95.38 379 ALA A N 1
ATOM 2892 C CA . ALA A 1 379 ? -13.907 -10.887 19.920 1.00 95.38 379 ALA A CA 1
ATOM 2893 C C . ALA A 1 379 ? -12.475 -11.319 19.595 1.00 95.38 379 ALA A C 1
ATOM 2895 O O . ALA A 1 379 ? -11.694 -10.592 18.984 1.00 95.38 379 ALA A O 1
ATOM 2896 N N . SER A 1 380 ? -12.154 -12.536 20.043 1.00 94.94 380 SER A N 1
ATOM 2897 C CA . SER A 1 380 ? -10.947 -13.269 19.664 1.00 94.94 380 SER A CA 1
ATOM 2898 C C . SER A 1 380 ? -11.361 -14.391 18.727 1.00 94.94 380 SER A C 1
ATOM 2900 O O . SER A 1 380 ? -12.161 -15.236 19.130 1.00 94.94 380 SER A O 1
ATOM 2902 N N . VAL A 1 381 ? -10.845 -14.393 17.502 1.00 94.81 381 VAL A N 1
ATOM 2903 C CA . VAL A 1 381 ? -11.234 -15.341 16.453 1.00 94.81 381 VAL A CA 1
ATOM 2904 C C . VAL A 1 381 ? -10.023 -16.042 15.855 1.00 94.81 381 VAL A C 1
ATOM 2906 O O . VAL A 1 381 ? -8.923 -15.490 15.840 1.00 94.81 381 VAL A O 1
ATOM 2909 N N . TRP A 1 382 ? -10.236 -17.271 15.398 1.00 93.12 382 TRP A N 1
ATOM 2910 C CA . TRP A 1 382 ? -9.278 -18.064 14.643 1.00 93.12 382 TRP A CA 1
ATOM 2911 C C . TRP A 1 382 ? -9.724 -18.049 13.187 1.00 93.12 382 TRP A C 1
ATOM 2913 O O . TRP A 1 382 ? -10.756 -18.630 12.858 1.00 93.12 382 TRP A O 1
ATOM 2923 N N . ALA A 1 383 ? -9.018 -17.303 12.338 1.00 93.00 383 ALA A N 1
ATOM 2924 C CA . ALA A 1 383 ? -9.461 -17.086 10.964 1.00 93.00 383 ALA A CA 1
ATOM 2925 C C . ALA A 1 383 ? -8.304 -16.814 10.005 1.00 93.00 383 ALA A C 1
ATOM 2927 O O . ALA A 1 383 ? -7.258 -16.287 10.392 1.00 93.00 383 ALA A O 1
ATOM 2928 N N . VAL A 1 384 ? -8.519 -17.136 8.734 1.00 93.00 384 VAL A N 1
ATOM 2929 C CA . VAL A 1 384 ? -7.621 -16.783 7.637 1.00 93.00 384 VAL A CA 1
ATOM 2930 C C . VAL A 1 384 ? -8.008 -15.419 7.078 1.00 93.00 384 VAL A C 1
ATOM 2932 O O . VAL A 1 384 ? -9.167 -15.176 6.757 1.00 93.00 384 VAL A O 1
ATOM 2935 N N . VAL A 1 385 ? -7.040 -14.517 6.933 1.00 93.12 385 VAL A N 1
ATOM 2936 C CA . VAL A 1 385 ? -7.242 -13.256 6.204 1.00 93.12 385 VAL A CA 1
ATOM 2937 C C . VAL A 1 385 ? -7.129 -13.542 4.710 1.00 93.12 385 VAL A C 1
ATOM 2939 O O . VAL A 1 385 ? -6.124 -14.102 4.282 1.00 93.12 385 VAL A O 1
ATOM 2942 N N . GLY A 1 386 ? -8.122 -13.135 3.923 1.00 91.44 386 GLY A N 1
ATOM 2943 C CA . GLY A 1 386 ? -8.159 -13.345 2.476 1.00 91.44 386 GLY A CA 1
ATOM 2944 C C . GLY A 1 386 ? -8.888 -12.230 1.730 1.00 91.44 386 GLY A C 1
ATOM 2945 O O . GLY A 1 386 ? -9.369 -11.266 2.334 1.00 91.44 386 GLY A O 1
ATOM 2946 N N . ARG A 1 387 ? -8.958 -12.357 0.400 1.00 87.75 387 ARG A N 1
ATOM 2947 C CA . ARG A 1 387 ? -9.764 -11.488 -0.470 1.00 87.75 387 ARG A CA 1
ATOM 2948 C C . ARG A 1 387 ? -10.903 -12.300 -1.082 1.00 87.75 387 ARG A C 1
ATOM 2950 O O . ARG A 1 387 ? -10.667 -13.386 -1.598 1.00 87.75 387 ARG A O 1
ATOM 2957 N N . GLY A 1 388 ? -12.117 -11.755 -1.054 1.00 80.81 388 GLY A N 1
ATOM 2958 C CA . GLY A 1 388 ? -13.262 -12.330 -1.763 1.00 80.81 388 GLY A CA 1
ATOM 2959 C C . GLY A 1 388 ? -13.205 -12.060 -3.272 1.00 80.81 388 GLY A C 1
ATOM 2960 O O . GLY A 1 388 ? -12.414 -11.239 -3.734 1.00 80.81 388 GLY A O 1
ATOM 2961 N N . ALA A 1 389 ? -14.102 -12.686 -4.043 1.00 71.25 389 ALA A N 1
ATOM 2962 C CA . ALA A 1 389 ? -14.151 -12.565 -5.509 1.00 71.25 389 ALA A CA 1
ATOM 2963 C C . ALA A 1 389 ? -14.309 -11.115 -6.016 1.00 71.25 389 ALA A C 1
ATOM 2965 O O . ALA A 1 389 ? -13.744 -10.744 -7.039 1.00 71.25 389 ALA A O 1
ATOM 2966 N N . ALA A 1 390 ? -15.026 -10.268 -5.270 1.00 71.94 390 ALA A N 1
ATOM 2967 C CA . ALA A 1 390 ? -15.175 -8.839 -5.570 1.00 71.94 390 ALA A CA 1
ATOM 2968 C C . ALA A 1 390 ? -13.962 -7.984 -5.136 1.00 71.94 390 ALA A C 1
ATOM 2970 O O . ALA A 1 390 ? -14.009 -6.758 -5.188 1.00 71.94 390 ALA A O 1
ATOM 2971 N N . GLY A 1 391 ? -12.895 -8.612 -4.639 1.00 78.06 391 GLY A N 1
ATOM 2972 C CA . GLY A 1 391 ? -11.682 -7.955 -4.166 1.00 78.06 391 GLY A CA 1
ATOM 2973 C C . GLY A 1 391 ? -11.748 -7.416 -2.734 1.00 78.06 391 GLY A C 1
ATOM 2974 O O . GLY A 1 391 ? -10.731 -6.929 -2.256 1.00 78.06 391 GLY A O 1
ATOM 2975 N N . ALA A 1 392 ? -12.874 -7.499 -2.022 1.00 86.94 392 ALA A N 1
ATOM 2976 C CA . ALA A 1 392 ? -12.971 -7.032 -0.634 1.00 86.94 392 ALA A CA 1
ATOM 2977 C C . ALA A 1 392 ? -12.213 -7.947 0.347 1.00 86.94 392 ALA A C 1
ATOM 2979 O O . ALA A 1 392 ? -12.175 -9.164 0.162 1.00 86.94 392 ALA A O 1
ATOM 2980 N N . TRP A 1 393 ? -11.648 -7.371 1.411 1.00 93.12 393 TRP A N 1
ATOM 2981 C CA . TRP A 1 393 ? -10.985 -8.131 2.474 1.00 93.12 393 TRP A CA 1
ATOM 2982 C C . TRP A 1 393 ? -11.995 -8.892 3.331 1.00 93.12 393 TRP A C 1
ATOM 2984 O O . TRP A 1 393 ? -13.047 -8.360 3.695 1.00 93.12 393 TRP A O 1
ATOM 2994 N N . GLN A 1 394 ? -11.659 -10.134 3.673 1.00 94.50 394 GLN A N 1
ATOM 2995 C CA . GLN A 1 394 ? -12.518 -11.035 4.435 1.00 94.50 394 GLN A CA 1
ATOM 2996 C C . GLN A 1 394 ? -11.717 -11.861 5.448 1.00 94.50 394 GLN A C 1
ATOM 2998 O O . GLN A 1 394 ? -10.515 -12.088 5.289 1.00 94.50 394 GLN A O 1
ATOM 3003 N N . LEU A 1 395 ? -12.399 -12.295 6.507 1.00 94.56 395 LEU A N 1
ATOM 3004 C CA . LEU A 1 395 ? -11.939 -13.335 7.422 1.00 94.56 395 LEU A CA 1
ATOM 3005 C C . LEU A 1 395 ? -12.651 -14.630 7.082 1.00 94.56 395 LEU A C 1
ATOM 3007 O O . LEU A 1 395 ? -13.874 -14.650 7.116 1.00 94.56 395 LEU A O 1
ATOM 3011 N N . HIS A 1 396 ? -11.902 -15.685 6.801 1.00 93.38 396 HIS A N 1
ATOM 3012 C CA . HIS A 1 396 ? -12.428 -17.005 6.493 1.00 93.38 396 HIS A CA 1
ATOM 3013 C C . HIS A 1 396 ? -12.232 -17.936 7.682 1.00 93.38 396 HIS A C 1
ATOM 3015 O O . HIS A 1 396 ? -11.157 -17.995 8.284 1.00 93.38 396 HIS A O 1
ATOM 3021 N N . ASP A 1 397 ? -13.281 -18.667 8.009 1.00 90.19 397 ASP A N 1
ATOM 3022 C CA . ASP A 1 397 ? -13.245 -19.766 8.949 1.00 90.19 397 ASP A CA 1
ATOM 3023 C C . ASP A 1 397 ? -12.400 -20.909 8.347 1.00 90.19 397 ASP A C 1
ATOM 3025 O O . ASP A 1 397 ? -12.681 -21.336 7.223 1.00 90.19 397 ASP A O 1
ATOM 3029 N N . PRO A 1 398 ? -11.345 -21.388 9.032 1.00 87.31 398 PRO A N 1
ATOM 3030 C CA . PRO A 1 398 ? -10.410 -22.354 8.451 1.00 87.31 398 PRO A CA 1
ATOM 3031 C C . PRO A 1 398 ? -11.022 -23.720 8.130 1.00 87.31 398 PRO A C 1
ATOM 3033 O O . PRO A 1 398 ? -10.485 -24.431 7.285 1.00 87.31 398 PRO A O 1
ATOM 3036 N N . GLU A 1 399 ? -12.105 -24.100 8.812 1.00 85.06 399 GLU A N 1
ATOM 3037 C CA . GLU A 1 399 ? -12.728 -25.419 8.671 1.00 85.06 399 GLU A CA 1
ATOM 3038 C C . GLU A 1 399 ? -13.856 -25.393 7.640 1.00 85.06 399 GLU A C 1
ATOM 3040 O O . GLU A 1 399 ? -13.914 -26.238 6.749 1.00 85.06 399 GLU A O 1
ATOM 3045 N N . SER A 1 400 ? -14.752 -24.409 7.741 1.00 85.94 400 SER A N 1
ATOM 3046 C CA . SER A 1 400 ? -15.928 -24.309 6.869 1.00 85.94 400 SER A CA 1
ATOM 3047 C C . SER A 1 400 ? -15.690 -23.508 5.586 1.00 85.94 400 SER A C 1
ATOM 3049 O O . SER A 1 400 ? -16.492 -23.594 4.659 1.00 85.94 400 SER A O 1
ATOM 3051 N N . GLY A 1 401 ? -14.634 -22.687 5.532 1.00 84.69 401 GLY A N 1
ATOM 3052 C CA . GLY A 1 401 ? -14.380 -21.726 4.450 1.00 84.69 401 GLY A CA 1
ATOM 3053 C C . GLY A 1 401 ? -15.313 -20.507 4.457 1.00 84.69 401 GLY A C 1
ATOM 3054 O O . GLY A 1 401 ? -15.126 -19.578 3.669 1.00 84.69 401 GLY A O 1
ATOM 3055 N N . ALA A 1 402 ? -16.301 -20.486 5.354 1.00 89.44 402 ALA A N 1
ATOM 3056 C CA . ALA A 1 402 ? -17.282 -19.421 5.466 1.00 89.44 402 ALA A CA 1
ATOM 3057 C C . ALA A 1 402 ? -16.626 -18.115 5.943 1.00 89.44 402 ALA A C 1
ATOM 3059 O O . ALA A 1 402 ? -15.657 -18.140 6.698 1.00 89.44 402 ALA A O 1
ATOM 3060 N N . ALA A 1 403 ? -17.136 -16.965 5.508 1.00 93.19 403 ALA A N 1
ATOM 3061 C CA . ALA A 1 403 ? -16.408 -15.708 5.595 1.00 93.19 403 ALA A CA 1
ATOM 3062 C C . ALA A 1 403 ? -17.196 -14.551 6.222 1.00 93.19 403 ALA A C 1
ATOM 3064 O O . ALA A 1 403 ? -18.420 -14.463 6.123 1.00 93.19 403 ALA A O 1
ATOM 3065 N N . LEU A 1 404 ? -16.461 -13.613 6.820 1.00 93.62 404 LEU A N 1
ATOM 3066 C CA . LEU A 1 404 ? -16.954 -12.332 7.319 1.00 93.62 404 LEU A CA 1
ATOM 3067 C C . LEU A 1 404 ? -16.251 -11.161 6.628 1.00 93.62 404 LEU A C 1
ATOM 3069 O O . LEU A 1 404 ? -15.043 -11.240 6.391 1.00 93.62 404 LEU A O 1
ATOM 3073 N N . PRO A 1 405 ? -16.953 -10.046 6.356 1.00 93.94 405 PRO A N 1
ATOM 3074 C CA . PRO A 1 405 ? -16.317 -8.813 5.908 1.00 93.94 405 PRO A CA 1
ATOM 3075 C C . PRO A 1 405 ? -15.264 -8.315 6.905 1.00 93.94 405 PRO A C 1
ATOM 3077 O O . PRO A 1 405 ? -15.497 -8.284 8.117 1.00 93.94 405 PRO A O 1
ATOM 3080 N N . LEU A 1 406 ? -14.106 -7.901 6.391 1.00 94.62 406 LEU A N 1
ATOM 3081 C CA . LEU A 1 406 ? -12.978 -7.439 7.190 1.00 94.62 406 LEU A CA 1
ATOM 3082 C C . LEU A 1 406 ? -12.707 -5.951 6.956 1.00 94.62 406 LEU A C 1
ATOM 3084 O O . LEU A 1 406 ? -12.362 -5.526 5.854 1.00 94.62 406 LEU A O 1
ATOM 3088 N N . ARG A 1 407 ? -12.766 -5.167 8.033 1.00 91.12 407 ARG A N 1
ATOM 3089 C CA . ARG A 1 407 ? -12.460 -3.737 8.039 1.00 91.12 407 ARG A CA 1
ATOM 3090 C C . ARG A 1 407 ? -11.003 -3.505 8.413 1.00 91.12 407 ARG A C 1
ATOM 3092 O O . ARG A 1 407 ? -10.595 -3.705 9.561 1.00 91.12 407 ARG A O 1
ATOM 3099 N N . LEU A 1 408 ? -10.222 -3.011 7.459 1.00 88.50 408 LEU A N 1
ATOM 3100 C CA . LEU A 1 408 ? -8.810 -2.683 7.650 1.00 88.50 408 LEU A CA 1
ATOM 3101 C C . LEU A 1 408 ? -8.565 -1.170 7.562 1.00 88.50 408 LEU A C 1
ATOM 3103 O O . LEU A 1 408 ? -9.270 -0.477 6.834 1.00 88.50 408 LEU A O 1
ATOM 3107 N N . PRO A 1 409 ? -7.543 -0.630 8.255 1.00 82.06 409 PRO A N 1
ATOM 3108 C CA . PRO A 1 409 ? -7.184 0.788 8.143 1.00 82.06 409 PRO A CA 1
ATOM 3109 C C . PRO A 1 409 ? -6.702 1.201 6.743 1.00 82.06 409 PRO A C 1
ATOM 3111 O O . PRO A 1 409 ? -6.746 2.377 6.401 1.00 82.06 409 PRO A O 1
ATOM 3114 N N . SER A 1 410 ? -6.170 0.255 5.963 1.00 85.25 410 SER A N 1
ATOM 3115 C CA . SER A 1 410 ? -5.751 0.449 4.570 1.00 85.25 410 SER A CA 1
ATOM 3116 C C . SER A 1 410 ? -5.587 -0.897 3.860 1.00 85.25 410 SER A C 1
ATOM 3118 O O . SER A 1 410 ? -5.265 -1.896 4.508 1.00 85.25 410 SER A O 1
ATOM 3120 N N . GLU A 1 411 ? -5.700 -0.902 2.527 1.00 88.00 411 GLU A N 1
ATOM 3121 C CA . GLU A 1 411 ? -5.376 -2.057 1.667 1.00 88.00 411 GLU A CA 1
ATOM 3122 C C . GLU A 1 411 ? -3.983 -2.625 1.969 1.00 88.00 411 GLU A C 1
ATOM 3124 O O . GLU A 1 411 ? -3.792 -3.834 2.093 1.00 88.00 411 GLU A O 1
ATOM 3129 N N . ARG A 1 412 ? -3.000 -1.737 2.169 1.00 89.06 412 ARG A N 1
ATOM 3130 C CA . ARG A 1 412 ? -1.620 -2.119 2.484 1.00 89.06 412 ARG A CA 1
ATOM 3131 C C . ARG A 1 412 ? -1.535 -2.972 3.752 1.00 89.06 412 ARG A C 1
ATOM 3133 O O . ARG A 1 412 ? -0.755 -3.920 3.792 1.00 89.06 412 ARG A O 1
ATOM 3140 N N . ARG A 1 413 ? -2.340 -2.683 4.783 1.00 88.38 413 ARG A N 1
ATOM 3141 C CA . ARG A 1 413 ? -2.351 -3.493 6.014 1.00 88.38 413 ARG A CA 1
ATOM 3142 C C . ARG A 1 413 ? -2.864 -4.911 5.757 1.00 88.38 413 ARG A C 1
ATOM 3144 O O . ARG A 1 413 ? -2.338 -5.834 6.371 1.00 88.38 413 ARG A O 1
ATOM 3151 N N . GLY A 1 414 ? -3.824 -5.086 4.849 1.00 92.62 414 GLY A N 1
ATOM 3152 C CA . GLY A 1 414 ? -4.317 -6.407 4.449 1.00 92.62 414 GLY A CA 1
ATOM 3153 C C . GLY A 1 414 ? -3.225 -7.237 3.797 1.00 92.62 414 GLY A C 1
ATOM 3154 O O . GLY A 1 414 ? -2.954 -8.354 4.232 1.00 92.62 414 GLY A O 1
ATOM 3155 N N . TRP A 1 415 ? -2.491 -6.640 2.858 1.00 94.00 415 TRP A N 1
ATOM 3156 C CA . TRP A 1 415 ? -1.348 -7.298 2.233 1.00 94.00 415 TRP A CA 1
ATOM 3157 C C . TRP A 1 415 ? -0.239 -7.657 3.227 1.00 94.00 415 TRP A C 1
ATOM 3159 O O . TRP A 1 415 ? 0.347 -8.728 3.116 1.00 94.00 415 TRP A O 1
ATOM 3169 N N . HIS A 1 416 ? 0.028 -6.817 4.234 1.00 91.94 416 HIS A N 1
ATOM 3170 C CA . HIS A 1 416 ? 0.980 -7.162 5.297 1.00 91.94 416 HIS A CA 1
ATOM 3171 C C . HIS A 1 416 ? 0.528 -8.355 6.138 1.00 91.94 416 HIS A C 1
ATOM 3173 O O . HIS A 1 416 ? 1.359 -9.193 6.487 1.00 91.94 416 HIS A O 1
ATOM 3179 N N . LEU A 1 417 ? -0.760 -8.427 6.485 1.00 92.00 417 LEU A N 1
ATOM 3180 C CA . LEU A 1 417 ? -1.311 -9.572 7.212 1.00 92.00 417 LEU A CA 1
ATOM 3181 C C . LEU A 1 417 ? -1.186 -10.844 6.373 1.00 92.00 417 LEU A C 1
ATOM 3183 O O . LEU A 1 417 ? -0.684 -11.845 6.876 1.00 92.00 417 LEU A O 1
ATOM 3187 N N . LEU A 1 418 ? -1.548 -10.766 5.091 1.00 92.56 418 LEU A N 1
ATOM 3188 C CA . LEU A 1 418 ? -1.488 -11.882 4.152 1.00 92.56 418 LEU A CA 1
ATOM 3189 C C . LEU A 1 418 ? -0.050 -12.365 3.911 1.00 92.56 418 LEU A C 1
ATOM 3191 O O . LEU A 1 418 ? 0.213 -13.563 3.943 1.00 92.56 418 LEU A O 1
ATOM 3195 N N . ALA A 1 419 ? 0.905 -11.443 3.754 1.00 93.38 419 ALA A N 1
ATOM 3196 C CA . ALA A 1 419 ? 2.324 -11.770 3.637 1.00 93.38 419 ALA A CA 1
ATOM 3197 C C . ALA A 1 419 ? 2.847 -12.452 4.911 1.00 93.38 419 ALA A C 1
ATOM 3199 O O . ALA A 1 419 ? 3.556 -13.452 4.846 1.00 93.38 419 ALA A O 1
ATOM 3200 N N . ARG A 1 420 ? 2.476 -11.962 6.099 1.00 91.31 420 ARG A N 1
ATOM 3201 C CA . ARG A 1 420 ? 2.934 -12.544 7.371 1.00 91.31 420 ARG A CA 1
ATOM 3202 C C . ARG A 1 420 ? 2.306 -13.902 7.669 1.00 91.31 420 ARG A C 1
ATOM 3204 O O . ARG A 1 420 ? 3.017 -14.779 8.154 1.00 91.31 420 ARG A O 1
ATOM 3211 N N . SER A 1 421 ? 1.028 -14.104 7.360 1.00 91.94 421 SER A N 1
ATOM 3212 C CA . SER A 1 421 ? 0.369 -15.398 7.564 1.00 91.94 421 SER A CA 1
ATOM 3213 C C . SER A 1 421 ? 0.713 -16.415 6.479 1.00 91.94 421 SER A C 1
ATOM 3215 O O . SER A 1 421 ? 0.803 -17.601 6.769 1.00 91.94 421 SER A O 1
ATOM 3217 N N . GLY A 1 422 ? 0.939 -15.972 5.238 1.00 91.56 422 GLY A N 1
ATOM 3218 C CA . GLY A 1 422 ? 1.049 -16.868 4.087 1.00 91.56 422 GLY A CA 1
ATOM 3219 C C . GLY A 1 422 ? -0.263 -17.607 3.817 1.00 91.56 422 GLY A C 1
ATOM 3220 O O . GLY A 1 422 ? -0.236 -18.779 3.470 1.00 91.56 422 GLY A O 1
ATOM 3221 N N . GLY A 1 423 ? -1.409 -16.971 4.082 1.00 90.69 423 GLY A N 1
ATOM 3222 C CA . GLY A 1 423 ? -2.725 -17.606 3.939 1.00 90.69 423 GLY A CA 1
ATOM 3223 C C . GLY A 1 423 ? -3.033 -18.655 5.012 1.00 90.69 423 GLY A C 1
ATOM 3224 O O . GLY A 1 423 ? -4.026 -19.362 4.902 1.00 90.69 423 GLY A O 1
ATOM 3225 N N . GLN A 1 424 ? -2.204 -18.759 6.052 1.00 90.94 424 GLN A N 1
ATOM 3226 C CA . GLN A 1 424 ? -2.490 -19.598 7.213 1.00 90.94 424 GLN A CA 1
ATOM 3227 C C . GLN A 1 424 ? -3.433 -18.877 8.190 1.00 90.94 424 GLN A C 1
ATOM 3229 O O . GLN A 1 424 ? -3.461 -17.636 8.217 1.00 90.94 424 GLN A O 1
ATOM 3234 N N . PRO A 1 425 ? -4.197 -19.616 9.010 1.00 91.25 425 PRO A N 1
ATOM 3235 C CA . PRO A 1 425 ? -5.044 -18.999 10.018 1.00 91.25 425 PRO A CA 1
ATOM 3236 C C . PRO A 1 425 ? -4.232 -18.232 11.072 1.00 91.25 425 PRO A C 1
ATOM 3238 O O . PRO A 1 425 ? -3.093 -18.574 11.394 1.00 91.25 425 PRO A O 1
ATOM 3241 N N . LEU A 1 426 ? -4.837 -17.176 11.611 1.00 91.56 426 LEU A N 1
ATOM 3242 C CA . LEU A 1 426 ? -4.272 -16.321 12.647 1.00 91.56 426 LEU A CA 1
ATOM 3243 C C . LEU A 1 426 ? -5.196 -16.267 13.859 1.00 91.56 426 LEU A C 1
ATOM 3245 O O . LEU A 1 426 ? -6.422 -16.243 13.726 1.00 91.56 426 LEU A O 1
ATOM 3249 N N . ALA A 1 427 ? -4.597 -16.132 15.044 1.00 92.31 427 ALA A N 1
ATOM 3250 C CA . ALA A 1 427 ? -5.328 -15.701 16.223 1.00 92.31 427 ALA A CA 1
ATOM 3251 C C . ALA A 1 427 ? -5.475 -14.180 16.138 1.00 92.31 427 ALA A C 1
ATOM 3253 O O . ALA A 1 427 ? -4.489 -13.444 16.197 1.00 92.31 427 ALA A O 1
ATOM 3254 N N . LEU A 1 428 ? -6.704 -13.711 15.968 1.00 93.50 428 LEU A N 1
ATOM 3255 C CA . LEU A 1 428 ? -7.033 -12.306 15.758 1.00 93.50 428 LEU A CA 1
ATOM 3256 C C . LEU A 1 428 ? -7.840 -11.790 16.939 1.00 93.50 428 LEU A C 1
ATOM 3258 O O . LEU A 1 428 ? -8.703 -12.490 17.466 1.00 93.50 428 LEU A O 1
ATOM 3262 N N . PHE A 1 429 ? -7.595 -10.546 17.334 1.00 94.69 429 PHE A N 1
ATOM 3263 C CA . PHE A 1 429 ? -8.483 -9.820 18.230 1.00 94.69 429 PHE A CA 1
ATOM 3264 C C . PHE A 1 429 ? -8.955 -8.527 17.574 1.00 94.69 429 PHE A C 1
ATOM 3266 O O . PHE A 1 429 ? -8.186 -7.804 16.931 1.00 94.69 429 PHE A O 1
ATOM 3273 N N . GLY A 1 430 ? -10.240 -8.242 17.741 1.00 95.38 430 GLY A N 1
ATOM 3274 C CA . GLY A 1 430 ? -10.880 -7.137 17.061 1.00 95.38 430 GLY A CA 1
ATOM 3275 C C . GLY A 1 430 ? -12.276 -6.827 17.564 1.00 95.38 430 GLY A C 1
ATOM 3276 O O . GLY A 1 430 ? -12.722 -7.339 18.594 1.00 95.38 430 GLY A O 1
ATOM 3277 N N . GLU A 1 431 ? -12.939 -5.958 16.813 1.00 96.44 431 GLU A N 1
ATOM 3278 C CA . GLU A 1 431 ? -14.273 -5.446 17.108 1.00 96.44 431 GLU A CA 1
ATOM 3279 C C . GLU A 1 431 ? -15.226 -5.854 15.992 1.00 96.44 431 GLU A C 1
ATOM 3281 O O . GLU A 1 431 ? -14.934 -5.627 14.817 1.00 96.44 431 GLU A O 1
ATOM 3286 N N . TRP A 1 432 ? -16.350 -6.458 16.360 1.00 96.06 432 TRP A N 1
ATOM 3287 C CA . TRP A 1 432 ? -17.457 -6.723 15.452 1.00 96.06 432 TRP A CA 1
ATOM 3288 C C . TRP A 1 432 ? -18.544 -5.669 15.655 1.00 96.06 432 TRP A C 1
ATOM 3290 O O . TRP A 1 432 ? -19.032 -5.506 16.776 1.00 96.06 432 TRP A O 1
ATOM 3300 N N . ASP A 1 433 ? -18.924 -4.975 14.581 1.00 92.00 433 ASP A N 1
ATOM 3301 C CA . ASP A 1 433 ? -19.946 -3.916 14.616 1.00 92.00 433 ASP A CA 1
ATOM 3302 C C . ASP A 1 433 ? -21.337 -4.368 14.134 1.00 92.00 433 ASP A C 1
ATOM 3304 O O . ASP A 1 433 ? -22.252 -3.562 13.939 1.00 92.00 433 ASP A O 1
ATOM 3308 N N . GLY A 1 434 ? -21.506 -5.679 13.937 1.00 91.81 434 GLY A N 1
ATOM 3309 C CA . GLY A 1 434 ? -22.700 -6.266 13.336 1.00 91.81 434 GLY A CA 1
ATOM 3310 C C . GLY A 1 434 ? -22.623 -6.410 11.814 1.00 91.81 434 GLY A C 1
ATOM 3311 O O . GLY A 1 434 ? -23.544 -6.978 11.229 1.00 91.81 434 GLY A O 1
ATOM 3312 N N . ARG A 1 435 ? -21.564 -5.904 11.162 1.00 88.88 435 ARG A N 1
ATOM 3313 C CA . ARG A 1 435 ? -21.384 -5.991 9.702 1.00 88.88 435 ARG A CA 1
ATOM 3314 C C . ARG A 1 435 ? -19.964 -6.339 9.282 1.00 88.88 435 ARG A C 1
ATOM 3316 O O . ARG A 1 435 ? -19.786 -7.167 8.392 1.00 88.88 435 ARG A O 1
ATOM 3323 N N . GLU A 1 436 ? -18.971 -5.690 9.877 1.00 93.44 436 GLU A N 1
ATOM 3324 C CA . GLU A 1 436 ? -17.564 -5.874 9.544 1.00 93.44 436 GLU A CA 1
ATOM 3325 C C . GLU A 1 436 ? -16.725 -6.098 10.801 1.00 93.44 436 GLU A C 1
ATOM 3327 O O . GLU A 1 436 ? -16.956 -5.519 11.865 1.00 93.44 436 GLU A O 1
ATOM 3332 N N . PHE A 1 437 ? -15.693 -6.927 10.669 1.00 96.12 437 PHE A N 1
ATOM 3333 C CA . PHE A 1 437 ? -14.736 -7.164 11.739 1.00 96.12 437 PHE A CA 1
ATOM 3334 C C . PHE A 1 437 ? -13.538 -6.223 11.602 1.00 96.12 437 PHE A C 1
ATOM 3336 O O . PHE A 1 437 ? -12.818 -6.274 10.606 1.00 96.12 437 PHE A O 1
ATOM 3343 N N . ARG A 1 438 ? -13.266 -5.377 12.600 1.00 94.88 438 ARG A N 1
ATOM 3344 C CA . ARG A 1 438 ? -12.050 -4.550 12.666 1.00 94.88 438 ARG A CA 1
ATOM 3345 C C . ARG A 1 438 ? -10.943 -5.293 13.399 1.00 94.88 438 ARG A C 1
ATOM 3347 O O . ARG A 1 438 ? -11.031 -5.464 14.610 1.00 94.88 438 ARG A O 1
ATOM 3354 N N . VAL A 1 439 ? -9.850 -5.627 12.714 1.00 93.69 439 VAL A N 1
ATOM 3355 C CA . VAL A 1 439 ? -8.654 -6.175 13.384 1.00 93.69 439 VAL A CA 1
ATOM 3356 C C . VAL A 1 439 ? -7.952 -5.083 14.187 1.00 93.69 439 VAL A C 1
ATOM 3358 O O . VAL A 1 439 ? -7.595 -4.040 13.637 1.00 93.69 439 VAL A O 1
ATOM 3361 N N . LEU A 1 440 ? -7.705 -5.349 15.470 1.00 91.12 440 LEU A N 1
ATOM 3362 C CA . LEU A 1 440 ? -6.887 -4.499 16.339 1.00 91.12 440 LEU A CA 1
ATOM 3363 C C . LEU A 1 440 ? -5.512 -5.115 16.608 1.00 91.12 440 LEU A C 1
ATOM 3365 O O . LEU A 1 440 ? -4.521 -4.392 16.695 1.00 91.12 440 LEU A O 1
ATOM 3369 N N . SER A 1 441 ? -5.436 -6.440 16.714 1.00 89.44 441 SER A N 1
ATOM 3370 C CA . SER A 1 441 ? -4.186 -7.172 16.916 1.00 89.44 441 SER A CA 1
ATOM 3371 C C . SER A 1 441 ? -4.268 -8.595 16.376 1.00 89.44 441 SER A C 1
ATOM 3373 O O . SER A 1 441 ? -5.347 -9.117 16.084 1.00 89.44 441 SER A O 1
ATOM 3375 N N . TYR A 1 442 ? -3.100 -9.206 16.198 1.00 90.00 442 TYR A N 1
ATOM 3376 C CA . TYR A 1 442 ? -2.967 -10.565 15.700 1.00 90.00 442 TYR A CA 1
ATOM 3377 C C . TYR A 1 442 ? -1.727 -11.233 16.289 1.00 90.00 442 TYR A C 1
ATOM 3379 O O . TYR A 1 442 ? -0.757 -10.558 16.646 1.00 90.00 442 TYR A O 1
ATOM 3387 N N . TRP A 1 443 ? -1.750 -12.561 16.332 1.00 86.31 443 TRP A N 1
ATOM 3388 C CA . TRP A 1 443 ? -0.626 -13.395 16.735 1.00 86.31 443 TRP A CA 1
ATOM 3389 C C . TRP A 1 443 ? -0.434 -14.533 15.734 1.00 86.31 443 TRP A C 1
ATOM 3391 O O . TRP A 1 443 ? -1.403 -15.125 15.255 1.00 86.31 443 TRP A O 1
ATOM 3401 N N . LEU A 1 444 ? 0.829 -14.813 15.416 1.00 79.50 444 LEU A N 1
ATOM 3402 C CA . LEU A 1 444 ? 1.222 -15.992 14.651 1.00 79.50 444 LEU A CA 1
ATOM 3403 C C . LEU A 1 444 ? 1.248 -17.184 15.611 1.00 79.50 444 LEU A C 1
ATOM 3405 O O . LEU A 1 444 ? 1.826 -17.070 16.691 1.00 79.50 444 LEU A O 1
ATOM 3409 N N . THR A 1 445 ? 0.650 -18.306 15.226 1.00 65.25 445 THR A N 1
ATOM 3410 C CA . THR A 1 445 ? 0.805 -19.570 15.954 1.00 65.25 445 THR A CA 1
ATOM 3411 C C . THR A 1 445 ? 2.204 -20.120 15.726 1.00 65.25 445 THR A C 1
ATOM 3413 O O . THR A 1 445 ? 2.620 -20.315 14.583 1.00 65.25 445 THR A O 1
ATOM 3416 N N . THR A 1 446 ? 2.942 -20.370 16.804 1.00 51.06 446 THR A N 1
ATOM 3417 C CA . THR A 1 446 ? 4.181 -21.150 16.744 1.00 51.06 446 THR A CA 1
ATOM 3418 C C . THR A 1 446 ? 3.852 -22.643 16.781 1.00 51.06 446 THR A C 1
ATOM 3420 O O . THR A 1 446 ? 2.816 -23.048 17.306 1.00 51.06 446 THR A O 1
ATOM 3423 N N . ALA A 1 447 ? 4.738 -23.480 16.231 1.00 38.66 447 ALA A N 1
ATOM 3424 C CA . ALA A 1 447 ? 4.564 -24.937 16.199 1.00 38.66 447 ALA A CA 1
ATOM 3425 C C . ALA A 1 447 ? 4.396 -25.574 17.599 1.00 38.66 447 ALA A C 1
ATOM 3427 O O . ALA A 1 447 ? 3.818 -26.648 17.711 1.00 38.66 447 ALA A O 1
ATOM 3428 N N . GLU A 1 448 ? 4.846 -24.900 18.663 1.00 32.16 448 GLU A N 1
ATOM 3429 C CA . GLU A 1 448 ? 4.699 -25.350 20.056 1.00 32.16 448 GLU A CA 1
ATOM 3430 C C . GLU A 1 448 ? 3.305 -25.069 20.654 1.00 32.16 448 GLU A C 1
ATOM 3432 O O . GLU A 1 448 ? 2.886 -25.769 21.570 1.00 32.16 448 GLU A O 1
ATOM 3437 N N . GLU A 1 449 ? 2.548 -24.096 20.130 1.00 41.41 449 GLU A N 1
ATOM 3438 C CA . GLU A 1 449 ? 1.187 -23.769 20.605 1.00 41.41 449 GLU A CA 1
ATOM 3439 C C . GLU A 1 449 ? 0.096 -24.623 19.924 1.00 41.41 449 GLU A C 1
ATOM 3441 O O . GLU A 1 449 ? -1.051 -24.634 20.367 1.00 41.41 449 GLU A O 1
ATOM 3446 N N . GLY A 1 450 ? 0.442 -25.349 18.853 1.00 33.12 450 GLY A N 1
ATOM 3447 C CA . GLY A 1 450 ? -0.495 -26.129 18.037 1.00 33.12 450 GLY A CA 1
ATOM 3448 C C . GLY A 1 450 ? -0.871 -27.510 18.585 1.00 33.12 450 GLY A C 1
ATOM 3449 O O . GLY A 1 450 ? -1.684 -28.189 17.965 1.00 33.12 450 GLY A O 1
ATOM 3450 N N . ALA A 1 451 ? -0.290 -27.949 19.708 1.00 28.67 451 ALA A N 1
ATOM 3451 C CA . ALA A 1 451 ? -0.450 -29.330 20.168 1.00 28.67 451 ALA A CA 1
ATOM 3452 C C . ALA A 1 451 ? -1.786 -29.614 20.880 1.00 28.67 451 ALA A C 1
ATOM 3454 O O . ALA A 1 451 ? -2.279 -30.728 20.769 1.00 28.67 451 ALA A O 1
ATOM 3455 N N . GLU A 1 452 ? -2.423 -28.644 21.541 1.00 35.47 452 GLU A N 1
ATOM 3456 C CA . GLU A 1 452 ? -3.733 -28.845 22.182 1.00 35.47 452 GLU A CA 1
ATOM 3457 C C . GLU A 1 452 ? -4.510 -27.519 22.249 1.00 35.47 452 GLU A C 1
ATOM 3459 O O . GLU A 1 452 ? -4.255 -26.672 23.105 1.00 35.47 452 GLU A O 1
ATOM 3464 N N . LEU A 1 453 ? -5.496 -27.331 21.368 1.00 40.06 453 LEU A N 1
ATOM 3465 C CA . LEU A 1 453 ? -6.528 -26.302 21.533 1.00 40.06 453 LEU A CA 1
ATOM 3466 C C . LEU A 1 453 ? -7.854 -26.990 21.885 1.00 40.06 453 LEU A C 1
ATOM 3468 O O . LEU A 1 453 ? -8.540 -27.488 20.993 1.00 40.06 453 LEU A O 1
ATOM 3472 N N . PRO A 1 454 ? -8.254 -27.030 23.169 1.00 34.28 454 PRO A N 1
ATOM 3473 C CA . PRO A 1 454 ? -9.587 -27.469 23.544 1.00 34.28 454 PRO A CA 1
ATOM 3474 C C . PRO A 1 454 ? -10.617 -26.441 23.064 1.00 34.28 454 PRO A C 1
ATOM 3476 O O . PRO A 1 454 ? -10.452 -25.238 23.293 1.00 34.28 454 PRO A O 1
ATOM 3479 N N . MET A 1 455 ? -11.715 -26.918 22.469 1.00 37.50 455 MET A N 1
ATOM 3480 C CA . MET A 1 455 ? -12.971 -26.171 22.342 1.00 37.50 455 MET A CA 1
ATOM 3481 C C . MET A 1 455 ? -13.424 -25.724 23.739 1.00 37.50 455 MET A C 1
ATOM 3483 O O . MET A 1 455 ? -14.084 -26.463 24.467 1.00 37.50 455 MET A O 1
ATOM 3487 N N . ALA A 1 456 ? -13.029 -24.521 24.148 1.00 39.34 456 ALA A N 1
ATOM 3488 C CA . ALA A 1 456 ? -13.481 -23.943 25.402 1.00 39.34 456 ALA A CA 1
ATOM 3489 C C . ALA A 1 456 ? -14.919 -23.416 25.235 1.00 39.34 456 ALA A C 1
ATOM 3491 O O . ALA A 1 456 ? -15.217 -22.764 24.227 1.00 39.34 456 ALA A O 1
ATOM 3492 N N . PRO A 1 457 ? -15.812 -23.652 26.212 1.00 30.84 457 PRO A N 1
ATOM 3493 C CA . PRO A 1 457 ? -17.171 -23.129 26.174 1.00 30.84 457 PRO A CA 1
ATOM 3494 C C . PRO A 1 457 ? -17.186 -21.591 26.191 1.00 30.84 457 PRO A C 1
ATOM 3496 O O . PRO A 1 457 ? -16.206 -20.932 26.554 1.00 30.84 457 PRO A O 1
ATOM 3499 N N . ALA A 1 458 ? -18.318 -21.020 25.770 1.00 34.25 458 ALA A N 1
ATOM 3500 C CA . ALA A 1 458 ? -18.574 -19.581 25.731 1.00 34.25 458 ALA A CA 1
ATOM 3501 C C . ALA A 1 458 ? -18.132 -18.876 27.035 1.00 34.25 458 ALA A C 1
ATOM 3503 O O . ALA A 1 458 ? -18.246 -19.450 28.120 1.00 34.25 458 ALA A O 1
ATOM 3504 N N . PRO A 1 459 ? -17.645 -17.622 26.974 1.00 37.34 459 PRO A N 1
ATOM 3505 C CA . PRO A 1 459 ? -17.249 -16.918 28.174 1.00 37.34 459 PRO A CA 1
ATOM 3506 C C . PRO A 1 459 ? -18.537 -16.642 28.948 1.00 37.34 459 PRO A C 1
ATOM 3508 O O . PRO A 1 459 ? -19.465 -16.017 28.426 1.00 37.34 459 PRO A O 1
ATOM 3511 N N . ALA A 1 460 ? -18.613 -17.098 30.191 1.00 34.44 460 ALA A N 1
ATOM 3512 C CA . ALA A 1 460 ? -19.688 -16.670 31.061 1.00 34.44 460 ALA A CA 1
ATOM 3513 C C . ALA A 1 460 ? -19.567 -15.149 31.230 1.00 34.44 460 ALA A C 1
ATOM 3515 O O . ALA A 1 460 ? -18.684 -14.647 31.925 1.00 34.44 460 ALA A O 1
ATOM 3516 N N . VAL A 1 461 ? -20.457 -14.395 30.584 1.00 41.31 461 VAL A N 1
ATOM 3517 C CA . VAL A 1 461 ? -20.791 -13.047 31.036 1.00 41.31 461 VAL A CA 1
ATOM 3518 C C . VAL A 1 461 ? -21.457 -13.256 32.391 1.00 41.31 461 VAL A C 1
ATOM 3520 O O . VAL A 1 461 ? -22.663 -13.495 32.452 1.00 41.31 461 VAL A O 1
ATOM 3523 N N . ALA A 1 462 ? -20.647 -13.275 33.453 1.00 34.31 462 ALA A N 1
ATOM 3524 C CA . ALA A 1 462 ? -21.097 -13.456 34.823 1.00 34.31 462 ALA A CA 1
ATOM 3525 C C . ALA A 1 462 ? -22.011 -12.282 35.205 1.00 34.31 462 ALA A C 1
ATOM 3527 O O . ALA A 1 462 ? -21.562 -11.203 35.589 1.00 34.31 462 ALA A O 1
ATOM 3528 N N . GLY A 1 463 ? -23.305 -12.509 35.015 1.00 31.66 463 GLY A N 1
ATOM 3529 C CA . GLY A 1 463 ? -24.427 -11.794 35.597 1.00 31.66 463 GLY A CA 1
ATOM 3530 C C . GLY A 1 463 ? -25.379 -12.851 36.165 1.00 31.66 463 GLY A C 1
ATOM 3531 O O . GLY A 1 463 ? -25.301 -14.008 35.739 1.00 31.66 463 GLY A O 1
ATOM 3532 N N . PRO A 1 464 ? -26.228 -12.504 37.143 1.00 28.75 464 PRO A N 1
ATOM 3533 C CA . PRO A 1 464 ? -27.087 -13.473 37.806 1.00 28.75 464 PRO A CA 1
ATOM 3534 C C . PRO A 1 464 ? -27.950 -14.193 36.769 1.00 28.75 464 PRO A C 1
ATOM 3536 O O . PRO A 1 464 ? -28.673 -13.567 35.995 1.00 28.75 464 PRO A O 1
ATOM 3539 N N . THR A 1 465 ? -27.835 -15.517 36.743 1.00 27.05 465 THR A N 1
ATOM 3540 C CA . THR A 1 465 ? -28.721 -16.410 36.002 1.00 27.05 465 THR A CA 1
ATOM 3541 C C . THR A 1 465 ? -30.150 -16.144 36.485 1.00 27.05 465 THR A C 1
ATOM 3543 O O . THR A 1 465 ? -30.404 -16.311 37.681 1.00 27.05 465 THR A O 1
ATOM 3546 N N . PRO A 1 466 ? -31.102 -15.731 35.629 1.00 30.00 466 PRO A N 1
ATOM 3547 C CA . PRO A 1 466 ? -32.504 -15.790 36.008 1.00 30.00 466 PRO A CA 1
ATOM 3548 C C . PRO A 1 466 ? -32.828 -17.260 36.268 1.00 30.00 466 PRO A C 1
ATOM 3550 O O . PRO A 1 466 ? -32.451 -18.125 35.474 1.00 30.00 466 PRO A O 1
ATOM 3553 N N . ALA A 1 467 ? -33.465 -17.551 37.401 1.00 27.44 467 ALA A N 1
ATOM 3554 C CA . ALA A 1 467 ? -33.907 -18.897 37.729 1.00 27.44 467 ALA A CA 1
ATOM 3555 C C . ALA A 1 467 ? -34.681 -19.492 36.543 1.00 27.44 467 ALA A C 1
ATOM 3557 O O . ALA A 1 467 ? -35.599 -18.862 36.011 1.00 27.44 467 ALA A O 1
ATOM 3558 N N . ALA A 1 468 ? -34.271 -20.691 36.126 1.00 29.23 468 ALA A N 1
ATOM 3559 C CA . ALA A 1 468 ? -34.891 -21.445 35.053 1.00 29.23 468 ALA A CA 1
ATOM 3560 C C . ALA A 1 468 ? -36.380 -21.652 35.362 1.00 29.23 468 ALA A C 1
ATOM 3562 O O . ALA A 1 468 ? -36.752 -22.474 36.196 1.00 29.23 468 ALA A O 1
ATOM 3563 N N . THR A 1 469 ? -37.233 -20.887 34.691 1.00 32.47 469 THR A N 1
ATOM 3564 C CA . THR A 1 469 ? -38.634 -21.247 34.499 1.00 32.47 469 THR A CA 1
ATOM 3565 C C . THR A 1 469 ? -38.690 -22.092 33.236 1.00 32.47 469 THR A C 1
ATOM 3567 O O . THR A 1 469 ? -38.173 -21.694 32.194 1.00 32.47 469 THR A O 1
ATOM 3570 N N . SER A 1 470 ? -39.249 -23.294 33.353 1.00 32.75 470 SER A N 1
ATOM 3571 C CA . SER A 1 470 ? -39.398 -24.267 32.273 1.00 32.75 470 SER A CA 1
ATOM 3572 C C . SER A 1 470 ? -40.089 -23.636 31.058 1.00 32.75 470 SER A C 1
ATOM 3574 O O . SER A 1 470 ? -41.308 -23.479 31.051 1.00 32.75 470 SER A O 1
ATOM 3576 N N . GLN A 1 471 ? -39.320 -23.259 30.033 1.00 35.75 471 GLN A N 1
ATOM 3577 C CA . GLN A 1 471 ? -39.858 -22.835 28.743 1.00 35.75 471 GLN A CA 1
ATOM 3578 C C . GLN A 1 471 ? -40.055 -24.062 27.853 1.00 35.75 471 GLN A C 1
ATOM 3580 O O . GLN A 1 471 ? -39.118 -24.793 27.537 1.00 35.75 471 GLN A O 1
ATOM 3585 N N . VAL A 1 472 ? -41.312 -24.279 27.476 1.00 33.16 472 VAL A N 1
ATOM 3586 C CA . VAL A 1 472 ? -41.735 -25.160 26.386 1.00 33.16 472 VAL A CA 1
ATOM 3587 C C . VAL A 1 472 ? -40.992 -24.742 25.113 1.00 33.16 472 VAL A C 1
ATOM 3589 O O . VAL A 1 472 ? -40.902 -23.550 24.823 1.00 33.16 472 VAL A O 1
ATOM 3592 N N . ALA A 1 473 ? -40.444 -25.711 24.373 1.00 32.16 473 ALA A N 1
ATOM 3593 C CA . ALA A 1 473 ? -39.757 -25.458 23.109 1.00 32.16 473 ALA A CA 1
ATOM 3594 C C . ALA A 1 473 ? -40.663 -24.644 22.158 1.00 32.16 473 ALA A C 1
ATOM 3596 O O . ALA A 1 473 ? -41.814 -25.045 21.952 1.00 32.16 473 ALA A O 1
ATOM 3597 N N . PRO A 1 474 ? -40.190 -23.517 21.591 1.00 43.81 474 PRO A N 1
ATOM 3598 C CA . PRO A 1 474 ? -40.978 -22.759 20.632 1.00 43.81 474 PRO A CA 1
ATOM 3599 C C . PRO A 1 474 ? -41.230 -23.611 19.374 1.00 43.81 474 PRO A C 1
ATOM 3601 O O . PRO A 1 474 ? -40.362 -24.400 18.985 1.00 43.81 474 PRO A O 1
ATOM 3604 N N . PRO A 1 475 ? -42.409 -23.488 18.740 1.00 38.94 475 PRO A N 1
ATOM 3605 C CA . PRO A 1 475 ? -42.709 -24.196 17.502 1.00 38.94 475 PRO A CA 1
ATOM 3606 C C . PRO A 1 475 ? -41.721 -23.799 16.389 1.00 38.94 475 PRO A C 1
ATOM 3608 O O . PRO A 1 475 ? -41.176 -22.691 16.422 1.00 38.94 475 PRO A O 1
ATOM 3611 N N . PRO A 1 476 ? -41.476 -24.684 15.403 1.00 40.50 476 PRO A N 1
ATOM 3612 C CA . PRO A 1 476 ? -40.582 -24.384 14.290 1.00 40.50 476 PRO A CA 1
ATOM 3613 C C . PRO A 1 476 ? -41.047 -23.117 13.552 1.00 40.50 476 PRO A C 1
ATOM 3615 O O . PRO A 1 476 ? -42.257 -22.919 13.398 1.00 40.50 476 PRO A O 1
ATOM 3618 N N . PRO A 1 477 ? -40.115 -22.257 13.097 1.00 45.12 477 PRO A N 1
ATOM 3619 C CA . PRO A 1 477 ? -40.474 -21.030 12.405 1.00 45.12 477 PRO A CA 1
ATOM 3620 C C . PRO A 1 477 ? -41.260 -21.346 11.120 1.00 45.12 477 PRO A C 1
ATOM 3622 O O . PRO A 1 477 ? -40.957 -22.336 10.444 1.00 45.12 477 PRO A O 1
ATOM 3625 N N . PRO A 1 478 ? -42.265 -20.524 10.765 1.00 41.50 478 PRO A N 1
ATOM 3626 C CA . PRO A 1 478 ? -42.959 -20.641 9.487 1.00 41.50 478 PRO A CA 1
ATOM 3627 C C . PRO A 1 478 ? -41.972 -20.495 8.306 1.00 41.50 478 PRO A C 1
ATOM 3629 O O . PRO A 1 478 ? -40.884 -19.936 8.482 1.00 41.50 478 PRO A O 1
ATOM 3632 N N . PRO A 1 479 ? -42.318 -20.995 7.100 1.00 40.03 479 PRO A N 1
ATOM 3633 C CA . PRO A 1 479 ? -41.476 -20.861 5.905 1.00 40.03 479 PRO A CA 1
ATOM 3634 C C . PRO A 1 479 ? -41.085 -19.391 5.674 1.00 40.03 479 PRO A C 1
ATOM 3636 O O . PRO A 1 479 ? -41.868 -18.508 6.033 1.00 40.03 479 PRO A O 1
ATOM 3639 N N . PRO A 1 480 ? -39.899 -19.101 5.098 1.00 43.72 480 PRO A N 1
ATOM 3640 C CA . PRO A 1 480 ? -39.365 -17.747 5.066 1.00 43.72 480 PRO A CA 1
ATOM 3641 C C . PRO A 1 480 ? -40.342 -16.816 4.353 1.00 43.72 480 PRO A C 1
ATOM 3643 O O . PRO A 1 480 ? -40.566 -16.927 3.145 1.00 43.72 480 PRO A O 1
ATOM 3646 N N . ALA A 1 481 ? -40.912 -15.886 5.118 1.00 53.56 481 ALA A N 1
ATOM 3647 C CA . ALA A 1 481 ? -41.559 -14.715 4.565 1.00 53.56 481 ALA A CA 1
ATOM 3648 C C . ALA A 1 481 ? -40.567 -14.046 3.603 1.00 53.56 481 ALA A C 1
ATOM 3650 O O . ALA A 1 481 ? -39.372 -13.940 3.898 1.00 53.56 481 ALA A O 1
ATOM 3651 N N . THR A 1 482 ? -41.045 -13.620 2.435 1.00 69.19 482 THR A N 1
ATOM 3652 C CA . THR A 1 482 ? -40.284 -12.767 1.515 1.00 69.19 482 THR A CA 1
ATOM 3653 C C . THR A 1 482 ? -39.575 -11.679 2.315 1.00 69.19 482 THR A C 1
ATOM 3655 O O . THR A 1 482 ? -40.252 -10.954 3.041 1.00 69.19 482 THR A O 1
ATOM 3658 N N . ASN A 1 483 ? -38.242 -11.578 2.213 1.00 82.19 483 ASN A N 1
ATOM 3659 C CA . ASN A 1 483 ? -37.457 -10.584 2.951 1.00 82.19 483 ASN A CA 1
ATOM 3660 C C . ASN A 1 483 ? -38.121 -9.195 2.805 1.00 82.19 483 ASN A C 1
ATOM 3662 O O . ASN A 1 483 ? -38.149 -8.680 1.686 1.00 82.19 483 ASN A O 1
ATOM 3666 N N . PRO A 1 484 ? -38.664 -8.594 3.882 1.00 88.38 484 PRO A N 1
ATOM 3667 C CA . PRO A 1 484 ? -39.434 -7.351 3.796 1.00 88.38 484 PRO A CA 1
ATOM 3668 C C . PRO A 1 484 ? -38.539 -6.116 3.610 1.00 88.38 484 PRO A C 1
ATOM 3670 O O . PRO A 1 484 ? -39.016 -5.040 3.245 1.00 88.38 484 PRO A O 1
ATOM 3673 N N . TRP A 1 485 ? -37.225 -6.263 3.805 1.00 91.81 485 TRP A N 1
ATOM 3674 C CA . TRP A 1 485 ? -36.259 -5.170 3.762 1.00 91.81 485 TRP A CA 1
ATOM 3675 C C . TRP A 1 485 ? -36.237 -4.373 2.446 1.00 91.81 485 TRP A C 1
ATOM 3677 O O . TRP A 1 485 ? -36.256 -3.143 2.509 1.00 91.81 485 TRP A O 1
ATOM 3687 N N . PRO A 1 486 ? -36.243 -4.994 1.244 1.00 92.31 486 PRO A N 1
ATOM 3688 C CA . PRO A 1 486 ? -36.262 -4.244 -0.008 1.00 92.31 486 PRO A CA 1
ATOM 3689 C C . PRO A 1 486 ? -37.522 -3.385 -0.170 1.00 92.31 486 PRO A C 1
ATOM 3691 O O . PRO A 1 486 ? -37.438 -2.315 -0.766 1.00 92.31 486 PRO A O 1
ATOM 3694 N N . ALA A 1 487 ? -38.670 -3.820 0.365 1.00 91.38 487 ALA A N 1
ATOM 3695 C CA . ALA A 1 487 ? -39.903 -3.031 0.346 1.00 91.38 487 ALA A CA 1
ATOM 3696 C C . ALA A 1 487 ? -39.789 -1.805 1.261 1.00 91.38 487 ALA A C 1
ATOM 3698 O O . ALA A 1 487 ? -40.031 -0.683 0.816 1.00 91.38 487 ALA A O 1
ATOM 3699 N N . LEU A 1 488 ? -39.308 -1.991 2.496 1.00 93.94 488 LEU A N 1
ATOM 3700 C CA . LEU A 1 488 ? -39.044 -0.878 3.416 1.00 93.94 488 LEU A CA 1
ATOM 3701 C C . LEU A 1 488 ? -38.044 0.123 2.824 1.00 93.94 488 LEU A C 1
ATOM 3703 O O . LEU A 1 488 ? -38.272 1.330 2.885 1.00 93.94 488 LEU A O 1
ATOM 3707 N N . LEU A 1 489 ? -36.971 -0.363 2.192 1.00 95.44 489 LEU A N 1
ATOM 3708 C CA . LEU A 1 489 ? -35.960 0.488 1.569 1.00 95.44 489 LEU A CA 1
ATOM 3709 C C . LEU A 1 489 ? -36.523 1.303 0.398 1.00 95.44 489 LEU A C 1
ATOM 3711 O O . LEU A 1 489 ? -36.219 2.490 0.294 1.00 95.44 489 LEU A O 1
ATOM 3715 N N . ARG A 1 490 ? -37.365 0.707 -0.458 1.00 94.75 490 ARG A N 1
ATOM 3716 C CA . ARG A 1 490 ? -38.049 1.443 -1.536 1.00 94.75 490 ARG A CA 1
ATOM 3717 C C . ARG A 1 490 ? -38.940 2.551 -0.982 1.00 94.75 490 ARG A C 1
ATOM 3719 O O . ARG A 1 490 ? -38.847 3.686 -1.448 1.00 94.75 490 ARG A O 1
ATOM 3726 N N . VAL A 1 491 ? -39.763 2.239 0.024 1.00 96.12 491 VAL A N 1
ATOM 3727 C CA . VAL A 1 491 ? -40.645 3.224 0.667 1.00 96.12 491 VAL A CA 1
ATOM 3728 C C . VAL A 1 491 ? -39.827 4.332 1.333 1.00 96.12 491 VAL A C 1
ATOM 3730 O O . VAL A 1 491 ? -40.161 5.501 1.174 1.00 96.12 491 VAL A O 1
ATOM 3733 N N . ALA A 1 492 ? -38.728 4.001 2.015 1.00 96.44 492 ALA A N 1
ATOM 3734 C CA . ALA A 1 492 ? -37.854 4.988 2.645 1.00 96.44 492 ALA A CA 1
ATOM 3735 C C . ALA A 1 492 ? -37.127 5.879 1.623 1.00 96.44 492 ALA A C 1
ATOM 3737 O O . ALA A 1 492 ? -37.000 7.078 1.848 1.00 96.44 492 ALA A O 1
ATOM 3738 N N . LEU A 1 493 ? -36.666 5.330 0.493 1.00 95.88 493 LEU A N 1
ATOM 3739 C CA . LEU A 1 493 ? -36.013 6.107 -0.568 1.00 95.88 493 LEU A CA 1
ATOM 3740 C C . LEU A 1 493 ? -36.965 7.133 -1.195 1.00 95.88 493 LEU A C 1
ATOM 3742 O O . LEU A 1 493 ? -36.580 8.292 -1.336 1.00 95.88 493 LEU A O 1
ATOM 3746 N N . LEU A 1 494 ? -38.192 6.717 -1.525 1.00 95.62 494 LEU A N 1
ATOM 3747 C CA . LEU A 1 494 ? -39.236 7.574 -2.109 1.00 95.62 494 LEU A CA 1
ATOM 3748 C C . LEU A 1 494 ? -39.891 8.518 -1.085 1.00 95.62 494 LEU A C 1
ATOM 3750 O O . LEU A 1 494 ? -40.372 9.588 -1.445 1.00 95.62 494 LEU A O 1
ATOM 3754 N N . GLY A 1 495 ? -39.920 8.112 0.182 1.00 96.38 495 GLY A N 1
ATOM 3755 C CA . GLY A 1 495 ? -40.660 8.764 1.256 1.00 96.38 495 GLY A CA 1
ATOM 3756 C C . GLY A 1 495 ? -42.091 8.238 1.396 1.00 96.38 495 GLY A C 1
ATOM 3757 O O . GLY A 1 495 ? -42.783 7.970 0.408 1.00 96.38 495 GLY A O 1
ATOM 3758 N N . THR A 1 496 ? -42.581 8.127 2.634 1.00 95.50 496 THR A N 1
ATOM 3759 C CA . THR A 1 496 ? -43.923 7.577 2.933 1.00 95.50 496 THR A CA 1
ATOM 3760 C C . THR A 1 496 ? -45.061 8.393 2.318 1.00 95.50 496 THR A C 1
ATOM 3762 O O . THR A 1 496 ? -46.140 7.847 2.092 1.00 95.50 496 THR A O 1
ATOM 3765 N N . ARG A 1 497 ? -44.845 9.685 2.025 1.00 94.00 497 ARG A N 1
ATOM 3766 C CA . ARG A 1 497 ? -45.834 10.539 1.349 1.00 94.00 497 ARG A CA 1
ATOM 3767 C C . ARG A 1 497 ? -46.008 10.170 -0.125 1.00 94.00 497 ARG A C 1
ATOM 3769 O O . ARG A 1 497 ? -47.115 10.271 -0.640 1.00 94.00 497 ARG A O 1
ATOM 3776 N N . GLN A 1 498 ? -44.921 9.804 -0.801 1.00 91.06 498 GLN A N 1
ATOM 3777 C CA . GLN A 1 498 ? -44.912 9.581 -2.249 1.00 91.06 498 GLN A CA 1
ATOM 3778 C C . GLN A 1 498 ? -45.072 8.103 -2.615 1.00 91.06 498 GLN A C 1
ATOM 3780 O O . GLN A 1 498 ? -45.562 7.793 -3.697 1.00 91.06 498 GLN A O 1
ATOM 3785 N N . ALA A 1 499 ? -44.678 7.185 -1.729 1.00 90.69 499 ALA A N 1
ATOM 3786 C CA . ALA A 1 499 ? -44.752 5.751 -1.977 1.00 90.69 499 ALA A CA 1
ATOM 3787 C C . ALA A 1 499 ? -46.193 5.210 -1.815 1.00 90.69 499 ALA A C 1
ATOM 3789 O O . ALA A 1 499 ? -46.720 5.232 -0.697 1.00 90.69 499 ALA A O 1
ATOM 3790 N N . PRO A 1 500 ? -46.821 4.649 -2.866 1.00 84.25 500 PRO A N 1
ATOM 3791 C CA . PRO A 1 500 ? -48.167 4.069 -2.779 1.00 84.25 500 PRO A CA 1
ATOM 3792 C C . PRO A 1 500 ? -48.195 2.654 -2.163 1.00 84.25 500 PRO A C 1
ATOM 3794 O O . PRO A 1 500 ? -49.257 2.172 -1.785 1.00 84.25 500 PRO A O 1
ATOM 3797 N N . GLU A 1 501 ? -47.040 1.985 -2.062 1.00 86.06 501 GLU A N 1
ATOM 3798 C CA . GLU A 1 501 ? -46.882 0.600 -1.580 1.00 86.06 501 GLU A CA 1
ATOM 3799 C C . GLU A 1 501 ? -47.162 0.477 -0.069 1.00 86.06 501 GLU A C 1
ATOM 3801 O O . GLU A 1 501 ? -46.530 1.167 0.727 1.00 86.06 501 GLU A O 1
ATOM 3806 N N . ALA A 1 502 ? -48.073 -0.400 0.364 1.00 85.88 502 ALA A N 1
ATOM 3807 C CA . ALA A 1 502 ? -48.302 -0.640 1.794 1.00 85.88 502 ALA A CA 1
ATOM 3808 C C . ALA A 1 502 ? -47.030 -1.168 2.488 1.00 85.88 502 ALA A C 1
ATOM 3810 O O . ALA A 1 502 ? -46.241 -1.889 1.878 1.00 85.88 502 ALA A O 1
ATOM 3811 N N . LEU A 1 503 ? -46.823 -0.808 3.761 1.00 87.12 503 LEU A N 1
ATOM 3812 C CA . LEU A 1 503 ? -45.717 -1.380 4.532 1.00 87.12 503 LEU A CA 1
ATOM 3813 C C . LEU A 1 503 ? -45.997 -2.867 4.808 1.00 87.12 503 LEU A C 1
ATOM 3815 O O . LEU A 1 503 ? -47.142 -3.206 5.121 1.00 87.12 503 LEU A O 1
ATOM 3819 N N . PRO A 1 504 ? -44.990 -3.748 4.675 1.00 84.06 504 PRO A N 1
ATOM 3820 C CA . PRO A 1 504 ? -45.152 -5.166 4.965 1.00 84.06 504 PRO A CA 1
ATOM 3821 C C . PRO A 1 504 ? -45.450 -5.379 6.453 1.00 84.06 504 PRO A C 1
ATOM 3823 O O . PRO A 1 504 ? -44.845 -4.737 7.305 1.00 84.06 504 PRO A O 1
ATOM 3826 N N . ASP A 1 505 ? -46.349 -6.311 6.761 1.00 80.62 505 ASP A N 1
ATOM 3827 C CA . ASP A 1 505 ? -46.581 -6.755 8.135 1.00 80.62 505 ASP A CA 1
ATOM 3828 C C . ASP A 1 505 ? -45.521 -7.789 8.533 1.00 80.62 505 ASP A C 1
ATOM 3830 O O . ASP A 1 505 ? -45.439 -8.876 7.952 1.00 80.62 505 ASP A O 1
ATOM 3834 N N . LEU A 1 506 ? -44.683 -7.431 9.506 1.00 77.62 506 LEU A N 1
ATOM 3835 C CA . LEU A 1 506 ? -43.547 -8.253 9.906 1.00 77.62 506 LEU A CA 1
ATOM 3836 C C . LEU A 1 506 ? -43.943 -9.465 10.762 1.00 77.62 506 LEU A C 1
ATOM 3838 O O . LEU A 1 506 ? -43.178 -10.427 10.799 1.00 77.62 506 LEU A O 1
ATOM 3842 N N . ASN A 1 507 ? -45.103 -9.445 11.436 1.00 73.75 507 ASN A N 1
ATOM 3843 C CA . ASN A 1 507 ? -45.558 -10.524 12.330 1.00 73.75 507 ASN A CA 1
ATOM 3844 C C . ASN A 1 507 ? -44.499 -10.984 13.366 1.00 73.75 507 ASN A C 1
ATOM 3846 O O . ASN A 1 507 ? -44.346 -12.175 13.635 1.00 73.75 507 ASN A O 1
ATOM 3850 N N . LEU A 1 508 ? -43.745 -10.044 13.955 1.00 67.56 508 LEU A N 1
ATOM 3851 C CA . LEU A 1 508 ? -42.612 -10.335 14.856 1.00 67.56 508 LEU A CA 1
ATOM 3852 C C . LEU A 1 508 ? -42.969 -10.356 16.357 1.00 67.56 508 LEU A C 1
ATOM 3854 O O . LEU A 1 508 ? -42.074 -10.480 17.192 1.00 67.56 508 LEU A O 1
ATOM 3858 N N . GLY A 1 509 ? -44.251 -10.226 16.711 1.00 65.06 509 GLY A N 1
ATOM 3859 C CA . GLY A 1 509 ? -44.742 -10.227 18.094 1.00 65.06 509 GLY A CA 1
ATOM 3860 C C . GLY A 1 509 ? -45.730 -9.096 18.395 1.00 65.06 509 GLY A C 1
ATOM 3861 O O . GLY A 1 509 ? -46.143 -8.358 17.502 1.00 65.06 509 GLY A O 1
ATOM 3862 N N . GLU A 1 510 ? -46.115 -8.963 19.667 1.00 63.03 510 GLU A N 1
ATOM 3863 C CA . GLU A 1 510 ? -47.021 -7.910 20.142 1.00 63.03 510 GLU A CA 1
ATOM 3864 C C . GLU A 1 510 ? -46.263 -6.588 20.337 1.00 63.03 510 GLU A C 1
ATOM 3866 O O . GLU A 1 510 ? -45.672 -6.330 21.387 1.00 63.03 510 GLU A O 1
ATOM 3871 N N . PHE A 1 511 ? -46.282 -5.733 19.314 1.00 67.62 511 PHE A N 1
ATOM 3872 C CA . PHE A 1 511 ? -45.805 -4.353 19.410 1.00 67.62 511 PHE A CA 1
ATOM 3873 C C . PHE A 1 511 ? -46.988 -3.385 19.562 1.00 67.62 511 PHE A C 1
ATOM 3875 O O . PHE A 1 511 ? -48.065 -3.641 19.016 1.00 67.62 511 PHE A O 1
ATOM 3882 N N . PRO A 1 512 ? -46.821 -2.247 20.262 1.00 68.56 512 PRO A N 1
ATOM 3883 C CA . PRO A 1 512 ? -47.815 -1.182 20.238 1.00 68.56 512 PRO A CA 1
ATOM 3884 C C . PRO A 1 512 ? -48.081 -0.744 18.794 1.00 68.56 512 PRO A C 1
ATOM 3886 O O . PRO A 1 512 ? -47.135 -0.512 18.040 1.00 68.56 512 PRO A O 1
ATOM 3889 N N . ALA A 1 513 ? -49.355 -0.605 18.420 1.00 71.44 513 ALA A N 1
ATOM 3890 C CA . ALA A 1 513 ? -49.719 -0.145 17.085 1.00 71.44 513 ALA A CA 1
ATOM 3891 C C . ALA A 1 513 ? -49.084 1.227 16.801 1.00 71.44 513 ALA A C 1
ATOM 3893 O O . ALA A 1 513 ? -49.245 2.172 17.579 1.00 71.44 513 ALA A O 1
ATOM 3894 N N . ALA A 1 514 ? -48.357 1.331 15.687 1.00 78.94 514 ALA A N 1
ATOM 3895 C CA . ALA A 1 514 ? -47.768 2.589 15.249 1.00 78.94 514 ALA A CA 1
ATOM 3896 C C . ALA A 1 514 ? -48.876 3.592 14.891 1.00 78.94 514 ALA A C 1
ATOM 3898 O O . ALA A 1 514 ? -49.817 3.258 14.171 1.00 78.94 514 ALA A O 1
ATOM 3899 N N . ALA A 1 515 ? -48.763 4.833 15.370 1.00 82.69 515 ALA A N 1
ATOM 3900 C CA . ALA A 1 515 ? -49.768 5.862 15.106 1.00 82.69 515 ALA A CA 1
ATOM 3901 C C . ALA A 1 515 ? -49.640 6.449 13.692 1.00 82.69 515 ALA A C 1
ATOM 3903 O O . ALA A 1 515 ? -50.611 6.977 13.149 1.00 82.69 515 ALA A O 1
ATOM 3904 N N . THR A 1 516 ? -48.450 6.367 13.086 1.00 92.12 516 THR A N 1
ATOM 3905 C CA . THR A 1 516 ? -48.207 6.814 11.710 1.00 92.12 516 THR A CA 1
ATOM 3906 C C . THR A 1 516 ? -47.404 5.797 10.906 1.00 92.12 516 THR A C 1
ATOM 3908 O O . THR A 1 516 ? -46.694 4.947 11.448 1.00 92.12 516 THR A O 1
ATOM 3911 N N . ARG A 1 517 ? -47.470 5.927 9.578 1.00 93.12 517 ARG A N 1
ATOM 3912 C CA . ARG A 1 517 ? -46.711 5.091 8.642 1.00 93.12 517 ARG A CA 1
ATOM 3913 C C . ARG A 1 517 ? -45.198 5.276 8.794 1.00 93.12 517 ARG A C 1
ATOM 3915 O O . ARG A 1 517 ? -44.450 4.321 8.638 1.00 93.12 517 ARG A O 1
ATOM 3922 N N . GLU A 1 518 ? -44.733 6.482 9.116 1.00 95.44 518 GLU A N 1
ATOM 3923 C CA . GLU A 1 518 ? -43.310 6.742 9.370 1.00 95.44 518 GLU A CA 1
ATOM 3924 C C . GLU A 1 518 ? -42.818 6.047 10.646 1.00 95.44 518 GLU A C 1
ATOM 3926 O O . GLU A 1 518 ? -41.718 5.498 10.651 1.00 95.44 518 GLU A O 1
ATOM 3931 N N . GLN A 1 519 ? -43.643 6.027 11.701 1.00 94.31 519 GLN A N 1
ATOM 3932 C CA . GLN A 1 519 ? -43.332 5.306 12.938 1.00 94.31 519 GLN A CA 1
ATOM 3933 C C . GLN A 1 519 ? -43.249 3.799 12.694 1.00 94.31 519 GLN A C 1
ATOM 3935 O O . GLN A 1 519 ? -42.303 3.164 13.156 1.00 94.31 519 GLN A O 1
ATOM 3940 N N . GLN A 1 520 ? -44.198 3.243 11.930 1.00 92.06 520 GLN A N 1
ATOM 3941 C CA . GLN A 1 520 ? -44.165 1.836 11.535 1.00 92.06 520 GLN A CA 1
ATOM 3942 C C . GLN A 1 520 ? -42.879 1.528 10.759 1.00 92.06 520 GLN A C 1
ATOM 3944 O O . GLN A 1 520 ? -42.130 0.643 11.153 1.00 92.06 520 GLN A O 1
ATOM 3949 N N . LEU A 1 521 ? -42.560 2.322 9.730 1.00 94.44 521 LEU A N 1
ATOM 3950 C CA . LEU A 1 521 ? -41.357 2.137 8.917 1.00 94.44 521 LEU A CA 1
ATOM 3951 C C . LEU A 1 521 ? -40.062 2.168 9.748 1.00 94.44 521 LEU A C 1
ATOM 3953 O O . LEU A 1 521 ? -39.198 1.320 9.541 1.00 94.44 521 LEU A O 1
ATOM 3957 N N . LEU A 1 522 ? -39.912 3.116 10.683 1.00 95.69 522 LEU A N 1
ATOM 3958 C CA . LEU A 1 522 ? -38.726 3.199 11.548 1.00 95.69 522 LEU A CA 1
ATOM 3959 C C . LEU A 1 522 ? -38.650 2.043 12.552 1.00 95.69 522 LEU A C 1
ATOM 3961 O O . LEU A 1 522 ? -37.569 1.493 12.761 1.00 95.69 522 LEU A O 1
ATOM 3965 N N . SER A 1 523 ? -39.779 1.668 13.159 1.00 92.38 523 SER A N 1
ATOM 3966 C CA . SER A 1 523 ? -39.860 0.541 14.096 1.00 92.38 523 SER A CA 1
ATOM 3967 C C . SER A 1 523 ? -39.498 -0.779 13.411 1.00 92.38 523 SER A C 1
ATOM 3969 O O . SER A 1 523 ? -38.662 -1.538 13.908 1.00 92.38 523 SER A O 1
ATOM 3971 N N . ASP A 1 524 ? -40.070 -1.012 12.232 1.00 92.19 524 ASP A N 1
ATOM 3972 C CA . ASP A 1 524 ? -39.840 -2.191 11.402 1.00 92.19 524 ASP A CA 1
ATOM 3973 C C . ASP A 1 524 ? -38.387 -2.250 10.922 1.00 92.19 524 ASP A C 1
ATOM 3975 O O . ASP A 1 524 ? -37.717 -3.275 11.067 1.00 92.19 524 ASP A O 1
ATOM 3979 N N . ALA A 1 525 ? -37.855 -1.129 10.420 1.00 94.38 525 ALA A N 1
ATOM 3980 C CA . ALA A 1 525 ? -36.461 -1.031 10.001 1.00 94.38 525 ALA A CA 1
ATOM 3981 C C . ALA A 1 525 ? -35.485 -1.274 11.162 1.00 94.38 525 ALA A C 1
ATOM 3983 O O . ALA A 1 525 ? -34.512 -2.004 10.988 1.00 94.38 525 ALA A O 1
ATOM 3984 N N . GLY A 1 526 ? -35.735 -0.699 12.342 1.00 93.56 526 GLY A N 1
ATOM 3985 C CA . GLY A 1 526 ? -34.881 -0.886 13.518 1.00 93.56 526 GLY A CA 1
ATOM 3986 C C . GLY A 1 526 ? -34.893 -2.329 14.015 1.00 93.56 526 GLY A C 1
ATOM 3987 O O . GLY A 1 526 ? -33.840 -2.908 14.277 1.00 93.56 526 GLY A O 1
ATOM 3988 N N . THR A 1 527 ? -36.077 -2.940 14.075 1.00 91.12 527 THR A N 1
ATOM 3989 C CA . THR A 1 527 ? -36.242 -4.335 14.504 1.00 91.12 527 THR A CA 1
ATOM 3990 C C . THR A 1 527 ? -35.540 -5.285 13.539 1.00 91.12 527 THR A C 1
ATOM 3992 O O . THR A 1 527 ? -34.733 -6.114 13.960 1.00 91.12 527 THR A O 1
ATOM 3995 N N . LEU A 1 528 ? -35.765 -5.123 12.233 1.00 91.50 528 LEU A N 1
ATOM 3996 C CA . LEU A 1 528 ? -35.102 -5.939 11.219 1.00 91.50 528 LEU A CA 1
ATOM 3997 C C . LEU A 1 528 ? -33.591 -5.702 11.175 1.00 91.50 528 LEU A C 1
ATOM 3999 O O . LEU A 1 528 ? -32.854 -6.659 10.961 1.00 91.50 528 LEU A O 1
ATOM 4003 N N . ALA A 1 529 ? -33.107 -4.478 11.406 1.00 92.56 529 ALA A N 1
ATOM 4004 C CA . ALA A 1 529 ? -31.673 -4.200 11.481 1.00 92.56 529 ALA A CA 1
ATOM 4005 C C . ALA A 1 529 ? -31.014 -4.944 12.654 1.00 92.56 529 ALA A C 1
ATOM 4007 O O . ALA A 1 529 ? -29.965 -5.566 12.476 1.00 92.56 529 ALA A O 1
ATOM 4008 N N . LEU A 1 530 ? -31.655 -4.966 13.829 1.00 91.81 530 LEU A N 1
ATOM 4009 C CA . LEU A 1 530 ? -31.193 -5.752 14.977 1.00 91.81 530 LEU A CA 1
ATOM 4010 C C . LEU A 1 530 ? -31.236 -7.259 14.696 1.00 91.81 530 LEU A C 1
ATOM 4012 O O . LEU A 1 530 ? -30.286 -7.969 15.024 1.00 91.81 530 LEU A O 1
ATOM 4016 N N . MET A 1 531 ? -32.290 -7.750 14.036 1.00 90.88 531 MET A N 1
ATOM 4017 C CA . MET A 1 531 ? -32.379 -9.153 13.616 1.00 90.88 531 MET A CA 1
ATOM 4018 C C . MET A 1 531 ? -31.303 -9.520 12.589 1.00 90.88 531 MET A C 1
ATOM 4020 O O . MET A 1 531 ? -30.723 -10.594 12.685 1.00 90.88 531 MET A O 1
ATOM 4024 N N . GLN A 1 532 ? -30.995 -8.637 11.636 1.00 90.69 532 GLN A N 1
ATOM 4025 C CA . GLN A 1 532 ? -29.915 -8.832 10.663 1.00 90.69 532 GLN A CA 1
ATOM 4026 C C . GLN A 1 532 ? -28.543 -8.880 11.345 1.00 90.69 532 GLN A C 1
ATOM 4028 O O . GLN A 1 532 ? -27.700 -9.683 10.954 1.00 90.69 532 GLN A O 1
ATOM 4033 N N . LYS A 1 533 ? -28.327 -8.056 12.379 1.00 92.38 533 LYS A N 1
ATOM 4034 C CA . LYS A 1 533 ? -27.105 -8.068 13.196 1.00 92.38 533 LYS A CA 1
ATOM 4035 C C . LYS A 1 533 ? -26.974 -9.351 14.022 1.00 92.38 533 LYS A C 1
ATOM 4037 O O . LYS A 1 533 ? -25.906 -9.956 14.029 1.00 92.38 533 LYS A O 1
ATOM 4042 N N . ALA A 1 534 ? -28.040 -9.764 14.710 1.00 92.06 534 ALA A N 1
ATOM 4043 C CA . ALA A 1 534 ? -28.051 -10.977 15.533 1.00 92.06 534 ALA A CA 1
ATOM 4044 C C . ALA A 1 534 ? -28.004 -12.263 14.693 1.00 92.06 534 ALA A C 1
ATOM 4046 O O . ALA A 1 534 ? -27.367 -13.232 15.083 1.00 92.06 534 ALA A O 1
ATOM 4047 N N . GLY A 1 535 ? -28.682 -12.271 13.548 1.00 91.56 535 GLY A N 1
ATOM 4048 C CA . GLY A 1 535 ? -28.798 -13.410 12.641 1.00 91.56 535 GLY A CA 1
ATOM 4049 C C . GLY A 1 535 ? -27.867 -13.334 11.435 1.00 91.56 535 GLY A C 1
ATOM 4050 O O . GLY A 1 535 ? -28.196 -13.913 10.397 1.00 91.56 535 GLY A O 1
ATOM 4051 N N . PHE A 1 536 ? -26.754 -12.595 11.537 1.00 92.75 536 PHE A N 1
ATOM 4052 C CA . PHE A 1 536 ? -25.800 -12.436 10.441 1.00 92.75 536 PHE A CA 1
ATOM 4053 C C . PHE A 1 536 ? -25.350 -13.813 9.938 1.00 92.75 536 PHE A C 1
ATOM 4055 O O . PHE A 1 536 ? -24.897 -14.650 10.715 1.00 92.75 536 PHE A O 1
ATOM 4062 N N . GLN A 1 537 ? -25.469 -14.045 8.633 1.00 90.69 537 GLN A N 1
ATOM 4063 C CA . GLN A 1 537 ? -25.063 -15.301 8.007 1.00 90.69 537 GLN A CA 1
ATOM 4064 C C . GLN A 1 537 ? -23.674 -15.149 7.400 1.00 90.69 537 GLN A C 1
ATOM 4066 O O . GLN A 1 537 ? -23.405 -14.179 6.687 1.00 90.69 537 GLN A O 1
ATOM 4071 N N . LEU A 1 538 ? -22.797 -16.117 7.669 1.00 90.69 538 LEU A N 1
ATOM 4072 C CA . LEU A 1 538 ? -21.470 -16.151 7.065 1.00 90.69 538 LEU A CA 1
ATOM 4073 C C . LEU A 1 538 ? -21.589 -16.230 5.537 1.00 90.69 538 LEU A C 1
ATOM 4075 O O . LEU A 1 538 ? -22.444 -16.926 4.988 1.00 90.69 538 LEU A O 1
ATOM 4079 N N . LEU A 1 539 ? -20.715 -15.505 4.847 1.00 89.25 539 LEU A N 1
ATOM 4080 C CA . LEU A 1 539 ? -20.629 -15.509 3.392 1.00 89.25 539 LEU A CA 1
ATOM 4081 C C . LEU A 1 539 ? -19.987 -16.817 2.922 1.00 89.25 539 LEU A C 1
ATOM 4083 O O . LEU A 1 539 ? -19.066 -17.315 3.562 1.00 89.25 539 LEU A O 1
ATOM 4087 N N . ASN A 1 540 ? -20.414 -17.351 1.780 1.00 83.50 540 ASN A N 1
ATOM 4088 C CA . ASN A 1 540 ? -19.766 -18.517 1.184 1.00 83.50 540 ASN A CA 1
ATOM 4089 C C . ASN A 1 540 ? -18.842 -18.070 0.047 1.00 83.50 540 ASN A C 1
ATOM 4091 O O . ASN A 1 540 ? -19.311 -17.812 -1.058 1.00 83.50 540 ASN A O 1
ATOM 4095 N N . ASN A 1 541 ? -17.546 -17.943 0.338 1.00 75.88 541 ASN A N 1
ATOM 4096 C CA . ASN A 1 541 ? -16.527 -17.549 -0.629 1.00 75.88 541 ASN A CA 1
ATOM 4097 C C . ASN A 1 541 ? -15.320 -18.478 -0.518 1.00 75.88 541 ASN A C 1
ATOM 4099 O O . ASN A 1 541 ? -14.768 -18.652 0.568 1.00 75.88 541 ASN A O 1
ATOM 4103 N N . ALA A 1 542 ? -14.878 -19.017 -1.653 1.00 73.50 542 ALA A N 1
ATOM 4104 C CA . ALA A 1 542 ? -13.670 -19.827 -1.707 1.00 73.50 542 ALA A CA 1
ATOM 4105 C C . ALA A 1 542 ? -12.435 -18.987 -1.351 1.00 73.50 542 ALA A C 1
ATOM 4107 O O . ALA A 1 542 ? -12.274 -17.861 -1.829 1.00 73.50 542 ALA A O 1
ATOM 4108 N N . LEU A 1 543 ? -11.562 -19.558 -0.525 1.00 75.06 543 LEU A N 1
ATOM 4109 C CA . LEU A 1 543 ? -10.257 -18.999 -0.205 1.00 75.06 543 LEU A CA 1
ATOM 4110 C C . LEU A 1 543 ? -9.199 -19.635 -1.128 1.00 75.06 543 LEU A C 1
ATOM 4112 O O . LEU A 1 543 ? -9.256 -20.848 -1.351 1.00 75.06 543 LEU A O 1
ATOM 4116 N N . PRO A 1 544 ? -8.219 -18.870 -1.648 1.00 71.44 544 PRO A N 1
ATOM 4117 C CA . PRO A 1 544 ? -7.055 -19.469 -2.290 1.00 71.44 544 PRO A CA 1
ATOM 4118 C C . PRO A 1 544 ? -6.2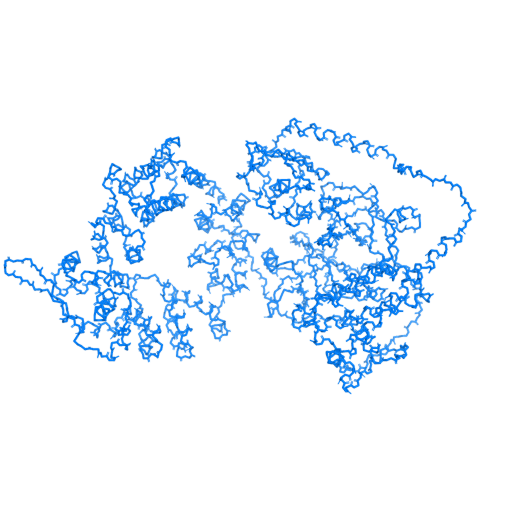93 -20.381 -1.308 1.00 71.44 544 PRO A C 1
ATOM 4120 O O . PRO A 1 544 ? -6.283 -20.116 -0.102 1.00 71.44 544 PRO A O 1
ATOM 4123 N N . PRO A 1 545 ? -5.629 -21.443 -1.797 1.00 82.69 545 PRO A N 1
ATOM 4124 C CA . PRO A 1 545 ? -4.805 -22.295 -0.946 1.00 82.69 545 PRO A CA 1
ATOM 4125 C C . PRO A 1 545 ? -3.700 -21.474 -0.271 1.00 82.69 545 PRO A C 1
ATOM 4127 O O . PRO A 1 545 ? -3.227 -20.479 -0.821 1.00 82.69 545 PRO A O 1
ATOM 4130 N N . ALA A 1 546 ? -3.285 -21.891 0.925 1.00 89.38 546 ALA A N 1
ATOM 4131 C CA . ALA A 1 546 ? -2.207 -21.229 1.651 1.00 89.38 546 ALA A CA 1
ATOM 4132 C C . ALA A 1 546 ? -0.867 -21.323 0.898 1.00 89.38 546 ALA A C 1
ATOM 4134 O O . ALA A 1 546 ? -0.641 -22.233 0.098 1.00 89.38 546 ALA A O 1
ATOM 4135 N N . ALA A 1 547 ? 0.037 -20.387 1.189 1.00 90.56 547 ALA A N 1
ATOM 4136 C CA . ALA A 1 547 ? 1.377 -20.376 0.627 1.00 90.56 547 ALA A CA 1
ATOM 4137 C C . ALA A 1 547 ? 2.113 -21.691 0.956 1.00 90.56 547 ALA A C 1
ATOM 4139 O O . ALA A 1 547 ? 2.086 -22.124 2.117 1.00 90.56 547 ALA A O 1
ATOM 4140 N N . PRO A 1 548 ? 2.814 -22.297 -0.019 1.00 87.81 548 PRO A N 1
ATOM 4141 C CA . PRO A 1 548 ? 3.675 -23.442 0.242 1.00 87.81 548 PRO A CA 1
ATOM 4142 C C . PRO A 1 548 ? 4.767 -23.114 1.278 1.00 87.81 548 PRO A C 1
ATOM 4144 O O . PRO A 1 548 ? 5.140 -21.944 1.438 1.00 87.81 548 PRO A O 1
ATOM 4147 N N . PRO A 1 549 ? 5.304 -24.127 1.983 1.00 87.06 549 PRO A N 1
ATOM 4148 C CA . PRO A 1 549 ? 6.449 -23.931 2.861 1.00 87.06 549 PRO A CA 1
ATOM 4149 C C . PRO A 1 549 ? 7.670 -23.454 2.066 1.00 87.06 549 PRO A C 1
ATOM 4151 O O . PRO A 1 549 ? 7.853 -23.808 0.901 1.00 87.06 549 PRO A O 1
ATOM 4154 N N . GLU A 1 550 ? 8.523 -22.660 2.712 1.00 88.81 550 GLU A N 1
ATOM 4155 C CA . GLU A 1 550 ? 9.743 -22.169 2.076 1.00 88.81 550 GLU A CA 1
ATOM 4156 C C . GLU A 1 550 ? 10.776 -23.288 1.929 1.00 88.81 550 GLU A C 1
ATOM 4158 O O . GLU A 1 550 ? 11.079 -23.998 2.887 1.00 88.81 550 GLU A O 1
ATOM 4163 N N . ALA A 1 551 ? 11.346 -23.413 0.730 1.00 86.31 551 ALA A N 1
ATOM 4164 C CA . ALA A 1 551 ? 12.434 -24.350 0.456 1.00 86.31 551 ALA A CA 1
ATOM 4165 C C . ALA A 1 551 ? 13.817 -23.773 0.809 1.00 86.31 551 ALA A C 1
ATOM 4167 O O . ALA A 1 551 ? 14.767 -24.523 1.023 1.00 86.31 551 ALA A O 1
ATOM 4168 N N . GLN A 1 552 ? 13.936 -22.443 0.858 1.00 89.19 552 GLN A N 1
ATOM 4169 C CA . GLN A 1 552 ? 15.188 -21.724 1.090 1.00 89.19 552 GLN A CA 1
ATOM 4170 C C . GLN A 1 552 ? 15.139 -20.946 2.413 1.00 89.19 552 GLN A C 1
ATOM 4172 O O . GLN A 1 552 ? 14.067 -20.501 2.833 1.00 89.19 552 GLN A O 1
ATOM 4177 N N . PRO A 1 553 ? 16.282 -20.757 3.093 1.00 93.50 553 PRO A N 1
ATOM 4178 C CA . PRO A 1 553 ? 16.329 -19.991 4.329 1.00 93.50 553 PRO A CA 1
ATOM 4179 C C . PRO A 1 553 ? 16.059 -18.499 4.087 1.00 93.50 553 PRO A C 1
ATOM 4181 O O . PRO A 1 553 ? 16.565 -17.891 3.141 1.00 93.50 553 PRO A O 1
ATOM 4184 N N . LEU A 1 554 ? 15.317 -17.883 5.010 1.00 93.94 554 LEU A N 1
ATOM 4185 C CA . LEU A 1 554 ? 15.120 -16.433 5.025 1.00 93.94 554 LEU A CA 1
ATOM 4186 C C . LEU A 1 554 ? 16.458 -15.695 5.183 1.00 93.94 554 LEU A C 1
ATOM 4188 O O . LEU A 1 554 ? 17.398 -16.189 5.812 1.00 93.94 554 LEU A O 1
ATOM 4192 N N . LEU A 1 555 ? 16.506 -14.466 4.672 1.00 93.38 555 LEU A N 1
ATOM 4193 C CA . LEU A 1 555 ? 17.567 -13.513 4.974 1.00 93.38 555 LEU A CA 1
ATOM 4194 C C . LEU A 1 555 ? 17.702 -13.319 6.497 1.00 93.38 555 LEU A C 1
ATOM 4196 O O . LEU A 1 555 ? 16.706 -13.099 7.194 1.00 93.38 555 LEU A O 1
ATOM 4200 N N . GLY A 1 556 ? 18.937 -13.387 7.001 1.00 88.69 556 GLY A N 1
ATOM 4201 C CA . GLY A 1 556 ? 19.240 -13.257 8.428 1.00 88.69 556 GLY A CA 1
ATOM 4202 C C . GLY A 1 556 ? 18.866 -11.886 9.018 1.00 88.69 556 GLY A C 1
ATOM 4203 O O . GLY A 1 556 ? 18.566 -10.947 8.279 1.00 88.69 556 GLY A O 1
ATOM 4204 N N . PRO A 1 557 ? 18.911 -11.720 10.353 1.00 85.06 557 PRO A N 1
ATOM 4205 C CA . PRO A 1 557 ? 18.454 -10.501 11.032 1.00 85.06 557 PRO A CA 1
ATOM 4206 C C . PRO A 1 557 ? 19.204 -9.236 10.585 1.00 85.06 557 PRO A C 1
ATOM 4208 O O . PRO A 1 557 ? 18.580 -8.195 10.386 1.00 85.06 557 PRO A O 1
ATOM 4211 N N . THR A 1 558 ? 20.518 -9.328 10.354 1.00 86.38 558 THR A N 1
ATOM 4212 C CA . THR A 1 558 ? 21.323 -8.216 9.822 1.00 86.38 558 THR A CA 1
ATOM 4213 C C . THR A 1 558 ? 20.878 -7.835 8.412 1.00 86.38 558 THR A C 1
ATOM 4215 O O . THR A 1 558 ? 20.628 -6.663 8.140 1.00 86.38 558 THR A O 1
ATOM 4218 N N . GLY A 1 559 ? 20.711 -8.820 7.525 1.00 89.75 559 GLY A N 1
ATOM 4219 C CA . GLY A 1 559 ? 20.240 -8.577 6.163 1.00 89.75 559 GLY A CA 1
ATOM 4220 C C . GLY A 1 559 ? 18.808 -8.039 6.129 1.00 89.75 559 GLY A C 1
ATOM 4221 O O . GLY A 1 559 ? 18.515 -7.124 5.367 1.00 89.75 559 GLY A O 1
ATOM 4222 N N . HIS A 1 560 ? 17.926 -8.511 7.015 1.00 89.44 560 HIS A N 1
ATOM 4223 C CA . HIS A 1 560 ? 16.587 -7.949 7.200 1.00 89.44 560 HIS A CA 1
ATOM 4224 C C . HIS A 1 560 ? 16.655 -6.458 7.559 1.00 89.44 560 HIS A C 1
ATOM 4226 O O . HIS A 1 560 ? 15.954 -5.641 6.956 1.00 89.44 560 HIS A O 1
ATOM 4232 N N . ALA A 1 561 ? 17.488 -6.089 8.539 1.00 81.81 561 ALA A N 1
ATOM 4233 C CA . ALA A 1 561 ? 17.645 -4.702 8.967 1.00 81.81 561 ALA A CA 1
ATOM 4234 C C . ALA A 1 561 ? 18.180 -3.815 7.831 1.00 81.81 561 ALA A C 1
ATOM 4236 O O . ALA A 1 561 ? 17.612 -2.749 7.575 1.00 81.81 561 ALA A O 1
ATOM 4237 N N . LEU A 1 562 ? 19.196 -4.291 7.104 1.00 87.44 562 LEU A N 1
ATOM 4238 C CA . LEU A 1 562 ? 19.777 -3.593 5.957 1.00 87.44 562 LEU A CA 1
ATOM 4239 C C . LEU A 1 562 ? 18.784 -3.462 4.798 1.00 87.44 562 LEU A C 1
ATOM 4241 O O . LEU A 1 562 ? 18.602 -2.363 4.284 1.00 87.44 562 LEU A O 1
ATOM 4245 N N . LEU A 1 563 ? 18.065 -4.525 4.427 1.00 91.38 563 LEU A N 1
ATOM 4246 C CA . LEU A 1 563 ? 17.040 -4.475 3.380 1.00 91.38 563 LEU A CA 1
ATOM 4247 C C . LEU A 1 563 ? 15.960 -3.440 3.712 1.00 91.38 563 LEU A C 1
ATOM 4249 O O . LEU A 1 563 ? 15.589 -2.613 2.878 1.00 91.38 563 LEU A O 1
ATOM 4253 N N . ARG A 1 564 ? 15.496 -3.421 4.962 1.00 88.19 564 ARG A N 1
ATOM 4254 C CA . ARG A 1 564 ? 14.551 -2.408 5.441 1.00 88.19 564 ARG A CA 1
ATOM 4255 C C . ARG A 1 564 ? 15.146 -0.994 5.396 1.00 88.19 564 ARG A C 1
ATOM 4257 O O . ARG A 1 564 ? 14.437 -0.041 5.062 1.00 88.19 564 ARG A O 1
ATOM 4264 N N . GLN A 1 565 ? 16.435 -0.831 5.695 1.00 82.12 565 GLN A N 1
ATOM 4265 C CA . GLN A 1 565 ? 17.140 0.447 5.553 1.00 82.12 565 GLN A CA 1
ATOM 4266 C C . GLN A 1 565 ? 17.192 0.901 4.085 1.00 82.12 565 GLN A C 1
ATOM 4268 O O . GLN A 1 565 ? 16.909 2.068 3.809 1.00 82.12 565 GLN A O 1
ATOM 4273 N N . LEU A 1 566 ? 17.467 -0.007 3.141 1.00 88.25 566 LEU A N 1
ATOM 4274 C CA . LEU A 1 566 ? 17.452 0.293 1.704 1.00 88.25 566 LEU A CA 1
ATOM 4275 C C . LEU A 1 566 ? 16.055 0.729 1.222 1.00 88.25 566 LEU A C 1
ATOM 4277 O O . LEU A 1 566 ? 15.932 1.656 0.425 1.00 88.25 566 LEU A O 1
ATOM 4281 N N . LEU A 1 567 ? 14.992 0.100 1.734 1.00 85.50 567 LEU A N 1
ATOM 4282 C CA . LEU A 1 567 ? 13.604 0.407 1.359 1.00 85.50 567 LEU A CA 1
ATOM 4283 C C . LEU A 1 567 ? 13.105 1.739 1.942 1.00 85.50 567 LEU A C 1
ATOM 4285 O O . LEU A 1 567 ? 12.381 2.487 1.275 1.00 85.50 567 LEU A O 1
ATOM 4289 N N . SER A 1 568 ? 13.499 2.044 3.181 1.00 78.00 568 SER A N 1
ATOM 4290 C CA . SER A 1 568 ? 13.059 3.244 3.908 1.00 78.00 568 SER A CA 1
ATOM 4291 C C . SER A 1 568 ? 13.786 4.523 3.485 1.00 78.00 568 SER A C 1
ATOM 4293 O O . SER A 1 568 ? 13.216 5.607 3.617 1.00 78.00 568 SER A O 1
ATOM 4295 N N . ARG A 1 569 ? 15.013 4.431 2.949 1.00 79.00 569 ARG A N 1
ATOM 4296 C CA . ARG A 1 569 ? 15.813 5.602 2.554 1.00 79.00 569 ARG A CA 1
ATOM 4297 C C . ARG A 1 569 ? 15.942 5.741 1.033 1.00 79.00 569 ARG A C 1
ATOM 4299 O O . ARG A 1 569 ? 16.671 4.969 0.414 1.00 79.00 569 ARG A O 1
ATOM 4306 N N . PRO A 1 570 ? 15.325 6.770 0.414 1.00 78.75 570 PRO A N 1
ATOM 4307 C CA . PRO A 1 570 ? 15.351 6.935 -1.039 1.00 78.75 570 PRO A CA 1
ATOM 4308 C C . PRO A 1 570 ? 16.750 6.969 -1.671 1.00 78.75 570 PRO A C 1
ATOM 4310 O O . PRO A 1 570 ? 16.927 6.406 -2.746 1.00 78.75 570 PRO A O 1
ATOM 4313 N N . HIS A 1 571 ? 17.742 7.568 -1.001 1.00 79.88 571 HIS A N 1
ATOM 4314 C CA . HIS A 1 571 ? 19.111 7.667 -1.524 1.00 79.88 571 HIS A CA 1
ATOM 4315 C C . HIS A 1 571 ? 19.867 6.329 -1.541 1.00 79.88 571 HIS A C 1
ATOM 4317 O O . HIS A 1 571 ? 20.800 6.201 -2.320 1.00 79.88 571 HIS A O 1
ATOM 4323 N N . TYR A 1 572 ? 19.460 5.320 -0.754 1.00 83.06 572 TYR A N 1
ATOM 4324 C CA . TYR A 1 572 ? 20.067 3.978 -0.757 1.00 83.06 572 TYR A CA 1
ATOM 4325 C C . TYR A 1 572 ? 19.461 3.012 -1.777 1.00 83.06 572 TYR A C 1
ATOM 4327 O O . TYR A 1 572 ? 20.043 1.965 -2.064 1.00 83.06 572 TYR A O 1
ATOM 4335 N N . ARG A 1 573 ? 18.321 3.366 -2.375 1.00 83.06 573 ARG A N 1
ATOM 4336 C CA . ARG A 1 573 ? 17.652 2.552 -3.399 1.00 83.06 573 ARG A CA 1
ATOM 4337 C C . ARG A 1 573 ? 18.530 2.155 -4.593 1.00 83.06 573 ARG A C 1
ATOM 4339 O O . ARG A 1 573 ? 18.288 1.064 -5.102 1.00 83.06 573 ARG A O 1
ATOM 4346 N N . PRO A 1 574 ? 19.554 2.924 -5.024 1.00 85.25 574 PRO A N 1
ATOM 4347 C CA . PRO A 1 574 ? 20.451 2.470 -6.085 1.00 85.25 574 PRO A CA 1
ATOM 4348 C C . PRO A 1 574 ? 21.188 1.155 -5.772 1.00 85.25 574 PRO A C 1
ATOM 4350 O O . PRO A 1 574 ? 21.605 0.471 -6.699 1.00 85.25 574 PRO A O 1
ATOM 4353 N N . LEU A 1 575 ? 21.327 0.771 -4.494 1.00 87.88 575 LEU A N 1
ATOM 4354 C CA . LEU A 1 575 ? 21.932 -0.508 -4.089 1.00 87.88 575 LEU A CA 1
ATOM 4355 C C . LEU A 1 575 ? 20.930 -1.669 -4.046 1.00 87.88 575 LEU A C 1
ATOM 4357 O O . LEU A 1 575 ? 21.342 -2.828 -4.023 1.00 87.88 575 LEU A O 1
ATOM 4361 N N . LEU A 1 576 ? 19.626 -1.379 -4.021 1.00 88.69 576 LEU A N 1
ATOM 4362 C CA . LEU A 1 576 ? 18.587 -2.375 -3.774 1.00 88.69 576 LEU A CA 1
ATOM 4363 C C . LEU A 1 576 ? 18.540 -3.435 -4.877 1.00 88.69 576 LEU A C 1
ATOM 4365 O O . LEU A 1 576 ? 18.492 -4.619 -4.567 1.00 88.69 576 LEU A O 1
ATOM 4369 N N . SER A 1 577 ? 18.638 -3.032 -6.146 1.00 84.38 577 SER A N 1
ATOM 4370 C CA . SER A 1 577 ? 18.622 -3.963 -7.281 1.00 84.38 577 SER A CA 1
ATOM 4371 C C . SER A 1 577 ? 19.749 -4.989 -7.206 1.00 84.38 577 SER A C 1
ATOM 4373 O O . SER A 1 577 ? 19.510 -6.181 -7.371 1.00 84.38 577 SER A O 1
ATOM 4375 N N . HIS A 1 578 ? 20.970 -4.531 -6.913 1.00 85.00 578 HIS A N 1
ATOM 4376 C CA . HIS A 1 578 ? 22.126 -5.412 -6.779 1.00 85.00 578 HIS A CA 1
ATOM 4377 C C . HIS A 1 578 ? 21.991 -6.316 -5.554 1.00 85.00 578 HIS A C 1
ATOM 4379 O O . HIS A 1 578 ? 22.220 -7.515 -5.644 1.00 85.00 578 HIS A O 1
ATOM 4385 N N . TYR A 1 579 ? 21.551 -5.769 -4.421 1.00 91.31 579 TYR A N 1
ATOM 4386 C CA . TYR A 1 579 ? 21.392 -6.559 -3.207 1.00 91.31 579 TYR A CA 1
ATOM 4387 C C . TYR A 1 579 ? 20.325 -7.656 -3.352 1.00 91.31 579 TYR A C 1
ATOM 4389 O O . TYR A 1 579 ? 20.543 -8.770 -2.891 1.00 91.31 579 TYR A O 1
ATOM 4397 N N . LEU A 1 580 ? 19.215 -7.391 -4.053 1.00 91.56 580 LEU A N 1
ATOM 4398 C CA . LEU A 1 580 ? 18.207 -8.411 -4.380 1.00 91.56 580 LEU A CA 1
ATOM 4399 C C . LEU A 1 580 ? 18.789 -9.549 -5.238 1.00 91.56 580 LEU A C 1
ATOM 4401 O O . LEU A 1 580 ? 18.542 -10.716 -4.942 1.00 91.56 580 LEU A O 1
ATOM 4405 N N . GLN A 1 581 ? 19.635 -9.231 -6.225 1.00 87.56 581 GLN A N 1
ATOM 4406 C CA . GLN A 1 581 ? 20.358 -10.253 -6.997 1.00 87.56 581 GLN A CA 1
ATOM 4407 C C . GLN A 1 581 ? 21.292 -11.078 -6.108 1.00 87.56 581 GLN A C 1
ATOM 4409 O O . GLN A 1 581 ? 21.345 -12.298 -6.233 1.00 87.56 581 GLN A O 1
ATOM 4414 N N . GLN A 1 582 ? 22.021 -10.430 -5.197 1.00 90.44 582 GLN A N 1
ATOM 4415 C CA . GLN A 1 582 ? 22.925 -11.134 -4.289 1.00 90.44 582 GLN A CA 1
ATOM 4416 C C . GLN A 1 582 ? 22.161 -12.030 -3.298 1.00 90.44 582 GLN A C 1
ATOM 4418 O O . GLN A 1 582 ? 22.614 -13.135 -3.013 1.00 90.44 582 GLN A O 1
ATOM 4423 N N . ILE A 1 583 ? 20.983 -11.606 -2.821 1.00 93.75 583 ILE A N 1
ATOM 4424 C CA . ILE A 1 583 ? 20.079 -12.444 -2.016 1.00 93.75 583 ILE A CA 1
ATOM 4425 C C . ILE A 1 583 ? 19.776 -13.756 -2.759 1.00 93.75 583 ILE A C 1
ATOM 4427 O O . ILE A 1 583 ? 19.995 -14.829 -2.195 1.00 93.75 583 ILE A O 1
ATOM 4431 N N . ALA A 1 584 ? 19.375 -13.677 -4.034 1.00 89.88 584 ALA A N 1
ATOM 4432 C CA . ALA A 1 584 ? 19.110 -14.855 -4.863 1.00 89.88 584 ALA A CA 1
ATOM 4433 C C . ALA A 1 584 ? 20.364 -15.722 -5.087 1.00 89.88 584 ALA A C 1
ATOM 4435 O O . ALA A 1 584 ? 20.315 -16.941 -4.922 1.00 89.88 584 ALA A O 1
ATOM 4436 N N . GLN A 1 585 ? 21.507 -15.107 -5.416 1.00 90.88 585 GLN A N 1
ATOM 4437 C CA . GLN A 1 585 ? 22.779 -15.810 -5.653 1.00 90.88 585 GLN A CA 1
ATOM 4438 C C . GLN A 1 585 ? 23.260 -16.595 -4.425 1.00 90.88 585 GLN A C 1
ATOM 4440 O O . GLN A 1 585 ? 23.843 -17.668 -4.566 1.00 90.88 585 GLN A O 1
ATOM 4445 N N . HIS A 1 586 ? 22.986 -16.082 -3.224 1.00 93.12 586 HIS A N 1
ATOM 4446 C CA . HIS A 1 586 ? 23.302 -16.735 -1.955 1.00 93.12 586 HIS A CA 1
ATOM 4447 C C . HIS A 1 586 ? 22.196 -17.684 -1.457 1.00 93.12 586 HIS A C 1
ATOM 4449 O O . HIS A 1 586 ? 22.269 -18.144 -0.317 1.00 93.12 586 HIS A O 1
ATOM 4455 N N . GLN A 1 587 ? 21.186 -17.990 -2.284 1.00 93.00 587 GLN A N 1
ATOM 4456 C CA . GLN A 1 587 ? 20.061 -18.877 -1.946 1.00 93.00 587 GLN A CA 1
ATOM 4457 C C . GLN A 1 587 ? 19.336 -18.448 -0.659 1.00 93.00 587 GLN A C 1
ATOM 4459 O O . GLN A 1 587 ? 18.936 -19.267 0.173 1.00 93.00 587 GLN A O 1
ATOM 4464 N N . ARG A 1 588 ? 19.224 -17.131 -0.465 1.00 94.56 588 ARG A N 1
ATOM 4465 C CA . ARG A 1 588 ? 18.429 -16.515 0.595 1.00 94.56 588 ARG A CA 1
ATOM 4466 C C . ARG A 1 588 ? 17.145 -15.974 -0.016 1.00 94.56 588 ARG A C 1
ATOM 4468 O O . ARG A 1 588 ? 17.119 -15.589 -1.181 1.00 94.56 588 ARG A O 1
ATOM 4475 N N . ILE A 1 589 ? 16.102 -15.862 0.800 1.00 94.75 589 ILE A N 1
ATOM 4476 C CA . ILE A 1 589 ? 14.833 -15.262 0.374 1.00 94.75 589 ILE A CA 1
ATOM 4477 C C . ILE A 1 589 ? 14.407 -14.092 1.259 1.00 94.75 589 ILE A C 1
ATOM 4479 O O . ILE A 1 589 ? 14.760 -13.995 2.440 1.00 94.75 589 ILE A O 1
ATOM 4483 N N . ILE A 1 590 ? 13.638 -13.181 0.669 1.00 95.50 590 ILE A N 1
ATOM 4484 C CA . ILE A 1 590 ? 13.144 -11.968 1.318 1.00 95.50 590 ILE A CA 1
ATOM 4485 C C . ILE A 1 590 ? 12.225 -12.348 2.493 1.00 95.50 590 ILE A C 1
ATOM 4487 O O . ILE A 1 590 ? 11.265 -13.099 2.311 1.00 95.50 590 ILE A O 1
ATOM 4491 N N . PRO A 1 591 ? 12.450 -11.803 3.704 1.00 94.12 591 PRO A N 1
ATOM 4492 C CA . PRO A 1 591 ? 11.588 -12.077 4.844 1.00 94.12 591 PRO A CA 1
ATOM 4493 C C . PRO A 1 591 ? 10.138 -11.633 4.587 1.00 94.12 591 PRO A C 1
ATOM 4495 O O . PRO A 1 591 ? 9.927 -10.524 4.084 1.00 94.12 591 PRO A O 1
ATOM 4498 N N . PRO A 1 592 ? 9.121 -12.400 5.031 1.00 92.88 592 PRO A N 1
ATOM 4499 C CA . PRO A 1 592 ? 7.713 -12.098 4.751 1.00 92.88 592 PRO A CA 1
ATOM 4500 C C . PRO A 1 592 ? 7.263 -10.692 5.167 1.00 92.88 592 PRO A C 1
ATOM 4502 O O . PRO A 1 592 ? 6.397 -10.087 4.542 1.00 92.88 592 PRO A O 1
ATOM 4505 N N . ALA A 1 593 ? 7.877 -10.149 6.220 1.00 89.75 593 ALA A N 1
ATOM 4506 C CA . ALA A 1 593 ? 7.586 -8.815 6.728 1.00 89.75 593 ALA A CA 1
ATOM 4507 C C . ALA A 1 593 ? 7.997 -7.669 5.783 1.00 89.75 593 ALA A C 1
ATOM 4509 O O . ALA A 1 593 ? 7.526 -6.560 6.012 1.00 89.75 593 ALA A O 1
ATOM 4510 N N . LEU A 1 594 ? 8.846 -7.927 4.778 1.00 92.94 594 LEU A N 1
ATOM 4511 C CA . LEU A 1 594 ? 9.364 -6.937 3.822 1.00 92.94 594 LEU A CA 1
ATOM 4512 C C . LEU A 1 594 ? 8.891 -7.178 2.377 1.00 92.94 594 LEU A C 1
ATOM 4514 O O . LEU A 1 594 ? 9.187 -6.368 1.499 1.00 92.94 594 LEU A O 1
ATOM 4518 N N . LEU A 1 595 ? 8.157 -8.268 2.107 1.00 94.56 595 LEU A N 1
ATOM 4519 C CA . LEU A 1 595 ? 7.686 -8.606 0.756 1.00 94.56 595 LEU A CA 1
ATOM 4520 C C . LEU A 1 595 ? 6.831 -7.491 0.145 1.00 94.56 595 LEU A C 1
ATOM 4522 O O . LEU A 1 595 ? 7.035 -7.111 -1.004 1.00 94.56 595 LEU A O 1
ATOM 4526 N N . VAL A 1 596 ? 5.897 -6.940 0.924 1.00 94.62 596 VAL A N 1
ATOM 4527 C CA . VAL A 1 596 ? 4.979 -5.891 0.453 1.00 94.62 596 VAL A CA 1
ATOM 4528 C C . VAL A 1 596 ? 5.749 -4.627 0.077 1.00 94.62 596 VAL A C 1
ATOM 4530 O O . VAL A 1 596 ? 5.455 -4.028 -0.954 1.00 94.62 596 VAL A O 1
ATOM 4533 N N . GLU A 1 597 ? 6.743 -4.222 0.870 1.00 91.31 597 GLU A N 1
ATOM 4534 C CA . GLU A 1 597 ? 7.611 -3.077 0.584 1.00 91.31 597 GLU A CA 1
ATOM 4535 C C . GLU A 1 597 ? 8.412 -3.275 -0.702 1.00 91.31 597 GLU A C 1
ATOM 4537 O O . GLU A 1 597 ? 8.455 -2.363 -1.528 1.00 91.31 597 GLU A O 1
ATOM 4542 N N . VAL A 1 598 ? 9.033 -4.447 -0.869 1.00 92.50 598 VAL A N 1
ATOM 4543 C CA . VAL A 1 598 ? 9.850 -4.758 -2.050 1.00 92.50 598 VAL A CA 1
ATOM 4544 C C . VAL A 1 598 ? 8.985 -4.775 -3.309 1.00 92.50 598 VAL A C 1
ATOM 4546 O O . VAL A 1 598 ? 9.287 -4.061 -4.265 1.00 92.50 598 VAL A O 1
ATOM 4549 N N . LEU A 1 599 ? 7.876 -5.520 -3.297 1.00 92.25 599 LEU A N 1
ATOM 4550 C CA . LEU A 1 599 ? 6.971 -5.630 -4.445 1.00 92.25 599 LEU A CA 1
ATOM 4551 C C . LEU A 1 599 ? 6.338 -4.279 -4.802 1.00 92.25 599 LEU A C 1
ATOM 4553 O O . LEU A 1 599 ? 6.290 -3.902 -5.970 1.00 92.25 599 LEU A O 1
ATOM 4557 N N . SER A 1 600 ? 5.915 -3.502 -3.799 1.00 90.44 600 SER A N 1
ATOM 4558 C CA . SER A 1 600 ? 5.338 -2.169 -4.027 1.00 90.44 600 SER A CA 1
ATOM 4559 C C . SER A 1 600 ? 6.346 -1.172 -4.590 1.00 90.44 600 SER A C 1
ATOM 4561 O O . SER A 1 600 ? 5.940 -0.237 -5.272 1.00 90.44 600 SER A O 1
ATOM 4563 N N . TRP A 1 601 ? 7.638 -1.329 -4.295 1.00 86.75 601 TRP A N 1
ATOM 4564 C CA . TRP A 1 601 ? 8.683 -0.480 -4.866 1.00 86.75 601 TRP A CA 1
ATOM 4565 C C . TRP A 1 601 ? 9.007 -0.855 -6.318 1.00 86.75 601 TRP A C 1
ATOM 4567 O O . TRP A 1 601 ? 9.274 0.027 -7.136 1.00 86.75 601 TRP A O 1
ATOM 4577 N N . LEU A 1 602 ? 8.977 -2.149 -6.635 1.00 86.56 602 LEU A N 1
ATOM 4578 C CA . LEU A 1 602 ? 9.335 -2.680 -7.949 1.00 86.56 602 LEU A CA 1
ATOM 4579 C C . LEU A 1 602 ? 8.217 -2.589 -8.995 1.00 86.56 602 LEU A C 1
ATOM 4581 O O . LEU A 1 602 ? 8.519 -2.653 -10.182 1.00 86.56 602 LEU A O 1
ATOM 4585 N N . LYS A 1 603 ? 6.956 -2.407 -8.585 1.00 82.62 603 LYS A N 1
ATOM 4586 C CA . LYS A 1 603 ? 5.793 -2.473 -9.489 1.00 82.62 603 LYS A CA 1
ATOM 4587 C C . LYS A 1 603 ? 5.850 -1.566 -10.719 1.00 82.62 603 LYS A C 1
ATOM 4589 O O . LYS A 1 603 ? 5.349 -1.940 -11.771 1.00 82.62 603 LYS A O 1
ATOM 4594 N N . ASP A 1 604 ? 6.488 -0.405 -10.601 1.00 76.75 604 ASP A N 1
ATOM 4595 C CA . ASP A 1 604 ? 6.574 0.581 -11.683 1.00 76.75 604 ASP A CA 1
ATOM 4596 C C . ASP A 1 604 ? 7.857 0.416 -12.531 1.00 76.75 604 ASP A C 1
ATOM 4598 O O . ASP A 1 604 ? 8.226 1.312 -13.292 1.00 76.75 604 ASP A O 1
ATOM 4602 N N . GLN A 1 605 ? 8.590 -0.695 -12.378 1.00 76.19 605 GLN A N 1
ATOM 4603 C CA . GLN A 1 605 ? 9.918 -0.889 -12.964 1.00 76.19 605 GLN A CA 1
ATOM 4604 C C . GLN A 1 605 ? 9.928 -2.059 -13.955 1.00 76.19 605 GLN A C 1
ATOM 4606 O O . GLN A 1 605 ? 9.873 -3.226 -13.578 1.00 76.19 605 GLN A O 1
ATOM 4611 N N . THR A 1 606 ? 10.096 -1.749 -15.241 1.00 59.44 606 THR A N 1
ATOM 4612 C CA . THR A 1 606 ? 10.081 -2.736 -16.339 1.00 59.44 606 THR A CA 1
ATOM 4613 C C . THR A 1 606 ? 11.228 -3.755 -16.295 1.00 59.44 606 THR A C 1
ATOM 4615 O O . THR A 1 606 ? 11.157 -4.791 -16.942 1.00 59.44 606 THR A O 1
ATOM 4618 N N . TRP A 1 607 ? 12.284 -3.492 -15.518 1.00 67.94 607 TRP A N 1
ATOM 4619 C CA . TRP A 1 607 ? 13.436 -4.384 -15.319 1.00 67.94 607 TRP A CA 1
ATOM 4620 C C . TRP A 1 607 ? 13.371 -5.200 -14.021 1.00 67.94 607 TRP A C 1
ATOM 4622 O O . TRP A 1 607 ? 14.333 -5.886 -13.685 1.00 67.94 607 TRP A O 1
ATOM 4632 N N . ALA A 1 608 ? 12.280 -5.104 -13.257 1.00 71.88 608 ALA A N 1
ATOM 4633 C CA . ALA A 1 608 ? 12.203 -5.663 -11.911 1.00 71.88 608 ALA A CA 1
ATOM 4634 C C . ALA A 1 608 ? 12.194 -7.195 -11.853 1.00 71.88 608 ALA A C 1
ATOM 4636 O O . ALA A 1 608 ? 12.758 -7.766 -10.920 1.00 71.88 608 ALA A O 1
ATOM 4637 N N . ALA A 1 609 ? 11.536 -7.852 -12.814 1.00 69.25 609 ALA A N 1
ATOM 4638 C CA . ALA A 1 609 ? 11.223 -9.279 -12.736 1.00 69.25 609 ALA A CA 1
ATOM 4639 C C . ALA A 1 609 ? 12.463 -10.178 -12.525 1.00 69.25 609 ALA A C 1
ATOM 4641 O O . ALA A 1 609 ? 12.457 -10.955 -11.566 1.00 69.25 609 ALA A O 1
ATOM 4642 N N . PRO A 1 610 ? 13.570 -10.024 -13.287 1.00 71.62 610 PRO A N 1
ATOM 4643 C CA . PRO A 1 610 ? 14.754 -10.875 -13.126 1.00 71.62 610 PRO A CA 1
ATOM 4644 C C . PRO A 1 610 ? 15.474 -10.715 -11.779 1.00 71.62 610 PRO A C 1
ATOM 4646 O O . PRO A 1 610 ? 16.304 -11.540 -11.420 1.00 71.62 610 PRO A O 1
ATOM 4649 N N . LEU A 1 611 ? 15.207 -9.644 -11.025 1.00 73.75 611 LEU A N 1
ATOM 4650 C CA . LEU A 1 611 ? 15.874 -9.396 -9.741 1.00 73.75 611 LEU A CA 1
ATOM 4651 C C . LEU A 1 611 ? 15.241 -10.140 -8.572 1.00 73.75 611 LEU A C 1
ATOM 4653 O O . LEU A 1 611 ? 15.855 -10.259 -7.514 1.00 73.75 611 LEU A O 1
ATOM 4657 N N . LEU A 1 612 ? 13.988 -10.556 -8.739 1.00 80.12 612 LEU A N 1
ATOM 4658 C CA . LEU A 1 612 ? 13.229 -11.277 -7.724 1.00 80.12 612 LEU A CA 1
ATOM 4659 C C . LEU A 1 612 ? 13.304 -12.789 -7.914 1.00 80.12 612 LEU A C 1
ATOM 4661 O O . LEU A 1 612 ? 12.972 -13.535 -6.989 1.00 80.12 612 LEU A O 1
ATOM 4665 N N . GLU A 1 613 ? 13.747 -13.238 -9.086 1.00 78.81 613 GLU A N 1
ATOM 4666 C CA . GLU A 1 613 ? 13.957 -14.648 -9.374 1.00 78.81 613 GLU A CA 1
ATOM 4667 C C . GLU A 1 613 ? 14.947 -15.239 -8.360 1.00 78.81 613 GLU A C 1
ATOM 4669 O O . GLU A 1 613 ? 16.020 -14.695 -8.112 1.00 78.81 613 GLU A O 1
ATOM 4674 N N . GLY A 1 614 ? 14.540 -16.307 -7.675 1.00 81.62 614 GLY A N 1
ATOM 4675 C CA . GLY A 1 614 ? 15.301 -16.912 -6.577 1.00 81.62 614 GLY A CA 1
ATOM 4676 C C . GLY A 1 614 ? 15.199 -16.191 -5.224 1.00 81.62 614 GLY A C 1
ATOM 4677 O O . GLY A 1 614 ? 15.148 -16.872 -4.209 1.00 81.62 614 GLY A O 1
ATOM 4678 N N . ALA A 1 615 ? 15.086 -14.858 -5.172 1.00 90.62 615 ALA A N 1
ATOM 4679 C CA . ALA A 1 615 ? 15.011 -14.099 -3.911 1.00 90.62 615 ALA A CA 1
ATOM 4680 C C . ALA A 1 615 ? 13.597 -14.019 -3.302 1.00 90.62 615 ALA A C 1
ATOM 4682 O O . ALA A 1 615 ? 13.442 -13.727 -2.114 1.00 90.62 615 ALA A O 1
ATOM 4683 N N . LEU A 1 616 ? 12.548 -14.223 -4.101 1.00 90.31 616 LEU A N 1
ATOM 4684 C CA . LEU A 1 616 ? 11.166 -13.980 -3.678 1.00 90.31 616 LEU A CA 1
ATOM 4685 C C . LEU A 1 616 ? 10.583 -15.084 -2.771 1.00 90.31 616 LEU A C 1
ATOM 4687 O O . LEU A 1 616 ? 9.722 -14.797 -1.936 1.00 90.31 616 LEU A O 1
ATOM 4691 N N . GLY A 1 617 ? 11.057 -16.325 -2.919 1.00 90.12 617 GLY A N 1
ATOM 4692 C CA . GLY A 1 617 ? 10.535 -17.497 -2.205 1.00 90.12 617 GLY A CA 1
ATOM 4693 C C . GLY A 1 617 ? 9.119 -17.910 -2.627 1.00 90.12 617 GLY A C 1
ATOM 4694 O O . GLY A 1 617 ? 8.448 -17.231 -3.412 1.00 90.12 617 GLY A O 1
ATOM 4695 N N . ALA A 1 618 ? 8.643 -19.033 -2.085 1.00 89.94 618 ALA A N 1
ATOM 4696 C CA . ALA A 1 618 ? 7.326 -19.581 -2.415 1.00 89.94 618 ALA A CA 1
ATOM 4697 C C . ALA A 1 618 ? 6.200 -18.644 -1.956 1.00 89.94 618 ALA A C 1
ATOM 4699 O O . ALA A 1 618 ? 5.222 -18.419 -2.674 1.00 89.94 618 ALA A O 1
ATOM 4700 N N . ARG A 1 619 ? 6.357 -18.030 -0.777 1.00 91.69 619 ARG A N 1
ATOM 4701 C CA . ARG A 1 619 ? 5.373 -17.095 -0.228 1.00 91.69 619 ARG A CA 1
ATOM 4702 C C . ARG A 1 619 ? 5.291 -15.795 -1.005 1.00 91.69 619 ARG A C 1
ATOM 4704 O O . ARG A 1 619 ? 4.196 -15.260 -1.155 1.00 91.69 619 ARG A O 1
ATOM 4711 N N . GLY A 1 620 ? 6.415 -15.268 -1.482 1.00 91.94 620 GLY A N 1
ATOM 4712 C CA . GLY A 1 620 ? 6.404 -14.049 -2.280 1.00 91.94 620 GLY A CA 1
ATOM 4713 C C . GLY A 1 620 ? 5.780 -14.272 -3.660 1.00 91.94 620 GLY A C 1
ATOM 4714 O O . GLY A 1 620 ? 4.993 -13.433 -4.090 1.00 91.94 620 GLY A O 1
ATOM 4715 N N . GLN A 1 621 ? 6.028 -15.423 -4.301 1.00 88.62 621 GLN A N 1
ATOM 4716 C CA . GLN A 1 621 ? 5.348 -15.804 -5.548 1.00 88.62 621 GLN A CA 1
ATOM 4717 C C . GLN A 1 621 ? 3.835 -15.952 -5.341 1.00 88.62 621 GLN A C 1
ATOM 4719 O O . GLN A 1 621 ? 3.042 -15.373 -6.083 1.00 88.62 621 GLN A O 1
ATOM 4724 N N . TRP A 1 622 ? 3.433 -16.670 -4.289 1.00 90.44 622 TRP A N 1
ATOM 4725 C CA . TRP A 1 622 ? 2.029 -16.836 -3.908 1.00 90.44 622 TRP A CA 1
ATOM 4726 C C . TRP A 1 622 ? 1.335 -15.498 -3.604 1.00 90.44 622 TRP A C 1
ATOM 4728 O O . TRP A 1 622 ? 0.181 -15.284 -3.977 1.00 90.44 622 TRP A O 1
ATOM 4738 N N . LEU A 1 623 ? 2.032 -14.572 -2.942 1.00 91.88 623 LEU A N 1
ATOM 4739 C CA . LEU A 1 623 ? 1.515 -13.238 -2.644 1.00 91.88 623 LEU A CA 1
ATOM 4740 C C . LEU A 1 623 ? 1.373 -12.391 -3.919 1.00 91.88 623 LEU A C 1
ATOM 4742 O O . LEU A 1 623 ? 0.357 -11.719 -4.097 1.00 91.88 623 LEU A O 1
ATOM 4746 N N . ALA A 1 624 ? 2.373 -12.430 -4.804 1.00 88.44 624 ALA A N 1
ATOM 4747 C CA . ALA A 1 624 ? 2.375 -11.697 -6.067 1.00 88.44 624 ALA A CA 1
ATOM 4748 C C . ALA A 1 624 ? 1.229 -12.142 -6.990 1.00 88.44 624 ALA A C 1
ATOM 4750 O O . ALA A 1 624 ? 0.554 -11.293 -7.565 1.00 88.44 624 ALA A O 1
ATOM 4751 N N . ALA A 1 625 ? 0.927 -13.444 -7.044 1.00 83.81 625 ALA A N 1
ATOM 4752 C CA . ALA A 1 625 ? -0.172 -14.000 -7.840 1.00 83.81 625 ALA A CA 1
ATOM 4753 C C . ALA A 1 625 ? -1.570 -13.504 -7.417 1.00 83.81 625 ALA A C 1
ATOM 4755 O O . ALA A 1 625 ? -2.520 -13.564 -8.195 1.00 83.81 625 ALA A O 1
ATOM 4756 N N . GLN A 1 626 ? -1.713 -12.967 -6.204 1.00 85.94 626 GLN A N 1
ATOM 4757 C CA . GLN A 1 626 ? -2.993 -12.465 -5.697 1.00 85.94 626 GLN A CA 1
ATOM 4758 C C . GLN A 1 626 ? -3.201 -10.963 -5.931 1.00 85.94 626 GLN A C 1
ATOM 4760 O O . GLN A 1 626 ? -4.329 -10.485 -5.811 1.00 85.94 626 GLN A O 1
ATOM 4765 N N . ASN A 1 627 ? -2.149 -10.206 -6.264 1.00 85.62 627 ASN A N 1
ATOM 4766 C CA . ASN A 1 627 ? -2.226 -8.761 -6.469 1.00 85.62 627 ASN A CA 1
ATOM 4767 C C . ASN A 1 627 ? -1.852 -8.391 -7.914 1.00 85.62 627 ASN A C 1
ATOM 4769 O O . ASN A 1 627 ? -0.681 -8.528 -8.266 1.00 85.62 627 ASN A O 1
ATOM 4773 N N . PRO A 1 628 ? -2.784 -7.859 -8.731 1.00 78.44 628 PRO A N 1
ATOM 4774 C CA . PRO A 1 628 ? -2.495 -7.451 -10.108 1.00 78.44 628 PRO A CA 1
ATOM 4775 C C . PRO A 1 628 ? -1.270 -6.535 -10.256 1.00 78.44 628 PRO A C 1
ATOM 4777 O O . PRO A 1 628 ? -0.506 -6.697 -11.202 1.00 78.44 628 PRO A O 1
ATOM 4780 N N . ASP A 1 629 ? -1.039 -5.629 -9.299 1.00 81.56 629 ASP A N 1
ATOM 4781 C CA . ASP A 1 629 ? 0.103 -4.700 -9.310 1.00 81.56 629 ASP A CA 1
ATOM 4782 C C . ASP A 1 629 ? 1.466 -5.414 -9.199 1.00 81.56 629 ASP A C 1
ATOM 4784 O O . ASP A 1 629 ? 2.504 -4.809 -9.458 1.00 81.56 629 ASP A O 1
ATOM 4788 N N . TRP A 1 630 ? 1.498 -6.679 -8.772 1.00 86.62 630 TRP A N 1
ATOM 4789 C CA . TRP A 1 630 ? 2.729 -7.434 -8.502 1.00 86.62 630 TRP A CA 1
ATOM 4790 C C . TRP A 1 630 ? 2.970 -8.581 -9.477 1.00 86.62 630 TRP A C 1
ATOM 4792 O O . TRP A 1 630 ? 3.894 -9.367 -9.288 1.00 86.62 630 TRP A O 1
ATOM 4802 N N . PHE A 1 631 ? 2.181 -8.665 -10.544 1.00 76.94 631 PHE A N 1
ATOM 4803 C CA . PHE A 1 631 ? 2.241 -9.774 -11.496 1.00 76.94 631 PHE A CA 1
ATOM 4804 C C . PHE A 1 631 ? 3.584 -9.909 -12.207 1.00 76.94 631 PHE A C 1
ATOM 4806 O O . PHE A 1 631 ? 3.996 -11.026 -12.508 1.00 76.94 631 PHE A O 1
ATOM 4813 N N . PHE A 1 632 ? 4.319 -8.807 -12.375 1.00 76.69 632 PHE A N 1
ATOM 4814 C CA . PHE A 1 632 ? 5.689 -8.828 -12.895 1.00 76.69 632 PHE A CA 1
ATOM 4815 C C . PHE A 1 632 ? 6.625 -9.757 -12.092 1.00 76.69 632 PHE A C 1
ATOM 4817 O O . PHE A 1 632 ? 7.625 -10.225 -12.623 1.00 76.69 632 PHE A O 1
ATOM 4824 N N . ALA A 1 633 ? 6.323 -10.018 -10.814 1.00 80.44 633 ALA A N 1
ATOM 4825 C CA . ALA A 1 633 ? 7.128 -10.851 -9.924 1.00 80.44 633 ALA A CA 1
ATOM 4826 C C . ALA A 1 633 ? 6.724 -12.338 -9.936 1.00 80.44 633 ALA A C 1
ATOM 4828 O O . ALA A 1 633 ? 7.392 -13.157 -9.303 1.00 80.44 633 ALA A O 1
ATOM 4829 N N . VAL A 1 634 ? 5.624 -12.699 -10.606 1.00 76.69 634 VAL A N 1
ATOM 4830 C CA . VAL A 1 634 ? 5.115 -14.075 -10.632 1.00 76.69 634 VAL A CA 1
ATOM 4831 C C . VAL A 1 634 ? 5.938 -14.903 -11.609 1.00 76.69 634 VAL A C 1
ATOM 4833 O O . VAL A 1 634 ? 6.049 -14.573 -12.793 1.00 76.69 634 VAL A O 1
ATOM 4836 N N . ASP A 1 635 ? 6.511 -16.007 -11.129 1.00 70.38 635 ASP A N 1
ATOM 4837 C CA . ASP A 1 635 ? 7.158 -16.968 -12.014 1.00 70.38 635 ASP A CA 1
ATOM 4838 C C . ASP A 1 635 ? 6.104 -17.721 -12.863 1.00 70.38 635 ASP A C 1
ATOM 4840 O O . ASP A 1 635 ? 5.068 -18.089 -12.334 1.00 70.38 635 ASP A O 1
ATOM 4844 N N . THR A 1 636 ? 6.329 -17.961 -14.162 1.00 60.38 636 THR A N 1
ATOM 4845 C CA . THR A 1 636 ? 5.394 -18.683 -15.052 1.00 60.38 636 THR A CA 1
ATOM 4846 C C . THR A 1 636 ? 5.354 -20.156 -14.712 1.00 60.38 636 THR A C 1
ATOM 4848 O O . THR A 1 636 ? 4.345 -20.806 -14.947 1.00 60.38 636 THR A O 1
ATOM 4851 N N . ALA A 1 637 ? 6.444 -20.676 -14.145 1.00 53.69 637 ALA A N 1
ATOM 4852 C CA . ALA A 1 637 ? 6.496 -22.025 -13.609 1.00 53.69 637 ALA A CA 1
ATOM 4853 C C . ALA A 1 637 ? 5.891 -22.129 -12.196 1.00 53.69 637 ALA A C 1
ATOM 4855 O O . ALA A 1 637 ? 5.789 -23.234 -11.661 1.00 53.69 637 ALA A O 1
ATOM 4856 N N . ALA A 1 638 ? 5.499 -21.014 -11.563 1.00 60.12 638 ALA A N 1
ATOM 4857 C CA . ALA A 1 638 ? 4.891 -21.064 -10.241 1.00 60.12 638 ALA A CA 1
ATOM 4858 C C . ALA A 1 638 ? 3.533 -21.770 -10.306 1.00 60.12 638 ALA A C 1
ATOM 4860 O O . ALA A 1 638 ? 2.734 -21.548 -11.210 1.00 60.12 638 ALA A O 1
ATOM 4861 N N . GLN A 1 639 ? 3.225 -22.554 -9.275 1.00 57.38 639 GLN A N 1
ATOM 4862 C CA . GLN A 1 639 ? 1.966 -23.299 -9.161 1.00 57.38 639 GLN A CA 1
ATOM 4863 C C . GLN A 1 639 ? 0.701 -22.414 -9.237 1.00 57.38 639 GLN A C 1
ATOM 4865 O O . GLN A 1 639 ? -0.383 -22.919 -9.508 1.00 57.38 639 GLN A O 1
ATOM 4870 N N . HIS A 1 640 ? 0.840 -21.105 -9.005 1.00 60.22 640 HIS A N 1
ATOM 4871 C CA . HIS A 1 640 ? -0.237 -20.110 -9.031 1.00 60.22 640 HIS A CA 1
ATOM 4872 C C . HIS A 1 640 ? -0.053 -19.067 -10.150 1.00 60.22 640 HIS A C 1
ATOM 4874 O O . HIS A 1 640 ? -0.576 -17.958 -10.049 1.00 60.22 640 HIS A O 1
ATOM 4880 N N . ALA A 1 641 ? 0.746 -19.377 -11.175 1.00 61.38 641 ALA A N 1
ATOM 4881 C CA . ALA A 1 641 ? 0.927 -18.502 -12.325 1.00 61.38 641 ALA A CA 1
ATOM 4882 C C . ALA A 1 641 ? -0.362 -18.399 -13.161 1.00 61.38 641 ALA A C 1
ATOM 4884 O O . ALA A 1 641 ? -1.097 -19.385 -13.252 1.00 61.38 641 ALA A O 1
ATOM 4885 N N . PRO A 1 642 ? -0.623 -17.248 -13.808 1.00 61.50 642 PRO A N 1
ATOM 4886 C CA . PRO A 1 642 ? -1.682 -17.138 -14.806 1.00 61.50 642 PRO A CA 1
ATOM 4887 C C . PRO A 1 642 ? -1.497 -18.168 -15.927 1.00 61.50 642 PRO A C 1
ATOM 4889 O O . PRO A 1 642 ? -0.383 -18.415 -16.394 1.00 61.50 642 PRO A O 1
ATOM 4892 N N . THR A 1 643 ? -2.604 -18.749 -16.361 1.00 68.81 643 THR A N 1
ATOM 4893 C CA . THR A 1 643 ? -2.704 -19.779 -17.396 1.00 68.81 643 THR A CA 1
ATOM 4894 C C . THR A 1 643 ? -3.274 -19.205 -18.696 1.00 68.81 643 THR A C 1
ATOM 4896 O O . THR A 1 643 ? -3.790 -18.091 -18.737 1.00 68.81 643 THR A O 1
ATOM 4899 N N . GLU A 1 644 ? -3.241 -19.982 -19.781 1.00 69.44 644 GLU A N 1
ATOM 4900 C CA . GLU A 1 644 ? -3.887 -19.604 -21.049 1.00 69.44 644 GLU A CA 1
ATOM 4901 C C . GLU A 1 644 ? -5.406 -19.384 -20.898 1.00 69.44 644 GLU A C 1
ATOM 4903 O O . GLU A 1 644 ? -5.985 -18.558 -21.597 1.00 69.44 644 GLU A O 1
ATOM 4908 N N . ALA A 1 645 ? -6.060 -20.044 -19.935 1.00 69.50 645 ALA A N 1
ATOM 4909 C CA . ALA A 1 645 ? -7.467 -19.782 -19.633 1.00 69.50 645 ALA A CA 1
ATOM 4910 C C . ALA A 1 645 ? -7.687 -18.340 -19.138 1.00 69.50 645 ALA A C 1
ATOM 4912 O O . ALA A 1 645 ? -8.687 -17.712 -19.493 1.00 69.50 645 ALA A O 1
ATOM 4913 N N . ASP A 1 646 ? -6.724 -17.796 -18.390 1.00 67.12 646 ASP A N 1
ATOM 4914 C CA . ASP A 1 646 ? -6.783 -16.440 -17.852 1.00 67.12 646 ASP A CA 1
ATOM 4915 C C . ASP A 1 646 ? -6.612 -15.384 -18.956 1.00 67.12 646 ASP A C 1
ATOM 4917 O O . ASP A 1 646 ? -7.241 -14.331 -18.884 1.00 67.12 646 ASP A O 1
ATOM 4921 N N . TRP A 1 647 ? -5.873 -15.677 -20.041 1.00 77.00 647 TRP A N 1
ATOM 4922 C CA . TRP A 1 647 ? -5.693 -14.771 -21.194 1.00 77.00 647 TRP A CA 1
ATOM 4923 C C . TRP A 1 647 ? -7.018 -14.282 -21.794 1.00 77.00 647 TRP A C 1
ATOM 4925 O O . TRP A 1 647 ? -7.113 -13.133 -22.229 1.00 77.00 647 TRP A O 1
ATOM 4935 N N . HIS A 1 648 ? -8.046 -15.132 -21.807 1.00 70.81 648 HIS A N 1
ATOM 4936 C CA . HIS A 1 648 ? -9.349 -14.791 -22.376 1.00 70.81 648 HIS A CA 1
ATOM 4937 C C . HIS A 1 648 ? -10.262 -14.021 -21.412 1.00 70.81 648 HIS A C 1
ATOM 4939 O O . HIS A 1 648 ? -11.200 -13.364 -21.863 1.00 70.81 648 HIS A O 1
ATOM 4945 N N . THR A 1 649 ? -10.002 -14.081 -20.104 1.00 68.38 649 THR A N 1
ATOM 4946 C CA . THR A 1 649 ? -10.859 -13.483 -19.065 1.00 68.38 649 THR A CA 1
ATOM 4947 C C . THR A 1 649 ? -10.225 -12.290 -18.356 1.00 68.38 649 THR A C 1
ATOM 4949 O O . THR A 1 649 ? -10.935 -11.509 -17.719 1.00 68.38 649 THR A O 1
ATOM 4952 N N . ASP A 1 650 ? -8.906 -12.134 -18.450 1.00 67.12 650 ASP A N 1
ATOM 4953 C CA . ASP A 1 650 ? -8.168 -11.112 -17.725 1.00 67.12 650 ASP A CA 1
ATOM 4954 C C . ASP A 1 650 ? -8.238 -9.719 -18.386 1.00 67.12 650 ASP A C 1
ATOM 4956 O O . ASP A 1 650 ? -8.222 -9.584 -19.615 1.00 67.12 650 ASP A O 1
ATOM 4960 N N . PRO A 1 651 ? -8.226 -8.638 -17.581 1.00 68.25 651 PRO A N 1
ATOM 4961 C CA . PRO A 1 651 ? -8.070 -7.272 -18.075 1.00 68.25 651 PRO A CA 1
ATOM 4962 C C . PRO A 1 651 ? -6.783 -7.062 -18.894 1.00 68.25 651 PRO A C 1
ATOM 4964 O O . PRO A 1 651 ? -5.755 -7.690 -18.641 1.00 68.25 651 PRO A O 1
ATOM 4967 N N . HIS A 1 652 ? -6.799 -6.092 -19.819 1.00 68.44 652 HIS A N 1
ATOM 4968 C CA . HIS A 1 652 ? -5.687 -5.816 -20.746 1.00 68.44 652 HIS A CA 1
ATOM 4969 C C . HIS A 1 652 ? -4.278 -5.738 -20.112 1.00 68.44 652 HIS A C 1
ATOM 4971 O O . HIS A 1 652 ? -3.371 -6.345 -20.680 1.00 68.44 652 HIS A O 1
ATOM 4977 N N . PRO A 1 653 ? -4.052 -5.083 -18.951 1.00 64.88 653 PRO A N 1
ATOM 4978 C CA . PRO A 1 653 ? -2.714 -5.027 -18.349 1.00 64.88 653 PRO A CA 1
ATOM 4979 C C . PRO A 1 653 ? -2.166 -6.401 -17.940 1.00 64.88 653 PRO A C 1
ATOM 4981 O O . PRO A 1 653 ? -0.968 -6.648 -18.049 1.00 64.88 653 PRO A O 1
ATOM 4984 N N . ARG A 1 654 ? -3.042 -7.319 -17.507 1.00 68.88 654 ARG A N 1
ATOM 4985 C CA . ARG A 1 654 ? -2.652 -8.691 -17.152 1.00 68.88 654 ARG A CA 1
ATOM 4986 C C . ARG A 1 654 ? -2.287 -9.504 -18.390 1.00 68.88 654 ARG A C 1
ATOM 4988 O O . ARG A 1 654 ? -1.266 -10.183 -18.390 1.00 68.88 654 ARG A O 1
ATOM 4995 N N . ARG A 1 655 ? -3.071 -9.361 -19.463 1.00 78.44 655 ARG A N 1
ATOM 4996 C CA . ARG A 1 655 ? -2.782 -9.968 -20.770 1.00 78.44 655 ARG A CA 1
ATOM 4997 C C . ARG A 1 655 ? -1.431 -9.505 -21.319 1.00 78.44 655 ARG A C 1
ATOM 4999 O O . ARG A 1 655 ? -0.629 -10.335 -21.732 1.00 78.44 655 ARG A O 1
ATOM 5006 N N . GLN A 1 656 ? -1.146 -8.204 -21.265 1.00 74.50 656 GLN A N 1
ATOM 5007 C CA . GLN A 1 656 ? 0.134 -7.658 -21.720 1.00 74.50 656 GLN A CA 1
ATOM 5008 C C . GLN A 1 656 ? 1.322 -8.258 -20.951 1.00 74.50 656 GLN A C 1
ATOM 5010 O O . GLN A 1 656 ? 2.243 -8.765 -21.579 1.00 74.50 656 GLN A O 1
ATOM 5015 N N . LEU A 1 657 ? 1.284 -8.275 -19.614 1.00 69.69 657 LEU A N 1
ATOM 5016 C CA . LEU A 1 657 ? 2.373 -8.836 -18.799 1.00 69.69 657 LEU A CA 1
ATOM 5017 C C . LEU A 1 657 ? 2.586 -10.337 -19.049 1.00 69.69 657 LEU A C 1
ATOM 5019 O O . LEU A 1 657 ? 3.726 -10.799 -19.116 1.00 69.69 657 LEU A O 1
ATOM 5023 N N . PHE A 1 658 ? 1.500 -11.099 -19.221 1.00 75.69 658 PHE A N 1
ATOM 5024 C CA . PHE A 1 658 ? 1.584 -12.510 -19.601 1.00 75.69 658 PHE A CA 1
ATOM 5025 C C . PHE A 1 658 ? 2.300 -12.683 -20.947 1.00 75.69 658 PHE A C 1
ATOM 5027 O O . PHE A 1 658 ? 3.218 -13.496 -21.066 1.00 75.69 658 PHE A O 1
ATOM 5034 N N . LEU A 1 659 ? 1.936 -11.865 -21.939 1.00 79.25 659 LEU A N 1
ATOM 5035 C CA . LEU A 1 659 ? 2.556 -11.879 -23.258 1.00 79.25 659 LEU A CA 1
ATOM 5036 C C . LEU A 1 659 ? 4.041 -11.491 -23.209 1.00 79.25 659 LEU A C 1
ATOM 5038 O O . LEU A 1 659 ? 4.855 -12.181 -23.812 1.00 79.25 659 LEU A O 1
ATOM 5042 N N . GLU A 1 660 ? 4.411 -10.437 -22.476 1.00 77.06 660 GLU A N 1
ATOM 5043 C CA . GLU A 1 660 ? 5.810 -10.008 -22.307 1.00 77.06 660 GLU A CA 1
ATOM 5044 C C . GLU A 1 660 ? 6.689 -11.145 -21.780 1.00 77.06 660 GLU A C 1
ATOM 5046 O O . GLU A 1 660 ? 7.812 -11.349 -22.241 1.00 77.06 660 GLU A O 1
ATOM 5051 N N . LYS A 1 661 ? 6.159 -11.935 -20.848 1.00 72.38 661 LYS A N 1
ATOM 5052 C CA . LYS A 1 661 ? 6.884 -13.066 -20.285 1.00 72.38 661 LYS A CA 1
ATOM 5053 C C . LYS A 1 661 ? 6.947 -14.269 -21.221 1.00 72.38 661 LYS A C 1
ATOM 5055 O O . LYS A 1 661 ? 7.989 -14.923 -21.322 1.00 72.38 661 LYS A O 1
ATOM 5060 N N . LEU A 1 662 ? 5.856 -14.548 -21.928 1.00 77.69 662 LEU A N 1
ATOM 5061 C CA . LEU A 1 662 ? 5.817 -15.611 -22.924 1.00 77.69 662 LEU A CA 1
ATOM 5062 C C . LEU A 1 662 ? 6.778 -15.314 -24.081 1.00 77.69 662 LEU A C 1
ATOM 5064 O O . LEU A 1 662 ? 7.480 -16.204 -24.535 1.00 77.69 662 LEU A O 1
ATOM 5068 N N . LEU A 1 663 ? 6.906 -14.051 -24.490 1.00 79.12 663 LEU A N 1
ATOM 5069 C CA . LEU A 1 663 ? 7.863 -13.620 -25.510 1.00 79.12 663 LEU A CA 1
ATOM 5070 C C . LEU A 1 663 ? 9.320 -13.954 -25.144 1.00 79.12 663 LEU A C 1
ATOM 5072 O O . LEU A 1 663 ? 10.107 -14.288 -26.028 1.00 79.12 663 LEU A O 1
ATOM 5076 N N . LEU A 1 664 ? 9.676 -13.922 -23.858 1.00 73.38 664 LEU A N 1
ATOM 5077 C CA . LEU A 1 664 ? 11.019 -14.269 -23.378 1.00 73.38 664 LEU A CA 1
ATOM 5078 C C . LEU A 1 664 ? 11.268 -15.782 -23.266 1.00 73.38 664 LEU A C 1
ATOM 5080 O O . LEU A 1 664 ? 12.423 -16.201 -23.237 1.00 73.38 664 LEU A O 1
ATOM 5084 N N . THR A 1 665 ? 10.211 -16.592 -23.174 1.00 72.25 665 THR A N 1
ATOM 5085 C CA . THR A 1 665 ? 10.299 -18.019 -22.813 1.00 72.25 665 THR A CA 1
ATOM 5086 C C . THR A 1 665 ? 9.857 -18.958 -23.939 1.00 72.25 665 THR A C 1
ATOM 5088 O O . THR A 1 665 ? 10.525 -19.958 -24.190 1.00 72.25 665 THR A O 1
ATOM 5091 N N . ASP A 1 666 ? 8.780 -18.622 -24.650 1.00 77.88 666 ASP A N 1
ATOM 5092 C CA . ASP A 1 666 ? 8.224 -19.335 -25.805 1.00 77.88 666 ASP A CA 1
ATOM 5093 C C . ASP A 1 666 ? 7.618 -18.335 -26.826 1.00 77.88 666 ASP A C 1
ATOM 5095 O O . ASP A 1 666 ? 6.399 -18.116 -26.882 1.00 77.88 666 ASP A O 1
ATOM 5099 N N . PRO A 1 667 ? 8.457 -17.696 -27.664 1.00 81.25 667 PRO A N 1
ATOM 5100 C CA . PRO A 1 667 ? 8.000 -16.686 -28.618 1.00 81.25 667 PRO A CA 1
ATOM 5101 C C . PRO A 1 667 ? 7.079 -17.251 -29.711 1.00 81.25 667 PRO A C 1
ATOM 5103 O O . PRO A 1 667 ? 6.268 -16.505 -30.262 1.00 81.25 667 PRO A O 1
ATOM 5106 N N . ALA A 1 668 ? 7.164 -18.549 -30.022 1.00 82.31 668 ALA A N 1
ATOM 5107 C CA . ALA A 1 668 ? 6.279 -19.191 -30.995 1.00 82.31 668 ALA A CA 1
ATOM 5108 C C . ALA A 1 668 ? 4.846 -19.289 -30.451 1.00 82.31 668 ALA A C 1
ATOM 5110 O O . ALA A 1 668 ? 3.878 -19.022 -31.166 1.00 82.31 668 ALA A O 1
ATOM 5111 N N . HIS A 1 669 ? 4.694 -19.608 -29.164 1.00 84.25 669 HIS A N 1
ATOM 5112 C CA . HIS A 1 669 ? 3.392 -19.566 -28.508 1.00 84.25 669 HIS A CA 1
ATOM 5113 C C . HIS A 1 669 ? 2.836 -18.136 -28.440 1.00 84.25 669 HIS A C 1
ATOM 5115 O O . HIS A 1 669 ? 1.683 -17.917 -28.816 1.00 84.25 669 HIS A O 1
ATOM 5121 N N . ALA A 1 670 ? 3.656 -17.147 -28.077 1.00 86.06 670 ALA A N 1
ATOM 5122 C CA . ALA A 1 670 ? 3.241 -15.743 -28.092 1.00 86.06 670 ALA A CA 1
ATOM 5123 C C . ALA A 1 670 ? 2.728 -15.290 -29.475 1.00 86.06 670 ALA A C 1
ATOM 5125 O O . ALA A 1 670 ? 1.703 -14.609 -29.560 1.00 86.06 670 ALA A O 1
ATOM 5126 N N . ALA A 1 671 ? 3.386 -15.714 -30.562 1.00 87.19 671 ALA A N 1
ATOM 5127 C CA . ALA A 1 671 ? 2.951 -15.414 -31.927 1.00 87.19 671 ALA A CA 1
ATOM 5128 C C . ALA A 1 671 ? 1.548 -15.966 -32.241 1.00 87.19 671 ALA A C 1
ATOM 5130 O O . ALA A 1 671 ? 0.751 -15.259 -32.863 1.00 87.19 671 ALA A O 1
ATOM 5131 N N . ARG A 1 672 ? 1.228 -17.188 -31.781 1.00 88.06 672 ARG A N 1
ATOM 5132 C CA . ARG A 1 672 ? -0.103 -17.805 -31.946 1.00 88.06 672 ARG A CA 1
ATOM 5133 C C . ARG A 1 672 ? -1.186 -17.052 -31.170 1.00 88.06 672 ARG A C 1
ATOM 5135 O O . ARG A 1 672 ? -2.203 -16.698 -31.755 1.00 88.06 672 ARG A O 1
ATOM 5142 N N . LEU A 1 673 ? -0.939 -16.716 -29.901 1.00 88.75 673 LEU A N 1
ATOM 5143 C CA . LEU A 1 673 ? -1.902 -15.954 -29.091 1.00 88.75 673 LEU A CA 1
ATOM 5144 C C . LEU A 1 673 ? -2.190 -14.568 -29.680 1.00 88.75 673 LEU A C 1
ATOM 5146 O O . LEU A 1 673 ? -3.335 -14.112 -29.687 1.00 88.75 673 LEU A O 1
ATOM 5150 N N . LEU A 1 674 ? -1.158 -13.900 -30.202 1.00 90.25 674 LEU A N 1
ATOM 5151 C CA . LEU A 1 674 ? -1.318 -12.627 -30.901 1.00 90.25 674 LEU A CA 1
ATOM 5152 C C . LEU A 1 674 ? -2.105 -12.780 -32.209 1.00 90.25 674 LEU A C 1
ATOM 5154 O O . LEU A 1 674 ? -2.928 -11.913 -32.507 1.00 90.25 674 LEU A O 1
ATOM 5158 N N . ALA A 1 675 ? -1.883 -13.861 -32.966 1.00 89.62 675 ALA A N 1
ATOM 5159 C CA . ALA A 1 675 ? -2.621 -14.151 -34.198 1.00 89.62 675 ALA A CA 1
ATOM 5160 C C . ALA A 1 675 ? -4.128 -14.271 -33.945 1.00 89.62 675 ALA A C 1
ATOM 5162 O O . ALA A 1 675 ? -4.922 -13.698 -34.692 1.00 89.62 675 ALA A O 1
ATOM 5163 N N . ASP A 1 676 ? -4.502 -14.955 -32.865 1.00 87.69 676 ASP A N 1
ATOM 5164 C CA . ASP A 1 676 ? -5.900 -15.200 -32.516 1.00 87.69 676 ASP A CA 1
ATOM 5165 C C . ASP A 1 676 ? -6.581 -13.957 -31.925 1.00 87.69 676 ASP A C 1
ATOM 5167 O O . ASP A 1 676 ? -7.746 -13.670 -32.226 1.00 87.69 676 ASP A O 1
ATOM 5171 N N . ALA A 1 677 ? -5.861 -13.196 -31.095 1.00 89.38 677 ALA A N 1
ATOM 5172 C CA . ALA A 1 677 ? -6.428 -12.065 -30.370 1.00 89.38 677 ALA A CA 1
ATOM 5173 C C . ALA A 1 677 ? -6.507 -10.782 -31.203 1.00 89.38 677 ALA A C 1
ATOM 5175 O O . ALA A 1 677 ? -7.569 -10.164 -31.265 1.00 89.38 677 ALA A O 1
ATOM 5176 N N . LEU A 1 678 ? -5.411 -10.364 -31.852 1.00 91.19 678 LEU A N 1
ATOM 5177 C CA . LEU A 1 678 ? -5.313 -9.037 -32.478 1.00 91.19 678 LEU A CA 1
ATOM 5178 C C . LEU A 1 678 ? -6.474 -8.709 -33.438 1.00 91.19 678 LEU A C 1
ATOM 5180 O O . LEU A 1 678 ? -6.966 -7.583 -33.358 1.00 91.19 678 LEU A O 1
ATOM 5184 N N . PRO A 1 679 ? -6.979 -9.625 -34.293 1.00 89.25 679 PRO A N 1
ATOM 5185 C CA . PRO A 1 679 ? -8.095 -9.325 -35.197 1.00 89.25 679 PRO A CA 1
ATOM 5186 C C . PRO A 1 679 ? -9.409 -8.939 -34.499 1.00 89.25 679 PRO A C 1
ATOM 5188 O O . PRO A 1 679 ? -10.248 -8.284 -35.115 1.00 89.25 679 PRO A O 1
ATOM 5191 N N . GLN A 1 680 ? -9.596 -9.350 -33.242 1.00 88.38 680 GLN A N 1
ATOM 5192 C CA . GLN A 1 680 ? -10.829 -9.159 -32.469 1.00 88.38 680 GLN A CA 1
ATOM 5193 C C . GLN A 1 680 ? -10.768 -7.929 -31.549 1.00 88.38 680 GLN A C 1
ATOM 5195 O O . GLN A 1 680 ? -11.791 -7.486 -31.029 1.00 88.38 680 GLN A O 1
ATOM 5200 N N . GLU A 1 681 ? -9.578 -7.364 -31.353 1.00 90.56 681 GLU A N 1
ATOM 5201 C CA . GLU A 1 681 ? -9.335 -6.271 -30.416 1.00 90.56 681 GLU A CA 1
ATOM 5202 C C . GLU A 1 681 ? -9.562 -4.883 -31.029 1.00 90.56 681 GLU A C 1
ATOM 5204 O O . GLU A 1 681 ? -9.342 -4.638 -32.219 1.00 90.56 681 GLU A O 1
ATOM 5209 N N . ALA A 1 682 ? -9.924 -3.918 -30.181 1.00 92.12 682 ALA A N 1
ATOM 5210 C CA . ALA A 1 682 ? -9.920 -2.510 -30.561 1.00 92.12 682 ALA A CA 1
ATOM 5211 C C . ALA A 1 682 ? -8.485 -2.008 -30.823 1.00 92.12 682 ALA A C 1
ATOM 5213 O O . ALA A 1 682 ? -7.523 -2.483 -30.219 1.00 92.12 682 ALA A O 1
ATOM 5214 N N . ALA A 1 683 ? -8.335 -0.981 -31.668 1.00 93.31 683 ALA A N 1
ATOM 5215 C CA . ALA A 1 683 ? -7.023 -0.470 -32.088 1.00 93.31 683 ALA A CA 1
ATOM 5216 C C . ALA A 1 683 ? -6.098 -0.072 -30.920 1.00 93.31 683 ALA A C 1
ATOM 5218 O O . ALA A 1 683 ? -4.899 -0.322 -30.983 1.00 93.31 683 ALA A O 1
ATOM 5219 N N . ALA A 1 684 ? -6.643 0.505 -29.841 1.00 90.31 684 ALA A N 1
ATOM 5220 C CA . ALA A 1 684 ? -5.857 0.859 -28.656 1.00 90.31 684 ALA A CA 1
ATOM 5221 C C . ALA A 1 684 ? -5.240 -0.379 -27.979 1.00 90.31 684 ALA A C 1
ATOM 5223 O O . ALA A 1 684 ? -4.069 -0.362 -27.607 1.00 90.31 684 ALA A O 1
ATOM 5224 N N . THR A 1 685 ? -6.002 -1.470 -27.884 1.00 88.69 685 THR A N 1
ATOM 5225 C CA . THR A 1 685 ? -5.527 -2.743 -27.333 1.00 88.69 685 THR A CA 1
ATOM 5226 C C . THR A 1 685 ? -4.542 -3.430 -28.274 1.00 88.69 685 THR A C 1
ATOM 5228 O O . THR A 1 685 ? -3.547 -3.975 -27.809 1.00 88.69 685 THR A O 1
ATOM 5231 N N . GLN A 1 686 ? -4.761 -3.365 -29.593 1.00 92.50 686 GLN A N 1
ATOM 5232 C CA . GLN A 1 686 ? -3.799 -3.880 -30.574 1.00 92.50 686 GLN A CA 1
ATOM 5233 C C . GLN A 1 686 ? -2.426 -3.219 -30.411 1.00 92.50 686 GLN A C 1
ATOM 5235 O O . GLN A 1 686 ? -1.418 -3.917 -30.390 1.00 92.50 686 GLN A O 1
ATOM 5240 N N . VAL A 1 687 ? -2.383 -1.889 -30.259 1.00 91.38 687 VAL A N 1
ATOM 5241 C CA . VAL A 1 687 ? -1.131 -1.156 -30.012 1.00 91.38 687 VAL A CA 1
ATOM 5242 C C . VAL A 1 687 ? -0.484 -1.618 -28.706 1.00 91.38 687 VAL A C 1
ATOM 5244 O O . VAL A 1 687 ? 0.678 -2.002 -28.736 1.00 91.38 687 VAL A O 1
ATOM 5247 N N . ALA A 1 688 ? -1.239 -1.687 -27.604 1.00 85.31 688 ALA A N 1
ATOM 5248 C CA . ALA A 1 688 ? -0.705 -2.112 -26.307 1.00 85.31 688 ALA A CA 1
ATOM 5249 C C . ALA A 1 688 ? -0.133 -3.545 -26.320 1.00 85.31 688 ALA A C 1
ATOM 5251 O O . ALA A 1 688 ? 0.920 -3.802 -25.742 1.00 85.31 688 ALA A O 1
ATOM 5252 N N . LEU A 1 689 ? -0.789 -4.485 -27.011 1.00 88.62 689 LEU A N 1
ATOM 5253 C CA . LEU A 1 689 ? -0.287 -5.856 -27.155 1.00 88.62 689 LEU A CA 1
ATOM 5254 C C . LEU A 1 689 ? 0.939 -5.937 -28.079 1.00 88.62 689 LEU A C 1
ATOM 5256 O O . LEU A 1 689 ? 1.828 -6.748 -27.840 1.00 88.62 689 LEU A O 1
ATOM 5260 N N . LEU A 1 690 ? 1.012 -5.107 -29.123 1.00 90.81 690 LEU A N 1
ATOM 5261 C CA . LEU A 1 690 ? 2.174 -5.039 -30.020 1.00 90.81 690 LEU A CA 1
ATOM 5262 C C . LEU A 1 690 ? 3.365 -4.296 -29.397 1.00 90.81 690 LEU A C 1
ATOM 5264 O O . LEU A 1 690 ? 4.506 -4.558 -29.781 1.00 90.81 690 LEU A O 1
ATOM 5268 N N . ASP A 1 691 ? 3.127 -3.399 -28.439 1.00 87.12 691 ASP A N 1
ATOM 5269 C CA . ASP A 1 691 ? 4.174 -2.765 -27.629 1.00 87.12 691 ASP A CA 1
ATOM 5270 C C . ASP A 1 691 ? 4.885 -3.789 -26.731 1.00 87.12 691 ASP A C 1
ATOM 5272 O O . ASP A 1 691 ? 6.074 -3.636 -26.467 1.00 87.12 691 ASP A O 1
ATOM 5276 N N . ALA A 1 692 ? 4.227 -4.893 -26.349 1.00 82.50 692 ALA A N 1
ATOM 5277 C CA . ALA A 1 692 ? 4.871 -5.974 -25.595 1.00 82.50 692 ALA A CA 1
ATOM 5278 C C . ALA A 1 692 ? 6.086 -6.577 -26.326 1.00 82.50 692 ALA A C 1
ATOM 5280 O O . ALA A 1 692 ? 6.985 -7.103 -25.682 1.00 82.50 692 ALA A O 1
ATOM 5281 N N . LEU A 1 693 ? 6.165 -6.471 -27.660 1.00 84.75 693 LEU A N 1
ATOM 5282 C CA . LEU A 1 693 ? 7.327 -6.924 -28.436 1.00 84.75 693 LEU A CA 1
ATOM 5283 C C . LEU A 1 693 ? 8.598 -6.102 -28.150 1.00 84.75 693 LEU A C 1
ATOM 5285 O O . LEU A 1 693 ? 9.698 -6.591 -28.412 1.00 84.75 693 LEU A O 1
ATOM 5289 N N . ASP A 1 694 ? 8.478 -4.896 -27.573 1.00 78.06 694 ASP A N 1
ATOM 5290 C CA . ASP A 1 694 ? 9.625 -4.086 -27.136 1.00 78.06 694 ASP A CA 1
ATOM 5291 C C . ASP A 1 694 ? 10.384 -4.731 -25.955 1.00 78.06 694 ASP A C 1
ATOM 5293 O O . ASP A 1 694 ? 11.518 -4.334 -25.679 1.00 78.06 694 ASP A O 1
ATOM 5297 N N . THR A 1 695 ? 9.820 -5.743 -25.277 1.00 70.00 695 THR A N 1
ATOM 5298 C CA . THR A 1 695 ? 10.498 -6.453 -24.173 1.00 70.00 695 THR A CA 1
ATOM 5299 C C . THR A 1 695 ? 11.498 -7.507 -24.636 1.00 70.00 695 THR A C 1
ATOM 5301 O O . THR A 1 695 ? 12.342 -7.940 -23.847 1.00 70.00 695 THR A O 1
ATOM 5304 N N . LEU A 1 696 ? 11.452 -7.909 -25.908 1.00 70.25 696 LEU A N 1
ATOM 5305 C CA . LEU A 1 696 ? 12.374 -8.902 -26.441 1.00 70.25 696 LEU A CA 1
ATOM 5306 C C . LEU A 1 696 ? 13.814 -8.367 -26.431 1.00 70.25 696 LEU A C 1
ATOM 5308 O O . LEU A 1 696 ? 14.053 -7.242 -26.886 1.00 70.25 696 LEU A O 1
ATOM 5312 N N . PRO A 1 697 ? 14.808 -9.170 -25.998 1.00 63.34 697 PRO A N 1
ATOM 5313 C CA . PRO A 1 697 ? 16.217 -8.843 -26.132 1.00 63.34 697 PRO A CA 1
ATOM 5314 C C . PRO A 1 697 ? 16.602 -8.954 -27.606 1.00 63.34 697 PRO A C 1
ATOM 5316 O O . PRO A 1 697 ? 17.137 -9.956 -28.049 1.00 63.34 697 PRO A O 1
ATOM 5319 N N . LEU A 1 698 ? 16.247 -7.923 -28.361 1.00 58.28 698 LEU A N 1
ATOM 5320 C CA . LEU A 1 698 ? 16.897 -7.260 -29.482 1.00 58.28 698 LEU A CA 1
ATOM 5321 C C . LEU A 1 698 ? 17.955 -8.003 -30.362 1.00 58.28 698 LEU A C 1
ATOM 5323 O O . LEU A 1 698 ? 18.027 -7.697 -31.543 1.00 58.28 698 LEU A O 1
ATOM 5327 N N . ALA A 1 699 ? 18.736 -8.977 -29.896 1.00 58.47 699 ALA A N 1
ATOM 5328 C CA . ALA A 1 699 ? 19.856 -9.577 -30.627 1.00 58.47 699 ALA A CA 1
ATOM 5329 C C . ALA A 1 699 ? 19.505 -10.487 -31.836 1.00 58.47 699 ALA A C 1
ATOM 5331 O O . ALA A 1 699 ? 20.296 -10.487 -32.779 1.00 58.47 699 ALA A O 1
ATOM 5332 N N . PRO A 1 700 ? 18.377 -11.226 -31.899 1.00 68.25 700 PRO A N 1
ATOM 5333 C CA . PRO A 1 700 ? 17.944 -11.867 -33.144 1.00 68.25 700 PRO A CA 1
ATOM 5334 C C . PRO A 1 700 ? 16.751 -11.149 -33.815 1.00 68.25 700 PRO A C 1
ATOM 5336 O O . PRO A 1 700 ? 15.978 -10.449 -33.149 1.00 68.25 700 PRO A O 1
ATOM 5339 N N . PRO A 1 701 ? 16.571 -11.305 -35.144 1.00 76.38 701 PRO A N 1
ATOM 5340 C CA . PRO A 1 701 ? 15.309 -10.969 -35.802 1.00 76.38 701 PRO A CA 1
ATOM 5341 C C . PRO A 1 701 ? 14.146 -11.739 -35.163 1.00 76.38 701 PRO A C 1
ATOM 5343 O O . PRO A 1 701 ? 14.335 -12.832 -34.624 1.00 76.38 701 PRO A O 1
ATOM 5346 N N . LEU A 1 702 ? 12.936 -11.178 -35.239 1.00 84.88 702 LEU A N 1
ATOM 5347 C CA . LEU A 1 702 ? 11.738 -11.887 -34.788 1.00 84.88 702 LEU A CA 1
ATOM 5348 C C . LEU A 1 702 ? 11.589 -13.198 -35.582 1.00 84.88 702 LEU A C 1
ATOM 5350 O O . LEU A 1 702 ? 11.839 -13.185 -36.794 1.00 84.88 702 LEU A O 1
ATOM 5354 N N . PRO A 1 703 ? 11.164 -14.308 -34.949 1.00 85.81 703 PRO A N 1
ATOM 5355 C CA . PRO A 1 703 ? 10.890 -15.554 -35.659 1.00 85.81 703 PRO A CA 1
ATOM 5356 C C . PRO A 1 703 ? 9.944 -15.344 -36.848 1.00 85.81 703 PRO A C 1
ATOM 5358 O O . PRO A 1 703 ? 9.037 -14.509 -36.788 1.00 85.81 703 PRO A O 1
ATOM 5361 N N . ALA A 1 704 ? 10.127 -16.127 -37.915 1.00 88.06 704 ALA A N 1
ATOM 5362 C CA . ALA A 1 704 ? 9.311 -16.033 -39.130 1.00 88.06 704 ALA A CA 1
ATOM 5363 C C . ALA A 1 704 ? 7.800 -16.206 -38.855 1.00 88.06 704 ALA A C 1
ATOM 5365 O O . ALA A 1 704 ? 6.974 -15.613 -39.551 1.00 88.06 704 ALA A O 1
ATOM 5366 N N . ASP A 1 705 ? 7.443 -16.929 -37.787 1.00 86.44 705 ASP A N 1
ATOM 5367 C CA . ASP A 1 705 ? 6.069 -17.163 -37.320 1.00 86.44 705 ASP A CA 1
ATOM 5368 C C . ASP A 1 705 ? 5.294 -15.875 -36.986 1.00 86.44 705 ASP A C 1
ATOM 5370 O O . ASP A 1 705 ? 4.065 -15.882 -36.965 1.00 86.44 705 ASP A O 1
ATOM 5374 N N . PHE A 1 706 ? 5.977 -14.744 -36.774 1.00 90.25 706 PHE A N 1
ATOM 5375 C CA . PHE A 1 706 ? 5.322 -13.448 -36.566 1.00 90.25 706 PHE A CA 1
ATOM 5376 C C . PHE A 1 706 ? 4.830 -12.798 -37.869 1.00 90.25 706 PHE A C 1
ATOM 5378 O O . PHE A 1 706 ? 3.949 -11.935 -37.826 1.00 90.25 706 PHE A O 1
ATOM 5385 N N . ALA A 1 707 ? 5.361 -13.177 -39.039 1.00 91.81 707 ALA A N 1
ATOM 5386 C CA . ALA A 1 707 ? 4.980 -12.549 -40.308 1.00 91.81 707 ALA A CA 1
ATOM 5387 C C . ALA A 1 707 ? 3.491 -12.745 -40.668 1.00 91.81 707 ALA A C 1
ATOM 5389 O O . ALA A 1 707 ? 2.860 -11.744 -41.027 1.00 91.81 707 ALA A O 1
ATOM 5390 N N . PRO A 1 708 ? 2.893 -13.953 -40.554 1.00 90.31 708 PRO A N 1
ATOM 5391 C CA . PRO A 1 708 ? 1.466 -14.162 -40.816 1.00 90.31 708 PRO A CA 1
ATOM 5392 C C . PRO A 1 708 ? 0.551 -13.334 -39.907 1.00 90.31 708 PRO A C 1
ATOM 5394 O O . PRO A 1 708 ? -0.496 -12.877 -40.360 1.00 90.31 708 PRO A O 1
ATOM 5397 N N . THR A 1 709 ? 0.965 -13.095 -38.660 1.00 89.88 709 THR A N 1
ATOM 5398 C CA . THR A 1 709 ? 0.226 -12.289 -37.677 1.00 89.88 709 THR A CA 1
ATOM 5399 C C . THR A 1 709 ? 0.318 -10.791 -37.970 1.00 89.88 709 THR A C 1
ATOM 5401 O O . THR A 1 709 ? -0.685 -10.080 -37.934 1.00 89.88 709 THR A O 1
ATOM 5404 N N . LEU A 1 710 ? 1.517 -10.290 -38.283 1.00 92.81 710 LEU A N 1
ATOM 5405 C CA . LEU A 1 710 ? 1.766 -8.856 -38.454 1.00 92.81 710 LEU A CA 1
ATOM 5406 C C . LEU A 1 710 ? 1.364 -8.339 -39.842 1.00 92.81 710 LEU A C 1
ATOM 5408 O O . LEU A 1 710 ? 0.802 -7.252 -39.957 1.00 92.81 710 LEU A O 1
ATOM 5412 N N . ALA A 1 711 ? 1.620 -9.088 -40.918 1.00 93.69 711 ALA A N 1
ATOM 5413 C CA . ALA A 1 711 ? 1.401 -8.596 -42.282 1.00 93.69 711 ALA A CA 1
ATOM 5414 C C . ALA A 1 711 ? -0.043 -8.118 -42.575 1.00 93.69 711 ALA A C 1
ATOM 5416 O O . ALA A 1 711 ? -0.180 -7.073 -43.221 1.00 93.69 711 ALA A O 1
ATOM 5417 N N . PRO A 1 712 ? -1.117 -8.785 -42.098 1.00 92.88 712 PRO A N 1
ATOM 5418 C CA . PRO A 1 712 ? -2.491 -8.310 -42.283 1.00 92.88 712 PRO A CA 1
ATOM 5419 C C . PRO A 1 712 ? -2.774 -6.956 -41.615 1.00 92.88 712 PRO A C 1
ATOM 5421 O O . PRO A 1 712 ? -3.558 -6.162 -42.137 1.00 92.88 712 PRO A O 1
ATOM 5424 N N . LEU A 1 713 ? -2.110 -6.647 -40.494 1.00 93.38 713 LEU A N 1
ATOM 5425 C CA . LEU A 1 713 ? -2.343 -5.420 -39.721 1.00 93.38 713 LEU A CA 1
ATOM 5426 C C . LEU A 1 713 ? -1.825 -4.153 -40.416 1.00 93.38 713 LEU A C 1
ATOM 5428 O O . LEU A 1 713 ? -2.271 -3.050 -40.095 1.00 93.38 713 LEU A O 1
ATOM 5432 N N . LEU A 1 714 ? -0.986 -4.289 -41.449 1.00 92.81 714 LEU A N 1
ATOM 5433 C CA . LEU A 1 714 ? -0.627 -3.185 -42.349 1.00 92.81 714 LEU A CA 1
ATOM 5434 C C . LEU A 1 714 ? -1.841 -2.588 -43.088 1.00 92.81 714 LEU A C 1
ATOM 5436 O O . LEU A 1 714 ? -1.794 -1.441 -43.532 1.00 92.81 714 LEU A O 1
ATOM 5440 N N . ALA A 1 715 ? -2.944 -3.334 -43.204 1.00 91.38 715 ALA A N 1
ATOM 5441 C CA . ALA A 1 715 ? -4.199 -2.847 -43.776 1.00 91.38 715 ALA A CA 1
ATOM 5442 C C . ALA A 1 715 ? -5.123 -2.161 -42.745 1.00 91.38 715 ALA A C 1
ATOM 5444 O O . ALA A 1 715 ? -6.234 -1.755 -43.094 1.00 91.38 715 ALA A O 1
ATOM 5445 N N . SER A 1 716 ? -4.694 -2.019 -41.483 1.00 92.94 716 SER A N 1
ATOM 5446 C CA . SER A 1 716 ? -5.492 -1.387 -40.427 1.00 92.94 716 SER A CA 1
ATOM 5447 C C . SER A 1 716 ? -5.850 0.063 -40.761 1.00 92.94 716 SER A C 1
ATOM 5449 O O . SER A 1 716 ? -5.064 0.809 -41.353 1.00 92.94 716 SER A O 1
ATOM 5451 N N . ARG A 1 717 ? -7.039 0.501 -40.329 1.00 91.75 717 ARG A N 1
ATOM 5452 C CA . ARG A 1 717 ? -7.472 1.903 -40.446 1.00 91.75 717 ARG A CA 1
ATOM 5453 C C . ARG A 1 717 ? -6.724 2.821 -39.473 1.00 91.75 717 ARG A C 1
ATOM 5455 O O . ARG A 1 717 ? -6.520 3.989 -39.800 1.00 91.75 717 ARG A O 1
ATOM 5462 N N . SER A 1 718 ? -6.279 2.307 -38.321 1.00 94.06 718 SER A N 1
ATOM 5463 C CA . SER A 1 718 ? -5.490 3.082 -37.353 1.00 94.06 718 SER A CA 1
ATOM 5464 C C . SER A 1 718 ? -4.069 3.300 -37.866 1.00 94.06 718 SER A C 1
ATOM 5466 O O . SER A 1 718 ? -3.392 2.364 -38.293 1.00 94.06 718 SER A O 1
ATOM 5468 N N . LYS A 1 719 ? -3.621 4.556 -37.805 1.00 93.00 719 LYS A N 1
ATOM 5469 C CA . LYS A 1 719 ? -2.251 4.957 -38.137 1.00 93.00 719 LYS A CA 1
ATOM 5470 C C . LYS A 1 719 ? -1.247 4.288 -37.201 1.00 93.00 719 LYS A C 1
ATOM 5472 O O . LYS A 1 719 ? -0.251 3.740 -37.661 1.00 93.00 719 LYS A O 1
ATOM 5477 N N . GLU A 1 720 ? -1.538 4.309 -35.907 1.00 94.06 720 GLU A N 1
ATOM 5478 C CA . GLU A 1 720 ? -0.685 3.792 -34.840 1.00 94.06 720 GLU A CA 1
ATOM 5479 C C . GLU A 1 720 ? -0.446 2.290 -35.028 1.00 94.06 720 GLU A C 1
ATOM 5481 O O . GLU A 1 720 ? 0.704 1.854 -35.029 1.00 94.06 720 GLU A O 1
ATOM 5486 N N . VAL A 1 721 ? -1.509 1.525 -35.318 1.00 94.56 721 VAL A N 1
ATOM 5487 C CA . VAL A 1 721 ? -1.421 0.081 -35.601 1.00 94.56 721 VAL A CA 1
ATOM 5488 C C . VAL A 1 721 ? -0.550 -0.198 -36.829 1.00 94.56 721 VAL A C 1
ATOM 5490 O O . VAL A 1 721 ? 0.303 -1.082 -36.780 1.00 94.56 721 VAL A O 1
ATOM 5493 N N . ARG A 1 722 ? -0.699 0.560 -37.926 1.00 94.38 722 ARG A N 1
ATOM 5494 C CA . ARG A 1 722 ? 0.145 0.368 -39.122 1.00 94.38 722 ARG A CA 1
ATOM 5495 C C . ARG A 1 722 ? 1.617 0.664 -38.843 1.00 94.38 722 ARG A C 1
ATOM 5497 O O . ARG A 1 722 ? 2.475 -0.102 -39.273 1.00 94.38 722 ARG A O 1
ATOM 5504 N N . GLN A 1 723 ? 1.914 1.751 -38.132 1.00 93.38 723 GLN A N 1
ATOM 5505 C CA . GLN A 1 723 ? 3.290 2.168 -37.852 1.00 93.38 723 GLN A CA 1
ATOM 5506 C C . GLN A 1 723 ? 4.017 1.175 -36.939 1.00 93.38 723 GLN A C 1
ATOM 5508 O O . GLN A 1 723 ? 5.132 0.759 -37.262 1.00 93.38 723 GLN A O 1
ATOM 5513 N N . ILE A 1 724 ? 3.381 0.738 -35.844 1.00 93.44 724 ILE A N 1
ATOM 5514 C CA . ILE A 1 724 ? 3.978 -0.259 -34.945 1.00 93.44 724 ILE A CA 1
ATOM 5515 C C . ILE A 1 724 ? 4.137 -1.619 -35.640 1.00 93.44 724 ILE A C 1
ATOM 5517 O O . ILE A 1 724 ? 5.169 -2.273 -35.496 1.00 93.44 724 ILE A O 1
ATOM 5521 N N . THR A 1 725 ? 3.170 -2.004 -36.479 1.00 94.94 725 THR A N 1
ATOM 5522 C CA . THR A 1 725 ? 3.237 -3.232 -37.281 1.00 94.94 725 THR A CA 1
ATOM 5523 C C . THR A 1 725 ? 4.384 -3.183 -38.284 1.00 94.94 725 THR A C 1
ATOM 5525 O O . THR A 1 725 ? 5.152 -4.134 -38.367 1.00 94.94 725 THR A O 1
ATOM 5528 N N . ALA A 1 726 ? 4.535 -2.092 -39.042 1.00 95.25 726 ALA A N 1
ATOM 5529 C CA . ALA A 1 726 ? 5.610 -1.953 -40.025 1.00 95.25 726 ALA A CA 1
ATOM 5530 C C . ALA A 1 726 ? 6.994 -2.005 -39.365 1.00 95.25 726 ALA A C 1
ATOM 5532 O O . ALA A 1 726 ? 7.893 -2.673 -39.878 1.00 95.25 726 ALA A O 1
ATOM 5533 N N . ARG A 1 727 ? 7.137 -1.363 -38.196 1.00 93.00 727 ARG A N 1
ATOM 5534 C CA . ARG A 1 727 ? 8.343 -1.419 -37.359 1.00 93.00 727 ARG A CA 1
ATOM 5535 C C . ARG A 1 727 ? 8.714 -2.863 -37.013 1.00 93.00 727 ARG A C 1
ATOM 5537 O O . ARG A 1 727 ? 9.847 -3.270 -37.255 1.00 93.00 727 ARG A O 1
ATOM 5544 N N . TRP A 1 728 ? 7.768 -3.644 -36.493 1.00 92.19 728 TRP A N 1
ATOM 5545 C CA . TRP A 1 728 ? 8.026 -5.029 -36.092 1.00 92.19 728 TRP A CA 1
ATOM 5546 C C . TRP A 1 728 ? 8.179 -5.981 -37.270 1.00 92.19 728 TRP A C 1
ATOM 5548 O O . TRP A 1 728 ? 9.092 -6.801 -37.279 1.00 92.19 728 TRP A O 1
ATOM 5558 N N . LEU A 1 729 ? 7.361 -5.830 -38.311 1.00 94.06 729 LEU A N 1
ATOM 5559 C CA . LEU A 1 729 ? 7.449 -6.647 -39.514 1.00 94.06 729 LEU A CA 1
ATOM 5560 C C . LEU A 1 729 ? 8.793 -6.460 -40.224 1.00 94.06 729 LEU A C 1
ATOM 5562 O O . LEU A 1 729 ? 9.311 -7.421 -40.784 1.00 94.06 729 LEU A O 1
ATOM 5566 N N . ALA A 1 730 ? 9.389 -5.263 -40.181 1.00 93.88 730 ALA A N 1
ATOM 5567 C CA . ALA A 1 730 ? 10.732 -5.021 -40.709 1.00 93.88 730 ALA A CA 1
ATOM 5568 C C . ALA A 1 730 ? 11.819 -5.848 -39.996 1.00 93.88 730 ALA A C 1
ATOM 5570 O O . ALA A 1 730 ? 12.860 -6.102 -40.592 1.00 93.88 730 ALA A O 1
ATOM 5571 N N . ARG A 1 731 ? 11.573 -6.291 -38.757 1.00 90.44 731 ARG A N 1
ATOM 5572 C CA . ARG A 1 731 ? 12.495 -7.113 -37.962 1.00 90.44 731 ARG A CA 1
ATOM 5573 C C . ARG A 1 731 ? 12.261 -8.616 -38.065 1.00 90.44 731 ARG A C 1
ATOM 5575 O O . ARG A 1 731 ? 13.053 -9.376 -37.514 1.00 90.44 731 ARG A O 1
ATOM 5582 N N . VAL A 1 732 ? 11.178 -9.053 -38.701 1.00 91.69 732 VAL A N 1
ATOM 5583 C CA . VAL A 1 732 ? 10.889 -10.482 -38.863 1.00 91.69 732 VAL A CA 1
ATOM 5584 C C . VAL A 1 732 ? 11.910 -11.114 -39.806 1.00 91.69 732 VAL A C 1
ATOM 5586 O O . VAL A 1 732 ? 12.245 -10.534 -40.843 1.00 91.69 732 VAL A O 1
ATOM 5589 N N . ALA A 1 733 ? 12.410 -12.296 -39.445 1.00 87.25 733 ALA A N 1
ATOM 5590 C CA . ALA A 1 733 ? 13.223 -13.119 -40.331 1.00 87.25 733 ALA A CA 1
ATOM 5591 C C . ALA A 1 733 ? 12.465 -13.347 -41.651 1.00 87.25 733 ALA A C 1
ATOM 5593 O O . ALA A 1 733 ? 11.278 -13.663 -41.638 1.00 87.25 733 ALA A O 1
ATOM 5594 N N . ASP A 1 734 ? 13.129 -13.118 -42.786 1.00 87.38 734 ASP A N 1
ATOM 5595 C CA . ASP A 1 734 ? 12.518 -13.164 -44.124 1.00 87.38 734 ASP A CA 1
ATOM 5596 C C . ASP A 1 734 ? 11.323 -12.207 -44.319 1.00 87.38 734 ASP A C 1
ATOM 5598 O O . ASP A 1 734 ? 10.364 -12.500 -45.036 1.00 87.38 734 ASP A O 1
ATOM 5602 N N . SER A 1 735 ? 11.391 -11.020 -43.700 1.00 93.00 735 SER A N 1
ATOM 5603 C CA 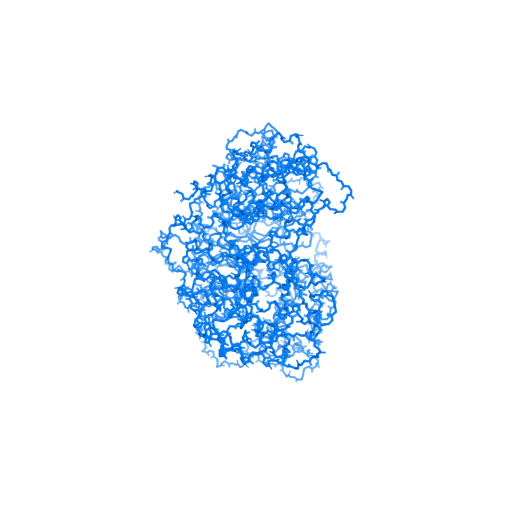. SER A 1 735 ? 10.355 -9.987 -43.783 1.00 93.00 735 SER A CA 1
ATOM 5604 C C . SER A 1 735 ? 9.853 -9.736 -45.219 1.00 93.00 735 SER A C 1
ATOM 5606 O O . SER A 1 735 ? 10.624 -9.285 -46.076 1.00 93.00 735 SER A O 1
ATOM 5608 N N . PRO A 1 736 ? 8.538 -9.875 -45.486 1.00 92.44 736 PRO A N 1
ATOM 5609 C CA . PRO A 1 736 ? 7.960 -9.560 -46.794 1.00 92.44 736 PRO A CA 1
ATOM 5610 C C . PRO A 1 736 ? 7.908 -8.048 -47.079 1.00 92.44 736 PRO A C 1
ATOM 5612 O O . PRO A 1 736 ? 7.635 -7.630 -48.207 1.00 92.44 736 PRO A O 1
ATOM 5615 N N . LEU A 1 737 ? 8.146 -7.207 -46.065 1.00 95.12 737 LEU A N 1
ATOM 5616 C CA . LEU A 1 737 ? 8.122 -5.750 -46.182 1.00 95.12 737 LEU A CA 1
ATOM 5617 C C . LEU A 1 737 ? 9.438 -5.203 -46.756 1.00 95.12 737 LEU A C 1
ATOM 5619 O O . LEU A 1 737 ? 9.416 -4.331 -47.628 1.00 95.12 737 LEU A O 1
ATOM 5623 N N . LEU A 1 738 ? 10.582 -5.733 -46.307 1.00 94.81 738 LEU A N 1
ATOM 5624 C CA . LEU A 1 738 ? 11.906 -5.196 -46.642 1.00 94.81 738 LEU A CA 1
ATOM 5625 C C . LEU A 1 738 ? 12.222 -5.170 -48.151 1.00 94.81 738 LEU A C 1
ATOM 5627 O O . LEU A 1 738 ? 12.732 -4.143 -48.608 1.00 94.81 738 LEU A O 1
ATOM 5631 N N . PRO A 1 739 ? 11.922 -6.208 -48.963 1.00 94.88 739 PRO A N 1
ATOM 5632 C CA . PRO A 1 739 ? 12.155 -6.154 -50.408 1.00 94.88 739 PRO A CA 1
ATOM 5633 C C . PRO A 1 739 ? 11.378 -5.024 -51.097 1.00 94.88 739 PRO A C 1
ATOM 5635 O O . PRO A 1 739 ? 11.924 -4.345 -51.966 1.00 94.88 739 PRO A O 1
ATOM 5638 N N . ARG A 1 740 ? 10.130 -4.776 -50.672 1.00 92.56 740 ARG A N 1
ATOM 5639 C CA . ARG A 1 740 ? 9.277 -3.710 -51.228 1.00 92.56 740 ARG A CA 1
ATOM 5640 C C . ARG A 1 740 ? 9.822 -2.327 -50.889 1.00 92.56 740 ARG A C 1
ATOM 5642 O O . ARG A 1 740 ? 9.898 -1.467 -51.763 1.00 92.56 740 ARG A O 1
ATOM 5649 N N . LEU A 1 741 ? 10.218 -2.123 -49.631 1.00 95.00 741 LEU A N 1
ATOM 5650 C CA . LEU A 1 741 ? 10.820 -0.865 -49.187 1.00 95.00 741 LEU A CA 1
ATOM 5651 C C . LEU A 1 741 ? 12.152 -0.607 -49.900 1.00 95.00 741 LEU A C 1
ATOM 5653 O O . LEU A 1 741 ? 12.398 0.510 -50.351 1.00 95.00 741 LEU A O 1
ATOM 5657 N N . TRP A 1 742 ? 12.981 -1.640 -50.069 1.00 95.56 742 TRP A N 1
ATOM 5658 C CA . TRP A 1 742 ? 14.271 -1.514 -50.741 1.00 95.56 742 TRP A CA 1
ATOM 5659 C C . TRP A 1 742 ? 14.133 -1.118 -52.211 1.00 95.56 742 TRP A C 1
ATOM 5661 O O . TRP A 1 742 ? 14.780 -0.166 -52.636 1.00 95.56 742 TRP A O 1
ATOM 5671 N N . ALA A 1 743 ? 13.241 -1.775 -52.962 1.00 93.94 743 ALA A N 1
ATOM 5672 C CA . ALA A 1 743 ? 13.001 -1.459 -54.372 1.00 93.94 743 ALA A CA 1
ATOM 5673 C C . ALA A 1 743 ? 12.591 0.011 -54.595 1.00 93.94 743 ALA A C 1
ATOM 5675 O O . ALA A 1 743 ? 12.893 0.592 -55.637 1.00 93.94 743 ALA A O 1
ATOM 5676 N N . ARG A 1 744 ? 11.929 0.631 -53.608 1.00 92.00 744 ARG A N 1
ATOM 5677 C CA . ARG A 1 744 ? 11.589 2.063 -53.629 1.00 92.00 744 ARG A CA 1
ATOM 5678 C C . ARG A 1 744 ? 12.747 2.957 -53.198 1.00 92.00 744 ARG A C 1
ATOM 5680 O O . ARG A 1 744 ? 12.880 4.053 -53.731 1.00 92.00 744 ARG A O 1
ATOM 5687 N N . ALA A 1 745 ? 13.540 2.526 -52.219 1.00 94.06 745 ALA A N 1
ATOM 5688 C CA . ALA A 1 745 ? 14.590 3.342 -51.619 1.00 94.06 745 ALA A CA 1
ATOM 5689 C C . ALA A 1 745 ? 15.868 3.391 -52.464 1.00 94.06 745 ALA A C 1
ATOM 5691 O O . ALA A 1 745 ? 16.457 4.460 -52.607 1.00 94.06 745 ALA A O 1
ATOM 5692 N N . GLU A 1 746 ? 16.299 2.258 -53.020 1.00 94.81 746 GLU A N 1
ATOM 5693 C CA . GLU A 1 746 ? 17.581 2.116 -53.722 1.00 94.81 746 GLU A CA 1
ATOM 5694 C C . GLU A 1 746 ? 17.789 3.157 -54.843 1.00 94.81 746 GLU A C 1
ATOM 5696 O O . GLU A 1 746 ? 18.848 3.789 -54.869 1.00 94.81 746 GLU A O 1
ATOM 5701 N N . PRO A 1 747 ? 16.802 3.459 -55.714 1.00 93.69 747 PRO A N 1
ATOM 5702 C CA . PRO A 1 747 ? 16.972 4.480 -56.749 1.00 93.69 747 PRO A CA 1
ATOM 5703 C C . PRO A 1 747 ? 17.129 5.910 -56.206 1.00 93.69 747 PRO A C 1
ATOM 5705 O O . PRO A 1 747 ? 17.620 6.781 -56.927 1.00 93.69 747 PRO A O 1
ATOM 5708 N N . LEU A 1 748 ? 16.704 6.175 -54.964 1.00 94.12 748 LEU A N 1
ATOM 5709 C CA . LEU A 1 748 ? 16.700 7.513 -54.365 1.00 94.12 748 LEU A CA 1
ATOM 5710 C C . LEU A 1 748 ? 18.082 7.932 -53.855 1.00 94.12 748 LEU A C 1
ATOM 5712 O O . LEU A 1 748 ? 18.356 9.129 -53.803 1.00 94.12 748 LEU A O 1
ATOM 5716 N N . LEU A 1 749 ? 18.949 6.983 -53.484 1.00 95.19 749 LEU A N 1
ATOM 5717 C CA . LEU A 1 749 ? 20.284 7.248 -52.939 1.00 95.19 749 LEU A CA 1
ATOM 5718 C C . LEU A 1 749 ? 21.357 6.571 -53.803 1.00 95.19 749 LEU A C 1
ATOM 5720 O O . LEU A 1 749 ? 21.568 5.362 -53.728 1.00 95.19 749 LEU A O 1
ATOM 5724 N N . GLN A 1 750 ? 22.095 7.364 -54.583 1.00 92.06 750 GLN A N 1
ATOM 5725 C CA . GLN A 1 750 ? 23.137 6.857 -55.481 1.00 92.06 750 GLN A CA 1
ATOM 5726 C C . GLN A 1 750 ? 24.503 7.472 -55.188 1.00 92.06 750 GLN A C 1
ATOM 5728 O O . GLN A 1 750 ? 24.647 8.693 -55.098 1.00 92.06 750 GLN A O 1
ATOM 5733 N N . VAL A 1 751 ? 25.540 6.638 -55.117 1.00 92.00 751 VAL A N 1
ATOM 5734 C CA . VAL A 1 751 ? 26.928 7.098 -54.990 1.00 92.00 751 VAL A CA 1
ATOM 5735 C C . VAL A 1 751 ? 27.539 7.273 -56.378 1.00 92.00 751 VAL A C 1
ATOM 5737 O O . VAL A 1 751 ? 27.749 6.307 -57.107 1.00 92.00 751 VAL A O 1
ATOM 5740 N N . LYS A 1 752 ? 27.876 8.515 -56.742 1.00 87.50 752 LYS A N 1
ATOM 5741 C CA . LYS A 1 752 ? 28.613 8.818 -57.977 1.00 87.50 752 LYS A CA 1
ATOM 5742 C C . LYS A 1 752 ? 30.107 8.896 -57.675 1.00 87.50 752 LYS A C 1
ATOM 5744 O O . LYS A 1 752 ? 30.543 9.757 -56.907 1.00 87.50 752 LYS A O 1
ATOM 5749 N N . ARG A 1 753 ? 30.900 8.019 -58.296 1.00 82.75 753 ARG A N 1
ATOM 5750 C CA . ARG A 1 753 ? 32.371 8.026 -58.218 1.00 82.75 753 ARG A CA 1
ATOM 5751 C C . ARG A 1 753 ? 32.939 8.764 -59.437 1.00 82.75 753 ARG A C 1
ATOM 5753 O O . ARG A 1 753 ? 32.555 8.469 -60.565 1.00 82.75 753 ARG A O 1
ATOM 5760 N N . LYS A 1 754 ? 33.820 9.747 -59.223 1.00 73.31 754 LYS A N 1
ATOM 5761 C CA . LYS A 1 754 ? 34.538 10.453 -60.304 1.00 73.31 754 LYS A CA 1
ATOM 5762 C C . LYS A 1 754 ? 35.928 9.835 -60.480 1.00 73.31 754 LYS A C 1
ATOM 5764 O O . LYS A 1 754 ? 36.555 9.507 -59.481 1.00 73.31 754 LYS A O 1
ATOM 5769 N N . LEU A 1 755 ? 36.434 9.756 -61.717 1.00 66.25 755 LEU A N 1
ATOM 5770 C CA . LEU A 1 755 ? 37.760 9.183 -62.032 1.00 66.25 755 LEU A CA 1
ATOM 5771 C C . LEU A 1 755 ? 38.943 9.857 -61.297 1.00 66.25 755 LEU A C 1
ATOM 5773 O O . LEU A 1 755 ? 39.961 9.210 -61.097 1.00 66.25 755 LEU A O 1
ATOM 5777 N N . LEU A 1 756 ? 38.813 11.122 -60.872 1.00 60.53 756 LEU A N 1
ATOM 5778 C CA . LEU A 1 756 ? 39.829 11.878 -60.112 1.00 60.53 756 LEU A CA 1
ATOM 5779 C C . LEU A 1 756 ? 39.218 12.697 -58.948 1.00 60.53 756 LEU A C 1
ATOM 5781 O O . LEU A 1 756 ? 39.656 13.805 -58.653 1.00 60.53 756 LEU A O 1
ATOM 5785 N N . GLY A 1 757 ? 38.172 12.197 -58.278 1.00 64.88 757 GLY A N 1
ATOM 5786 C CA . GLY A 1 757 ? 37.533 12.937 -57.179 1.00 64.88 757 GLY A CA 1
ATOM 5787 C C . GLY A 1 757 ? 36.861 12.061 -56.127 1.00 64.88 757 GLY A C 1
ATOM 5788 O O . GLY A 1 757 ? 36.598 10.884 -56.359 1.00 64.88 757 GLY A O 1
ATOM 5789 N N . ARG A 1 758 ? 36.557 12.654 -54.963 1.00 74.19 758 ARG A N 1
ATOM 5790 C CA . ARG A 1 758 ? 35.843 11.970 -53.872 1.00 74.19 758 ARG A CA 1
ATOM 5791 C C . ARG A 1 758 ? 34.455 11.517 -54.335 1.00 74.19 758 ARG A C 1
ATOM 5793 O O . ARG A 1 758 ? 33.785 12.228 -55.090 1.00 74.19 758 ARG A O 1
ATOM 5800 N N . ALA A 1 759 ? 34.036 10.339 -53.878 1.00 84.50 759 ALA A N 1
ATOM 5801 C CA . ALA A 1 759 ? 32.681 9.847 -54.084 1.00 84.50 759 ALA A CA 1
ATOM 5802 C C . ALA A 1 759 ? 31.665 10.846 -53.499 1.00 84.50 759 ALA A C 1
ATOM 5804 O O . ALA A 1 759 ? 31.906 11.435 -52.446 1.00 84.50 759 ALA A O 1
ATOM 5805 N N . LYS A 1 760 ? 30.547 11.066 -54.201 1.00 89.19 760 LYS A N 1
ATOM 5806 C CA . LYS A 1 760 ? 29.475 11.969 -53.759 1.00 89.19 760 LYS A CA 1
ATOM 5807 C C . LYS A 1 760 ? 28.141 11.232 -53.734 1.00 89.19 760 LYS A C 1
ATOM 5809 O O . LYS A 1 760 ? 27.749 10.639 -54.742 1.00 89.19 760 LYS A O 1
ATOM 5814 N N . LEU A 1 761 ? 27.435 11.320 -52.608 1.00 93.88 761 LEU A N 1
ATOM 5815 C CA . LEU A 1 761 ? 26.064 10.837 -52.483 1.00 93.88 761 LEU A CA 1
ATOM 5816 C C . LEU A 1 761 ? 25.107 11.805 -53.195 1.00 93.88 761 LEU A C 1
ATOM 5818 O O . LEU A 1 761 ? 25.120 13.010 -52.947 1.00 93.88 761 LEU A O 1
ATOM 5822 N N . THR A 1 762 ? 24.308 11.278 -54.119 1.00 92.81 762 THR A N 1
ATOM 5823 C CA . THR A 1 762 ? 23.248 11.999 -54.830 1.00 92.81 762 THR A CA 1
ATOM 5824 C C . THR A 1 762 ? 21.904 11.497 -54.321 1.00 92.81 762 THR A C 1
ATOM 5826 O O . THR A 1 762 ? 21.655 10.293 -54.360 1.00 92.81 762 THR A O 1
ATOM 5829 N N . ILE A 1 763 ? 21.058 12.419 -53.860 1.00 94.31 763 ILE A N 1
ATOM 5830 C CA . ILE A 1 763 ? 19.734 12.118 -53.318 1.00 94.31 763 ILE A CA 1
ATOM 5831 C C . ILE A 1 763 ? 18.677 12.646 -54.285 1.00 94.31 763 ILE A C 1
ATOM 5833 O O . ILE A 1 763 ? 18.696 13.823 -54.647 1.00 94.31 763 ILE A O 1
ATOM 5837 N N . THR A 1 764 ? 17.757 11.776 -54.687 1.00 91.38 764 THR A N 1
ATOM 5838 C CA . THR A 1 764 ? 16.565 12.132 -55.462 1.00 91.38 764 THR A CA 1
ATOM 5839 C C . THR A 1 764 ? 15.347 11.967 -54.564 1.00 91.38 764 THR A C 1
ATOM 5841 O O . THR A 1 764 ? 15.178 10.927 -53.936 1.00 91.38 764 THR A O 1
ATOM 5844 N N . LEU A 1 765 ? 14.498 12.992 -54.474 1.00 87.62 765 LEU A N 1
ATOM 5845 C CA . LEU A 1 765 ? 13.279 12.918 -53.671 1.00 87.62 765 LEU A CA 1
ATOM 5846 C C . LEU A 1 765 ? 12.180 12.107 -54.372 1.00 87.62 765 LEU A C 1
ATOM 5848 O O . LEU A 1 765 ? 12.107 12.127 -55.604 1.00 87.62 765 LEU A O 1
ATOM 5852 N N . PRO A 1 766 ? 11.258 11.490 -53.613 1.00 81.62 766 PRO A N 1
ATOM 5853 C CA . PRO A 1 766 ? 10.059 10.879 -54.178 1.00 81.62 766 PRO A CA 1
ATOM 5854 C C . PRO A 1 766 ? 9.273 11.870 -55.058 1.00 81.62 766 PRO A C 1
ATOM 5856 O O . PRO A 1 766 ? 9.046 13.033 -54.693 1.00 81.62 766 PRO A O 1
ATOM 5859 N N . THR A 1 767 ? 8.869 11.441 -56.255 1.00 76.31 767 THR A N 1
ATOM 5860 C CA . THR A 1 767 ? 8.234 12.318 -57.252 1.00 76.31 767 THR A CA 1
ATOM 5861 C C . THR A 1 767 ? 6.744 12.544 -56.969 1.00 76.31 767 THR A C 1
ATOM 5863 O O . THR A 1 767 ? 6.306 13.691 -57.083 1.00 76.31 767 THR A O 1
ATOM 5866 N N . ALA A 1 768 ? 6.011 11.526 -56.488 1.00 78.62 768 ALA A N 1
ATOM 5867 C CA . ALA A 1 768 ? 4.600 11.604 -56.081 1.00 78.62 768 ALA A CA 1
ATOM 5868 C C . ALA A 1 768 ? 4.254 10.652 -54.912 1.00 78.62 768 ALA A C 1
ATOM 5870 O O . ALA A 1 768 ? 4.872 9.599 -54.758 1.00 78.62 768 ALA A O 1
ATOM 5871 N N . TRP A 1 769 ? 3.251 11.023 -54.105 1.00 85.94 769 TRP A N 1
ATOM 5872 C CA . TRP A 1 769 ? 2.683 10.176 -53.047 1.00 85.94 769 TRP A CA 1
ATOM 5873 C C . TRP A 1 769 ? 1.882 9.011 -53.647 1.00 85.94 769 TRP A C 1
ATOM 5875 O O . TRP A 1 769 ? 1.097 9.218 -54.572 1.00 85.94 769 TRP A O 1
ATOM 5885 N N . ALA A 1 770 ? 2.035 7.805 -53.093 1.00 83.38 770 ALA A N 1
ATOM 5886 C CA . ALA A 1 770 ? 1.242 6.635 -53.466 1.00 83.38 770 ALA A CA 1
ATOM 5887 C C . ALA A 1 770 ? 0.638 5.977 -52.220 1.00 83.38 770 ALA A C 1
ATOM 5889 O O . ALA A 1 770 ? 1.321 5.821 -51.210 1.00 83.38 770 ALA A O 1
ATOM 5890 N N . ALA A 1 771 ? -0.622 5.536 -52.304 1.00 82.81 771 ALA A N 1
ATOM 5891 C CA . ALA A 1 771 ? -1.351 4.924 -51.183 1.00 82.81 771 ALA A CA 1
ATOM 5892 C C . ALA A 1 771 ? -0.643 3.685 -50.592 1.00 82.81 771 ALA A C 1
ATOM 5894 O O . ALA A 1 771 ? -0.803 3.359 -49.418 1.00 82.81 771 ALA A O 1
ATOM 5895 N N . GLU A 1 772 ? 0.197 3.021 -51.386 1.00 85.81 772 GLU A N 1
ATOM 5896 C CA . GLU A 1 772 ? 1.019 1.895 -50.943 1.00 85.81 772 GLU A CA 1
ATOM 5897 C C . GLU A 1 772 ? 2.057 2.271 -49.875 1.00 85.81 772 GLU A C 1
ATOM 5899 O O . GLU A 1 772 ? 2.433 1.410 -49.083 1.00 85.81 772 GLU A O 1
ATOM 5904 N N . TRP A 1 773 ? 2.507 3.533 -49.824 1.00 90.25 773 TRP A N 1
ATOM 5905 C CA . TRP A 1 773 ? 3.417 4.023 -48.781 1.00 90.25 773 TRP A CA 1
ATOM 5906 C C . TRP A 1 773 ? 2.731 3.994 -47.415 1.00 90.25 773 TRP A C 1
ATOM 5908 O O . TRP A 1 773 ? 3.312 3.496 -46.454 1.00 90.25 773 TRP A O 1
ATOM 5918 N N . GLN A 1 774 ? 1.466 4.426 -47.359 1.00 91.19 774 GLN A N 1
ATOM 5919 C CA . GLN A 1 774 ? 0.661 4.391 -46.138 1.00 91.19 774 GLN A CA 1
ATOM 5920 C C . GLN A 1 774 ? 0.403 2.971 -45.648 1.00 91.19 774 GLN A C 1
ATOM 5922 O O . GLN A 1 774 ? 0.487 2.710 -44.448 1.00 91.19 774 GLN A O 1
ATOM 5927 N N . ARG A 1 775 ? 0.125 2.043 -46.573 1.00 88.38 775 ARG A N 1
ATOM 5928 C CA . ARG A 1 775 ? -0.014 0.618 -46.249 1.00 88.38 775 ARG A CA 1
ATOM 5929 C C . ARG A 1 775 ? 1.272 0.061 -45.641 1.00 88.38 775 ARG A C 1
ATOM 5931 O O . ARG A 1 775 ? 1.215 -0.727 -44.713 1.00 88.38 775 ARG A O 1
ATOM 5938 N N . ASP A 1 776 ? 2.429 0.484 -46.134 1.00 91.31 776 ASP A N 1
ATOM 5939 C CA . ASP A 1 776 ? 3.733 0.021 -45.653 1.00 91.31 776 ASP A CA 1
ATOM 5940 C C . ASP A 1 776 ? 4.245 0.815 -44.425 1.00 91.31 776 ASP A C 1
ATOM 5942 O O . ASP A 1 776 ? 5.427 0.750 -44.091 1.00 91.31 776 ASP A O 1
ATOM 5946 N N . GLY A 1 777 ? 3.355 1.546 -43.736 1.00 90.38 777 GLY A N 1
ATOM 5947 C CA . GLY A 1 777 ? 3.632 2.235 -42.470 1.00 90.38 777 GLY A CA 1
ATOM 5948 C C . GLY A 1 777 ? 4.285 3.614 -42.598 1.00 90.38 777 GLY A C 1
ATOM 5949 O O . GLY A 1 777 ? 4.684 4.187 -41.585 1.00 90.38 777 GLY A O 1
ATOM 5950 N N . ILE A 1 778 ? 4.393 4.165 -43.812 1.00 93.12 778 ILE A N 1
ATOM 5951 C CA . ILE A 1 778 ? 4.966 5.493 -44.062 1.00 93.12 778 ILE A CA 1
ATOM 5952 C C . ILE A 1 778 ? 3.842 6.505 -44.247 1.00 93.12 778 ILE A C 1
ATOM 5954 O O . ILE A 1 778 ? 3.005 6.354 -45.130 1.00 93.12 778 ILE A O 1
ATOM 5958 N N . GLU A 1 779 ? 3.839 7.576 -43.460 1.00 92.31 779 GLU A N 1
ATOM 5959 C CA . GLU A 1 779 ? 2.780 8.582 -43.507 1.00 92.31 779 GLU A CA 1
ATOM 5960 C C . GLU A 1 779 ? 3.153 9.769 -44.391 1.00 92.31 779 GLU A C 1
ATOM 5962 O O . GLU A 1 779 ? 4.313 10.190 -44.447 1.00 92.31 779 GLU A O 1
ATOM 5967 N N . GLN A 1 780 ? 2.148 10.333 -45.069 1.00 90.81 780 GLN A N 1
ATOM 5968 C CA . GLN A 1 780 ? 2.362 11.425 -46.017 1.00 90.81 780 GLN A CA 1
ATOM 5969 C C . GLN A 1 780 ? 2.969 12.644 -45.328 1.00 90.81 780 GLN A C 1
ATOM 5971 O O . GLN A 1 780 ? 3.890 13.251 -45.866 1.00 90.81 780 GLN A O 1
ATOM 5976 N N . LYS A 1 781 ? 2.471 12.972 -44.130 1.00 89.31 781 LYS A N 1
ATOM 5977 C CA . LYS A 1 781 ? 2.926 14.097 -43.313 1.00 89.31 781 LYS A CA 1
ATOM 5978 C C . LYS A 1 781 ? 3.467 13.586 -41.986 1.00 89.31 781 LYS A C 1
ATOM 5980 O O . LYS A 1 781 ? 2.776 12.876 -41.259 1.00 89.31 781 LYS A O 1
ATOM 5985 N N . THR A 1 782 ? 4.682 14.005 -41.656 1.00 89.06 782 THR A N 1
ATOM 5986 C CA . THR A 1 782 ? 5.323 13.744 -40.367 1.00 89.06 782 THR A CA 1
ATOM 5987 C C . THR A 1 782 ? 6.113 14.969 -39.920 1.00 89.06 782 THR A C 1
ATOM 5989 O O . THR A 1 782 ? 6.624 15.714 -40.756 1.00 89.06 782 THR A O 1
ATOM 5992 N N . ALA A 1 783 ? 6.197 15.175 -38.607 1.00 87.88 783 ALA A N 1
ATOM 5993 C CA . ALA A 1 783 ? 7.042 16.196 -37.992 1.00 87.88 783 ALA A CA 1
ATOM 5994 C C . ALA A 1 783 ? 8.411 15.637 -37.556 1.00 87.88 783 ALA A C 1
ATOM 5996 O O . ALA A 1 783 ? 9.248 16.383 -37.059 1.00 87.88 783 ALA A O 1
ATOM 5997 N N . ASP A 1 784 ? 8.651 14.337 -37.754 1.00 84.50 784 ASP A N 1
ATOM 5998 C CA . ASP A 1 784 ? 9.840 13.636 -37.257 1.00 84.50 784 ASP A CA 1
ATOM 5999 C C . ASP A 1 784 ? 11.150 14.042 -37.943 1.00 84.50 784 ASP A C 1
ATOM 6001 O O . ASP A 1 784 ? 12.226 13.766 -37.411 1.00 84.50 784 ASP A O 1
ATOM 6005 N N . TYR A 1 785 ? 11.065 14.655 -39.126 1.00 88.00 785 TYR A N 1
ATOM 6006 C CA . TYR A 1 785 ? 12.212 15.014 -39.956 1.00 88.00 785 TYR A CA 1
ATOM 6007 C C . TYR A 1 785 ? 12.076 16.441 -40.487 1.00 88.00 785 TYR A C 1
ATOM 6009 O O . TYR A 1 785 ? 10.993 16.882 -40.876 1.00 88.00 785 TYR A O 1
ATOM 6017 N N . ALA A 1 786 ? 13.203 17.149 -40.549 1.00 83.44 786 ALA A N 1
ATOM 6018 C CA . ALA A 1 786 ? 13.290 18.467 -41.170 1.00 83.44 786 ALA A CA 1
ATOM 6019 C C . ALA A 1 786 ? 13.239 18.374 -42.710 1.00 83.44 786 ALA A C 1
ATOM 6021 O O . ALA A 1 786 ? 13.525 17.328 -43.289 1.00 83.44 786 ALA A O 1
ATOM 6022 N N . GLY A 1 787 ? 12.916 19.481 -43.390 1.00 81.06 787 GLY A N 1
ATOM 6023 C CA . GLY A 1 787 ? 12.983 19.567 -44.860 1.00 81.06 787 GLY A CA 1
ATOM 6024 C C . GLY A 1 787 ? 11.666 19.321 -45.612 1.00 81.06 787 GLY A C 1
ATOM 6025 O O . GLY A 1 787 ? 11.679 19.149 -46.830 1.00 81.06 787 GLY A O 1
ATOM 6026 N N . GLY A 1 788 ? 10.526 19.335 -44.915 1.00 87.81 788 GLY A N 1
ATOM 6027 C CA . GLY A 1 788 ? 9.190 19.265 -45.519 1.00 87.81 788 GLY A CA 1
ATOM 6028 C C . GLY A 1 788 ? 8.707 17.846 -45.844 1.00 87.81 788 GLY A C 1
ATOM 6029 O O . GLY A 1 788 ? 9.324 16.851 -45.475 1.00 87.81 788 GLY A O 1
ATOM 6030 N N . GLU A 1 789 ? 7.571 17.753 -46.541 1.00 90.44 789 GLU A N 1
ATOM 6031 C CA . GLU A 1 789 ? 6.812 16.503 -46.722 1.00 90.44 789 GLU A CA 1
ATOM 6032 C C . GLU A 1 789 ? 7.644 15.363 -47.342 1.00 90.44 789 GLU A C 1
ATOM 6034 O O . GLU A 1 789 ? 7.731 14.268 -46.788 1.00 90.44 789 GLU A O 1
ATOM 6039 N N . LYS A 1 790 ? 8.325 15.632 -48.463 1.00 90.62 790 LYS A N 1
ATOM 6040 C CA . LYS A 1 790 ? 9.126 14.630 -49.190 1.00 90.62 790 LYS A CA 1
ATOM 6041 C C . LYS A 1 790 ? 10.361 14.168 -48.410 1.00 90.62 790 LYS A C 1
ATOM 6043 O O . LYS A 1 790 ? 10.754 13.008 -48.515 1.00 90.62 790 LYS A O 1
ATOM 6048 N N . ALA A 1 791 ? 10.954 15.060 -47.619 1.00 90.56 791 ALA A N 1
ATOM 6049 C CA . ALA A 1 791 ? 12.055 14.726 -46.722 1.00 90.56 791 ALA A CA 1
ATOM 6050 C C . ALA A 1 791 ? 11.580 13.803 -45.589 1.00 90.56 791 ALA A C 1
ATOM 6052 O O . ALA A 1 791 ? 12.233 12.806 -45.289 1.00 90.56 791 ALA A O 1
ATOM 6053 N N . GLY A 1 792 ? 10.396 14.077 -45.028 1.00 92.12 792 GLY A N 1
ATOM 6054 C CA . GLY A 1 792 ? 9.752 13.219 -44.032 1.00 92.12 792 GLY A CA 1
ATOM 6055 C C . GLY A 1 792 ? 9.386 11.830 -44.556 1.00 92.12 792 GLY A C 1
ATOM 6056 O O . GLY A 1 792 ? 9.523 10.845 -43.832 1.00 92.12 792 GLY A O 1
ATOM 6057 N N . GLN A 1 793 ? 8.973 11.721 -45.820 1.00 93.06 793 GLN A N 1
ATOM 6058 C CA . GLN A 1 793 ? 8.741 10.430 -46.481 1.00 93.06 793 GLN A CA 1
ATOM 6059 C C . GLN A 1 793 ? 10.044 9.633 -46.631 1.00 93.06 793 GLN A C 1
ATOM 6061 O O . GLN A 1 793 ? 10.083 8.451 -46.289 1.00 93.06 793 GLN A O 1
ATOM 6066 N N . LEU A 1 794 ? 11.122 10.285 -47.088 1.00 94.12 794 LEU A N 1
ATOM 6067 C CA . LEU A 1 794 ? 12.440 9.660 -47.200 1.00 94.12 794 LEU A CA 1
ATOM 6068 C C . LEU A 1 794 ? 12.966 9.198 -45.831 1.00 94.12 794 LEU A C 1
ATOM 6070 O O . LEU A 1 794 ? 13.423 8.066 -45.706 1.00 94.12 794 LEU A O 1
ATOM 6074 N N . GLY A 1 795 ? 12.859 10.038 -44.799 1.00 94.50 795 GLY A N 1
ATOM 6075 C CA . GLY A 1 795 ? 13.303 9.706 -43.444 1.00 94.50 795 GLY A CA 1
ATOM 6076 C C . GLY A 1 795 ? 12.597 8.476 -42.865 1.00 94.50 795 GLY A C 1
ATOM 6077 O O . GLY A 1 795 ? 13.263 7.563 -42.381 1.00 94.50 795 GLY A O 1
ATOM 6078 N N . GLN A 1 796 ? 11.265 8.408 -42.978 1.00 94.88 796 GLN A N 1
ATOM 6079 C CA . GLN A 1 796 ? 10.477 7.250 -42.527 1.00 94.88 796 GLN A CA 1
ATOM 6080 C C . GLN A 1 796 ? 10.851 5.963 -43.277 1.00 94.88 796 GLN A C 1
ATOM 6082 O O . GLN A 1 796 ? 11.015 4.917 -42.654 1.00 94.88 796 GLN A O 1
ATOM 6087 N N . LEU A 1 797 ? 11.030 6.042 -44.602 1.00 95.44 797 LEU A N 1
ATOM 6088 C CA . LEU A 1 797 ? 11.445 4.903 -45.425 1.00 95.44 797 LEU A CA 1
ATOM 6089 C C . LEU A 1 797 ? 12.813 4.360 -44.991 1.00 95.44 797 LEU A C 1
ATOM 6091 O O . LEU A 1 797 ? 12.983 3.153 -44.831 1.00 95.44 797 LEU A O 1
ATOM 6095 N N . LEU A 1 798 ? 13.783 5.254 -44.785 1.00 96.19 798 LEU A N 1
ATOM 6096 C CA . LEU A 1 798 ? 15.135 4.885 -44.371 1.00 96.19 798 LEU A CA 1
ATOM 6097 C C . LEU A 1 798 ? 15.177 4.316 -42.950 1.00 96.19 798 LEU A C 1
ATOM 6099 O O . LEU A 1 798 ? 15.964 3.410 -42.702 1.00 96.19 798 LEU A O 1
ATOM 6103 N N . ALA A 1 799 ? 14.322 4.797 -42.043 1.00 95.69 799 ALA A N 1
ATOM 6104 C CA . ALA A 1 799 ? 14.250 4.308 -40.665 1.00 95.69 799 ALA A CA 1
ATOM 6105 C C . ALA A 1 799 ? 13.769 2.850 -40.543 1.00 95.69 799 ALA A C 1
ATOM 6107 O O . ALA A 1 799 ? 14.051 2.204 -39.538 1.00 95.69 799 ALA A O 1
ATOM 6108 N N . LEU A 1 800 ? 13.063 2.329 -41.554 1.00 96.12 800 LEU A N 1
ATOM 6109 C CA . LEU A 1 800 ? 12.579 0.944 -41.593 1.00 96.12 800 LEU A CA 1
ATOM 6110 C C . LEU A 1 800 ? 13.557 -0.029 -42.271 1.00 96.12 800 LEU A C 1
ATOM 6112 O O . LEU A 1 800 ? 13.388 -1.241 -42.149 1.00 96.12 800 LEU A O 1
ATOM 6116 N N . LEU A 1 801 ? 14.573 0.458 -42.988 1.00 96.00 801 LEU A N 1
ATOM 6117 C CA . LEU A 1 801 ? 15.494 -0.374 -43.770 1.00 96.00 801 LEU A CA 1
ATOM 6118 C C . LEU A 1 801 ? 16.805 -0.655 -43.017 1.00 96.00 801 LEU A C 1
ATOM 6120 O O . LEU A 1 801 ? 17.363 0.280 -42.451 1.00 96.00 801 LEU A O 1
ATOM 6124 N N . PRO A 1 802 ? 17.363 -1.882 -43.076 1.00 94.44 802 PRO A N 1
ATOM 6125 C CA . PRO A 1 802 ? 18.660 -2.186 -42.475 1.00 94.44 802 PRO A CA 1
ATOM 6126 C C . PRO A 1 802 ? 19.757 -1.261 -43.026 1.00 94.44 802 PRO A C 1
ATOM 6128 O O . PRO A 1 802 ? 19.986 -1.257 -44.243 1.00 94.44 802 PRO A O 1
ATOM 6131 N N . PRO A 1 803 ? 20.450 -0.475 -42.183 1.00 94.69 803 PRO A N 1
ATOM 6132 C CA . PRO A 1 803 ? 21.368 0.542 -42.678 1.00 94.69 803 PRO A CA 1
ATOM 6133 C C . PRO A 1 803 ? 22.633 -0.060 -43.309 1.00 94.69 803 PRO A C 1
ATOM 6135 O O . PRO A 1 803 ? 23.091 0.440 -44.339 1.00 94.69 803 PRO A O 1
ATOM 6138 N N . GLY A 1 804 ? 23.137 -1.193 -42.806 1.00 93.50 804 GLY A N 1
ATOM 6139 C CA . GLY A 1 804 ? 24.250 -1.936 -43.405 1.00 93.50 804 GLY A CA 1
ATOM 6140 C C . GLY A 1 804 ? 24.015 -2.365 -44.858 1.00 93.50 804 GLY A C 1
ATOM 6141 O O . GLY A 1 804 ? 24.971 -2.505 -45.626 1.00 93.50 804 GLY A O 1
ATOM 6142 N N . ARG A 1 805 ? 22.752 -2.467 -45.299 1.00 94.19 805 ARG A N 1
ATOM 6143 C CA . ARG A 1 805 ? 22.415 -2.755 -46.701 1.00 94.19 805 ARG A CA 1
ATOM 6144 C C . ARG A 1 805 ? 22.886 -1.652 -47.655 1.00 94.19 805 ARG A C 1
ATOM 6146 O O . ARG A 1 805 ? 23.272 -1.961 -48.778 1.00 94.19 805 ARG A O 1
ATOM 6153 N N . TRP A 1 806 ? 22.925 -0.393 -47.213 1.00 95.12 806 TRP A N 1
ATOM 6154 C CA . TRP A 1 806 ? 23.470 0.721 -48.001 1.00 95.12 806 TRP A CA 1
ATOM 6155 C C . TRP A 1 806 ? 24.981 0.606 -48.188 1.00 95.12 806 TRP A C 1
ATOM 6157 O O . TRP A 1 806 ? 25.481 0.760 -49.301 1.00 95.12 806 TRP A O 1
ATOM 6167 N N . ALA A 1 807 ? 25.704 0.282 -47.113 1.00 93.31 807 ALA A N 1
ATOM 6168 C CA . ALA A 1 807 ? 27.149 0.071 -47.159 1.00 93.31 807 ALA A CA 1
ATOM 6169 C C . ALA A 1 807 ? 27.509 -1.081 -48.115 1.00 93.31 807 ALA A C 1
ATOM 6171 O O . ALA A 1 807 ? 28.381 -0.924 -48.974 1.00 93.31 807 ALA A O 1
ATOM 6172 N N . ALA A 1 808 ? 26.763 -2.190 -48.042 1.00 93.44 808 ALA A N 1
ATOM 6173 C CA . ALA A 1 808 ? 26.903 -3.319 -48.956 1.00 93.44 808 ALA A CA 1
ATOM 6174 C C . ALA A 1 808 ? 26.601 -2.934 -50.417 1.00 93.44 808 ALA A C 1
ATOM 6176 O O . ALA A 1 808 ? 27.417 -3.207 -51.296 1.00 93.44 808 ALA A O 1
ATOM 6177 N N . ALA A 1 809 ? 25.482 -2.247 -50.677 1.00 93.50 809 ALA A N 1
ATOM 6178 C CA . ALA A 1 809 ? 25.083 -1.830 -52.026 1.00 93.50 809 ALA A CA 1
ATOM 6179 C C . ALA A 1 809 ? 26.098 -0.881 -52.687 1.00 93.50 809 ALA A C 1
ATOM 6181 O O . ALA A 1 809 ? 26.298 -0.919 -53.900 1.00 93.50 809 ALA A O 1
ATOM 6182 N N . TRP A 1 810 ? 26.770 -0.035 -51.903 1.00 93.31 810 TRP A N 1
ATOM 6183 C CA . TRP A 1 810 ? 27.795 0.882 -52.409 1.00 93.31 810 TRP A CA 1
ATOM 6184 C C . TRP A 1 810 ? 29.209 0.293 -52.406 1.00 93.31 810 TRP A C 1
ATOM 6186 O O . TRP A 1 810 ? 30.127 0.942 -52.920 1.00 93.31 810 TRP A O 1
ATOM 6196 N N . GLY A 1 811 ? 29.402 -0.900 -51.833 1.00 91.69 811 GLY A N 1
ATOM 6197 C CA . GLY A 1 811 ? 30.711 -1.529 -51.663 1.00 91.69 811 GLY A CA 1
ATOM 6198 C C . GLY A 1 811 ? 31.666 -0.680 -50.820 1.00 91.69 811 GLY A C 1
ATOM 6199 O O . GLY A 1 811 ? 32.819 -0.492 -51.211 1.00 91.69 811 GLY A O 1
ATOM 6200 N N . VAL A 1 812 ? 31.170 -0.105 -49.721 1.00 92.81 812 VAL A N 1
ATOM 6201 C CA . VAL A 1 812 ? 31.929 0.745 -48.784 1.00 92.81 812 VAL A CA 1
ATOM 6202 C C . VAL A 1 812 ? 31.729 0.272 -47.344 1.00 92.81 812 VAL A C 1
ATOM 6204 O O . VAL A 1 812 ? 30.818 -0.498 -47.051 1.00 92.81 812 VAL A O 1
ATOM 6207 N N . ARG A 1 813 ? 32.565 0.746 -46.413 1.00 94.19 813 ARG A N 1
ATOM 6208 C CA . ARG A 1 813 ? 32.362 0.493 -44.972 1.00 94.19 813 ARG A CA 1
ATOM 6209 C C . ARG A 1 813 ? 31.290 1.421 -44.397 1.00 94.19 813 ARG A C 1
ATOM 6211 O O . ARG A 1 813 ? 31.084 2.517 -44.914 1.00 94.19 813 ARG A O 1
ATOM 6218 N N . ALA A 1 814 ? 30.682 1.039 -43.272 1.00 95.12 814 ALA A N 1
ATOM 6219 C CA . ALA A 1 814 ? 29.689 1.868 -42.577 1.00 95.12 814 ALA A CA 1
ATOM 6220 C C . ALA A 1 814 ? 30.202 3.290 -42.271 1.00 95.12 814 ALA A C 1
ATOM 6222 O O . ALA A 1 814 ? 29.502 4.268 -42.515 1.00 95.12 814 ALA A O 1
ATOM 6223 N N . THR A 1 815 ? 31.459 3.430 -41.837 1.00 94.38 815 THR A N 1
ATOM 6224 C CA . THR A 1 815 ? 32.093 4.739 -41.586 1.00 94.38 815 THR A CA 1
ATOM 6225 C C . THR A 1 815 ? 32.168 5.625 -42.828 1.00 94.38 815 THR A C 1
ATOM 6227 O O . THR A 1 815 ? 31.971 6.834 -42.739 1.00 94.38 815 THR A O 1
ATOM 6230 N N . GLU A 1 816 ? 32.408 5.036 -43.999 1.00 93.69 816 GLU A N 1
ATOM 6231 C CA . GLU A 1 816 ? 32.437 5.760 -45.269 1.00 93.69 816 GLU A CA 1
ATOM 6232 C C . GLU A 1 816 ? 31.022 6.119 -45.743 1.00 93.69 816 GLU A C 1
ATOM 6234 O O . GLU A 1 816 ? 30.801 7.242 -46.191 1.00 93.69 816 GLU A O 1
ATOM 6239 N N . ALA A 1 817 ? 30.044 5.223 -45.570 1.00 95.06 817 ALA A N 1
ATOM 6240 C CA . ALA A 1 817 ? 28.635 5.511 -45.844 1.00 95.06 817 ALA A CA 1
ATOM 6241 C C . ALA A 1 817 ? 28.112 6.688 -44.995 1.00 95.06 817 ALA A C 1
ATOM 6243 O O . ALA A 1 817 ? 27.475 7.601 -45.526 1.00 95.06 817 ALA A O 1
ATOM 6244 N N . VAL A 1 818 ? 28.440 6.710 -43.698 1.00 95.69 818 VAL A N 1
ATOM 6245 C CA . VAL A 1 818 ? 28.105 7.815 -42.786 1.00 95.69 818 VAL A CA 1
ATOM 6246 C C . VAL A 1 818 ? 28.797 9.109 -43.213 1.00 95.69 818 VAL A C 1
ATOM 6248 O O . VAL A 1 818 ? 28.140 10.144 -43.301 1.00 95.69 818 VAL A O 1
ATOM 6251 N N . ALA A 1 819 ? 30.089 9.067 -43.556 1.00 93.88 819 ALA A N 1
ATOM 6252 C CA . ALA A 1 819 ? 30.814 10.245 -44.033 1.00 93.88 819 ALA A CA 1
ATOM 6253 C C . ALA A 1 819 ? 30.219 10.819 -45.334 1.00 93.88 819 ALA A C 1
ATOM 6255 O O . ALA A 1 819 ? 30.119 12.037 -45.484 1.00 93.88 819 ALA A O 1
ATOM 6256 N N . LEU A 1 820 ? 29.783 9.956 -46.260 1.00 94.38 820 LEU A N 1
ATOM 6257 C CA . LEU A 1 820 ? 29.106 10.361 -47.496 1.00 94.38 820 LEU A CA 1
ATOM 6258 C C . LEU A 1 820 ? 27.762 11.048 -47.225 1.00 94.38 820 LEU A C 1
ATOM 6260 O O . LEU A 1 820 ? 27.452 12.045 -47.878 1.00 94.38 820 LEU A O 1
ATOM 6264 N N . ALA A 1 821 ? 26.977 10.539 -46.272 1.00 94.56 821 ALA A N 1
ATOM 6265 C CA . ALA A 1 821 ? 25.715 11.155 -45.874 1.00 94.56 821 ALA A CA 1
ATOM 6266 C C . ALA A 1 821 ? 25.923 12.485 -45.139 1.00 94.56 821 ALA A C 1
ATOM 6268 O O . ALA A 1 821 ? 25.247 13.464 -45.458 1.00 94.56 821 ALA A O 1
ATOM 6269 N N . ALA A 1 822 ? 26.887 12.544 -44.218 1.00 92.75 822 ALA A N 1
ATOM 6270 C CA . ALA A 1 822 ? 27.231 13.749 -43.468 1.00 92.75 822 ALA A CA 1
ATOM 6271 C C . ALA A 1 822 ? 27.745 14.884 -44.368 1.00 92.75 822 ALA A C 1
ATOM 6273 O O . ALA A 1 822 ? 27.472 16.051 -44.112 1.00 92.75 822 ALA A O 1
ATOM 6274 N N . ALA A 1 823 ? 28.454 14.549 -45.451 1.00 92.38 823 ALA A N 1
ATOM 6275 C CA . ALA A 1 823 ? 28.933 15.516 -46.438 1.00 92.38 823 ALA A CA 1
ATOM 6276 C C . ALA A 1 823 ? 27.855 15.976 -47.445 1.00 92.38 823 ALA A C 1
ATOM 6278 O O . ALA A 1 823 ? 28.165 16.738 -48.364 1.00 92.38 823 ALA A O 1
ATOM 6279 N N . SER A 1 824 ? 26.616 15.488 -47.328 1.00 92.19 824 SER A N 1
ATOM 6280 C CA . SER A 1 824 ? 25.503 15.858 -48.206 1.00 92.19 824 SER A CA 1
ATOM 6281 C C . SER A 1 824 ? 24.607 16.926 -47.574 1.00 92.19 824 SER A C 1
ATOM 6283 O O . SER A 1 824 ? 24.465 16.985 -46.355 1.00 92.19 824 SER A O 1
ATOM 6285 N N . ASP A 1 825 ? 23.887 17.682 -48.408 1.00 89.88 825 ASP A N 1
ATOM 6286 C CA . ASP A 1 825 ? 22.870 18.650 -47.955 1.00 89.88 825 ASP A CA 1
ATOM 6287 C C . ASP A 1 825 ? 21.670 17.981 -47.240 1.00 89.88 825 ASP A C 1
ATOM 6289 O O . ASP A 1 825 ? 20.782 18.655 -46.725 1.00 89.88 825 ASP A O 1
ATOM 6293 N N . TRP A 1 826 ? 21.638 16.642 -47.200 1.00 92.81 826 TRP A N 1
ATOM 6294 C CA . TRP A 1 826 ? 20.570 15.818 -46.632 1.00 92.81 826 TRP A CA 1
ATOM 6295 C C . TRP A 1 826 ? 20.937 15.181 -45.283 1.00 92.81 826 TRP A C 1
ATOM 6297 O O . TRP A 1 826 ? 20.157 14.387 -44.754 1.00 92.81 826 TRP A O 1
ATOM 6307 N N . ALA A 1 827 ? 22.087 15.532 -44.693 1.00 91.44 827 ALA A N 1
ATOM 6308 C CA . ALA A 1 827 ? 22.563 14.966 -43.426 1.00 91.44 827 ALA A CA 1
ATOM 6309 C C . ALA A 1 827 ? 21.512 15.025 -42.296 1.00 91.44 827 ALA A C 1
ATOM 6311 O O . ALA A 1 827 ? 21.323 14.042 -41.580 1.00 91.44 827 ALA A O 1
ATOM 6312 N N . VAL A 1 828 ? 20.755 16.129 -42.204 1.00 89.88 828 VAL A N 1
ATOM 6313 C CA . VAL A 1 828 ? 19.695 16.348 -41.195 1.00 89.88 828 VAL A CA 1
ATOM 6314 C C . VAL A 1 828 ? 18.520 15.360 -41.296 1.00 89.88 828 VAL A C 1
ATOM 6316 O O . VAL A 1 828 ? 17.756 15.209 -40.348 1.00 89.88 828 VAL A O 1
ATOM 6319 N N . VAL A 1 829 ? 18.371 14.668 -42.430 1.00 92.56 829 VAL A N 1
ATOM 6320 C CA . VAL A 1 829 ? 17.359 13.619 -42.643 1.00 92.56 829 VAL A CA 1
ATOM 6321 C C . VAL A 1 829 ? 17.996 12.235 -42.553 1.00 92.56 829 VAL A C 1
ATOM 6323 O O . VAL A 1 829 ? 17.471 11.359 -41.866 1.00 92.56 829 VAL A O 1
ATOM 6326 N N . LEU A 1 830 ? 19.133 12.039 -43.229 1.00 94.62 830 LEU A N 1
ATOM 6327 C CA . LEU A 1 830 ? 19.784 10.734 -43.363 1.00 94.62 830 LEU A CA 1
ATOM 6328 C C . LEU A 1 830 ? 20.329 10.212 -42.029 1.00 94.62 830 LEU A C 1
ATOM 6330 O O . LEU A 1 830 ? 20.067 9.063 -41.682 1.00 94.62 830 LEU A O 1
ATOM 6334 N N . LEU A 1 831 ? 21.054 11.042 -41.268 1.00 93.31 831 LEU A N 1
ATOM 6335 C CA . LEU A 1 831 ? 21.708 10.592 -40.035 1.00 93.31 831 LEU A CA 1
ATOM 6336 C C . LEU A 1 831 ? 20.686 10.208 -38.947 1.00 93.31 831 LEU A C 1
ATOM 6338 O O . LEU A 1 831 ? 20.790 9.096 -38.424 1.00 93.31 831 LEU A O 1
ATOM 6342 N N . PRO A 1 832 ? 19.639 11.012 -38.651 1.00 91.75 832 PRO A N 1
ATOM 6343 C CA . PRO A 1 832 ? 18.605 10.604 -37.698 1.00 91.75 832 PRO A CA 1
ATOM 6344 C C . PRO A 1 832 ? 17.816 9.370 -38.150 1.00 91.75 832 PRO A C 1
ATOM 6346 O O . PRO A 1 832 ? 17.457 8.537 -37.317 1.00 91.75 832 PRO A O 1
ATOM 6349 N N . ALA A 1 833 ? 17.546 9.224 -39.454 1.00 94.69 833 ALA A N 1
ATOM 6350 C CA . ALA A 1 833 ? 16.854 8.049 -39.980 1.00 94.69 833 ALA A CA 1
ATOM 6351 C C . ALA A 1 833 ? 17.694 6.776 -39.827 1.00 94.69 833 ALA A C 1
ATOM 6353 O O . ALA A 1 833 ? 17.180 5.761 -39.364 1.00 94.69 833 ALA A O 1
ATOM 6354 N N . TRP A 1 834 ? 18.989 6.835 -40.144 1.00 95.88 834 TRP A N 1
ATOM 6355 C CA . TRP A 1 834 ? 19.884 5.695 -39.972 1.00 95.88 834 TRP A CA 1
ATOM 6356 C C . TRP A 1 834 ? 20.208 5.386 -38.510 1.00 95.88 834 TRP A C 1
ATOM 6358 O O . TRP A 1 834 ? 20.397 4.217 -38.198 1.00 95.88 834 TRP A O 1
ATOM 6368 N N . LEU A 1 835 ? 20.197 6.366 -37.599 1.00 92.75 835 LEU A N 1
ATOM 6369 C CA . LEU A 1 835 ? 20.262 6.096 -36.155 1.00 92.75 835 LEU A CA 1
ATOM 6370 C C . LEU A 1 835 ? 19.061 5.257 -35.694 1.00 92.75 835 LEU A C 1
ATOM 6372 O O . LEU A 1 835 ? 19.246 4.244 -35.019 1.00 92.75 835 LEU A O 1
ATOM 6376 N N . ARG A 1 836 ? 17.838 5.631 -36.107 1.00 92.81 836 ARG A N 1
ATOM 6377 C CA . ARG A 1 836 ? 16.622 4.839 -35.832 1.00 92.81 836 ARG A CA 1
ATOM 6378 C C . ARG A 1 836 ? 16.714 3.443 -36.448 1.00 92.81 836 ARG A C 1
ATOM 6380 O O . ARG A 1 836 ? 16.396 2.467 -35.779 1.00 92.81 836 ARG A O 1
ATOM 6387 N N . ALA A 1 837 ? 17.182 3.350 -37.692 1.00 94.44 837 ALA A N 1
ATOM 6388 C CA . ALA A 1 837 ? 17.321 2.083 -38.398 1.00 94.44 837 ALA A CA 1
ATOM 6389 C C . ALA A 1 837 ? 18.364 1.154 -37.759 1.00 94.44 837 ALA A C 1
ATOM 6391 O O . ALA A 1 837 ? 18.122 -0.041 -37.633 1.00 94.44 837 ALA A O 1
ATOM 6392 N N . ALA A 1 838 ? 19.509 1.693 -37.332 1.00 93.44 838 ALA A N 1
ATOM 6393 C CA . ALA A 1 838 ? 20.561 0.919 -36.680 1.00 93.44 838 ALA A CA 1
ATOM 6394 C C . ALA A 1 838 ? 20.089 0.369 -35.330 1.00 93.44 838 ALA A C 1
ATOM 6396 O O . ALA A 1 838 ? 20.375 -0.781 -35.005 1.00 93.44 838 ALA A O 1
ATOM 6397 N N . HIS A 1 839 ? 19.302 1.157 -34.586 1.00 90.06 839 HIS A N 1
ATOM 6398 C CA . HIS A 1 839 ? 18.628 0.678 -33.384 1.00 90.06 839 HIS A CA 1
ATOM 6399 C C . HIS A 1 839 ? 17.600 -0.417 -33.703 1.00 90.06 839 HIS A C 1
ATOM 6401 O O . HIS A 1 839 ? 17.643 -1.474 -33.085 1.00 90.06 839 HIS A O 1
ATOM 6407 N N . LEU A 1 840 ? 16.721 -0.190 -34.687 1.00 90.19 840 LEU A N 1
ATOM 6408 C CA . LEU A 1 840 ? 15.668 -1.134 -35.073 1.00 90.19 840 LEU A CA 1
ATOM 6409 C C . LEU A 1 840 ? 16.227 -2.490 -35.529 1.00 90.19 840 LEU A C 1
ATOM 6411 O O . LEU A 1 840 ? 15.668 -3.531 -35.199 1.00 90.19 840 LEU A O 1
ATOM 6415 N N . HIS A 1 841 ? 17.315 -2.479 -36.297 1.00 90.44 841 HIS A N 1
ATOM 6416 C CA . HIS A 1 841 ? 17.896 -3.672 -36.921 1.00 90.44 841 HIS A CA 1
ATOM 6417 C C . HIS A 1 841 ? 19.091 -4.258 -36.164 1.00 90.44 841 HIS A C 1
ATOM 6419 O O . HIS A 1 841 ? 19.686 -5.215 -36.645 1.00 90.44 841 HIS A O 1
ATOM 6425 N N . HIS A 1 842 ? 19.451 -3.709 -35.000 1.00 88.62 842 HIS A N 1
ATOM 6426 C CA . HIS A 1 842 ? 20.621 -4.143 -34.220 1.00 88.62 842 HIS A CA 1
ATOM 6427 C C . HIS A 1 842 ? 21.940 -4.139 -34.995 1.00 88.62 842 HIS A C 1
ATOM 6429 O O . HIS A 1 842 ? 22.822 -4.965 -34.773 1.00 88.62 842 HIS A O 1
ATOM 6435 N N . ASP A 1 843 ? 22.097 -3.162 -35.886 1.00 91.88 843 ASP A N 1
ATOM 6436 C CA . ASP A 1 843 ? 23.306 -2.989 -36.686 1.00 91.88 843 ASP A CA 1
ATOM 6437 C C . ASP A 1 843 ? 24.366 -2.229 -35.872 1.00 91.88 843 ASP A C 1
ATOM 6439 O O . ASP A 1 843 ? 24.485 -1.001 -35.945 1.00 91.88 843 ASP A O 1
ATOM 6443 N N . ALA A 1 844 ? 25.097 -2.968 -35.032 1.00 92.12 844 ALA A N 1
ATOM 6444 C CA . ALA A 1 844 ? 26.071 -2.416 -34.091 1.00 92.12 844 ALA A CA 1
ATOM 6445 C C . ALA A 1 844 ? 27.216 -1.656 -34.782 1.00 92.12 844 ALA A C 1
ATOM 6447 O O . ALA A 1 844 ? 27.651 -0.611 -34.296 1.00 92.12 844 ALA A O 1
ATOM 6448 N N . ASP A 1 845 ? 27.674 -2.139 -35.938 1.00 93.25 845 ASP A N 1
ATOM 6449 C CA . ASP A 1 845 ? 28.764 -1.512 -36.689 1.00 93.25 845 ASP A CA 1
ATOM 6450 C C . ASP A 1 845 ? 28.329 -0.181 -37.306 1.00 93.25 845 ASP A C 1
ATOM 6452 O O . ASP A 1 845 ? 29.063 0.814 -37.248 1.00 93.25 845 ASP A O 1
ATOM 6456 N N . PHE A 1 846 ? 27.116 -0.128 -37.864 1.00 95.00 846 PHE A N 1
ATOM 6457 C CA . PHE A 1 846 ? 26.570 1.112 -38.405 1.00 95.00 846 PHE A CA 1
ATOM 6458 C C . PHE A 1 846 ? 26.207 2.108 -37.295 1.00 95.00 846 PHE A C 1
ATOM 6460 O O . PHE A 1 846 ? 26.479 3.305 -37.432 1.00 95.00 846 PHE A O 1
ATOM 6467 N N . ALA A 1 847 ? 25.674 1.626 -36.165 1.00 94.56 847 ALA A N 1
ATOM 6468 C CA . ALA A 1 847 ? 25.439 2.442 -34.976 1.00 94.56 847 ALA A CA 1
ATOM 6469 C C . ALA A 1 847 ? 26.742 3.065 -34.455 1.00 94.56 847 ALA A C 1
ATOM 6471 O O . ALA A 1 847 ? 26.786 4.273 -34.221 1.00 94.56 847 ALA A O 1
ATOM 6472 N N . LEU A 1 848 ? 27.824 2.284 -34.337 1.00 95.56 848 LEU A N 1
ATOM 6473 C CA . LEU A 1 848 ? 29.125 2.792 -33.900 1.00 95.56 848 LEU A CA 1
ATOM 6474 C C . LEU A 1 848 ? 29.652 3.875 -34.849 1.00 95.56 848 LEU A C 1
ATOM 6476 O O . LEU A 1 848 ? 30.121 4.915 -34.390 1.00 95.56 848 LEU A O 1
ATOM 6480 N N . ALA A 1 849 ? 29.551 3.667 -36.165 1.00 95.75 849 ALA A N 1
ATOM 6481 C CA . ALA A 1 849 ? 29.979 4.651 -37.158 1.00 95.75 849 ALA A CA 1
ATOM 6482 C C . ALA A 1 849 ? 29.228 5.991 -37.027 1.00 95.75 849 ALA A C 1
ATOM 6484 O O . ALA A 1 849 ? 29.854 7.052 -37.074 1.00 95.75 849 ALA A O 1
ATOM 6485 N N . LEU A 1 850 ? 27.905 5.947 -36.825 1.00 94.50 850 LEU A N 1
ATOM 6486 C CA . LEU A 1 850 ? 27.078 7.135 -36.584 1.00 94.50 850 LEU A CA 1
ATOM 6487 C C . LEU A 1 850 ? 27.457 7.827 -35.268 1.00 94.50 850 LEU A C 1
ATOM 6489 O O . LEU A 1 850 ? 27.648 9.039 -35.238 1.00 94.50 850 LEU A O 1
ATOM 6493 N N . LEU A 1 851 ? 27.620 7.061 -34.190 1.00 92.19 851 LEU A N 1
ATOM 6494 C CA . LEU A 1 851 ? 27.940 7.586 -32.862 1.00 92.19 851 LEU A CA 1
ATOM 6495 C C . LEU A 1 851 ? 29.341 8.211 -32.786 1.00 92.19 851 LEU A C 1
ATOM 6497 O O . LEU A 1 851 ? 29.520 9.230 -32.121 1.00 92.19 851 LEU A O 1
ATOM 6501 N N . LEU A 1 852 ? 30.327 7.648 -33.491 1.00 92.38 852 LEU A N 1
ATOM 6502 C CA . LEU A 1 852 ? 31.659 8.245 -33.633 1.00 92.38 852 LEU A CA 1
ATOM 6503 C C . LEU A 1 852 ? 31.623 9.536 -34.459 1.00 92.38 852 LEU A C 1
ATOM 6505 O O . LEU A 1 852 ? 32.336 10.487 -34.137 1.00 92.38 852 LEU A O 1
ATOM 6509 N N . HIS A 1 853 ? 30.788 9.595 -35.501 1.00 91.00 853 HIS A N 1
ATOM 6510 C CA . HIS A 1 853 ? 30.587 10.828 -36.258 1.00 91.00 853 HIS A CA 1
ATOM 6511 C C . HIS A 1 853 ? 29.987 11.928 -35.376 1.00 91.00 853 HIS A C 1
ATOM 6513 O O . HIS A 1 853 ? 30.523 13.035 -35.343 1.00 91.00 853 HIS A O 1
ATOM 6519 N N . GLU A 1 854 ? 28.940 11.612 -34.615 1.00 86.75 854 GLU A N 1
ATOM 6520 C CA . GLU A 1 854 ? 28.332 12.531 -33.649 1.00 86.75 854 GLU A CA 1
ATOM 6521 C C . GLU A 1 854 ? 29.349 12.988 -32.586 1.00 86.75 854 GLU A C 1
ATOM 6523 O O . GLU A 1 854 ? 29.454 14.179 -32.310 1.00 86.75 854 GLU A O 1
ATOM 6528 N N . ALA A 1 855 ? 30.183 12.079 -32.063 1.00 83.56 855 ALA A N 1
ATOM 6529 C CA . ALA A 1 855 ? 31.257 12.404 -31.115 1.00 83.56 855 ALA A CA 1
ATOM 6530 C C . ALA A 1 855 ? 32.321 13.366 -31.663 1.00 83.56 855 ALA A C 1
ATOM 6532 O O . ALA A 1 855 ? 32.948 14.086 -30.889 1.00 83.56 855 ALA A O 1
ATOM 6533 N N . SER A 1 856 ? 32.507 13.414 -32.984 1.00 82.75 856 SER A N 1
ATOM 6534 C CA . SER A 1 856 ? 33.430 14.354 -33.629 1.00 82.75 856 SER A CA 1
ATOM 6535 C C . SER A 1 856 ? 32.854 15.763 -33.826 1.00 82.75 856 SER A C 1
ATOM 6537 O O . SER A 1 856 ? 33.592 16.670 -34.214 1.00 82.75 856 SER A O 1
ATOM 6539 N N . GLN A 1 857 ? 31.557 15.967 -33.567 1.00 79.94 857 GLN A N 1
ATOM 6540 C CA . GLN A 1 857 ? 30.911 17.271 -33.710 1.00 79.94 857 GLN A CA 1
ATOM 6541 C C . GLN A 1 857 ? 31.166 18.171 -32.487 1.00 79.94 857 GLN A C 1
ATOM 6543 O O . GLN A 1 857 ? 31.205 17.689 -31.354 1.00 79.94 857 GLN A O 1
ATOM 6548 N N . PRO A 1 858 ? 31.283 19.501 -32.674 1.00 60.47 858 PRO A N 1
ATOM 6549 C CA . PRO A 1 858 ? 31.608 20.443 -31.597 1.00 60.47 858 PRO A CA 1
ATOM 6550 C C . PRO A 1 858 ? 30.548 20.542 -30.483 1.00 60.47 858 PRO A C 1
ATOM 6552 O O . PRO A 1 858 ? 30.851 21.054 -29.405 1.00 60.47 858 PRO A O 1
ATOM 6555 N N . SER A 1 859 ? 29.323 20.046 -30.698 1.00 59.59 859 SER A N 1
ATOM 6556 C CA . SER A 1 859 ? 28.279 19.985 -29.666 1.00 59.59 859 SER A CA 1
ATOM 6557 C C . SER A 1 859 ? 27.360 18.772 -29.843 1.00 59.59 859 SER A C 1
ATOM 6559 O O . SER A 1 859 ? 26.371 18.831 -30.571 1.00 59.59 859 SER A O 1
ATOM 6561 N N . LEU A 1 860 ? 27.659 17.686 -29.132 1.00 58.97 860 LEU A N 1
ATOM 6562 C CA . LEU A 1 860 ? 26.730 16.574 -28.919 1.00 58.97 860 LEU A CA 1
ATOM 6563 C C . LEU A 1 860 ? 25.579 17.024 -28.001 1.00 58.97 860 LEU A C 1
ATOM 6565 O O . LEU A 1 860 ? 25.842 17.423 -26.860 1.00 58.97 860 LEU A O 1
ATOM 6569 N N . PRO A 1 861 ? 24.307 16.926 -28.425 1.00 61.25 861 PRO A N 1
ATOM 6570 C CA . PRO A 1 861 ? 23.185 17.219 -27.546 1.00 61.25 861 PRO A CA 1
ATOM 6571 C C . PRO A 1 861 ? 23.148 16.198 -26.391 1.00 61.25 861 PRO A C 1
ATOM 6573 O O . PRO A 1 861 ? 23.025 14.999 -26.655 1.00 61.25 861 PRO A O 1
ATOM 6576 N N . PRO A 1 862 ? 23.185 16.626 -25.114 1.00 57.88 862 PRO A N 1
ATOM 6577 C CA . PRO A 1 862 ? 23.270 15.739 -23.943 1.00 57.88 862 PRO A CA 1
ATOM 6578 C C . PRO A 1 862 ? 22.089 14.769 -23.783 1.00 57.88 862 PRO A C 1
ATOM 6580 O O . PRO A 1 862 ? 22.164 13.850 -22.976 1.00 57.88 862 PRO A O 1
ATOM 6583 N N . LYS A 1 863 ? 20.992 14.976 -24.526 1.00 62.12 863 LYS A N 1
ATOM 6584 C CA . LYS A 1 863 ? 19.724 14.236 -24.411 1.00 62.12 863 LYS A CA 1
ATOM 6585 C C . LYS A 1 863 ? 19.194 13.739 -25.757 1.00 62.12 863 LYS A C 1
ATOM 6587 O O . LYS A 1 863 ? 17.986 13.565 -25.915 1.00 62.12 863 LYS A O 1
ATOM 6592 N N . SER A 1 864 ? 20.060 13.539 -26.753 1.00 76.38 864 SER A N 1
ATOM 6593 C CA . SER A 1 864 ? 19.601 12.970 -28.023 1.00 76.38 864 SER A CA 1
ATOM 6594 C C . SER A 1 864 ? 19.074 11.550 -27.792 1.00 76.38 864 SER A C 1
ATOM 6596 O O . SER A 1 864 ? 19.844 10.609 -27.592 1.00 76.38 864 SER A O 1
ATOM 6598 N N . ARG A 1 865 ? 17.743 11.398 -27.812 1.00 80.94 865 ARG A N 1
ATOM 6599 C CA . ARG A 1 865 ? 17.055 10.106 -27.665 1.00 80.94 865 ARG A CA 1
ATOM 6600 C C . ARG A 1 865 ? 17.581 9.077 -28.669 1.00 80.94 865 ARG A C 1
ATOM 6602 O O . ARG A 1 865 ? 17.774 7.927 -28.303 1.00 80.94 865 ARG A O 1
ATOM 6609 N N . LEU A 1 866 ? 17.900 9.518 -29.885 1.00 84.00 866 LEU A N 1
ATOM 6610 C CA . LEU A 1 866 ? 18.429 8.663 -30.948 1.00 84.00 866 LEU A CA 1
ATOM 6611 C C . LEU A 1 866 ? 19.843 8.151 -30.652 1.00 84.00 866 LEU A C 1
ATOM 6613 O O . LEU A 1 866 ? 20.128 6.984 -30.893 1.00 84.00 866 LEU A O 1
ATOM 6617 N N . VAL A 1 867 ? 20.712 8.993 -30.084 1.00 85.00 867 VAL A N 1
ATOM 6618 C CA . VAL A 1 867 ? 22.056 8.583 -29.633 1.00 85.00 867 VAL A CA 1
ATOM 6619 C C . VAL A 1 867 ? 21.938 7.573 -28.492 1.00 85.00 867 VAL A C 1
ATOM 6621 O O . VAL A 1 867 ? 22.613 6.545 -28.503 1.00 85.00 867 VAL A O 1
ATOM 6624 N N . VAL A 1 868 ? 21.032 7.823 -27.536 1.00 82.94 868 VAL A N 1
ATOM 6625 C CA . VAL A 1 868 ? 20.742 6.881 -26.446 1.00 82.94 868 VAL A CA 1
ATOM 6626 C C . VAL A 1 868 ? 20.279 5.533 -27.001 1.00 82.94 868 VAL A C 1
ATOM 6628 O O . VAL A 1 868 ? 20.816 4.509 -26.595 1.00 82.94 868 VAL A O 1
ATOM 6631 N N . GLU A 1 869 ? 19.295 5.517 -27.897 1.00 84.19 869 GLU A N 1
ATOM 6632 C CA . GLU A 1 869 ? 18.731 4.298 -28.489 1.00 84.19 869 GLU A CA 1
ATOM 6633 C C . GLU A 1 869 ? 19.778 3.526 -29.304 1.00 84.19 869 GLU A C 1
ATOM 6635 O O . GLU A 1 869 ? 19.979 2.336 -29.059 1.00 84.19 869 GLU A O 1
ATOM 6640 N N . ALA A 1 870 ? 20.529 4.202 -30.178 1.00 87.06 870 ALA A N 1
ATOM 6641 C CA . ALA A 1 870 ? 21.595 3.580 -30.963 1.00 87.06 870 ALA A CA 1
ATOM 6642 C C . ALA A 1 870 ? 22.730 3.023 -30.087 1.00 87.06 870 ALA A C 1
ATOM 6644 O O . ALA A 1 870 ? 23.256 1.953 -30.373 1.00 87.06 870 ALA A O 1
ATOM 6645 N N . SER A 1 871 ? 23.082 3.679 -28.975 1.00 87.75 871 SER A N 1
ATOM 6646 C CA . SER A 1 871 ? 24.120 3.156 -28.071 1.00 87.75 871 SER A CA 1
ATOM 6647 C C . SER A 1 871 ? 23.753 1.806 -27.441 1.00 87.75 871 SER A C 1
ATOM 6649 O O . SER A 1 871 ? 24.642 1.049 -27.070 1.00 87.75 871 SER A O 1
ATOM 6651 N N . ARG A 1 872 ? 22.455 1.468 -27.348 1.00 86.06 872 ARG A N 1
ATOM 6652 C CA . ARG A 1 872 ? 21.987 0.206 -26.745 1.00 86.06 872 ARG A CA 1
ATOM 6653 C C . ARG A 1 872 ? 22.317 -1.026 -27.582 1.00 86.06 872 ARG A C 1
ATOM 6655 O O . ARG A 1 872 ? 22.204 -2.128 -27.059 1.00 86.06 872 ARG A O 1
ATOM 6662 N N . VAL A 1 873 ? 22.666 -0.855 -28.859 1.00 88.25 873 VAL A N 1
ATOM 6663 C CA . VAL A 1 873 ? 22.990 -1.981 -29.749 1.00 88.25 873 VAL A CA 1
ATOM 6664 C C . VAL A 1 873 ? 24.486 -2.280 -29.811 1.00 88.25 873 VAL A C 1
ATOM 6666 O O . VAL A 1 873 ? 24.881 -3.269 -30.417 1.00 88.25 873 VAL A O 1
ATOM 6669 N N . LEU A 1 874 ? 25.320 -1.434 -29.202 1.00 91.69 874 LEU A N 1
ATOM 6670 C CA . LEU A 1 874 ? 26.763 -1.628 -29.176 1.00 91.69 874 LEU A CA 1
ATOM 6671 C C . LEU A 1 874 ? 27.147 -2.769 -28.231 1.00 91.69 874 LEU A C 1
ATOM 6673 O O . LEU A 1 874 ? 26.606 -2.901 -27.134 1.00 91.69 874 LEU A O 1
ATOM 6677 N N . SER A 1 875 ? 28.163 -3.539 -28.618 1.00 90.62 875 SER A N 1
ATOM 6678 C CA . SER A 1 875 ? 28.869 -4.413 -27.675 1.00 90.62 875 SER A CA 1
ATOM 6679 C C . SER A 1 875 ? 29.589 -3.594 -26.587 1.00 90.62 875 SER A C 1
ATOM 6681 O O . SER A 1 875 ? 29.825 -2.390 -26.772 1.00 90.62 875 SER A O 1
ATOM 6683 N N . PRO A 1 876 ? 29.990 -4.214 -25.460 1.00 89.06 876 PRO A N 1
ATOM 6684 C CA . PRO A 1 876 ? 30.784 -3.537 -24.435 1.00 89.06 876 PRO A CA 1
ATOM 6685 C C . PRO A 1 876 ? 32.035 -2.848 -25.006 1.00 89.06 876 PRO A C 1
ATOM 6687 O O . PRO A 1 876 ? 32.244 -1.663 -24.759 1.00 89.06 876 PRO A O 1
ATOM 6690 N N . ASP A 1 877 ? 32.804 -3.521 -25.865 1.00 90.44 877 ASP A N 1
ATOM 6691 C CA . ASP A 1 877 ? 34.033 -2.962 -26.452 1.00 90.44 877 ASP A CA 1
ATOM 6692 C C . ASP A 1 877 ? 33.762 -1.776 -27.390 1.00 90.44 877 ASP A C 1
ATOM 6694 O O . ASP A 1 877 ? 34.461 -0.754 -27.355 1.00 90.44 877 ASP A O 1
ATOM 6698 N N . GLN A 1 878 ? 32.710 -1.868 -28.209 1.00 93.75 878 GLN A N 1
ATOM 6699 C CA . GLN A 1 878 ? 32.284 -0.767 -29.078 1.00 93.75 878 GLN A CA 1
ATOM 6700 C C . GLN A 1 878 ? 31.774 0.424 -28.255 1.00 93.75 878 GLN A C 1
ATOM 6702 O O . GLN A 1 878 ? 32.072 1.573 -28.586 1.00 93.75 878 GLN A O 1
ATOM 6707 N N . THR A 1 879 ? 31.071 0.166 -27.148 1.00 92.94 879 THR A N 1
ATOM 6708 C CA . THR A 1 879 ? 30.622 1.202 -26.208 1.00 92.94 879 THR A CA 1
ATOM 6709 C C . THR A 1 879 ? 31.812 1.948 -25.614 1.00 92.94 879 THR A C 1
ATOM 6711 O O . THR A 1 879 ? 31.832 3.178 -25.629 1.00 92.94 879 THR A O 1
ATOM 6714 N N . ILE A 1 880 ? 32.840 1.233 -25.149 1.00 92.75 880 ILE A N 1
ATOM 6715 C CA . ILE A 1 880 ? 34.064 1.849 -24.618 1.00 92.75 880 ILE A CA 1
ATOM 6716 C C . ILE A 1 880 ? 34.784 2.666 -25.696 1.00 92.75 880 ILE A C 1
ATOM 6718 O O . ILE A 1 880 ? 35.209 3.790 -25.424 1.00 92.75 880 ILE A O 1
ATOM 6722 N N . THR A 1 881 ? 34.873 2.145 -26.922 1.00 93.19 881 THR A N 1
ATOM 6723 C CA . THR A 1 881 ? 35.476 2.849 -28.067 1.00 93.19 881 THR A CA 1
ATOM 6724 C C . THR A 1 881 ? 34.773 4.180 -28.337 1.00 93.19 881 THR A C 1
ATOM 6726 O O . THR A 1 881 ? 35.427 5.219 -28.442 1.00 93.19 881 THR A O 1
ATOM 6729 N N . TRP A 1 882 ? 33.440 4.171 -28.401 1.00 92.12 882 TRP A N 1
ATOM 6730 C CA . TRP A 1 882 ? 32.643 5.381 -28.586 1.00 92.12 882 TRP A CA 1
ATOM 6731 C C . TRP A 1 882 ? 32.801 6.364 -27.422 1.00 92.12 882 TRP A C 1
ATOM 6733 O O . TRP A 1 882 ? 33.062 7.544 -27.652 1.00 92.12 882 TRP A O 1
ATOM 6743 N N . LEU A 1 883 ? 32.696 5.892 -26.176 1.00 90.94 883 LEU A N 1
ATOM 6744 C CA . LEU A 1 883 ? 32.814 6.751 -24.999 1.00 90.94 883 LEU A CA 1
ATOM 6745 C C . LEU A 1 883 ? 34.184 7.428 -24.931 1.00 90.94 883 LEU A C 1
ATOM 6747 O O . LEU A 1 883 ? 34.247 8.629 -24.698 1.00 90.94 883 LEU A O 1
ATOM 6751 N N . LEU A 1 884 ? 35.276 6.704 -25.191 1.00 90.69 884 LEU A N 1
ATOM 6752 C CA . LEU A 1 884 ? 36.618 7.292 -25.219 1.00 90.69 884 LEU A CA 1
ATOM 6753 C C . LEU A 1 884 ? 36.766 8.373 -26.298 1.00 90.69 884 LEU A C 1
ATOM 6755 O O . LEU A 1 884 ? 37.457 9.359 -26.054 1.00 90.69 884 LEU A O 1
ATOM 6759 N N . ALA A 1 885 ? 36.110 8.215 -27.453 1.00 88.69 885 ALA A N 1
ATOM 6760 C CA . ALA A 1 885 ? 36.085 9.233 -28.503 1.00 88.69 885 ALA A CA 1
ATOM 6761 C C . ALA A 1 885 ? 35.208 10.447 -28.140 1.00 88.69 885 ALA A C 1
ATOM 6763 O O . ALA A 1 885 ? 35.522 11.565 -28.536 1.00 88.69 885 ALA A O 1
ATOM 6764 N N . ALA A 1 886 ? 34.128 10.235 -27.382 1.00 85.31 886 ALA A N 1
ATOM 6765 C CA . ALA A 1 886 ? 33.211 11.286 -26.935 1.00 85.31 886 ALA A CA 1
ATOM 6766 C C . ALA A 1 886 ? 33.699 12.052 -25.688 1.00 85.31 886 ALA A C 1
ATOM 6768 O O . ALA A 1 886 ? 33.173 13.123 -25.374 1.00 85.31 886 ALA A O 1
ATOM 6769 N N . LEU A 1 887 ? 34.673 11.512 -24.945 1.00 87.38 887 LEU A N 1
ATOM 6770 C CA . LEU A 1 887 ? 35.244 12.167 -23.771 1.00 87.38 887 LEU A CA 1
ATOM 6771 C C . LEU A 1 887 ? 36.198 13.310 -24.170 1.00 87.38 887 LEU A C 1
ATOM 6773 O O . LEU A 1 887 ? 37.008 13.153 -25.085 1.00 87.38 887 LEU A O 1
ATOM 6777 N N . PRO A 1 888 ? 36.193 14.439 -23.434 1.00 83.81 888 PRO A N 1
ATOM 6778 C CA . PRO A 1 888 ? 37.195 15.485 -23.597 1.00 83.81 888 PRO A CA 1
ATOM 6779 C C . PRO A 1 888 ? 38.628 14.947 -23.492 1.00 83.81 888 PRO A C 1
ATOM 6781 O O . PRO A 1 888 ? 38.946 14.128 -22.625 1.00 83.81 888 PRO A O 1
ATOM 6784 N N . ALA A 1 889 ? 39.523 15.476 -24.332 1.00 81.31 889 ALA A N 1
ATOM 6785 C CA . ALA A 1 889 ? 40.924 15.061 -24.368 1.00 81.31 889 ALA A CA 1
ATOM 6786 C C . ALA A 1 889 ? 41.646 15.287 -23.027 1.00 81.31 889 ALA A C 1
ATOM 6788 O O . ALA A 1 889 ? 42.543 14.526 -22.672 1.00 81.31 889 ALA A O 1
ATOM 6789 N N . SER A 1 890 ? 41.267 16.304 -22.252 1.00 83.19 890 SER A N 1
ATOM 6790 C CA . SER A 1 890 ? 41.828 16.559 -20.923 1.00 83.19 890 SER A CA 1
ATOM 6791 C C . SER A 1 890 ? 40.894 17.399 -20.051 1.00 83.19 890 SER A C 1
ATOM 6793 O O . SER A 1 890 ? 40.001 18.081 -20.554 1.00 83.19 890 SER A O 1
ATOM 6795 N N . ALA A 1 891 ? 41.162 17.414 -18.742 1.00 81.00 891 ALA A N 1
ATOM 6796 C CA . ALA A 1 891 ? 40.527 18.331 -17.794 1.00 81.00 891 ALA A CA 1
ATOM 6797 C C . ALA A 1 891 ? 40.763 19.816 -18.132 1.00 81.00 891 ALA A C 1
ATOM 6799 O O . ALA A 1 891 ? 39.901 20.643 -17.856 1.00 81.00 891 ALA A O 1
ATOM 6800 N N . ALA A 1 892 ? 41.893 20.156 -18.765 1.00 78.50 892 ALA A N 1
ATOM 6801 C CA . ALA A 1 892 ? 42.193 21.527 -19.189 1.00 78.50 892 ALA A CA 1
ATOM 6802 C C . ALA A 1 892 ? 41.295 22.004 -20.343 1.00 78.50 892 ALA A C 1
ATOM 6804 O O . ALA A 1 892 ? 41.118 23.200 -20.546 1.00 78.50 892 ALA A O 1
ATOM 6805 N N . THR A 1 893 ? 40.715 21.065 -21.091 1.00 73.25 893 THR A N 1
ATOM 6806 C CA . THR A 1 893 ? 39.841 21.311 -22.243 1.00 73.25 893 THR A CA 1
ATOM 6807 C C . THR A 1 893 ? 38.387 20.956 -21.929 1.00 73.25 893 THR A C 1
ATOM 6809 O O . THR A 1 893 ? 37.667 20.516 -22.823 1.00 73.25 893 THR A O 1
ATOM 6812 N N . LEU A 1 894 ? 37.962 21.053 -20.662 1.00 78.12 894 LEU A N 1
ATOM 6813 C CA . LEU A 1 894 ? 36.602 20.698 -20.261 1.00 78.12 894 LEU A CA 1
ATOM 6814 C C . LEU A 1 894 ? 35.595 21.647 -20.947 1.00 78.12 894 LEU A C 1
ATOM 6816 O O . LEU A 1 894 ? 35.653 22.857 -20.714 1.00 78.12 894 LEU A O 1
ATOM 6820 N N . PRO A 1 895 ? 34.690 21.138 -21.802 1.00 72.94 895 PRO A N 1
ATOM 6821 C CA . PRO A 1 895 ? 33.722 21.981 -22.492 1.00 72.94 895 PRO A CA 1
ATOM 6822 C C . PRO A 1 895 ? 32.704 22.582 -21.512 1.00 72.94 895 PRO A C 1
ATOM 6824 O O . PRO A 1 895 ? 32.472 22.051 -20.426 1.00 72.94 895 PRO A O 1
ATOM 6827 N N . ALA A 1 896 ? 32.059 23.685 -21.911 1.00 70.12 896 ALA A N 1
ATOM 6828 C CA . ALA A 1 896 ? 30.988 24.301 -21.119 1.00 70.12 896 ALA A CA 1
ATOM 6829 C C . ALA A 1 896 ? 29.809 23.331 -20.891 1.00 70.12 896 ALA A C 1
ATOM 6831 O O . ALA A 1 896 ? 29.232 23.291 -19.805 1.00 70.12 896 ALA A O 1
ATOM 6832 N N . SER A 1 897 ? 29.503 22.500 -21.894 1.00 70.25 897 SER A N 1
ATOM 6833 C CA . SER A 1 897 ? 28.563 21.382 -21.781 1.00 70.25 897 SER A CA 1
ATOM 6834 C C . SER A 1 897 ? 29.215 20.182 -21.091 1.00 70.25 897 SER A C 1
ATOM 6836 O O . SER A 1 897 ? 30.315 19.777 -21.453 1.00 70.25 897 SER A O 1
ATOM 6838 N N . SER A 1 898 ? 28.512 19.544 -20.149 1.00 72.75 898 SER A N 1
ATOM 6839 C CA . SER A 1 898 ? 28.919 18.243 -19.584 1.00 72.75 898 SER A CA 1
ATOM 6840 C C . SER A 1 898 ? 28.110 17.065 -20.120 1.00 72.75 898 SER A C 1
ATOM 6842 O O . SER A 1 898 ? 27.882 16.088 -19.410 1.00 72.75 898 SER A O 1
ATOM 6844 N N . ALA A 1 899 ? 27.719 17.119 -21.399 1.00 72.19 899 ALA A N 1
ATOM 6845 C CA . ALA A 1 899 ? 27.087 15.995 -22.095 1.00 72.19 899 ALA A CA 1
ATOM 6846 C C . ALA A 1 899 ? 27.871 14.680 -21.940 1.00 72.19 899 ALA A C 1
ATOM 6848 O O . ALA A 1 899 ? 27.271 13.625 -21.769 1.00 72.19 899 ALA A O 1
ATOM 6849 N N . TRP A 1 900 ? 29.205 14.753 -21.904 1.00 81.12 900 TRP A N 1
ATOM 6850 C CA . TRP A 1 900 ? 30.096 13.610 -21.690 1.00 81.12 900 TRP A CA 1
ATOM 6851 C C . TRP A 1 900 ? 29.767 12.802 -20.418 1.00 81.12 900 TRP A C 1
ATOM 6853 O O . TRP A 1 900 ? 29.848 11.575 -20.436 1.00 81.12 900 TRP A O 1
ATOM 6863 N N . ALA A 1 901 ? 29.335 13.459 -19.334 1.00 86.06 901 ALA A N 1
ATOM 6864 C CA . ALA A 1 901 ? 29.012 12.796 -18.070 1.00 86.06 901 ALA A CA 1
ATOM 6865 C C . ALA A 1 901 ? 27.708 11.982 -18.147 1.00 86.06 901 ALA A C 1
ATOM 6867 O O . ALA A 1 901 ? 27.569 10.987 -17.439 1.00 86.06 901 ALA A O 1
ATOM 6868 N N . HIS A 1 902 ? 26.780 12.351 -19.041 1.00 81.88 902 HIS A N 1
ATOM 6869 C CA . HIS A 1 902 ? 25.527 11.617 -19.256 1.00 81.88 902 HIS A CA 1
ATOM 6870 C C . HIS A 1 902 ? 25.753 10.243 -19.902 1.00 81.88 902 HIS A C 1
ATOM 6872 O O . HIS A 1 902 ? 24.978 9.312 -19.681 1.00 81.88 902 HIS A O 1
ATOM 6878 N N . TRP A 1 903 ? 26.820 10.107 -20.691 1.00 83.88 903 TRP A N 1
ATOM 6879 C CA . TRP A 1 903 ? 27.097 8.896 -21.461 1.00 83.88 903 TRP A CA 1
ATOM 6880 C C . TRP A 1 903 ? 27.885 7.851 -20.672 1.00 83.88 903 TRP A C 1
ATOM 6882 O O . TRP A 1 903 ? 27.687 6.660 -20.880 1.00 83.88 903 TRP A O 1
ATOM 6892 N N . LEU A 1 904 ? 28.729 8.271 -19.725 1.00 88.06 904 LEU A N 1
ATOM 6893 C CA . LEU A 1 904 ? 29.601 7.384 -18.944 1.00 88.06 904 LEU A CA 1
ATOM 6894 C C . LEU A 1 904 ? 28.902 6.202 -18.237 1.00 88.06 904 LEU A C 1
ATOM 6896 O O . LEU A 1 904 ? 29.471 5.109 -18.254 1.00 88.06 904 LEU A O 1
ATOM 6900 N N . PRO A 1 905 ? 27.682 6.338 -17.674 1.00 86.56 905 PRO A N 1
ATOM 6901 C CA . PRO A 1 905 ? 26.948 5.198 -17.114 1.00 86.56 905 PRO A CA 1
ATOM 6902 C C . PRO A 1 905 ? 26.697 4.051 -18.110 1.00 86.56 905 PRO A C 1
ATOM 6904 O O . PRO A 1 905 ? 26.487 2.915 -17.692 1.00 86.56 905 PRO A O 1
ATOM 6907 N N . ARG A 1 906 ? 26.746 4.311 -19.427 1.00 84.81 906 ARG A N 1
ATOM 6908 C CA . ARG A 1 906 ? 26.557 3.295 -20.481 1.00 84.81 906 ARG A CA 1
ATOM 6909 C C . ARG A 1 906 ? 27.697 2.286 -20.568 1.00 84.81 906 ARG A C 1
ATOM 6911 O O . ARG A 1 906 ? 27.467 1.199 -21.076 1.00 84.81 906 ARG A O 1
ATOM 6918 N N . ALA A 1 907 ? 28.887 2.613 -20.062 1.00 86.62 907 ALA A N 1
ATOM 6919 C CA . ALA A 1 907 ? 30.029 1.698 -20.062 1.00 86.62 907 ALA A CA 1
ATOM 6920 C C . ALA A 1 907 ? 29.782 0.412 -19.253 1.00 86.62 907 ALA A C 1
ATOM 6922 O O . ALA A 1 907 ? 30.563 -0.531 -19.361 1.00 86.62 907 ALA A O 1
ATOM 6923 N N . GLY A 1 908 ? 28.743 0.388 -18.410 1.00 80.88 908 GLY A N 1
ATOM 6924 C CA . GLY A 1 908 ? 28.603 -0.630 -17.379 1.00 80.88 908 GLY A CA 1
ATOM 6925 C C . GLY A 1 908 ? 29.693 -0.483 -16.318 1.00 80.88 908 GLY A C 1
ATOM 6926 O O . GLY A 1 908 ? 30.397 0.525 -16.259 1.00 80.88 908 GLY A O 1
ATOM 6927 N N . GLN A 1 909 ? 29.804 -1.470 -15.440 1.00 79.75 909 GLN A N 1
ATOM 6928 C CA . GLN A 1 909 ? 30.808 -1.521 -14.380 1.00 79.75 909 GLN A CA 1
ATOM 6929 C C . GLN A 1 909 ? 31.304 -2.967 -14.229 1.00 79.75 909 GLN A C 1
ATOM 6931 O O . GLN A 1 909 ? 30.511 -3.882 -14.461 1.00 79.75 909 GLN A O 1
ATOM 6936 N N . PRO A 1 910 ? 32.566 -3.189 -13.820 1.00 84.19 910 PRO A N 1
ATOM 6937 C CA . PRO A 1 910 ? 33.588 -2.180 -13.517 1.00 84.19 910 PRO A CA 1
ATOM 6938 C C . PRO A 1 910 ? 34.117 -1.462 -14.772 1.00 84.19 910 PRO A C 1
ATOM 6940 O O . PRO A 1 910 ? 34.256 -2.063 -15.835 1.00 84.19 910 PRO A O 1
ATOM 6943 N N . TRP A 1 911 ? 34.445 -0.168 -14.662 1.00 86.75 911 TRP A N 1
ATOM 6944 C CA . TRP A 1 911 ? 35.067 0.567 -15.774 1.00 86.75 911 TRP A CA 1
ATOM 6945 C C . TRP A 1 911 ? 36.464 0.031 -16.120 1.00 86.75 911 TRP A C 1
ATOM 6947 O O . TRP A 1 911 ? 37.303 -0.058 -15.212 1.00 86.75 911 TRP A O 1
ATOM 6957 N N . PRO A 1 912 ? 36.773 -0.183 -17.419 1.00 88.94 912 PRO A N 1
ATOM 6958 C CA . PRO A 1 912 ? 38.130 -0.471 -17.874 1.00 88.94 912 PRO A CA 1
ATOM 6959 C C . PRO A 1 912 ? 39.121 0.625 -17.471 1.00 88.94 912 PRO A C 1
ATOM 6961 O O . PRO A 1 912 ? 38.770 1.808 -17.405 1.00 88.94 912 PRO A O 1
ATOM 6964 N N . ALA A 1 913 ? 40.388 0.251 -17.272 1.00 87.62 913 ALA A N 1
ATOM 6965 C CA . ALA A 1 913 ? 41.433 1.162 -16.797 1.00 87.62 913 ALA A CA 1
ATOM 6966 C C . ALA A 1 913 ? 41.564 2.436 -17.654 1.00 87.62 913 ALA A C 1
ATOM 6968 O O . ALA A 1 913 ? 41.636 3.534 -17.106 1.00 87.62 913 ALA A O 1
ATOM 6969 N N . ALA A 1 914 ? 41.517 2.307 -18.985 1.00 89.00 914 ALA A N 1
ATOM 6970 C CA . ALA A 1 914 ? 41.607 3.441 -19.908 1.00 89.00 914 ALA A CA 1
ATOM 6971 C C . ALA A 1 914 ? 40.451 4.445 -19.731 1.00 89.00 914 ALA A C 1
ATOM 6973 O O . ALA A 1 914 ? 40.673 5.658 -19.729 1.00 89.00 914 ALA A O 1
ATOM 6974 N N . LEU A 1 915 ? 39.224 3.948 -19.530 1.00 90.19 915 LEU A N 1
ATOM 6975 C CA . LEU A 1 915 ? 38.058 4.798 -19.288 1.00 90.19 915 LEU A CA 1
ATOM 6976 C C . LEU A 1 915 ? 38.155 5.471 -17.916 1.00 90.19 915 LEU A C 1
ATOM 6978 O O . LEU A 1 915 ? 37.955 6.679 -17.811 1.00 90.19 915 LEU A O 1
ATOM 6982 N N . ARG A 1 916 ? 38.543 4.718 -16.879 1.00 88.75 916 ARG A N 1
ATOM 6983 C CA . ARG A 1 916 ? 38.730 5.220 -15.508 1.00 88.75 916 ARG A CA 1
ATOM 6984 C C . ARG A 1 916 ? 39.771 6.344 -15.447 1.00 88.75 916 ARG A C 1
ATOM 6986 O O . ARG A 1 916 ? 39.507 7.390 -14.857 1.00 88.75 916 ARG A O 1
ATOM 6993 N N . GLN A 1 917 ? 40.917 6.156 -16.104 1.00 87.75 917 GLN A N 1
ATOM 6994 C CA . GLN A 1 917 ? 41.999 7.146 -16.177 1.00 87.75 917 GLN A CA 1
ATOM 6995 C C . GLN A 1 917 ? 41.579 8.436 -16.894 1.00 87.75 917 GLN A C 1
ATOM 6997 O O . GLN A 1 917 ? 42.060 9.507 -16.532 1.00 87.75 917 GLN A O 1
ATOM 7002 N N . ARG A 1 918 ? 40.677 8.361 -17.884 1.00 88.69 918 ARG A N 1
ATOM 7003 C CA . ARG A 1 918 ? 40.164 9.547 -18.586 1.00 88.69 918 ARG A CA 1
ATOM 7004 C C . ARG A 1 918 ? 39.018 10.225 -17.833 1.00 88.69 918 ARG A C 1
ATOM 7006 O O . ARG A 1 918 ? 38.997 11.446 -17.749 1.00 88.69 918 ARG A O 1
ATOM 7013 N N . ALA A 1 919 ? 38.081 9.455 -17.284 1.00 90.38 919 ALA A N 1
ATOM 7014 C CA . ALA A 1 919 ? 36.834 9.964 -16.713 1.00 90.38 919 ALA A CA 1
ATOM 7015 C C . ALA A 1 919 ? 37.003 10.601 -15.324 1.00 90.38 919 ALA A C 1
ATOM 7017 O O . ALA A 1 919 ? 36.421 11.652 -15.059 1.00 90.38 919 ALA A O 1
ATOM 7018 N N . LEU A 1 920 ? 37.806 10.004 -14.435 1.00 90.25 920 LEU A N 1
ATOM 7019 C CA . LEU A 1 920 ? 37.939 10.492 -13.056 1.00 90.25 920 LEU A CA 1
ATOM 7020 C C . LEU A 1 920 ? 38.561 11.903 -12.955 1.00 90.25 920 LEU A C 1
ATOM 7022 O O . LEU A 1 920 ? 38.019 12.726 -12.213 1.00 90.25 920 LEU A O 1
ATOM 7026 N N . PRO A 1 921 ? 39.619 12.256 -13.717 1.00 89.88 921 PRO A N 1
ATOM 7027 C CA . PRO A 1 921 ? 40.126 13.629 -13.736 1.00 89.88 921 PRO A CA 1
ATOM 7028 C C . PRO A 1 921 ? 39.106 14.649 -14.260 1.00 89.88 921 PRO A C 1
ATOM 7030 O O . PRO A 1 921 ? 39.071 15.779 -13.774 1.00 89.88 921 PRO A O 1
ATOM 7033 N N . LEU A 1 922 ? 38.259 14.260 -15.222 1.00 90.56 922 LEU A N 1
ATOM 7034 C CA . LEU A 1 922 ? 37.193 15.118 -15.751 1.00 90.56 922 LEU A CA 1
ATOM 7035 C C . LEU A 1 922 ? 36.103 15.366 -14.704 1.00 90.56 922 LEU A C 1
ATOM 7037 O O . LEU A 1 922 ? 35.672 16.505 -14.540 1.00 90.56 922 LEU A O 1
ATOM 7041 N N . LEU A 1 923 ? 35.708 14.332 -13.952 1.00 91.31 923 LEU A N 1
ATOM 7042 C CA . LEU A 1 923 ? 34.787 14.474 -12.822 1.00 91.31 923 LEU A CA 1
ATOM 7043 C C . LEU A 1 923 ? 35.357 15.428 -11.766 1.00 91.31 923 LEU A C 1
ATOM 7045 O O . LEU A 1 923 ? 34.670 16.361 -11.359 1.00 91.31 923 LEU A O 1
ATOM 7049 N N . ARG A 1 924 ? 36.630 15.261 -11.380 1.00 90.69 924 ARG A N 1
ATOM 7050 C CA . ARG A 1 924 ? 37.296 16.167 -10.430 1.00 90.69 924 ARG A CA 1
ATOM 7051 C C . ARG A 1 924 ? 37.283 17.616 -10.923 1.00 90.69 924 ARG A C 1
ATOM 7053 O O . ARG A 1 924 ? 36.988 18.518 -10.147 1.00 90.69 924 ARG A O 1
ATOM 7060 N N . ALA A 1 925 ? 37.594 17.845 -12.198 1.00 89.56 925 ALA A N 1
ATOM 7061 C CA . ALA A 1 925 ? 37.572 19.182 -12.784 1.00 89.56 925 ALA A CA 1
ATOM 7062 C C . ALA A 1 925 ? 36.159 19.788 -12.790 1.00 89.56 925 ALA A C 1
ATOM 7064 O O . ALA A 1 925 ? 35.998 20.955 -12.441 1.00 89.56 925 ALA A O 1
ATOM 7065 N N . ALA A 1 926 ? 35.136 18.991 -13.111 1.00 89.31 926 ALA A N 1
ATOM 7066 C CA . ALA A 1 926 ? 33.744 19.433 -13.113 1.00 89.31 926 ALA A CA 1
ATOM 7067 C C . ALA A 1 926 ? 33.239 19.818 -11.710 1.00 89.31 926 ALA A C 1
ATOM 7069 O O . ALA A 1 926 ? 32.538 20.819 -11.567 1.00 89.31 926 ALA A O 1
ATOM 7070 N N . LEU A 1 927 ? 33.638 19.080 -10.667 1.00 89.81 927 LEU A N 1
ATOM 7071 C CA . LEU A 1 927 ? 33.284 19.383 -9.271 1.00 89.81 927 LEU A CA 1
ATOM 7072 C C . LEU A 1 927 ? 33.916 20.680 -8.745 1.00 89.81 927 LEU A C 1
ATOM 7074 O O . LEU A 1 927 ? 33.391 21.275 -7.808 1.00 89.81 927 LEU A O 1
ATOM 7078 N N . ARG A 1 928 ? 35.027 21.122 -9.346 1.00 89.25 928 ARG A N 1
ATOM 7079 C CA . ARG A 1 928 ? 35.737 22.370 -9.010 1.00 89.25 928 ARG A CA 1
ATOM 7080 C C . ARG A 1 928 ? 35.303 23.555 -9.870 1.00 89.25 928 ARG A C 1
ATOM 7082 O O . ARG A 1 928 ? 35.818 24.656 -9.705 1.00 89.25 928 ARG A O 1
ATOM 7089 N N . GLN A 1 929 ? 34.428 23.328 -10.850 1.00 85.75 929 GLN A N 1
ATOM 7090 C CA . GLN A 1 929 ? 34.094 24.350 -11.830 1.00 85.75 929 GLN A CA 1
ATOM 7091 C C . GLN A 1 929 ? 33.081 25.352 -11.247 1.00 85.75 929 GLN A C 1
ATOM 7093 O O . GLN A 1 929 ? 31.948 24.954 -10.920 1.00 85.75 929 GLN A O 1
ATOM 7098 N N . PRO A 1 930 ? 33.422 26.655 -11.192 1.00 82.69 930 PRO A N 1
ATOM 7099 C CA . PRO A 1 930 ? 32.564 27.658 -10.579 1.00 82.69 930 PRO A CA 1
ATOM 7100 C C . PRO A 1 930 ? 31.206 27.763 -11.289 1.00 82.69 930 PRO A C 1
ATOM 7102 O O . PRO A 1 930 ? 31.061 27.388 -12.467 1.00 82.69 930 PRO A O 1
ATOM 7105 N N . PRO A 1 931 ? 30.167 28.230 -10.576 1.00 81.00 931 PRO A N 1
ATOM 7106 C CA . PRO A 1 931 ? 28.862 28.453 -11.174 1.00 81.00 931 PRO A CA 1
ATOM 7107 C C . PRO A 1 931 ? 28.967 29.515 -12.275 1.00 81.00 931 PRO A C 1
ATOM 7109 O O . PRO A 1 931 ? 29.781 30.434 -12.209 1.00 81.00 931 PRO A O 1
ATOM 7112 N N . SER A 1 932 ? 28.144 29.380 -13.309 1.00 79.56 932 SER A N 1
ATOM 7113 C CA . SER A 1 932 ? 28.124 30.276 -14.462 1.00 79.56 932 SER A CA 1
ATOM 7114 C C . SER A 1 932 ? 26.686 30.582 -14.840 1.00 79.56 932 SER A C 1
ATOM 7116 O O . SER A 1 932 ? 25.927 29.665 -15.110 1.00 79.56 932 SER A O 1
ATOM 7118 N N . TRP A 1 933 ? 26.329 31.850 -15.007 1.00 76.00 933 TRP A N 1
ATOM 7119 C CA . TRP A 1 933 ? 24.974 32.282 -15.394 1.00 76.00 933 TRP A CA 1
ATOM 7120 C C . TRP A 1 933 ? 24.517 31.838 -16.801 1.00 76.00 933 TRP A C 1
ATOM 7122 O O . TRP A 1 933 ? 23.481 32.283 -17.288 1.00 76.00 933 TRP A O 1
ATOM 7132 N N . ALA A 1 934 ? 25.296 30.988 -17.466 1.00 76.81 934 ALA A N 1
ATOM 7133 C CA . ALA A 1 934 ? 24.986 30.403 -18.755 1.00 76.81 934 ALA A CA 1
ATOM 7134 C C . ALA A 1 934 ? 23.829 29.381 -18.624 1.00 76.81 934 ALA A C 1
ATOM 7136 O O . ALA A 1 934 ? 23.835 28.587 -17.674 1.00 76.81 934 ALA A O 1
ATOM 7137 N N . PRO A 1 935 ? 22.856 29.358 -19.558 1.00 69.44 935 PRO A N 1
ATOM 7138 C CA . PRO A 1 935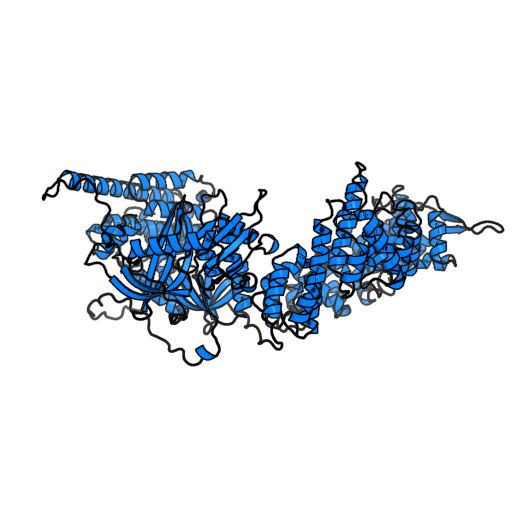 ? 21.738 28.404 -19.551 1.00 69.44 935 PRO A CA 1
ATOM 7139 C C . PRO A 1 935 ? 22.170 26.932 -19.441 1.00 69.44 935 PRO A C 1
ATOM 7141 O O . PRO A 1 935 ? 21.458 26.098 -18.884 1.00 69.44 935 PRO A O 1
ATOM 7144 N N . GLU A 1 936 ? 23.366 26.613 -19.933 1.00 73.25 936 GLU A N 1
ATOM 7145 C CA . GLU A 1 936 ? 23.956 25.278 -19.953 1.00 73.25 936 GLU A CA 1
ATOM 7146 C C . GLU A 1 936 ? 24.399 24.789 -18.560 1.00 73.25 936 GLU A C 1
ATOM 7148 O O . GLU A 1 936 ? 24.622 23.588 -18.382 1.00 73.25 936 GLU A O 1
ATOM 7153 N N . GLN A 1 937 ? 24.497 25.669 -17.547 1.00 77.56 937 GLN A N 1
ATOM 7154 C CA . GLN A 1 937 ? 24.911 25.277 -16.192 1.00 77.56 937 GLN A CA 1
ATOM 7155 C C . GLN A 1 937 ? 23.968 24.230 -15.587 1.00 77.56 937 GLN A C 1
ATOM 7157 O O . GLN A 1 937 ? 24.431 23.263 -14.980 1.00 77.56 937 GLN A O 1
ATOM 7162 N N . THR A 1 938 ? 22.653 24.405 -15.729 1.00 77.06 938 THR A N 1
ATOM 7163 C CA . THR A 1 938 ? 21.675 23.480 -15.140 1.00 77.06 938 THR A CA 1
ATOM 7164 C C . THR A 1 938 ? 21.817 22.080 -15.730 1.00 77.06 938 THR A C 1
ATOM 7166 O O . THR A 1 938 ? 21.776 21.088 -15.002 1.00 77.06 938 THR A O 1
ATOM 7169 N N . GLU A 1 939 ? 22.035 21.985 -17.042 1.00 76.62 939 GLU A N 1
ATOM 7170 C CA . GLU A 1 939 ? 22.244 20.702 -17.715 1.00 76.62 939 GLU A CA 1
ATOM 7171 C C . GLU A 1 939 ? 23.576 20.062 -17.326 1.00 76.62 939 GLU A C 1
ATOM 7173 O O . GLU A 1 939 ? 23.633 18.855 -17.080 1.00 76.62 939 GLU A O 1
ATOM 7178 N N . ARG A 1 940 ? 24.630 20.877 -17.212 1.00 79.88 940 ARG A N 1
ATOM 7179 C CA . ARG A 1 940 ? 25.947 20.451 -16.737 1.00 79.88 940 ARG A CA 1
ATOM 7180 C C . ARG A 1 940 ? 25.867 19.828 -15.349 1.00 79.88 940 ARG A C 1
ATOM 7182 O O . ARG A 1 940 ? 26.312 18.698 -15.155 1.00 79.88 940 ARG A O 1
ATOM 7189 N N . ASP A 1 941 ? 25.296 20.556 -14.395 1.00 85.75 941 ASP A N 1
ATOM 7190 C CA . ASP A 1 941 ? 25.233 20.117 -13.005 1.00 85.75 941 ASP A CA 1
ATOM 7191 C C . ASP A 1 941 ? 24.364 18.851 -12.879 1.00 85.75 941 ASP A C 1
ATOM 7193 O O . ASP A 1 941 ? 24.723 17.930 -12.147 1.00 85.75 941 ASP A O 1
ATOM 7197 N N . ALA A 1 942 ? 23.274 18.743 -13.650 1.00 84.44 942 ALA A N 1
ATOM 7198 C CA . ALA A 1 942 ? 22.458 17.529 -13.705 1.00 84.44 942 ALA A CA 1
ATOM 7199 C C . ALA A 1 942 ? 23.239 16.310 -14.233 1.00 84.44 942 ALA A C 1
ATOM 7201 O O . ALA A 1 942 ? 23.103 15.211 -13.695 1.00 84.44 942 ALA A O 1
ATOM 7202 N N . ALA A 1 943 ? 24.077 16.484 -15.259 1.00 84.50 943 ALA A N 1
ATOM 7203 C CA . ALA A 1 943 ? 24.891 15.399 -15.804 1.00 84.50 943 ALA A CA 1
ATOM 7204 C C . ALA A 1 943 ? 25.931 14.891 -14.788 1.00 84.50 943 ALA A C 1
ATOM 7206 O O . ALA A 1 943 ? 26.084 13.680 -14.622 1.00 84.50 943 ALA A O 1
ATOM 7207 N N . VAL A 1 944 ? 26.584 15.799 -14.053 1.00 89.00 944 VAL A N 1
ATOM 7208 C CA . VAL A 1 944 ? 27.542 15.448 -12.990 1.00 89.00 944 VAL A CA 1
ATOM 7209 C C . VAL A 1 944 ? 26.850 14.724 -11.830 1.00 89.00 944 VAL A C 1
ATOM 7211 O O . VAL A 1 944 ? 27.343 13.687 -11.385 1.00 89.00 944 VAL A O 1
ATOM 7214 N N . ARG A 1 945 ? 25.681 15.201 -11.376 1.00 89.31 945 ARG A N 1
ATOM 7215 C CA . ARG A 1 945 ? 24.904 14.527 -10.315 1.00 89.31 945 ARG A CA 1
ATOM 7216 C C . ARG A 1 945 ? 24.492 13.112 -10.724 1.00 89.31 945 ARG A C 1
ATOM 7218 O O . ARG A 1 945 ? 24.660 12.178 -9.946 1.00 89.31 945 ARG A O 1
ATOM 7225 N N . ASN A 1 946 ? 24.017 12.930 -11.957 1.00 86.44 946 ASN A N 1
ATOM 7226 C CA . ASN A 1 946 ? 23.658 11.607 -12.477 1.00 86.44 946 ASN A CA 1
ATOM 7227 C C . ASN A 1 946 ? 24.862 10.655 -12.534 1.00 86.44 946 ASN A C 1
ATOM 7229 O O . ASN A 1 946 ? 24.721 9.469 -12.233 1.00 86.44 946 ASN A O 1
ATOM 7233 N N . LEU A 1 947 ? 26.047 11.165 -12.881 1.00 90.25 947 LEU A N 1
ATOM 7234 C CA . LEU A 1 947 ? 27.275 10.373 -12.874 1.00 90.25 947 LEU A CA 1
ATOM 7235 C C . LEU A 1 947 ? 27.665 9.933 -11.456 1.00 90.25 947 LEU A C 1
ATOM 7237 O O . LEU A 1 947 ? 27.967 8.759 -11.254 1.00 90.25 947 LEU A O 1
ATOM 7241 N N . LEU A 1 948 ? 27.617 10.841 -10.475 1.00 90.62 948 LEU A N 1
ATOM 7242 C CA . LEU A 1 948 ? 27.870 10.524 -9.063 1.00 90.62 948 LEU A CA 1
ATOM 7243 C C . LEU A 1 948 ? 26.913 9.439 -8.548 1.00 90.62 948 LEU A C 1
ATOM 7245 O O . LEU A 1 948 ? 27.362 8.428 -8.010 1.00 90.62 948 LEU A O 1
ATOM 7249 N N . LEU A 1 949 ? 25.611 9.583 -8.817 1.00 87.00 949 LEU A N 1
ATOM 7250 C CA . LEU A 1 949 ? 24.604 8.573 -8.473 1.00 87.00 949 LEU A CA 1
ATOM 7251 C C . LEU A 1 949 ? 24.915 7.207 -9.106 1.00 87.00 949 LEU A C 1
ATOM 7253 O O . LEU A 1 949 ? 24.848 6.181 -8.429 1.00 87.00 949 LEU A O 1
ATOM 7257 N N . SER A 1 950 ? 25.303 7.182 -10.386 1.00 87.12 950 SER A N 1
ATOM 7258 C CA . SER A 1 950 ? 25.689 5.944 -11.073 1.00 87.12 950 SER A CA 1
ATOM 7259 C C . SER A 1 950 ? 26.941 5.299 -10.470 1.00 87.12 950 SER A C 1
ATOM 7261 O O . SER A 1 950 ? 27.003 4.073 -10.389 1.00 87.12 950 SER A O 1
ATOM 7263 N N . LEU A 1 951 ? 27.928 6.090 -10.040 1.00 89.00 951 LEU A N 1
ATOM 7264 C CA . LEU A 1 951 ? 29.129 5.587 -9.366 1.00 89.00 951 LEU A CA 1
ATOM 7265 C C . LEU A 1 951 ? 28.792 5.016 -7.983 1.00 89.00 951 LEU A C 1
ATOM 7267 O O . LEU A 1 951 ? 29.266 3.934 -7.640 1.00 89.00 951 LEU A O 1
ATOM 7271 N N . GLY A 1 952 ? 27.903 5.674 -7.234 1.00 87.31 952 GLY A N 1
ATOM 7272 C CA . GLY A 1 952 ? 27.388 5.174 -5.956 1.00 87.31 952 GLY A CA 1
ATOM 7273 C C . GLY A 1 952 ? 26.642 3.840 -6.086 1.00 87.31 952 GLY A C 1
ATOM 7274 O O . GLY A 1 952 ? 26.651 3.030 -5.161 1.00 87.31 952 GLY A O 1
ATOM 7275 N N . ALA A 1 953 ? 26.064 3.554 -7.257 1.00 84.12 953 ALA A N 1
ATOM 7276 C CA . ALA A 1 953 ? 25.389 2.292 -7.577 1.00 84.12 953 ALA A CA 1
ATOM 7277 C C . ALA A 1 953 ? 26.301 1.205 -8.194 1.00 84.12 953 ALA A C 1
ATOM 7279 O O . ALA A 1 953 ? 25.885 0.057 -8.309 1.00 84.12 953 ALA A O 1
ATOM 7280 N N . SER A 1 954 ? 27.530 1.544 -8.603 1.00 84.62 954 SER A N 1
ATOM 7281 C CA . SER A 1 954 ? 28.443 0.656 -9.351 1.00 84.62 954 SER A CA 1
ATOM 7282 C C . SER A 1 954 ? 28.809 -0.636 -8.609 1.00 84.62 954 SER A C 1
ATOM 7284 O O . SER A 1 954 ? 29.523 -0.508 -7.640 1.00 84.62 954 SER A O 1
ATOM 7286 N N . PRO A 1 955 ? 28.527 -1.869 -9.052 1.00 78.94 955 PRO A N 1
ATOM 7287 C CA . PRO A 1 955 ? 28.881 -3.096 -8.313 1.00 78.94 955 PRO A CA 1
ATOM 7288 C C . PRO A 1 955 ? 30.389 -3.336 -8.058 1.00 78.94 955 PRO A C 1
ATOM 7290 O O . PRO A 1 955 ? 30.725 -4.279 -7.351 1.00 78.94 955 PRO A O 1
ATOM 7293 N N . ASP A 1 956 ? 31.299 -2.513 -8.596 1.00 82.81 956 ASP A N 1
ATOM 7294 C CA . ASP A 1 956 ? 32.753 -2.639 -8.410 1.00 82.81 956 ASP A CA 1
ATOM 7295 C C . ASP A 1 956 ? 33.160 -2.452 -6.923 1.00 82.81 956 ASP A C 1
ATOM 7297 O O . ASP A 1 956 ? 33.023 -1.340 -6.391 1.00 82.81 956 ASP A O 1
ATOM 7301 N N . PRO A 1 957 ? 33.661 -3.502 -6.236 1.00 75.94 957 PRO A N 1
ATOM 7302 C CA . PRO A 1 957 ? 34.075 -3.416 -4.834 1.00 75.94 957 PRO A CA 1
ATOM 7303 C C . PRO A 1 957 ? 35.363 -2.603 -4.648 1.00 75.94 957 PRO A C 1
ATOM 7305 O O . PRO A 1 957 ? 35.616 -2.092 -3.558 1.00 75.94 957 PRO A O 1
ATOM 7308 N N . GLU A 1 958 ? 36.161 -2.438 -5.704 1.00 83.62 958 GLU A N 1
ATOM 7309 C CA . GLU A 1 958 ? 37.434 -1.724 -5.660 1.00 83.62 958 GLU A CA 1
ATOM 7310 C C . GLU A 1 958 ? 37.285 -0.241 -6.000 1.00 83.62 958 GLU A C 1
ATOM 7312 O O . GLU A 1 958 ? 38.271 0.486 -5.946 1.00 83.62 958 GLU A O 1
ATOM 7317 N N . LEU A 1 959 ? 36.084 0.247 -6.339 1.00 85.06 959 LEU A N 1
ATOM 7318 C CA . LEU A 1 959 ? 35.884 1.626 -6.800 1.00 85.06 959 LEU A CA 1
ATOM 7319 C C . LEU A 1 959 ? 36.060 2.678 -5.694 1.00 85.06 959 LEU A C 1
ATOM 7321 O O . LEU A 1 959 ? 36.458 3.805 -5.994 1.00 85.06 959 LEU A O 1
ATOM 7325 N N . LEU A 1 960 ? 35.790 2.337 -4.429 1.00 86.38 960 LEU A N 1
ATOM 7326 C CA . LEU A 1 960 ? 35.791 3.302 -3.322 1.00 86.38 960 LEU A CA 1
ATOM 7327 C C . LEU A 1 960 ? 37.135 4.031 -3.197 1.00 86.38 960 LEU A C 1
ATOM 7329 O O . LEU A 1 960 ? 37.178 5.261 -3.167 1.00 86.38 960 LEU A O 1
ATOM 7333 N N . LEU A 1 961 ? 38.234 3.281 -3.157 1.00 87.50 961 LEU A N 1
ATOM 7334 C CA . LEU A 1 961 ? 39.579 3.818 -2.955 1.00 87.50 961 LEU A CA 1
ATOM 7335 C C . LEU A 1 961 ? 40.074 4.708 -4.120 1.00 87.50 961 LEU A C 1
ATOM 7337 O O . LEU A 1 961 ? 40.455 5.851 -3.854 1.00 87.50 961 LEU A O 1
ATOM 7341 N N . PRO A 1 962 ? 40.030 4.284 -5.402 1.00 86.50 962 PRO A N 1
ATOM 7342 C CA . PRO A 1 962 ? 40.413 5.125 -6.531 1.00 86.50 962 PRO A CA 1
ATOM 7343 C C . PRO A 1 962 ? 39.469 6.315 -6.730 1.00 86.50 962 PRO A C 1
ATOM 7345 O O . PRO A 1 962 ? 39.940 7.380 -7.124 1.00 86.50 962 PRO A O 1
ATOM 7348 N N . LEU A 1 963 ? 38.166 6.186 -6.439 1.00 88.38 963 LEU A N 1
ATOM 7349 C CA . LEU A 1 963 ? 37.243 7.320 -6.512 1.00 88.38 963 LEU A CA 1
ATOM 7350 C C . LEU A 1 963 ? 37.555 8.351 -5.423 1.00 88.38 963 LEU A C 1
ATOM 7352 O O . LEU A 1 963 ? 37.677 9.532 -5.733 1.00 88.38 963 LEU A O 1
ATOM 7356 N N . THR A 1 964 ? 37.760 7.913 -4.179 1.00 87.88 964 THR A N 1
ATOM 7357 C CA . THR A 1 964 ? 38.131 8.803 -3.064 1.00 87.88 964 THR A CA 1
ATOM 7358 C C . THR A 1 964 ? 39.440 9.533 -3.364 1.00 87.88 964 THR A C 1
ATOM 7360 O O . THR A 1 964 ? 39.520 10.753 -3.228 1.00 87.88 964 THR A O 1
ATOM 7363 N N . ALA A 1 965 ? 40.447 8.809 -3.866 1.00 88.00 965 ALA A N 1
ATOM 7364 C CA . ALA A 1 965 ? 41.717 9.399 -4.277 1.00 88.00 965 ALA A CA 1
ATOM 7365 C C . ALA A 1 965 ? 41.550 10.421 -5.419 1.00 88.00 965 ALA A C 1
ATOM 7367 O O . ALA A 1 965 ? 42.195 11.472 -5.417 1.00 88.00 965 ALA A O 1
ATOM 7368 N N . ALA A 1 966 ? 40.677 10.138 -6.391 1.00 85.56 966 ALA A N 1
ATOM 7369 C CA . ALA A 1 966 ? 40.434 11.030 -7.519 1.00 85.56 966 ALA A CA 1
ATOM 7370 C C . ALA A 1 966 ? 39.676 12.306 -7.130 1.00 85.56 966 ALA A C 1
ATOM 7372 O O . ALA A 1 966 ? 40.010 13.378 -7.640 1.00 85.56 966 ALA A O 1
ATOM 7373 N N . LEU A 1 967 ? 38.687 12.206 -6.238 1.00 86.50 967 LEU A N 1
ATOM 7374 C CA . LEU A 1 967 ? 37.895 13.344 -5.765 1.00 86.50 967 LEU A CA 1
ATOM 7375 C C . LEU A 1 967 ? 38.764 14.357 -4.994 1.00 86.50 967 LEU A C 1
ATOM 7377 O O . LEU A 1 967 ? 38.595 15.568 -5.164 1.00 86.50 967 LEU A O 1
ATOM 7381 N N . GLY A 1 968 ? 39.768 13.882 -4.249 1.00 84.69 968 GLY A N 1
ATOM 7382 C CA . GLY A 1 968 ? 40.694 14.736 -3.499 1.00 84.69 968 GLY A CA 1
ATOM 7383 C C . GLY A 1 968 ? 40.048 15.370 -2.263 1.00 84.69 968 GLY A C 1
ATOM 7384 O O . GLY A 1 968 ? 39.133 14.790 -1.687 1.00 84.69 968 GLY A O 1
ATOM 7385 N N . ASP A 1 969 ? 40.538 16.542 -1.844 1.00 84.31 969 ASP A N 1
ATOM 7386 C CA . ASP A 1 969 ? 40.044 17.236 -0.647 1.00 84.31 969 ASP A CA 1
ATOM 7387 C C . ASP A 1 969 ? 38.624 17.805 -0.869 1.00 84.31 969 ASP A C 1
ATOM 7389 O O . ASP A 1 969 ? 38.435 18.574 -1.821 1.00 84.31 969 ASP A O 1
ATOM 7393 N N . PRO A 1 970 ? 37.640 17.470 -0.009 1.00 81.56 970 PRO A N 1
ATOM 7394 C CA . PRO A 1 970 ? 36.305 18.061 -0.035 1.00 81.56 970 PRO A CA 1
ATOM 7395 C C . PRO A 1 970 ? 36.268 19.591 0.000 1.00 81.56 970 PRO A C 1
ATOM 7397 O O . PRO A 1 970 ? 35.345 20.186 -0.556 1.00 81.56 970 PRO A O 1
ATOM 7400 N N . ALA A 1 971 ? 37.259 20.234 0.628 1.00 83.50 971 ALA A N 1
ATOM 7401 C CA . ALA A 1 971 ? 37.352 21.691 0.717 1.00 83.50 971 ALA A CA 1
ATOM 7402 C C . ALA A 1 971 ? 37.567 22.369 -0.648 1.00 83.50 971 ALA A C 1
ATOM 7404 O O . ALA A 1 971 ? 37.263 23.550 -0.801 1.00 83.50 971 ALA A O 1
ATOM 7405 N N . ASP A 1 972 ? 38.057 21.622 -1.641 1.00 83.81 972 ASP A N 1
ATOM 7406 C CA . ASP A 1 972 ? 38.297 22.126 -2.993 1.00 83.81 972 ASP A CA 1
ATOM 7407 C C . ASP A 1 972 ? 37.047 22.064 -3.889 1.00 83.81 972 ASP A C 1
ATOM 7409 O O . ASP A 1 972 ? 37.099 22.512 -5.037 1.00 83.81 972 ASP A O 1
ATOM 7413 N N . TRP A 1 973 ? 35.953 21.436 -3.445 1.00 87.06 973 TRP A N 1
ATOM 7414 C CA . TRP A 1 973 ? 34.757 21.247 -4.269 1.00 87.06 973 TRP A CA 1
ATOM 7415 C C . TRP A 1 973 ? 33.805 22.432 -4.170 1.00 87.06 973 TRP A C 1
ATOM 7417 O O . TRP A 1 973 ? 33.666 23.079 -3.134 1.00 87.06 973 TRP A O 1
ATOM 7427 N N . GLU A 1 974 ? 33.057 22.659 -5.245 1.00 89.19 974 GLU A N 1
ATOM 7428 C CA . GLU A 1 974 ? 31.927 23.573 -5.205 1.00 89.19 974 GLU A CA 1
ATOM 7429 C C . GLU A 1 974 ? 30.863 23.057 -4.218 1.00 89.19 974 GLU A C 1
ATOM 7431 O O . GLU A 1 974 ? 30.378 21.929 -4.385 1.00 89.19 974 GLU A O 1
ATOM 7436 N N . PRO A 1 975 ? 30.415 23.873 -3.239 1.00 86.38 975 PRO A N 1
ATOM 7437 C CA . PRO A 1 975 ? 29.487 23.437 -2.190 1.00 86.38 975 PRO A CA 1
ATOM 7438 C C . PRO A 1 975 ? 28.192 22.805 -2.716 1.00 86.38 975 PRO A C 1
ATOM 7440 O O . PRO A 1 975 ? 27.580 21.978 -2.047 1.00 86.38 975 PRO A O 1
ATOM 7443 N N . ARG A 1 976 ? 27.789 23.151 -3.946 1.00 88.31 976 ARG A N 1
ATOM 7444 C CA . ARG A 1 976 ? 26.576 22.640 -4.598 1.00 88.31 976 ARG A CA 1
ATOM 7445 C C . ARG A 1 976 ? 26.584 21.136 -4.902 1.00 88.31 976 ARG A C 1
ATOM 7447 O O . ARG A 1 976 ? 25.523 20.634 -5.268 1.00 88.31 976 ARG A O 1
ATOM 7454 N N . PHE A 1 977 ? 27.731 20.455 -4.808 1.00 89.19 977 PHE A N 1
ATOM 7455 C CA . PHE A 1 977 ? 27.868 19.004 -5.021 1.00 89.19 977 PHE A CA 1
ATOM 7456 C C . PHE A 1 977 ? 28.260 18.223 -3.757 1.00 89.19 977 PHE A C 1
ATOM 7458 O O . PHE A 1 977 ? 28.402 17.001 -3.820 1.00 89.19 977 PHE A O 1
ATOM 7465 N N . ALA A 1 978 ? 28.481 18.902 -2.626 1.00 86.31 978 ALA A N 1
ATOM 7466 C CA . ALA A 1 978 ? 29.011 18.273 -1.416 1.00 86.31 978 ALA A CA 1
ATOM 7467 C C . ALA A 1 978 ? 28.116 17.121 -0.923 1.00 86.31 978 ALA A C 1
ATOM 7469 O O . ALA A 1 978 ? 28.618 16.039 -0.611 1.00 86.31 978 ALA A O 1
ATOM 7470 N N . ASP A 1 979 ? 26.797 17.327 -0.939 1.00 84.19 979 ASP A N 1
ATOM 7471 C CA . ASP A 1 979 ? 25.818 16.327 -0.511 1.00 84.19 979 ASP A CA 1
ATOM 7472 C C . ASP A 1 979 ? 25.823 15.086 -1.416 1.00 84.19 979 ASP A C 1
ATOM 7474 O O . ASP A 1 979 ? 25.793 13.961 -0.917 1.00 84.19 979 ASP A O 1
ATOM 7478 N N . GLU A 1 980 ? 25.892 15.248 -2.742 1.00 88.38 980 GLU A N 1
ATOM 7479 C CA . GLU A 1 980 ? 25.921 14.115 -3.676 1.00 88.38 980 GLU A CA 1
ATOM 7480 C C . GLU A 1 980 ? 27.211 13.308 -3.582 1.00 88.38 980 GLU A C 1
ATOM 7482 O O . GLU A 1 980 ? 27.179 12.079 -3.686 1.00 88.38 980 GLU A O 1
ATOM 7487 N N . VAL A 1 981 ? 28.350 13.976 -3.386 1.00 89.12 981 VAL A N 1
ATOM 7488 C CA . VAL A 1 981 ? 29.629 13.283 -3.211 1.00 89.12 981 VAL A CA 1
ATOM 7489 C C . VAL A 1 981 ? 29.631 12.504 -1.897 1.00 89.12 981 VAL A C 1
ATOM 7491 O O . VAL A 1 981 ? 29.990 11.326 -1.897 1.00 89.12 981 VAL A O 1
ATOM 7494 N N . ALA A 1 982 ? 29.159 13.110 -0.804 1.00 86.12 982 ALA A N 1
ATOM 7495 C CA . ALA A 1 982 ? 29.019 12.428 0.480 1.00 86.12 982 ALA A CA 1
ATOM 7496 C C . ALA A 1 982 ? 28.112 11.190 0.368 1.00 86.12 982 ALA A C 1
ATOM 7498 O O . ALA A 1 982 ? 28.518 10.099 0.768 1.00 86.12 982 ALA A O 1
ATOM 7499 N N . GLN A 1 983 ? 26.940 11.326 -0.266 1.00 87.50 983 GLN A N 1
ATOM 7500 C CA . GLN A 1 983 ? 26.029 10.203 -0.520 1.00 87.50 983 GLN A CA 1
ATOM 7501 C C . GLN A 1 983 ? 26.686 9.108 -1.370 1.00 87.50 983 GLN A C 1
ATOM 7503 O O . GLN A 1 983 ? 26.534 7.925 -1.083 1.00 87.50 983 GLN A O 1
ATOM 7508 N N . THR A 1 984 ? 27.447 9.480 -2.401 1.00 89.94 984 THR A N 1
ATOM 7509 C CA . THR A 1 984 ? 28.144 8.521 -3.273 1.00 89.94 984 THR A CA 1
ATOM 7510 C C . THR A 1 984 ? 29.149 7.676 -2.490 1.00 89.94 984 THR A C 1
ATOM 7512 O O . THR A 1 984 ? 29.178 6.453 -2.637 1.00 89.94 984 THR A O 1
ATOM 7515 N N . LEU A 1 985 ? 29.953 8.310 -1.632 1.00 87.62 985 LEU A N 1
ATOM 7516 C CA . LEU A 1 985 ? 30.932 7.617 -0.791 1.00 87.62 985 LEU A CA 1
ATOM 7517 C C . LEU A 1 985 ? 30.255 6.750 0.276 1.00 87.62 985 LEU A C 1
ATOM 7519 O O . LEU A 1 985 ? 30.696 5.629 0.524 1.00 87.62 985 LEU A O 1
ATOM 7523 N N . GLU A 1 986 ? 29.157 7.228 0.859 1.00 86.94 986 GLU A N 1
ATOM 7524 C CA . GLU A 1 986 ? 28.357 6.468 1.821 1.00 86.94 986 GLU A CA 1
ATOM 7525 C C . GLU A 1 986 ? 27.777 5.187 1.198 1.00 86.94 986 GLU A C 1
ATOM 7527 O O . GLU A 1 986 ? 27.882 4.110 1.788 1.00 86.94 986 GLU A O 1
ATOM 7532 N N . LEU A 1 987 ? 27.229 5.270 -0.021 1.00 88.75 987 LEU A N 1
ATOM 7533 C CA . LEU A 1 987 ? 26.718 4.108 -0.759 1.00 88.75 987 LEU A CA 1
ATOM 7534 C C . LEU A 1 987 ? 27.806 3.058 -0.999 1.00 88.75 987 LEU A C 1
ATOM 7536 O O . LEU A 1 987 ? 27.573 1.864 -0.807 1.00 88.75 987 LEU A O 1
ATOM 7540 N N . LEU A 1 988 ? 28.998 3.503 -1.395 1.00 88.06 988 LEU A N 1
ATOM 7541 C CA . LEU A 1 988 ? 30.148 2.629 -1.617 1.00 88.06 988 LEU A CA 1
ATOM 7542 C C . LEU A 1 988 ? 30.615 1.963 -0.311 1.00 88.06 988 LEU A C 1
ATOM 7544 O O . LEU A 1 988 ? 30.930 0.774 -0.312 1.00 88.06 988 LEU A O 1
ATOM 7548 N N . ALA A 1 989 ? 30.597 2.693 0.808 1.00 86.69 989 ALA A N 1
ATOM 7549 C CA . ALA A 1 989 ? 30.981 2.185 2.125 1.00 86.69 989 ALA A CA 1
ATOM 7550 C C . ALA A 1 989 ? 29.968 1.195 2.733 1.00 86.69 989 ALA A C 1
ATOM 7552 O O . ALA A 1 989 ? 30.344 0.360 3.557 1.00 86.69 989 ALA A O 1
ATOM 7553 N N . LEU A 1 990 ? 28.691 1.256 2.336 1.00 86.94 990 LEU A N 1
ATOM 7554 C CA . LEU A 1 990 ? 27.651 0.344 2.825 1.00 86.94 990 LEU A CA 1
ATOM 7555 C C . LEU A 1 990 ? 27.767 -1.070 2.226 1.00 86.94 990 LEU A C 1
ATOM 7557 O O . LEU A 1 990 ? 27.325 -2.045 2.832 1.00 86.94 990 LEU A O 1
ATOM 7561 N N . ARG A 1 991 ? 28.375 -1.223 1.046 1.00 85.50 991 ARG A N 1
ATOM 7562 C CA . ARG A 1 991 ? 28.358 -2.503 0.316 1.00 85.50 991 ARG A CA 1
ATOM 7563 C C . ARG A 1 991 ? 29.050 -3.677 0.990 1.00 85.50 991 ARG A C 1
ATOM 7565 O O . ARG A 1 991 ? 28.473 -4.761 0.946 1.00 85.50 991 ARG A O 1
ATOM 7572 N N . PRO A 1 992 ? 30.224 -3.519 1.626 1.00 85.25 992 PRO A N 1
ATOM 7573 C CA . PRO A 1 992 ? 30.825 -4.621 2.368 1.00 85.25 992 PRO A CA 1
ATOM 7574 C C . PRO A 1 992 ? 29.881 -5.162 3.450 1.00 85.25 992 PRO A C 1
ATOM 7576 O O . PRO A 1 992 ? 29.845 -6.366 3.681 1.00 85.25 992 PRO A O 1
ATOM 7579 N N . GLN A 1 993 ? 29.061 -4.295 4.059 1.00 87.06 993 GLN A N 1
ATOM 7580 C CA . GLN A 1 993 ? 28.061 -4.696 5.054 1.00 87.06 993 GLN A CA 1
ATOM 7581 C C . GLN A 1 993 ? 26.906 -5.474 4.411 1.00 87.06 993 GLN A C 1
ATOM 7583 O O . GLN A 1 993 ? 26.465 -6.479 4.965 1.00 87.06 993 GLN A O 1
ATOM 7588 N N . LEU A 1 994 ? 26.446 -5.050 3.225 1.00 89.69 994 LEU A N 1
ATOM 7589 C CA . LEU A 1 994 ? 25.444 -5.787 2.448 1.00 89.69 994 LEU A CA 1
ATOM 7590 C C . LEU A 1 994 ? 25.953 -7.187 2.091 1.00 89.69 994 LEU A C 1
ATOM 7592 O O . LEU A 1 994 ? 25.281 -8.165 2.404 1.00 89.69 994 LEU A O 1
ATOM 7596 N N . ALA A 1 995 ? 27.158 -7.304 1.534 1.00 88.31 995 ALA A N 1
ATOM 7597 C CA . ALA A 1 995 ? 27.745 -8.597 1.187 1.00 88.31 995 ALA A CA 1
ATOM 7598 C C . ALA A 1 995 ? 27.911 -9.511 2.417 1.00 88.31 995 ALA A C 1
ATOM 7600 O O . ALA A 1 995 ? 27.505 -10.670 2.385 1.00 88.31 995 ALA A O 1
ATOM 7601 N N . ALA A 1 996 ? 28.421 -8.973 3.530 1.00 88.50 996 ALA A N 1
ATOM 7602 C CA . ALA A 1 996 ? 28.599 -9.723 4.776 1.00 88.50 996 ALA A CA 1
ATOM 7603 C C . ALA A 1 996 ? 27.278 -10.183 5.418 1.00 88.50 996 ALA A C 1
ATOM 7605 O O . ALA A 1 996 ? 27.274 -11.104 6.223 1.00 88.50 996 ALA A O 1
ATOM 7606 N N . SER A 1 997 ? 26.149 -9.551 5.084 1.00 91.31 997 SER A N 1
ATOM 7607 C CA . SER A 1 997 ? 24.840 -9.909 5.645 1.00 91.31 997 SER A CA 1
ATOM 7608 C C . SER A 1 997 ? 24.176 -11.134 5.001 1.00 91.31 997 SER A C 1
ATOM 7610 O O . SER A 1 997 ? 23.128 -11.574 5.479 1.00 91.31 997 SER A O 1
ATOM 7612 N N . LEU A 1 998 ? 24.744 -11.644 3.902 1.00 90.94 998 LEU A N 1
ATOM 7613 C CA . LEU A 1 998 ? 24.201 -12.757 3.111 1.00 90.94 998 LEU A CA 1
ATOM 7614 C C . LEU A 1 998 ? 24.759 -14.123 3.527 1.00 90.94 998 LEU A C 1
ATOM 7616 O O . LEU A 1 998 ? 24.096 -15.148 3.327 1.00 90.94 998 LEU A O 1
ATOM 7620 N N . THR A 1 999 ? 25.962 -14.122 4.104 1.00 82.25 999 THR A N 1
ATOM 7621 C CA . THR A 1 999 ? 26.608 -15.277 4.738 1.00 82.25 999 THR A CA 1
ATOM 7622 C C . THR A 1 999 ? 26.051 -15.459 6.137 1.00 82.25 999 THR A C 1
ATOM 7624 O O . THR A 1 999 ? 25.480 -16.546 6.392 1.00 82.25 999 THR A O 1
#